Protein AF-0000000084680498 (afdb_homodimer)

Structure (mmCIF, N/CA/C/O backbone):
data_AF-0000000084680498-model_v1
#
loop_
_entity.id
_entity.type
_entity.pdbx_description
1 polymer 'Aldehyde dehydrogenase'
#
loop_
_atom_site.group_PDB
_atom_site.id
_atom_site.type_symbol
_atom_site.label_atom_id
_atom_site.label_alt_id
_atom_site.label_comp_id
_atom_site.label_asym_id
_atom_site.label_entity_id
_atom_site.label_seq_id
_atom_site.pdbx_PDB_ins_code
_atom_site.Cartn_x
_atom_site.Cartn_y
_atom_site.Cartn_z
_atom_site.occupancy
_atom_site.B_iso_or_equiv
_atom_site.auth_seq_id
_atom_site.auth_comp_id
_atom_site.auth_asym_id
_atom_site.auth_atom_id
_atom_site.pdbx_PDB_model_num
ATOM 1 N N . MET A 1 1 ? -29.141 28.375 16.734 1 83.62 1 MET A N 1
ATOM 2 C CA . MET A 1 1 ? -28.125 27.375 17.047 1 83.62 1 MET A CA 1
ATOM 3 C C . MET A 1 1 ? -28.234 26.172 16.109 1 83.62 1 MET A C 1
ATOM 5 O O . MET A 1 1 ? -29.328 25.656 15.891 1 83.62 1 MET A O 1
ATOM 9 N N . LYS A 1 2 ? -27.219 25.844 15.461 1 92.69 2 LYS A N 1
ATOM 10 C CA . LYS A 1 2 ? -27.203 24.641 14.633 1 92.69 2 LYS A CA 1
ATOM 11 C C . LYS A 1 2 ? -27.359 23.375 15.477 1 92.69 2 LYS A C 1
ATOM 13 O O . LYS A 1 2 ? -26.828 23.297 16.594 1 92.69 2 LYS A O 1
ATOM 18 N N . SER A 1 3 ? -28.156 22.453 15.023 1 95.25 3 SER A N 1
ATOM 19 C CA . SER A 1 3 ? -28.375 21.188 15.727 1 95.25 3 SER A CA 1
ATOM 20 C C . SER A 1 3 ? -28.312 20 14.766 1 95.25 3 SER A C 1
ATOM 22 O O . SER A 1 3 ? -29.031 19.984 13.758 1 95.25 3 SER A O 1
ATOM 24 N N . TYR A 1 4 ? -27.5 19.031 15.117 1 97.81 4 TYR A N 1
ATOM 25 C CA . TYR A 1 4 ? -27.344 17.875 14.242 1 97.81 4 TYR A CA 1
ATOM 26 C C . TYR A 1 4 ? -27.562 16.578 15.016 1 97.81 4 TYR A C 1
ATOM 28 O O . TYR A 1 4 ? -26.891 16.312 16.016 1 97.81 4 TYR A O 1
ATOM 36 N N . ASP A 1 5 ? -28.422 15.766 14.586 1 98.25 5 ASP A N 1
ATOM 37 C CA . ASP A 1 5 ? -28.531 14.375 15.016 1 98.25 5 ASP A CA 1
ATOM 38 C C . ASP A 1 5 ? -27.438 13.523 14.383 1 98.25 5 ASP A C 1
ATOM 40 O O . ASP A 1 5 ? -26.594 14.031 13.648 1 98.25 5 ASP A O 1
ATOM 44 N N . LEU A 1 6 ? -27.438 12.258 14.781 1 98.62 6 LEU A N 1
ATOM 45 C CA . LEU A 1 6 ? -26.625 11.336 13.977 1 98.62 6 LEU A CA 1
ATOM 46 C C . LEU A 1 6 ? -27.188 11.227 12.555 1 98.62 6 LEU A C 1
ATOM 48 O O . LEU A 1 6 ? -28.375 11.469 12.336 1 98.62 6 LEU A O 1
ATOM 52 N N . TYR A 1 7 ? -26.359 10.984 11.578 1 98.81 7 TYR A N 1
ATOM 53 C CA . TYR A 1 7 ? -26.812 10.75 10.211 1 98.81 7 TYR A CA 1
ATOM 54 C C . TYR A 1 7 ? -26.484 9.328 9.766 1 98.81 7 TYR A C 1
ATOM 56 O O . TYR A 1 7 ? -25.312 9.008 9.508 1 98.81 7 TYR A O 1
ATOM 64 N N . ILE A 1 8 ? -27.469 8.445 9.703 1 98.69 8 ILE A N 1
ATOM 65 C CA . ILE A 1 8 ? -27.281 7.031 9.406 1 98.69 8 ILE A CA 1
ATOM 66 C C . ILE A 1 8 ? -28.297 6.578 8.375 1 98.69 8 ILE A C 1
ATOM 68 O O . ILE A 1 8 ? -29.5 6.793 8.547 1 98.69 8 ILE A O 1
ATOM 72 N N . ALA A 1 9 ? -27.844 6.059 7.297 1 98.25 9 ALA A N 1
ATOM 73 C CA . ALA A 1 9 ? -28.688 5.477 6.254 1 98.25 9 ALA A CA 1
ATOM 74 C C . ALA A 1 9 ? -29.656 6.504 5.699 1 98.25 9 ALA A C 1
ATOM 76 O O . ALA A 1 9 ? -30.859 6.223 5.551 1 98.25 9 ALA A O 1
ATOM 77 N N . GLY A 1 10 ? -29.141 7.684 5.539 1 97.69 10 GLY A N 1
ATOM 78 C CA . GLY A 1 10 ? -29.906 8.719 4.875 1 97.69 10 GLY A CA 1
ATOM 79 C C . GLY A 1 10 ? -30.922 9.375 5.789 1 97.69 10 GLY A C 1
ATOM 80 O O . GLY A 1 10 ? -31.797 10.117 5.328 1 97.69 10 GLY A O 1
ATOM 81 N N . LYS A 1 11 ? -30.797 9.094 7.105 1 97.44 11 LYS A N 1
ATOM 82 C CA . LYS A 1 11 ? -31.766 9.617 8.055 1 97.44 11 LYS A CA 1
ATOM 83 C C . LYS A 1 11 ? -31.078 10.25 9.258 1 97.44 11 LYS A C 1
ATOM 85 O O . LYS A 1 11 ? -29.969 9.836 9.633 1 97.44 11 LYS A O 1
ATOM 90 N N . ASP A 1 12 ? -31.734 11.234 9.789 1 98.38 12 ASP A N 1
ATOM 91 C CA . ASP A 1 12 ? -31.328 11.75 11.102 1 98.38 12 ASP A CA 1
ATOM 92 C C . ASP A 1 12 ? -31.781 10.812 12.219 1 98.38 12 ASP A C 1
ATOM 94 O O . ASP A 1 12 ? -32.969 10.516 12.344 1 98.38 12 ASP A O 1
ATOM 98 N N . VAL A 1 13 ? -30.859 10.32 12.953 1 98 13 VAL A N 1
ATOM 99 C CA . VAL A 1 13 ? -31.125 9.344 14.008 1 98 13 VAL A CA 1
ATOM 100 C C . VAL A 1 13 ? -30.812 9.961 15.367 1 98 13 VAL A C 1
ATOM 102 O O . VAL A 1 13 ? -29.766 10.586 15.547 1 98 13 VAL A O 1
ATOM 105 N N . ALA A 1 14 ? -31.672 9.766 16.328 1 96.69 14 ALA A N 1
ATOM 106 C CA . ALA A 1 14 ? -31.484 10.312 17.672 1 96.69 14 ALA A CA 1
ATOM 107 C C . ALA A 1 14 ? -30.281 9.68 18.359 1 96.69 14 ALA A C 1
ATOM 109 O O . ALA A 1 14 ? -29.984 8.5 18.141 1 96.69 14 ALA A O 1
ATOM 110 N N . GLY A 1 15 ? -29.594 10.492 19.125 1 95.19 15 GLY A N 1
ATOM 111 C CA . GLY A 1 15 ? -28.484 9.984 19.906 1 95.19 15 GLY A CA 1
ATOM 112 C C . GLY A 1 15 ? -28.828 9.82 21.375 1 95.19 15 GLY A C 1
ATOM 113 O O . GLY A 1 15 ? -30 9.898 21.766 1 95.19 15 GLY A O 1
ATOM 114 N N . ASP A 1 16 ? -27.766 9.43 22.141 1 91.31 16 ASP A N 1
ATOM 115 C CA . ASP A 1 16 ? -27.859 9.227 23.578 1 91.31 16 ASP A CA 1
ATOM 116 C C . ASP A 1 16 ? -27.391 10.461 24.344 1 91.31 16 ASP A C 1
ATOM 118 O O . ASP A 1 16 ? -26.625 10.352 25.297 1 91.31 16 ASP A O 1
ATOM 122 N N . GLY A 1 17 ? -27.875 11.641 23.953 1 92.38 17 GLY A N 1
ATOM 123 C CA . GLY A 1 17 ? -27.438 12.898 24.547 1 92.38 17 GLY A CA 1
ATOM 124 C C . GLY A 1 17 ? -26.828 13.859 23.531 1 92.38 17 GLY A C 1
ATOM 125 O O . GLY A 1 17 ? -26.953 13.656 22.328 1 92.38 17 GLY A O 1
ATOM 126 N N . TRP A 1 18 ? -26.266 15 24.094 1 93.31 18 TRP A N 1
ATOM 127 C CA . TRP A 1 18 ? -25.766 16.047 23.219 1 93.31 18 TRP A CA 1
ATOM 128 C C . TRP A 1 18 ? -24.406 16.547 23.688 1 93.31 18 TRP A C 1
ATOM 130 O O . TRP A 1 18 ? -24.109 16.531 24.891 1 93.31 18 TRP A O 1
ATOM 140 N N . VAL A 1 19 ? -23.594 16.906 22.766 1 92.31 19 VAL A N 1
ATOM 141 C CA . VAL A 1 19 ? -22.453 17.781 23.062 1 92.31 19 VAL A CA 1
ATOM 142 C C . VAL A 1 19 ? -22.703 19.172 22.469 1 92.31 19 VAL A C 1
ATOM 144 O O . VAL A 1 19 ? -23.328 19.297 21.422 1 92.31 19 VAL A O 1
ATOM 147 N N . TYR A 1 20 ? -22.172 20.172 23.156 1 91.88 20 TYR A N 1
ATOM 148 C CA . TYR A 1 20 ? -22.438 21.547 22.75 1 91.88 20 TYR A CA 1
ATOM 149 C C . TYR A 1 20 ? -21.156 22.25 22.328 1 91.88 20 TYR A C 1
ATOM 151 O O . TYR A 1 20 ? -20.094 22.031 22.938 1 91.88 20 TYR A O 1
ATOM 159 N N . THR A 1 21 ? -21.25 23.016 21.312 1 91.81 21 THR A N 1
ATOM 160 C CA . THR A 1 21 ? -20.172 23.891 20.891 1 91.81 21 THR A CA 1
ATOM 161 C C . THR A 1 21 ? -20.406 25.328 21.359 1 91.81 21 THR A C 1
ATOM 163 O O . THR A 1 21 ? -21.438 25.922 21.031 1 91.81 21 THR A O 1
ATOM 166 N N . VAL A 1 22 ? -19.453 25.75 22.141 1 91.19 22 VAL A N 1
ATOM 167 C CA . VAL A 1 22 ? -19.438 27.156 22.531 1 91.19 22 VAL A CA 1
ATOM 168 C C . VAL A 1 22 ? -18.391 27.922 21.734 1 91.19 22 VAL A C 1
ATOM 170 O O . VAL A 1 22 ? -17.328 27.391 21.438 1 91.19 22 VAL A O 1
ATOM 173 N N . SER A 1 23 ? -18.703 29.156 21.484 1 90.31 23 SER A N 1
ATOM 174 C CA . SER A 1 23 ? -17.859 29.922 20.562 1 90.31 23 SER A CA 1
ATOM 175 C C . SER A 1 23 ? -16.438 30.062 21.109 1 90.31 23 SER A C 1
ATOM 177 O O . SER A 1 23 ? -16.25 30.25 22.312 1 90.31 23 SER A O 1
ATOM 179 N N . GLY A 1 24 ? -15.5 30.078 20.219 1 86.88 24 GLY A N 1
ATOM 180 C CA . GLY A 1 24 ? -14.102 30.281 20.562 1 86.88 24 GLY A CA 1
ATOM 181 C C . GLY A 1 24 ? -13.844 31.609 21.25 1 86.88 24 GLY A C 1
ATOM 182 O O . GLY A 1 24 ? -13.07 31.672 22.203 1 86.88 24 GLY A O 1
ATOM 183 N N . ARG A 1 25 ? -14.492 32.594 20.828 1 87.56 25 ARG A N 1
ATOM 184 C CA . ARG A 1 25 ? -14.359 33.906 21.438 1 87.56 25 ARG A CA 1
ATOM 185 C C . ARG A 1 25 ? -14.742 33.875 22.906 1 87.56 25 ARG A C 1
ATOM 187 O O . ARG A 1 25 ? -14.023 34.438 23.75 1 87.56 25 ARG A O 1
ATOM 194 N N . SER A 1 26 ? -15.836 33.219 23.172 1 85.69 26 SER A N 1
ATOM 195 C CA . SER A 1 26 ? -16.359 33.219 24.547 1 85.69 26 SER A CA 1
ATOM 196 C C . SER A 1 26 ? -15.398 32.5 25.5 1 85.69 26 SER A C 1
ATOM 198 O O . SER A 1 26 ? -15.273 32.906 26.656 1 85.69 26 SER A O 1
ATOM 200 N N . LEU A 1 27 ? -14.703 31.562 25.016 1 82.06 27 LEU A N 1
ATOM 201 C CA . LEU A 1 27 ? -13.758 30.812 25.844 1 82.06 27 LEU A CA 1
ATOM 202 C C . LEU A 1 27 ? -12.555 31.688 26.203 1 82.06 27 LEU A C 1
ATOM 204 O O . LEU A 1 27 ? -11.898 31.438 27.219 1 82.06 27 LEU A O 1
ATOM 208 N N . LEU A 1 28 ? -12.359 32.625 25.391 1 85.62 28 LEU A N 1
ATOM 209 C CA . LEU A 1 28 ? -11.227 33.5 25.625 1 85.62 28 LEU A CA 1
ATOM 210 C C . LEU A 1 28 ? -11.641 34.719 26.453 1 85.62 28 LEU A C 1
ATOM 212 O O . LEU A 1 28 ? -10.883 35.188 27.312 1 85.62 28 LEU A O 1
ATOM 216 N N . GLU A 1 29 ? -12.82 35.125 26.25 1 84.06 29 GLU A N 1
ATOM 217 C CA . GLU A 1 29 ? -13.289 36.344 26.906 1 84.06 29 GLU A CA 1
ATOM 218 C C . GLU A 1 29 ? -13.906 36.031 28.266 1 84.06 29 GLU A C 1
ATOM 220 O O . GLU A 1 29 ? -13.828 36.844 29.188 1 84.06 29 GLU A O 1
ATOM 225 N N . ASP A 1 30 ? -14.578 34.906 28.281 1 84.38 30 ASP A N 1
ATOM 226 C CA . ASP A 1 30 ? -15.359 34.594 29.469 1 84.38 30 ASP A CA 1
ATOM 227 C C . ASP A 1 30 ? -15.367 33.094 29.719 1 84.38 30 ASP A C 1
ATOM 229 O O . ASP A 1 30 ? -16.391 32.406 29.562 1 84.38 30 ASP A O 1
ATOM 233 N N . VAL A 1 31 ? -14.258 32.594 30.266 1 79.25 31 VAL A N 1
ATOM 234 C CA . VAL A 1 31 ? -14.055 31.172 30.438 1 79.25 31 VAL A CA 1
ATOM 235 C C . VAL A 1 31 ? -15.062 30.625 31.453 1 79.25 31 VAL A C 1
ATOM 237 O O . VAL A 1 31 ? -15.617 29.531 31.25 1 79.25 31 VAL A O 1
ATOM 240 N N . PHE A 1 32 ? -15.352 31.328 32.344 1 82 32 PHE A N 1
ATOM 241 C CA . PHE A 1 32 ? -16.219 30.875 33.438 1 82 32 PHE A CA 1
ATOM 242 C C . PHE A 1 32 ? -17.641 30.656 32.906 1 82 32 PHE A C 1
ATOM 244 O O . PHE A 1 32 ? -18.25 29.609 33.156 1 82 32 PHE A O 1
ATOM 251 N N . THR A 1 33 ? -18.094 31.656 32.281 1 83.75 33 THR A N 1
ATOM 252 C CA . THR A 1 33 ? -19.438 31.516 31.734 1 83.75 33 THR A CA 1
ATOM 253 C C . THR A 1 33 ? -19.5 30.375 30.719 1 83.75 33 THR A C 1
ATOM 255 O O . THR A 1 33 ? -20.469 29.609 30.703 1 83.75 33 THR A O 1
ATOM 258 N N . SER A 1 34 ? -18.562 30.281 29.953 1 84.62 34 SER A N 1
ATOM 259 C CA . SER A 1 34 ? -18.531 29.266 28.906 1 84.62 34 SER A CA 1
ATOM 260 C C . SER A 1 34 ? -18.547 27.859 29.5 1 84.62 34 SER A C 1
ATOM 262 O O . SER A 1 34 ? -19.297 27 29.062 1 84.62 34 SER A O 1
ATOM 264 N N . VAL A 1 35 ? -17.797 27.594 30.5 1 81.56 35 VAL A N 1
ATOM 265 C CA . VAL A 1 35 ? -17.719 26.297 31.156 1 81.56 35 VAL A CA 1
ATOM 266 C C . VAL A 1 35 ? -19.031 25.984 31.875 1 81.56 35 VAL A C 1
ATOM 268 O O . VAL A 1 35 ? -19.516 24.859 31.828 1 81.56 35 VAL A O 1
ATOM 271 N N . SER A 1 36 ? -19.547 27.016 32.438 1 85.88 36 SER A N 1
ATOM 272 C CA . SER A 1 36 ? -20.812 26.859 33.125 1 85.88 36 SER A CA 1
ATOM 273 C C . SER A 1 36 ? -21.938 26.5 32.156 1 85.88 36 SER A C 1
ATOM 275 O O . SER A 1 36 ? -22.812 25.688 32.5 1 85.88 36 SER A O 1
ATOM 277 N N . LEU A 1 37 ? -21.906 27.109 31.109 1 86.81 37 LEU A N 1
ATOM 278 C CA . LEU A 1 37 ? -22.922 26.844 30.109 1 86.81 37 LEU A CA 1
ATOM 279 C C . LEU A 1 37 ? -22.859 25.375 29.656 1 86.81 37 LEU A C 1
ATOM 281 O O . LEU A 1 37 ? -23.891 24.703 29.578 1 86.81 37 LEU A O 1
ATOM 285 N N . LYS A 1 38 ? -21.719 24.891 29.359 1 83.56 38 LYS A N 1
ATOM 286 C CA . LYS A 1 38 ? -21.547 23.516 28.906 1 83.56 38 LYS A CA 1
ATOM 287 C C . LYS A 1 38 ? -22.031 22.531 29.953 1 83.56 38 LYS A C 1
ATOM 289 O O . LYS A 1 38 ? -22.766 21.594 29.625 1 83.56 38 LYS A O 1
ATOM 294 N N . ARG A 1 39 ? -21.719 22.797 31.125 1 83.31 39 ARG A N 1
ATOM 295 C CA . ARG A 1 39 ? -22.109 21.922 32.219 1 83.31 39 ARG A CA 1
ATOM 296 C C . ARG A 1 39 ? -23.625 21.906 32.406 1 83.31 39 ARG A C 1
ATOM 298 O O . ARG A 1 39 ? -24.234 20.844 32.594 1 83.31 39 ARG A O 1
ATOM 305 N N . THR A 1 40 ? -24.125 23.031 32.344 1 88 40 THR A N 1
ATOM 306 C CA . THR A 1 40 ? -25.578 23.156 32.5 1 88 40 THR A CA 1
ATOM 307 C C . THR A 1 40 ? -26.312 22.438 31.375 1 88 40 THR A C 1
ATOM 309 O O . THR A 1 40 ? -27.281 21.719 31.625 1 88 40 THR A O 1
ATOM 312 N N . LEU A 1 41 ? -25.828 22.562 30.25 1 87.62 41 LEU A N 1
ATOM 313 C CA . LEU A 1 41 ? -26.516 22 29.094 1 87.62 41 LEU A CA 1
ATOM 314 C C . LEU A 1 41 ? -26.312 20.5 29.016 1 87.62 41 LEU A C 1
ATOM 316 O O . LEU A 1 41 ? -27.188 19.781 28.516 1 87.62 41 LEU A O 1
ATOM 320 N N . GLU A 1 42 ? -25.188 20.031 29.484 1 80.25 42 GLU A N 1
ATOM 321 C CA . GLU A 1 42 ? -24.984 18.594 29.531 1 80.25 42 GLU A CA 1
ATOM 322 C C . GLU A 1 42 ? -25.938 17.938 30.516 1 80.25 42 GLU A C 1
ATOM 324 O O . GLU A 1 42 ? -26.359 16.781 30.328 1 80.25 42 GLU A O 1
ATOM 329 N N . GLN A 1 43 ? -26.312 18.703 31.5 1 82.38 43 GLN A N 1
ATOM 330 C CA . GLN A 1 43 ? -27.234 18.219 32.5 1 82.38 43 GLN A CA 1
ATOM 331 C C . GLN A 1 43 ? -28.688 18.391 32.062 1 82.38 43 GLN A C 1
ATOM 333 O O . GLN A 1 43 ? -29.516 17.516 32.312 1 82.38 43 GLN A O 1
ATOM 338 N N . ASP A 1 44 ? -28.938 19.531 31.469 1 87.56 44 ASP A N 1
ATOM 339 C CA . ASP A 1 44 ? -30.297 19.828 31 1 87.56 44 ASP A CA 1
ATOM 340 C C . ASP A 1 44 ? -30.266 20.5 29.641 1 87.56 44 ASP A C 1
ATOM 342 O O . ASP A 1 44 ? -30.281 21.734 29.547 1 87.56 44 ASP A O 1
ATOM 346 N N . PRO A 1 45 ? -30.391 19.641 28.609 1 82.94 45 PRO A N 1
ATOM 347 C CA . PRO A 1 45 ? -30.281 20.156 27.25 1 82.94 45 PRO A CA 1
ATOM 348 C C . PRO A 1 45 ? -31.375 21.188 26.922 1 82.94 45 PRO A C 1
ATOM 350 O O . PRO A 1 45 ? -31.219 21.984 25.984 1 82.94 45 PRO A O 1
ATOM 353 N N . GLU A 1 46 ? -32.438 21.203 27.641 1 81.94 46 GLU A N 1
ATOM 354 C CA . GLU A 1 46 ? -33.594 22.078 27.328 1 81.94 46 GLU A CA 1
ATOM 355 C C . GLU A 1 46 ? -33.562 23.328 28.188 1 81.94 46 GLU A C 1
ATOM 357 O O . GLU A 1 46 ? -34.5 24.141 28.109 1 81.94 46 GLU A O 1
ATOM 362 N N . SER A 1 47 ? -32.531 23.469 28.844 1 86.88 47 SER A N 1
ATOM 363 C CA . SER A 1 47 ? -32.438 24.641 29.703 1 86.88 47 SER A CA 1
ATOM 364 C C . SER A 1 47 ? -32.312 25.922 28.875 1 86.88 47 SER A C 1
ATOM 366 O O . SER A 1 47 ? -31.969 25.875 27.703 1 86.88 47 SER A O 1
ATOM 368 N N . GLU A 1 48 ? -32.562 27.047 29.484 1 87.94 48 GLU A N 1
ATOM 369 C CA . GLU A 1 48 ? -32.469 28.359 28.859 1 87.94 48 GLU A CA 1
ATOM 370 C C . GLU A 1 48 ? -31.031 28.656 28.422 1 87.94 48 GLU A C 1
ATOM 372 O O . GLU A 1 48 ? -30.797 29.531 27.594 1 87.94 48 GLU A O 1
ATOM 377 N N . ALA A 1 49 ? -30.141 27.891 29 1 87.31 49 ALA A N 1
ATOM 378 C CA . ALA A 1 49 ? -28.719 28.062 28.672 1 87.31 49 ALA A CA 1
ATOM 379 C C . ALA A 1 49 ? -28.469 27.812 27.188 1 87.31 49 ALA A C 1
ATOM 381 O O . ALA A 1 49 ? -27.5 28.312 26.609 1 87.31 49 ALA A O 1
ATOM 382 N N . ALA A 1 50 ? -29.281 27.016 26.609 1 87.19 50 ALA A N 1
ATOM 383 C CA . ALA A 1 50 ? -29.141 26.672 25.203 1 87.19 50 ALA A CA 1
ATOM 384 C C . ALA A 1 50 ? -29.328 27.906 24.312 1 87.19 50 ALA A C 1
ATOM 386 O O . ALA A 1 50 ? -28.844 27.938 23.172 1 87.19 50 ALA A O 1
ATOM 387 N N . GLN A 1 51 ? -29.906 28.922 24.891 1 87.62 51 GLN A N 1
ATOM 388 C CA . GLN A 1 51 ? -30.219 30.109 24.109 1 87.62 51 GLN A CA 1
ATOM 389 C C . GLN A 1 51 ? -29.125 31.172 24.281 1 87.62 51 GLN A C 1
ATOM 391 O O . GLN A 1 51 ? -29.172 32.219 23.625 1 87.62 51 GLN A O 1
ATOM 396 N N . HIS A 1 52 ? -28.281 30.844 25.094 1 90.56 52 HIS A N 1
ATOM 397 C CA . HIS A 1 52 ? -27.203 31.812 25.297 1 90.56 52 HIS A CA 1
ATOM 398 C C . HIS A 1 52 ? -26.438 32.062 24 1 90.56 52 HIS A C 1
ATOM 400 O O . HIS A 1 52 ? -26.172 31.125 23.25 1 90.56 52 HIS A O 1
ATOM 406 N N . PRO A 1 53 ? -26 33.25 23.734 1 88.25 53 PRO A N 1
ATOM 407 C CA . PRO A 1 53 ? -25.344 33.594 22.469 1 88.25 53 PRO A CA 1
ATOM 408 C C . PRO A 1 53 ? -24 32.906 22.297 1 88.25 53 PRO A C 1
ATOM 410 O O . PRO A 1 53 ? -23.516 32.781 21.172 1 88.25 53 PRO A O 1
ATOM 413 N N . TYR A 1 54 ? -23.453 32.438 23.328 1 91.44 54 TYR A N 1
ATOM 414 C CA . TYR A 1 54 ? -22.156 31.734 23.266 1 91.44 54 TYR A CA 1
ATOM 415 C C . TYR A 1 54 ? -22.312 30.344 22.672 1 91.44 54 TYR A C 1
ATOM 417 O O . TYR A 1 54 ? -21.328 29.734 22.25 1 91.44 54 TYR A O 1
ATOM 425 N N . VAL A 1 55 ? -23.531 29.828 22.75 1 92.31 55 VAL A N 1
ATOM 426 C CA . VAL A 1 55 ? -23.781 28.484 22.25 1 92.31 55 VAL A CA 1
ATOM 427 C C . VAL A 1 55 ? -24.047 28.547 20.75 1 92.31 55 VAL A C 1
ATOM 429 O O . VAL A 1 55 ? -25.016 29.156 20.297 1 92.31 55 VAL A O 1
ATOM 432 N N . VAL A 1 56 ? -23.203 27.922 20 1 93.56 56 VAL A N 1
ATOM 433 C CA . VAL A 1 56 ? -23.25 28 18.547 1 93.56 56 VAL A CA 1
ATOM 434 C C . VAL A 1 56 ? -24.062 26.828 18 1 93.56 56 VAL A C 1
ATOM 436 O O . VAL A 1 56 ? -24.719 26.969 16.969 1 93.56 56 VAL A O 1
ATOM 439 N N . GLY A 1 57 ? -23.938 25.688 18.688 1 94 57 GLY A N 1
ATOM 440 C CA . GLY A 1 57 ? -24.656 24.516 18.188 1 94 57 GLY A CA 1
ATOM 441 C C . GLY A 1 57 ? -24.484 23.297 19.078 1 94 57 GLY A C 1
ATOM 442 O O . GLY A 1 57 ? -23.891 23.375 20.141 1 94 57 GLY A O 1
ATOM 443 N N . ARG A 1 58 ?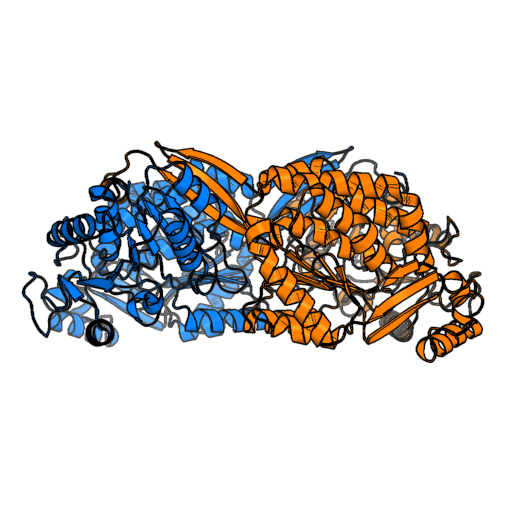 -25.172 22.188 18.656 1 94.31 58 ARG A N 1
ATOM 444 C CA . ARG A 1 58 ? -25.094 20.938 19.375 1 94.31 58 ARG A CA 1
ATOM 445 C C . ARG A 1 58 ? -25.109 19.75 18.422 1 94.31 58 ARG A C 1
ATOM 447 O O . ARG A 1 58 ? -25.609 19.859 17.297 1 94.31 58 ARG A O 1
ATOM 454 N N . CYS A 1 59 ? -24.531 18.656 18.828 1 96.38 59 CYS A N 1
ATOM 455 C CA . CYS A 1 59 ? -24.516 17.391 18.078 1 96.38 59 CYS A CA 1
ATOM 456 C C . CYS A 1 59 ? -24.906 16.219 18.969 1 96.38 59 CYS A C 1
ATOM 458 O O . CYS A 1 59 ? -24.5 16.156 20.125 1 96.38 59 CYS A O 1
ATOM 460 N N . ALA A 1 60 ? -25.688 15.328 18.422 1 96.88 60 ALA A N 1
ATOM 461 C CA . ALA A 1 60 ? -26.109 14.148 19.172 1 96.88 60 ALA A CA 1
ATOM 462 C C . ALA A 1 60 ? -24.938 13.172 19.359 1 96.88 60 ALA A C 1
ATOM 464 O O . ALA A 1 60 ? -24.094 13.031 18.469 1 96.88 60 ALA A O 1
ATOM 465 N N . ILE A 1 61 ? -24.922 12.469 20.469 1 96.75 61 ILE A N 1
ATOM 466 C CA . ILE A 1 61 ? -23.875 11.516 20.797 1 96.75 61 ILE A CA 1
ATOM 467 C C . ILE A 1 61 ? -24.344 10.094 20.469 1 96.75 61 ILE A C 1
ATOM 469 O O . ILE A 1 61 ? -25.484 9.727 20.75 1 96.75 61 ILE A O 1
ATOM 473 N N . ALA A 1 62 ? -23.469 9.352 19.859 1 98 62 ALA A N 1
ATOM 474 C CA . ALA A 1 62 ? -23.781 7.965 19.484 1 98 62 ALA A CA 1
ATOM 475 C C . ALA A 1 62 ? -23.375 7.004 20.609 1 98 62 ALA A C 1
ATOM 477 O O . ALA A 1 62 ? -22.312 7.145 21.203 1 98 62 ALA A O 1
ATOM 478 N N . ASP A 1 63 ? -24.219 6.043 20.906 1 96.88 63 ASP A N 1
ATOM 479 C CA . ASP A 1 63 ? -23.844 4.906 21.75 1 96.88 63 ASP A CA 1
ATOM 480 C C . ASP A 1 63 ? -23.359 3.73 20.906 1 96.88 63 ASP A C 1
ATOM 482 O O . ASP A 1 63 ? -23.188 3.863 19.688 1 96.88 63 ASP A O 1
ATOM 486 N N . ASP A 1 64 ? -23.125 2.625 21.516 1 97.44 64 ASP A N 1
ATOM 487 C CA . ASP A 1 64 ? -22.578 1.453 20.844 1 97.44 64 ASP A CA 1
ATOM 488 C C . ASP A 1 64 ? -23.516 1 19.719 1 97.44 64 ASP A C 1
ATOM 490 O O . ASP A 1 64 ? -23.047 0.708 18.609 1 97.44 64 ASP A O 1
ATOM 494 N N . SER A 1 65 ? -24.75 0.971 19.969 1 97.81 65 SER A N 1
ATOM 495 C CA . SER A 1 65 ? -25.734 0.486 19 1 97.81 65 SER A CA 1
ATOM 496 C C . SER A 1 65 ? -25.766 1.37 17.766 1 97.81 65 SER A C 1
ATOM 498 O O . SER A 1 65 ? -25.875 0.87 16.641 1 97.81 65 SER A O 1
ATOM 500 N N . ALA A 1 66 ? -25.719 2.668 17.984 1 98.12 66 ALA A N 1
ATOM 501 C CA . ALA A 1 66 ? -25.734 3.604 16.859 1 98.12 66 ALA A CA 1
ATOM 502 C C . ALA A 1 66 ? -24.484 3.465 16.016 1 98.12 66 ALA A C 1
ATOM 504 O O . ALA A 1 66 ? -24.547 3.572 14.781 1 98.12 66 ALA A O 1
ATOM 505 N N . ILE A 1 67 ? -23.344 3.275 16.641 1 98.5 67 ILE A N 1
ATOM 506 C CA . ILE A 1 67 ? -22.109 3.07 15.898 1 98.5 67 ILE A CA 1
ATOM 507 C C . ILE A 1 67 ? -22.219 1.817 15.031 1 98.5 67 ILE A C 1
ATOM 509 O O . ILE A 1 67 ? -21.875 1.842 13.852 1 98.5 67 ILE A O 1
ATOM 513 N N . ASP A 1 68 ? -22.75 0.719 15.609 1 98.56 68 ASP A N 1
ATOM 514 C CA . ASP A 1 68 ? -22.922 -0.531 14.875 1 98.56 68 ASP A CA 1
ATOM 515 C C . ASP A 1 68 ? -23.906 -0.362 13.727 1 98.56 68 ASP A C 1
ATOM 517 O O . ASP A 1 68 ? -23.703 -0.897 12.633 1 98.56 68 ASP A O 1
ATOM 521 N N . LEU A 1 69 ? -24.953 0.403 14.008 1 98.62 69 LEU A N 1
ATOM 522 C CA . LEU A 1 69 ? -25.969 0.659 12.984 1 98.62 69 LEU A CA 1
ATOM 523 C C . LEU A 1 69 ? -25.359 1.403 11.797 1 98.62 69 LEU A C 1
ATOM 525 O O . LEU A 1 69 ? -25.688 1.114 10.648 1 98.62 69 LEU A O 1
ATOM 529 N N . ALA A 1 70 ? -24.547 2.375 12.078 1 98.81 70 ALA A N 1
ATOM 530 C CA . ALA A 1 70 ? -23.875 3.125 11.023 1 98.81 70 ALA A CA 1
ATOM 531 C C . ALA A 1 70 ? -23 2.207 10.172 1 98.81 70 ALA A C 1
ATOM 533 O O . ALA A 1 70 ? -23 2.311 8.938 1 98.81 70 ALA A O 1
ATOM 534 N N . THR A 1 71 ? -22.281 1.31 10.812 1 98.81 71 THR A N 1
ATOM 535 C CA . THR A 1 71 ? -21.422 0.359 10.117 1 98.81 71 THR A CA 1
ATOM 536 C C . THR A 1 71 ? -22.25 -0.579 9.242 1 98.81 71 THR A C 1
ATOM 538 O O . THR A 1 71 ? -21.922 -0.817 8.078 1 98.81 71 THR A O 1
ATOM 541 N N . GLN A 1 72 ? -23.312 -1.104 9.773 1 98.75 72 GLN A N 1
ATOM 542 C CA . GLN A 1 72 ? -24.203 -1.998 9.031 1 98.75 72 GLN A CA 1
ATOM 543 C C . GLN A 1 72 ? -24.812 -1.295 7.824 1 98.75 72 GLN A C 1
ATOM 545 O O . GLN A 1 72 ? -24.922 -1.887 6.746 1 98.75 72 GLN A O 1
ATOM 550 N N . ALA A 1 73 ? -25.188 -0.049 8.055 1 98.88 73 ALA A N 1
ATOM 551 C CA . ALA A 1 73 ? -25.75 0.736 6.961 1 98.88 73 ALA A CA 1
ATOM 552 C C . ALA A 1 73 ? -24.734 0.918 5.836 1 98.88 73 ALA A C 1
ATOM 554 O O . ALA A 1 73 ? -25.078 0.78 4.656 1 98.88 73 ALA A O 1
ATOM 555 N N . ALA A 1 74 ? -23.547 1.282 6.199 1 98.88 74 ALA A N 1
ATOM 556 C CA . ALA A 1 74 ? -22.484 1.441 5.211 1 98.88 74 ALA A CA 1
ATOM 557 C C . ALA A 1 74 ? -22.25 0.145 4.441 1 98.88 74 ALA A C 1
ATOM 559 O O . ALA A 1 74 ? -22.172 0.153 3.211 1 98.88 74 ALA A O 1
ATOM 560 N N . ALA A 1 75 ? -22.156 -0.97 5.148 1 98.44 75 ALA A N 1
ATOM 561 C CA . ALA A 1 75 ? -21.906 -2.271 4.535 1 98.44 75 ALA A CA 1
ATOM 562 C C . ALA A 1 75 ? -23.016 -2.645 3.562 1 98.44 75 ALA A C 1
ATOM 564 O O . ALA A 1 75 ? -22.766 -3.219 2.502 1 98.44 75 ALA A O 1
ATOM 565 N N . ALA A 1 76 ? -24.219 -2.344 3.947 1 98 76 ALA A N 1
ATOM 566 C CA . ALA A 1 76 ? -25.375 -2.666 3.111 1 98 76 ALA A CA 1
ATOM 567 C C . ALA A 1 76 ? -25.375 -1.837 1.83 1 98 76 ALA A C 1
ATOM 569 O O . ALA A 1 76 ? -25.812 -2.309 0.777 1 98 76 ALA A O 1
ATOM 570 N N . ALA A 1 77 ? -24.844 -0.634 1.868 1 98.31 77 ALA A N 1
ATOM 571 C CA . ALA A 1 77 ? -24.906 0.308 0.753 1 98.31 77 ALA A CA 1
ATOM 572 C C . ALA A 1 77 ? -23.719 0.137 -0.181 1 98.31 77 ALA A C 1
ATOM 574 O O . ALA A 1 77 ? -23.766 0.518 -1.353 1 98.31 77 ALA A O 1
ATOM 575 N N . ALA A 1 78 ? -22.625 -0.414 0.282 1 97.12 78 ALA A N 1
ATOM 576 C CA . ALA A 1 78 ? -21.344 -0.422 -0.393 1 97.12 78 ALA A CA 1
ATOM 577 C C . ALA A 1 78 ? -21.438 -1.11 -1.752 1 97.12 78 ALA A C 1
ATOM 579 O O . ALA A 1 78 ? -20.953 -0.582 -2.756 1 97.12 78 ALA A O 1
ATOM 580 N N . PRO A 1 79 ? -22.078 -2.307 -1.852 1 94.06 79 PRO A N 1
ATOM 581 C CA . PRO A 1 79 ? -22.109 -3.002 -3.141 1 94.06 79 PRO A CA 1
ATOM 582 C C . PRO A 1 79 ? -22.812 -2.195 -4.227 1 94.06 79 PRO A C 1
ATOM 584 O O . PRO A 1 79 ? -22.328 -2.121 -5.359 1 94.06 79 PRO A O 1
ATOM 587 N N . ASP A 1 80 ? -23.875 -1.542 -3.881 1 94.06 80 ASP A N 1
ATOM 588 C CA . ASP A 1 80 ? -24.609 -0.752 -4.859 1 94.06 80 ASP A CA 1
ATOM 589 C C . ASP A 1 80 ? -23.828 0.497 -5.262 1 94.06 80 ASP A C 1
ATOM 591 O O . ASP A 1 80 ? -23.859 0.901 -6.426 1 94.06 80 ASP A O 1
ATOM 595 N N . TRP A 1 81 ? -23.219 1.091 -4.316 1 96.81 81 TRP A N 1
ATOM 596 C CA . TRP A 1 81 ? -22.453 2.291 -4.605 1 96.81 81 TRP A CA 1
ATOM 597 C C . TRP A 1 81 ? -21.266 1.972 -5.52 1 96.81 81 TRP A C 1
ATOM 599 O O . TRP A 1 81 ? -20.984 2.713 -6.465 1 96.81 81 TRP A O 1
ATOM 609 N N . ARG A 1 82 ? -20.625 0.889 -5.254 1 94.25 82 ARG A N 1
ATOM 610 C CA . ARG A 1 82 ? -19.484 0.463 -6.066 1 94.25 82 ARG A CA 1
ATOM 611 C C . ARG A 1 82 ? -19.906 0.228 -7.512 1 94.25 82 ARG A C 1
ATOM 613 O O . ARG A 1 82 ? -19.109 0.422 -8.438 1 94.25 82 ARG A O 1
ATOM 620 N N . ALA A 1 83 ? -21.094 -0.177 -7.688 1 90.94 83 ALA A N 1
ATOM 621 C CA . ALA A 1 83 ? -21.594 -0.522 -9.016 1 90.94 83 ALA A CA 1
ATOM 622 C C . ALA A 1 83 ? -21.891 0.731 -9.836 1 90.94 83 ALA A C 1
ATOM 624 O O . ALA A 1 83 ? -22.047 0.66 -11.055 1 90.94 83 ALA A O 1
ATOM 625 N N . VAL A 1 84 ? -21.969 1.887 -9.141 1 93.38 84 VAL A N 1
ATOM 626 C CA . VAL A 1 84 ? -22.156 3.145 -9.859 1 93.38 84 VAL A CA 1
ATOM 627 C C . VAL A 1 84 ? -20.922 3.434 -10.719 1 93.38 84 VAL A C 1
ATOM 629 O O . VAL A 1 84 ? -19.781 3.305 -10.258 1 93.38 84 VAL A O 1
ATOM 632 N N . PRO A 1 85 ? -21.078 3.83 -11.977 1 92.69 85 PRO A N 1
ATOM 633 C CA . PRO A 1 85 ? -19.938 4.074 -12.867 1 92.69 85 PRO A CA 1
ATOM 634 C C . PRO A 1 85 ? -18.969 5.121 -12.32 1 92.69 85 PRO A C 1
ATOM 636 O O . PRO A 1 85 ? -19.391 6.105 -11.711 1 92.69 85 PRO A O 1
ATOM 639 N N . LEU A 1 86 ? -17.766 4.945 -12.578 1 95.06 86 LEU A N 1
ATOM 640 C CA . LEU A 1 86 ? -16.688 5.789 -12.07 1 95.06 86 LEU A CA 1
ATOM 641 C C . LEU A 1 86 ? -16.922 7.25 -12.43 1 95.06 86 LEU A C 1
ATOM 643 O O . LEU A 1 86 ? -16.766 8.133 -11.586 1 95.06 86 LEU A O 1
ATOM 647 N N . GLU A 1 87 ? -17.328 7.52 -13.68 1 94.5 87 GLU A N 1
ATOM 648 C CA . GLU A 1 87 ? -17.531 8.891 -14.133 1 94.5 87 GLU A CA 1
ATOM 649 C C . GLU A 1 87 ? -18.578 9.602 -13.281 1 94.5 87 GLU A C 1
ATOM 651 O O . GLU A 1 87 ? -18.422 10.789 -12.969 1 94.5 87 GLU A O 1
ATOM 656 N N . ARG A 1 88 ? -19.578 8.883 -12.914 1 94.81 88 ARG A N 1
ATOM 657 C CA . ARG A 1 88 ? -20.625 9.461 -12.086 1 94.81 88 ARG A CA 1
ATOM 658 C C . ARG A 1 88 ? -20.141 9.695 -10.656 1 94.81 88 ARG A C 1
ATOM 660 O O . ARG A 1 88 ? -20.406 10.742 -10.07 1 94.81 88 ARG A O 1
ATOM 667 N N . ARG A 1 89 ? -19.422 8.789 -10.133 1 96.88 89 ARG A N 1
ATOM 668 C CA . ARG A 1 89 ? -18.875 8.953 -8.789 1 96.88 89 ARG A CA 1
ATOM 669 C C . ARG A 1 89 ? -17.875 10.109 -8.734 1 96.88 89 ARG A C 1
ATOM 671 O O . ARG A 1 89 ? -17.844 10.867 -7.77 1 96.88 89 ARG A O 1
ATOM 678 N N . MET A 1 90 ? -17.125 10.328 -9.836 1 96.94 90 MET A N 1
ATOM 679 C CA . MET A 1 90 ? -16.109 11.375 -9.898 1 96.94 90 MET A CA 1
ATOM 680 C C . MET A 1 90 ? -16.766 12.758 -9.922 1 96.94 90 MET A C 1
ATOM 682 O O . MET A 1 90 ? -16.141 13.75 -9.539 1 96.94 90 MET A O 1
ATOM 686 N N . ARG A 1 91 ? -18 12.828 -10.359 1 96.75 91 ARG A N 1
ATOM 687 C CA . ARG A 1 91 ? -18.734 14.102 -10.344 1 96.75 91 ARG A CA 1
ATOM 688 C C . ARG A 1 91 ? -18.875 14.625 -8.922 1 96.75 91 ARG A C 1
ATOM 690 O O . ARG A 1 91 ? -19 15.836 -8.719 1 96.75 91 ARG A O 1
ATOM 697 N N . LEU A 1 92 ? -18.891 13.742 -7.996 1 98.12 92 LEU A N 1
ATOM 698 C CA . LEU A 1 92 ? -19 14.133 -6.594 1 98.12 92 LEU A CA 1
ATOM 699 C C . LEU A 1 92 ? -17.891 15.109 -6.223 1 98.12 92 LEU A C 1
ATOM 701 O O . LEU A 1 92 ? -18.125 16.094 -5.516 1 98.12 92 LEU A O 1
ATOM 705 N N . GLY A 1 93 ? -16.625 14.875 -6.707 1 98.25 93 GLY A N 1
ATOM 706 C CA . GLY A 1 93 ? -15.5 15.758 -6.414 1 98.25 93 GLY A CA 1
ATOM 707 C C . GLY A 1 93 ? -15.695 17.172 -6.945 1 98.25 93 GLY A C 1
ATOM 708 O O . GLY A 1 93 ? -15.43 18.141 -6.238 1 98.25 93 GLY A O 1
ATOM 709 N N . THR A 1 94 ? -16.156 17.234 -8.172 1 98.12 94 THR A N 1
ATOM 710 C CA . THR A 1 94 ? -16.406 18.531 -8.805 1 98.12 94 THR A CA 1
ATOM 711 C C . THR A 1 94 ? -17.5 19.297 -8.055 1 98.12 94 THR A C 1
ATOM 713 O O . THR A 1 94 ? -17.312 20.469 -7.715 1 98.12 94 THR A O 1
ATOM 716 N N . ARG A 1 95 ? -18.578 18.625 -7.777 1 98.5 95 ARG A N 1
ATOM 717 C CA . ARG A 1 95 ? -19.719 19.25 -7.094 1 98.5 95 ARG A CA 1
ATOM 718 C C . ARG A 1 95 ? -19.344 19.656 -5.672 1 98.5 95 ARG A C 1
ATOM 720 O O . ARG A 1 95 ? -19.766 20.703 -5.188 1 98.5 95 ARG A O 1
ATOM 727 N N . PHE A 1 96 ? -18.609 18.797 -5.027 1 98.81 96 PHE A N 1
ATOM 728 C CA . PHE A 1 96 ? -18.172 19.094 -3.674 1 98.81 96 PHE A CA 1
ATOM 729 C C . PHE A 1 96 ? -17.359 20.391 -3.641 1 98.81 96 PHE A C 1
ATOM 731 O O . PHE A 1 96 ? -17.609 21.266 -2.797 1 98.81 96 PHE A O 1
ATOM 738 N N . ARG A 1 97 ? -16.359 20.516 -4.547 1 98.75 97 ARG A N 1
ATOM 739 C CA . ARG A 1 97 ? -15.57 21.734 -4.637 1 98.75 97 ARG A CA 1
ATOM 740 C C . ARG A 1 97 ? -16.453 22.953 -4.867 1 98.75 97 ARG A C 1
ATOM 742 O O . ARG A 1 97 ? -16.266 23.984 -4.23 1 98.75 97 ARG A O 1
ATOM 749 N N . GLU A 1 98 ? -17.406 22.844 -5.734 1 98.69 98 GLU A N 1
ATOM 750 C CA . GLU A 1 98 ? -18.344 23.938 -6.012 1 98.69 98 GLU A CA 1
ATOM 751 C C . GLU A 1 98 ? -19.141 24.312 -4.762 1 98.69 98 GLU A C 1
ATOM 753 O O . GLU A 1 98 ? -19.312 25.5 -4.48 1 98.69 98 GLU A O 1
ATOM 758 N N . GLU A 1 99 ? -19.578 23.344 -4.02 1 98.75 99 GLU A N 1
ATOM 759 C CA . GLU A 1 99 ? -20.344 23.609 -2.812 1 98.75 99 GLU A CA 1
ATOM 760 C C . GLU A 1 99 ? -19.484 24.25 -1.733 1 98.75 99 GLU A C 1
ATOM 762 O O . GLU A 1 99 ? -19.969 25.094 -0.965 1 98.75 99 GLU A O 1
ATOM 767 N N . LEU A 1 100 ? -18.234 23.812 -1.665 1 98.75 100 LEU A N 1
ATOM 768 C CA . LEU A 1 100 ? -17.328 24.469 -0.725 1 98.75 100 LEU A CA 1
ATOM 769 C C . LEU A 1 100 ? -17.188 25.953 -1.038 1 98.75 100 LEU A C 1
ATOM 771 O O . LEU A 1 100 ? -17.203 26.781 -0.129 1 98.75 100 LEU A O 1
ATOM 775 N N . ILE A 1 101 ? -17.047 26.25 -2.311 1 98.69 101 ILE A N 1
ATOM 776 C CA . ILE A 1 101 ? -16.906 27.641 -2.732 1 98.69 101 ILE A CA 1
ATOM 777 C C . ILE A 1 101 ? -18.203 28.406 -2.436 1 98.69 101 ILE A C 1
ATOM 779 O O . ILE A 1 101 ? -18.172 29.5 -1.878 1 98.69 101 ILE A O 1
ATOM 783 N N . LYS A 1 102 ? -19.312 27.797 -2.725 1 98.69 102 LYS A N 1
ATOM 784 C CA . LYS A 1 102 ? -20.625 28.406 -2.51 1 98.69 102 LYS A CA 1
ATOM 785 C C . LYS A 1 102 ? -20.859 28.688 -1.03 1 98.69 102 LYS A C 1
ATOM 787 O O . LYS A 1 102 ? -21.469 29.703 -0.679 1 98.69 102 LYS A O 1
ATOM 792 N N . HIS A 1 103 ? -20.375 27.812 -0.192 1 98.62 103 HIS A N 1
ATOM 793 C CA . HIS A 1 103 ? -20.641 27.938 1.238 1 98.62 103 HIS A CA 1
ATOM 794 C C . HIS A 1 103 ? -19.391 28.375 1.995 1 98.62 103 HIS A C 1
ATOM 796 O O . HIS A 1 103 ? -19.203 28.016 3.158 1 98.62 103 HIS A O 1
ATOM 802 N N . GLN A 1 104 ? -18.469 29.031 1.374 1 98.44 104 GLN A N 1
ATOM 803 C CA . GLN A 1 104 ? -17.188 29.391 1.957 1 98.44 104 GLN A CA 1
ATOM 804 C C . GLN A 1 104 ? -17.359 30.203 3.238 1 98.44 104 GLN A C 1
ATOM 806 O O . GLN A 1 104 ? -16.625 30 4.211 1 98.44 104 GLN A O 1
ATOM 811 N N . ASP A 1 105 ? -18.344 31.141 3.287 1 98.38 105 ASP A N 1
ATOM 812 C CA . ASP A 1 105 ? -18.547 31.969 4.477 1 98.38 105 ASP A CA 1
ATOM 813 C C . ASP A 1 105 ? -19 31.109 5.66 1 98.38 105 ASP A C 1
ATOM 815 O O . ASP A 1 105 ? -18.516 31.297 6.781 1 98.38 105 ASP A O 1
ATOM 819 N N . GLU A 1 106 ? -19.922 30.219 5.414 1 98.12 106 GLU A N 1
ATOM 820 C CA . GLU A 1 106 ? -20.375 29.312 6.469 1 98.12 106 GLU A CA 1
ATOM 821 C C . GLU A 1 106 ? -19.25 28.391 6.922 1 98.12 106 GLU A C 1
ATOM 823 O O . GLU A 1 106 ? -19.109 28.094 8.109 1 98.12 106 GLU A O 1
ATOM 828 N N . PHE A 1 107 ? -18.469 27.969 5.973 1 98.44 107 PHE A N 1
ATOM 829 C CA . PHE A 1 107 ? -17.281 27.172 6.273 1 98.44 107 PHE A CA 1
ATOM 830 C C . PHE A 1 107 ? -16.391 27.891 7.27 1 98.44 107 PHE A C 1
ATOM 832 O O . PHE A 1 107 ? -16.016 27.328 8.305 1 98.44 107 PHE A O 1
ATOM 839 N N . LEU A 1 108 ? -16.062 29.094 6.977 1 98.06 108 LEU A N 1
ATOM 840 C CA . LEU A 1 108 ? -15.188 29.891 7.836 1 98.06 108 LEU A CA 1
ATOM 841 C C . LEU A 1 108 ? -15.836 30.125 9.195 1 98.06 108 LEU A C 1
ATOM 843 O O . LEU A 1 108 ? -15.164 30.016 10.227 1 98.06 108 LEU A O 1
ATOM 847 N N . ARG A 1 109 ? -17.125 30.391 9.219 1 97 109 ARG A N 1
ATOM 848 C CA . ARG A 1 109 ? -17.828 30.625 10.477 1 97 109 ARG A CA 1
ATOM 849 C C . ARG A 1 109 ? -17.781 29.406 11.375 1 97 109 ARG A C 1
ATOM 851 O O . ARG A 1 109 ? -17.594 29.531 12.594 1 97 109 ARG A O 1
ATOM 858 N N . MET A 1 110 ? -17.953 28.219 10.781 1 96.81 110 MET A N 1
ATOM 859 C CA . MET A 1 110 ? -17.922 26.984 11.547 1 96.81 110 MET A CA 1
ATOM 860 C C . MET A 1 110 ? -16.562 26.781 12.203 1 96.81 110 MET A C 1
ATOM 862 O O . MET A 1 110 ? -16.484 26.469 13.398 1 96.81 110 MET A O 1
ATOM 866 N N . LEU A 1 111 ? -15.5 27 11.461 1 97.31 111 LEU A N 1
ATOM 867 C CA . LEU A 1 111 ? -14.156 26.781 11.984 1 97.31 111 LEU A CA 1
ATOM 868 C C . LEU A 1 111 ? -13.789 27.828 13.016 1 97.31 111 LEU A C 1
ATOM 870 O O . LEU A 1 111 ? -13.18 27.516 14.039 1 97.31 111 LEU A O 1
ATOM 874 N N . VAL A 1 112 ? -14.211 29.062 12.766 1 96.5 112 VAL A N 1
ATOM 875 C CA . VAL A 1 112 ? -13.922 30.141 13.711 1 96.5 112 VAL A CA 1
ATOM 876 C C . VAL A 1 112 ? -14.648 29.875 15.023 1 96.5 112 VAL A C 1
ATOM 878 O O . VAL A 1 112 ? -14.086 30.078 16.109 1 96.5 112 VAL A O 1
ATOM 881 N N . ALA A 1 113 ? -15.875 29.422 14.914 1 94.31 113 ALA A N 1
ATOM 882 C CA . ALA A 1 113 ? -16.641 29.078 16.109 1 94.31 113 ALA A CA 1
ATOM 883 C C . ALA A 1 113 ? -15.914 28.016 16.938 1 94.31 113 ALA A C 1
ATOM 885 O O . ALA A 1 113 ? -16.016 28.016 18.172 1 94.31 113 ALA A O 1
ATOM 886 N N . GLU A 1 114 ? -15.211 27.234 16.281 1 93.94 114 GLU A N 1
ATOM 887 C CA . GLU A 1 114 ? -14.469 26.172 16.953 1 93.94 114 GLU A CA 1
ATOM 888 C C . GLU A 1 114 ? -13.016 26.578 17.188 1 93.94 114 GLU A C 1
ATOM 890 O O . GLU A 1 114 ? -12.125 25.719 17.234 1 93.94 114 GLU A O 1
ATOM 895 N N . SER A 1 115 ? -12.719 27.844 17.109 1 92.31 115 SER A N 1
ATOM 896 C CA . SER A 1 115 ? -11.523 28.484 17.625 1 92.31 115 SER A CA 1
ATOM 897 C C . SER A 1 115 ? -10.383 28.453 16.609 1 92.31 115 SER A C 1
ATOM 899 O O . SER A 1 115 ? -9.219 28.594 16.969 1 92.31 115 SER A O 1
ATOM 901 N N . HIS A 1 116 ? -10.656 28.219 15.359 1 95.44 116 HIS A N 1
ATOM 902 C CA . HIS A 1 116 ? -9.641 28.422 14.328 1 95.44 116 HIS A CA 1
ATOM 903 C C . HIS A 1 116 ? -9.523 29.906 13.953 1 95.44 116 HIS A C 1
ATOM 905 O O . HIS A 1 116 ? -10.516 30.547 13.625 1 95.44 116 HIS A O 1
ATOM 911 N N . PRO A 1 117 ? -8.25 30.422 13.969 1 96.94 117 PRO A N 1
ATOM 912 C CA . PRO A 1 117 ? -8.125 31.766 13.398 1 96.94 117 PRO A CA 1
ATOM 913 C C . PRO A 1 117 ? -8.656 31.844 11.977 1 96.94 117 PRO A C 1
ATOM 915 O O . PRO A 1 117 ? -8.43 30.938 11.164 1 96.94 117 PRO A O 1
ATOM 918 N N . VAL A 1 118 ? -9.375 32.875 11.695 1 97.69 118 VAL A N 1
ATOM 919 C CA . VAL A 1 118 ? -10.086 32.969 10.43 1 97.69 118 VAL A CA 1
ATOM 920 C C . VAL A 1 118 ? -9.102 32.875 9.266 1 97.69 118 VAL A C 1
ATOM 922 O O . VAL A 1 118 ? -9.422 32.312 8.219 1 97.69 118 VAL A O 1
ATOM 925 N N . LYS A 1 119 ? -7.957 33.469 9.406 1 97.19 119 LYS A N 1
ATOM 926 C CA . LYS A 1 119 ? -6.938 33.375 8.367 1 97.19 119 LYS A CA 1
ATOM 927 C C . LYS A 1 119 ? -6.504 31.938 8.117 1 97.19 119 LYS A C 1
ATOM 929 O O . LYS A 1 119 ? -6.324 31.531 6.973 1 97.19 119 LYS A O 1
ATOM 934 N N . LEU A 1 120 ? -6.352 31.172 9.125 1 97.31 120 LEU A N 1
ATOM 935 C CA . LEU A 1 120 ? -5.992 29.766 8.992 1 97.31 120 LEU A CA 1
ATOM 936 C C . LEU A 1 120 ? -7.164 28.953 8.461 1 97.31 120 LEU A C 1
ATOM 938 O O . LEU A 1 120 ? -6.973 28 7.699 1 97.31 120 LEU A O 1
ATOM 942 N N . ALA A 1 121 ? -8.367 29.281 8.891 1 97.75 121 ALA A N 1
ATOM 943 C CA . ALA A 1 121 ? -9.547 28.641 8.328 1 97.75 121 ALA A CA 1
ATOM 944 C C . ALA A 1 121 ? -9.594 28.797 6.812 1 97.75 121 ALA A C 1
ATOM 946 O O . ALA A 1 121 ? -9.93 27.859 6.094 1 97.75 121 ALA A O 1
ATOM 947 N N . ARG A 1 122 ? -9.25 30 6.363 1 97.69 122 ARG A N 1
ATOM 948 C CA . ARG A 1 122 ? -9.203 30.25 4.926 1 97.69 122 ARG A CA 1
ATOM 949 C C . ARG A 1 122 ? -8.148 29.391 4.254 1 97.69 122 ARG A C 1
ATOM 951 O O . ARG A 1 122 ? -8.367 28.875 3.156 1 97.69 122 ARG A O 1
ATOM 958 N N . TRP A 1 123 ? -7.035 29.25 4.879 1 97.06 123 TRP A N 1
ATOM 959 C CA . TRP A 1 123 ? -5.988 28.375 4.359 1 97.06 123 TRP A CA 1
ATOM 960 C C . TRP A 1 123 ? -6.473 26.938 4.293 1 97.06 123 TRP A C 1
ATOM 962 O O . TRP A 1 123 ? -6.234 26.234 3.299 1 97.06 123 TRP A O 1
ATOM 972 N N . GLU A 1 124 ? -7.148 26.438 5.32 1 97.5 124 GLU A N 1
ATOM 973 C CA . GLU A 1 124 ? -7.684 25.078 5.332 1 97.5 124 GLU A CA 1
ATOM 974 C C . GLU A 1 124 ? -8.664 24.859 4.184 1 97.5 124 GLU A C 1
ATOM 976 O O . GLU A 1 124 ? -8.641 23.812 3.539 1 97.5 124 GLU A O 1
ATOM 981 N N . LEU A 1 125 ? -9.492 25.859 3.973 1 98.19 125 LEU A N 1
ATOM 982 C CA . LEU A 1 125 ? -10.398 25.781 2.83 1 98.19 125 LEU A CA 1
ATOM 983 C C . LEU A 1 125 ? -9.617 25.734 1.521 1 98.19 125 LEU A C 1
ATOM 985 O O . LEU A 1 125 ? -9.922 24.922 0.647 1 98.19 125 LEU A O 1
ATOM 989 N N . SER A 1 126 ? -8.641 26.609 1.432 1 97.25 126 SER A N 1
ATOM 990 C CA . SER A 1 126 ? -7.836 26.641 0.214 1 97.25 126 SER A CA 1
ATOM 991 C C . SER A 1 126 ? -7.172 25.281 -0.047 1 97.25 126 SER A C 1
ATOM 993 O O . SER A 1 126 ? -7.027 24.875 -1.2 1 97.25 126 SER A O 1
ATOM 995 N N . CYS A 1 127 ? -6.723 24.609 0.999 1 97.06 127 CYS A N 1
ATOM 996 C CA . CYS A 1 127 ? -6.137 23.281 0.872 1 97.06 127 CYS A CA 1
ATOM 997 C C . CYS A 1 127 ? -7.137 22.312 0.261 1 97.06 127 CYS A C 1
ATOM 999 O O . CYS A 1 127 ? -6.801 21.578 -0.67 1 97.06 127 CYS A O 1
ATOM 1001 N N . LEU A 1 128 ? -8.375 22.312 0.751 1 98.12 128 LEU A N 1
ATOM 1002 C CA . LEU A 1 128 ? -9.406 21.438 0.219 1 98.12 128 LEU A CA 1
ATOM 1003 C C . LEU A 1 128 ? -9.672 21.734 -1.252 1 98.12 128 LEU A C 1
ATOM 1005 O O . LEU A 1 128 ? -9.852 20.828 -2.057 1 98.12 128 LEU A O 1
ATOM 1009 N N . LEU A 1 129 ? -9.688 23.031 -1.536 1 97.88 129 LEU A N 1
ATOM 1010 C CA . LEU A 1 129 ? -9.961 23.422 -2.914 1 97.88 129 LEU A CA 1
ATOM 1011 C C . LEU A 1 129 ? -8.867 22.922 -3.85 1 97.88 129 LEU A C 1
ATOM 1013 O O . LEU A 1 129 ? -9.125 22.625 -5.02 1 97.88 129 LEU A O 1
ATOM 1017 N N . GLN A 1 130 ? -7.625 22.797 -3.4 1 96.75 130 GLN A N 1
ATOM 1018 C CA . GLN A 1 130 ? -6.551 22.219 -4.211 1 96.75 130 GLN A CA 1
ATOM 1019 C C . GLN A 1 130 ? -6.707 20.719 -4.363 1 96.75 130 GLN A C 1
ATOM 1021 O O . GLN A 1 130 ? -6.496 20.172 -5.445 1 96.75 130 GLN A O 1
ATOM 1026 N N . ILE A 1 131 ? -7.09 20.047 -3.297 1 97.62 131 ILE A N 1
ATOM 1027 C CA . ILE A 1 131 ? -7.281 18.594 -3.303 1 97.62 131 ILE A CA 1
ATOM 1028 C C . ILE A 1 131 ? -8.344 18.219 -4.332 1 97.62 131 ILE A C 1
ATOM 1030 O O . ILE A 1 131 ? -8.227 17.203 -5.02 1 97.62 131 ILE A O 1
ATOM 1034 N N . TYR A 1 132 ? -9.344 19.078 -4.434 1 98.31 132 TYR A N 1
ATOM 1035 C CA . TYR A 1 132 ? -10.453 18.781 -5.328 1 98.31 132 TYR A CA 1
ATOM 1036 C C . TYR A 1 132 ? -10.406 19.672 -6.57 1 98.31 132 TYR A C 1
ATOM 1038 O O . TYR A 1 132 ? -11.43 19.875 -7.227 1 98.31 132 TYR A O 1
ATOM 1046 N N . ALA A 1 133 ? -9.258 20.266 -6.855 1 97.38 133 ALA A N 1
ATOM 1047 C CA . ALA A 1 133 ? -9.094 21.094 -8.055 1 97.38 133 ALA A CA 1
ATOM 1048 C C . ALA A 1 133 ? -9.289 20.266 -9.32 1 97.38 133 ALA A C 1
ATOM 1050 O O . ALA A 1 133 ? -9.086 19.047 -9.305 1 97.38 133 ALA A O 1
ATOM 1051 N N . PRO A 1 134 ? -9.633 20.875 -10.453 1 96.88 134 PRO A N 1
ATOM 1052 C CA . PRO A 1 134 ? -9.828 20.141 -11.703 1 96.88 134 PRO A CA 1
ATOM 1053 C C . PRO A 1 134 ? -8.609 19.297 -12.086 1 96.88 134 PRO A C 1
ATOM 1055 O O . PRO A 1 134 ? -8.75 18.172 -12.562 1 96.88 134 PRO A O 1
ATOM 1058 N N . GLY A 1 135 ? -7.441 19.891 -11.898 1 94.94 135 GLY A N 1
ATOM 1059 C CA . GLY A 1 135 ? -6.227 19.141 -12.18 1 94.94 135 GLY A CA 1
ATOM 1060 C C . GLY A 1 135 ? -6.086 17.891 -11.328 1 94.94 135 GLY A C 1
ATOM 1061 O O . GLY A 1 135 ? -5.711 16.828 -11.828 1 94.94 135 GLY A O 1
ATOM 1062 N N . SER A 1 136 ? -6.391 17.984 -10.031 1 96.69 136 SER A N 1
ATOM 1063 C CA . SER A 1 136 ? -6.336 16.844 -9.125 1 96.69 136 SER A CA 1
ATOM 1064 C C . SER A 1 136 ? -7.367 15.789 -9.508 1 96.69 136 SER A C 1
ATOM 1066 O O . SER A 1 136 ? -7.051 14.602 -9.555 1 96.69 136 SER A O 1
ATOM 1068 N N . LEU A 1 137 ? -8.562 16.234 -9.82 1 97.69 137 LEU A N 1
ATOM 1069 C CA . LEU A 1 137 ? -9.641 15.312 -10.164 1 97.69 137 LEU A CA 1
ATOM 1070 C C . LEU A 1 137 ? -9.312 14.555 -11.445 1 97.69 137 LEU A C 1
ATOM 1072 O O . LEU A 1 137 ? -9.609 13.359 -11.555 1 97.69 137 LEU A O 1
ATOM 1076 N N . ARG A 1 138 ? -8.719 15.242 -12.422 1 95.38 138 ARG A N 1
ATOM 1077 C CA . ARG A 1 138 ? -8.281 14.57 -13.641 1 95.38 138 ARG A CA 1
ATOM 1078 C C . ARG A 1 138 ? -7.207 13.531 -13.352 1 95.38 138 ARG A C 1
ATOM 1080 O O . ARG A 1 138 ? -7.199 12.453 -13.938 1 95.38 138 ARG A O 1
ATOM 1087 N N . TRP A 1 139 ? -6.344 13.891 -12.461 1 94.12 139 TRP A N 1
ATOM 1088 C CA . TRP A 1 139 ? -5.289 12.961 -12.07 1 94.12 139 TRP A CA 1
ATOM 1089 C C . TRP A 1 139 ? -5.871 11.727 -11.406 1 94.12 139 TRP A C 1
ATOM 1091 O O . TRP A 1 139 ? -5.5 10.594 -11.742 1 94.12 139 TRP A O 1
ATOM 1101 N N . TYR A 1 140 ? -6.812 11.922 -10.492 1 96.38 140 TYR A N 1
ATOM 1102 C CA . TYR A 1 140 ? -7.48 10.797 -9.836 1 96.38 140 TYR A CA 1
ATOM 1103 C C . TYR A 1 140 ? -8.125 9.875 -10.867 1 96.38 140 TYR A C 1
ATOM 1105 O O . TYR A 1 140 ? -7.969 8.648 -10.789 1 96.38 140 TYR A O 1
ATOM 1113 N N . MET A 1 141 ? -8.781 10.469 -11.805 1 96.38 141 MET A N 1
ATOM 1114 C CA . MET A 1 141 ? -9.461 9.688 -12.828 1 96.38 141 MET A CA 1
ATOM 1115 C C . MET A 1 141 ? -8.469 8.805 -13.578 1 96.38 141 MET A C 1
ATOM 1117 O O . MET A 1 141 ? -8.727 7.617 -13.797 1 96.38 141 MET A O 1
ATOM 1121 N N . LYS A 1 142 ? -7.348 9.359 -13.867 1 94 142 LYS A N 1
ATOM 1122 C CA . LYS A 1 142 ? -6.332 8.633 -14.625 1 94 142 LYS A CA 1
ATOM 1123 C C . LYS A 1 142 ? -5.73 7.504 -13.789 1 94 142 LYS A C 1
ATOM 1125 O O . LYS A 1 142 ? -5.285 6.492 -14.336 1 94 142 LYS A O 1
ATOM 1130 N N . GLN A 1 143 ? -5.699 7.715 -12.539 1 95.25 143 GLN A N 1
ATOM 1131 C CA . GLN A 1 143 ? -5.133 6.695 -11.664 1 95.25 143 GLN A CA 1
ATOM 1132 C C . GLN A 1 143 ? -6.121 5.555 -11.438 1 95.25 143 GLN A C 1
ATOM 1134 O O . GLN A 1 143 ? -5.723 4.438 -11.102 1 95.25 143 GLN A O 1
ATOM 1139 N N . MET A 1 144 ? -7.402 5.781 -11.625 1 97.25 144 MET A N 1
ATOM 1140 C CA . MET A 1 144 ? -8.438 4.82 -11.258 1 97.25 144 MET A CA 1
ATOM 1141 C C . MET A 1 144 ? -8.617 3.773 -12.352 1 97.25 144 MET A C 1
ATOM 1143 O O . MET A 1 144 ? -9.016 2.641 -12.078 1 97.25 144 MET A O 1
ATOM 1147 N N . ARG A 1 145 ? -8.273 4.199 -13.602 1 95.75 145 ARG A N 1
ATOM 1148 C CA . ARG A 1 145 ? -8.523 3.234 -14.672 1 95.75 145 ARG A CA 1
ATOM 1149 C C . ARG A 1 145 ? -7.703 3.57 -15.914 1 95.75 145 ARG A C 1
ATOM 1151 O O . ARG A 1 145 ? -7.656 4.727 -16.344 1 95.75 145 ARG A O 1
ATOM 1158 N N . VAL A 1 146 ? -7.047 2.551 -16.438 1 94.31 146 VAL A N 1
ATOM 1159 C CA . VAL A 1 146 ? -6.309 2.633 -17.703 1 94.31 146 VAL A CA 1
ATOM 1160 C C . VAL A 1 146 ? -6.613 1.409 -18.562 1 94.31 146 VAL A C 1
ATOM 1162 O O . VAL A 1 146 ? -6.742 0.297 -18.047 1 94.31 146 VAL A O 1
ATOM 1165 N N . GLU A 1 147 ? -6.758 1.604 -19.844 1 95.75 147 GLU A N 1
ATOM 1166 C CA . GLU A 1 147 ? -7.02 0.521 -20.781 1 95.75 147 GLU A CA 1
ATOM 1167 C C . GLU A 1 147 ? -5.941 0.455 -21.859 1 95.75 147 GLU A C 1
ATOM 1169 O O . GLU A 1 147 ? -5.418 1.486 -22.297 1 95.75 147 GLU A O 1
ATOM 1174 N N . LYS A 1 148 ? -5.625 -0.731 -22.172 1 94.62 148 LYS A N 1
ATOM 1175 C CA . LYS A 1 148 ? -4.68 -1.018 -23.25 1 94.62 148 LYS A CA 1
ATOM 1176 C C . LYS A 1 148 ? -5.188 -2.146 -24.141 1 94.62 148 LYS A C 1
ATOM 1178 O O . LYS A 1 148 ? -6.105 -2.879 -23.766 1 94.62 148 LYS A O 1
ATOM 1183 N N . GLU A 1 149 ? -4.648 -2.119 -25.359 1 95.38 149 GLU A N 1
ATOM 1184 C CA . GLU A 1 149 ? -4.875 -3.236 -26.266 1 95.38 149 GLU A CA 1
ATOM 1185 C C . GLU A 1 149 ? -3.592 -4.027 -26.5 1 95.38 149 GLU A C 1
ATOM 1187 O O . GLU A 1 149 ? -2.512 -3.443 -26.641 1 95.38 149 GLU A O 1
ATOM 1192 N N . TYR A 1 150 ? -3.779 -5.344 -26.469 1 93.62 150 TYR A N 1
ATOM 1193 C CA . TYR A 1 150 ? -2.615 -6.191 -26.703 1 93.62 150 TYR A CA 1
ATOM 1194 C C . TYR A 1 150 ? -3.023 -7.527 -27.312 1 93.62 150 TYR A C 1
ATOM 1196 O O . TYR A 1 150 ? -3.732 -8.312 -26.672 1 93.62 150 TYR A O 1
ATOM 1204 N N . ASN A 1 151 ? -2.578 -7.816 -28.516 1 92.12 151 ASN A N 1
ATOM 1205 C CA . ASN A 1 151 ? -2.732 -9.109 -29.188 1 92.12 151 ASN A CA 1
ATOM 1206 C C . ASN A 1 151 ? -4.16 -9.633 -29.062 1 92.12 151 ASN A C 1
ATOM 1208 O O . ASN A 1 151 ? -4.379 -10.758 -28.625 1 92.12 151 ASN A O 1
ATOM 1212 N N . GLY A 1 152 ? -5.113 -8.852 -29.406 1 92.25 152 GLY A N 1
ATOM 1213 C CA . GLY A 1 152 ? -6.508 -9.266 -29.453 1 92.25 152 GLY A CA 1
ATOM 1214 C C . GLY A 1 152 ? -7.184 -9.242 -28.094 1 92.25 152 GLY A C 1
ATOM 1215 O O . GLY A 1 152 ? -8.258 -9.82 -27.922 1 92.25 152 GLY A O 1
ATOM 1216 N N . ARG A 1 153 ? -6.547 -8.578 -27.125 1 96.5 153 ARG A N 1
ATOM 1217 C CA . ARG A 1 153 ? -7.09 -8.453 -25.766 1 96.5 153 ARG A CA 1
ATOM 1218 C C . ARG A 1 153 ? -7.297 -6.988 -25.406 1 96.5 153 ARG A C 1
ATOM 1220 O O . ARG A 1 153 ? -6.488 -6.129 -25.766 1 96.5 153 ARG A O 1
ATOM 1227 N N . LYS A 1 154 ? -8.414 -6.754 -24.797 1 97.69 154 LYS A N 1
ATOM 1228 C CA . LYS A 1 154 ? -8.547 -5.523 -24.016 1 97.69 154 LYS A CA 1
ATOM 1229 C C . LYS A 1 154 ? -8.008 -5.703 -22.594 1 97.69 154 LYS A C 1
ATOM 1231 O O . LYS A 1 154 ? -8.508 -6.543 -21.844 1 97.69 154 LYS A O 1
ATOM 1236 N N . LEU A 1 155 ? -6.945 -5 -22.25 1 97.81 155 LEU A N 1
ATOM 1237 C CA . LEU A 1 155 ? -6.359 -5.02 -20.922 1 97.81 155 LEU A CA 1
ATOM 1238 C C . LEU A 1 155 ? -6.812 -3.809 -20.109 1 97.81 155 LEU A C 1
ATOM 1240 O O . LEU A 1 155 ? -6.82 -2.686 -20.609 1 97.81 155 LEU A O 1
ATOM 1244 N N . ILE A 1 156 ? -7.305 -4.066 -18.953 1 97.75 156 ILE A N 1
ATOM 1245 C CA . ILE A 1 156 ? -7.754 -3 -18.062 1 97.75 156 ILE A CA 1
ATOM 1246 C C . ILE A 1 156 ? -6.973 -3.051 -16.75 1 97.75 156 ILE A C 1
ATOM 1248 O O . ILE A 1 156 ? -6.824 -4.117 -16.156 1 97.75 156 ILE A O 1
ATOM 1252 N N . LEU A 1 157 ? -6.371 -2.037 -16.391 1 96.88 157 LEU A N 1
ATOM 1253 C CA . LEU A 1 157 ? -5.863 -1.803 -15.047 1 96.88 157 LEU A CA 1
ATOM 1254 C C . LEU A 1 157 ? -6.738 -0.794 -14.305 1 96.88 157 LEU A C 1
ATOM 1256 O O . LEU A 1 157 ? -6.828 0.368 -14.711 1 96.88 157 LEU A O 1
ATOM 1260 N N . HIS A 1 158 ? -7.375 -1.267 -13.281 1 97.38 158 HIS A N 1
ATOM 1261 C CA . HIS A 1 158 ? -8.242 -0.337 -12.57 1 97.38 158 HIS A CA 1
ATOM 1262 C C . HIS A 1 158 ? -8.188 -0.575 -11.062 1 97.38 158 HIS A C 1
ATOM 1264 O O . HIS A 1 158 ? -7.543 -1.519 -10.602 1 97.38 158 HIS A O 1
ATOM 1270 N N . ARG A 1 159 ? -8.773 0.32 -10.336 1 97.56 159 ARG A N 1
ATOM 1271 C CA . ARG A 1 159 ? -8.867 0.199 -8.891 1 97.56 159 ARG A CA 1
ATOM 1272 C C . ARG A 1 159 ? -10.305 -0.096 -8.453 1 97.56 159 ARG A C 1
ATOM 1274 O O . ARG A 1 159 ? -11.25 0.504 -8.969 1 97.56 159 ARG A O 1
ATOM 1281 N N . GLN A 1 160 ? -10.406 -1.074 -7.594 1 97.56 160 GLN A N 1
ATOM 1282 C CA . GLN A 1 160 ? -11.672 -1.44 -6.977 1 97.56 160 GLN A CA 1
ATOM 1283 C C . GLN A 1 160 ? -11.766 -0.914 -5.547 1 97.56 160 GLN A C 1
ATOM 1285 O O . GLN A 1 160 ? -10.773 -0.93 -4.812 1 97.56 160 GLN A O 1
ATOM 1290 N N . PRO A 1 161 ? -12.977 -0.418 -5.168 1 97.75 161 PRO A N 1
ATOM 1291 C CA . PRO A 1 161 ? -13.102 0.038 -3.779 1 97.75 161 PRO A CA 1
ATOM 1292 C C . PRO A 1 161 ? -12.906 -1.089 -2.768 1 97.75 161 PRO A C 1
ATOM 1294 O O . PRO A 1 161 ? -13.188 -2.252 -3.074 1 97.75 161 PRO A O 1
ATOM 1297 N N . ASP A 1 162 ? -12.461 -0.773 -1.593 1 98 162 ASP A N 1
ATOM 1298 C CA . ASP A 1 162 ? -12.219 -1.771 -0.557 1 98 162 ASP A CA 1
ATOM 1299 C C . ASP A 1 162 ? -13.508 -2.168 0.145 1 98 162 ASP A C 1
ATOM 1301 O O . ASP A 1 162 ? -13.633 -3.291 0.643 1 98 162 ASP A O 1
ATOM 1305 N N . GLY A 1 163 ? -14.5 -1.286 0.25 1 97.75 163 GLY A N 1
ATOM 1306 C CA . GLY A 1 163 ? -15.766 -1.596 0.89 1 97.75 163 GLY A CA 1
ATOM 1307 C C . GLY A 1 163 ? -16.25 -0.496 1.814 1 97.75 163 GLY A C 1
ATOM 1308 O O . GLY A 1 163 ? -16.766 0.526 1.355 1 97.75 163 GLY A O 1
ATOM 1309 N N . VAL A 1 164 ? -16.062 -0.712 3.146 1 98.81 164 VAL A N 1
ATOM 1310 C CA . VAL A 1 164 ? -16.438 0.275 4.152 1 98.81 164 VAL A CA 1
ATOM 1311 C C . VAL A 1 164 ? -15.18 0.895 4.758 1 98.81 164 VAL A C 1
ATOM 1313 O O . VAL A 1 164 ? -14.328 0.184 5.301 1 98.81 164 VAL A O 1
ATOM 1316 N N . VAL A 1 165 ? -15.086 2.217 4.652 1 98.88 165 VAL A N 1
ATOM 1317 C CA . VAL A 1 165 ? -13.945 2.945 5.211 1 98.88 165 VAL A CA 1
ATOM 1318 C C . VAL A 1 165 ? -14.406 3.781 6.402 1 98.88 165 VAL A C 1
ATOM 1320 O O . VAL A 1 165 ? -15.312 4.605 6.277 1 98.88 165 VAL A O 1
ATOM 1323 N N . ALA A 1 166 ? -13.773 3.549 7.531 1 98.88 166 ALA A N 1
ATOM 1324 C CA . ALA A 1 166 ? -14.039 4.352 8.719 1 98.88 166 ALA A CA 1
ATOM 1325 C C . ALA A 1 166 ? -13.031 5.492 8.852 1 98.88 166 ALA A C 1
ATOM 1327 O O . ALA A 1 166 ? -11.828 5.293 8.664 1 98.88 166 ALA A O 1
ATOM 1328 N N . PHE A 1 167 ? -13.539 6.699 9.133 1 98.56 167 PHE A N 1
ATOM 1329 C CA . PHE A 1 167 ? -12.695 7.887 9.266 1 98.56 167 PHE A CA 1
ATOM 1330 C C . PHE A 1 167 ? -12.68 8.383 10.703 1 98.56 167 PHE A C 1
ATOM 1332 O O . PHE A 1 167 ? -13.734 8.609 11.297 1 98.56 167 PHE A O 1
ATOM 1339 N N . ASN A 1 168 ? -11.5 8.555 11.203 1 97.5 168 ASN A N 1
ATOM 1340 C CA . ASN A 1 168 ? -11.289 9.125 12.523 1 97.5 168 ASN A CA 1
ATOM 1341 C C . ASN A 1 168 ? -10.492 10.422 12.453 1 97.5 168 ASN A C 1
ATOM 1343 O O . ASN A 1 168 ? -9.312 10.453 12.812 1 97.5 168 ASN A O 1
ATOM 1347 N N . PRO A 1 169 ? -11.148 11.516 12.133 1 96.5 169 PRO A N 1
ATOM 1348 C CA . PRO A 1 169 ? -10.445 12.805 12.062 1 96.5 169 PRO A CA 1
ATOM 1349 C C . PRO A 1 169 ? -9.93 13.273 13.422 1 96.5 169 PRO A C 1
ATOM 1351 O O . PRO A 1 169 ? -10.508 12.922 14.453 1 96.5 169 PRO A O 1
ATOM 1354 N N . PRO A 1 170 ? -8.93 14.078 13.406 1 94.44 170 PRO A N 1
ATOM 1355 C CA . PRO A 1 170 ? -8.352 14.594 14.641 1 94.44 170 PRO A CA 1
ATOM 1356 C C . PRO A 1 170 ? -9.094 15.812 15.188 1 94.44 170 PRO A C 1
ATOM 1358 O O . PRO A 1 170 ? -9.945 16.375 14.492 1 94.44 170 PRO A O 1
ATOM 1361 N N . GLN A 1 171 ? -8.711 16.234 16.359 1 91.38 171 GLN A N 1
ATOM 1362 C CA . GLN A 1 171 ? -9.359 17.359 17.016 1 91.38 171 GLN A CA 1
ATOM 1363 C C . GLN A 1 171 ? -8.852 18.688 16.484 1 91.38 171 GLN A C 1
ATOM 1365 O O . GLN A 1 171 ? -9.57 19.688 16.484 1 91.38 171 GLN A O 1
ATOM 1370 N N . ASN A 1 172 ? -7.637 18.672 15.961 1 90.56 172 ASN A N 1
ATOM 1371 C CA . ASN A 1 172 ? -7.051 19.938 15.555 1 90.56 172 ASN A CA 1
ATOM 1372 C C . ASN A 1 172 ? -7.527 20.359 14.172 1 90.56 172 ASN A C 1
ATOM 1374 O O . ASN A 1 172 ? -7.395 21.531 13.789 1 90.56 172 ASN A O 1
ATOM 1378 N N . ALA A 1 173 ? -7.969 19.422 13.398 1 93.75 173 ALA A N 1
ATOM 1379 C CA . ALA A 1 173 ? -8.469 19.734 12.062 1 93.75 173 ALA A CA 1
ATOM 1380 C C . ALA A 1 173 ? -9.586 18.766 11.664 1 93.75 173 ALA A C 1
ATOM 1382 O O . ALA A 1 173 ? -9.484 18.078 10.648 1 93.75 173 ALA A O 1
ATOM 1383 N N . PRO A 1 174 ? -10.695 18.844 12.312 1 94.38 174 PRO A N 1
ATOM 1384 C CA . PRO A 1 174 ? -11.711 17.812 12.125 1 94.38 174 PRO A CA 1
ATOM 1385 C C . PRO A 1 174 ? -12.438 17.922 10.789 1 94.38 174 PRO A C 1
ATOM 1387 O O . PRO A 1 174 ? -12.555 16.938 10.062 1 94.38 174 PRO A O 1
ATOM 1390 N N . LEU A 1 175 ? -12.859 19.188 10.453 1 97.88 175 LEU A N 1
ATOM 1391 C CA . LEU A 1 175 ? -13.656 19.391 9.25 1 97.88 175 LEU A CA 1
ATOM 1392 C C . LEU A 1 175 ? -12.852 19.078 7.996 1 97.88 175 LEU A C 1
ATOM 1394 O O . LEU A 1 175 ? -13.266 18.25 7.18 1 97.88 175 LEU A O 1
ATOM 1398 N N . PRO A 1 176 ? -11.656 19.672 7.828 1 97.19 176 PRO A N 1
ATOM 1399 C CA . PRO A 1 176 ? -10.914 19.375 6.602 1 97.19 176 PRO A CA 1
ATOM 1400 C C . PRO A 1 176 ? -10.5 17.906 6.5 1 97.19 176 PRO A C 1
ATOM 1402 O O . PRO A 1 176 ? -10.453 17.344 5.402 1 97.19 176 PRO A O 1
ATOM 1405 N N . SER A 1 177 ? -10.195 17.281 7.613 1 97.44 177 SER A N 1
ATOM 1406 C CA . SER A 1 177 ? -9.828 15.875 7.613 1 97.44 177 SER A CA 1
ATOM 1407 C C . SER A 1 177 ? -11.023 14.992 7.246 1 97.44 177 SER A C 1
ATOM 1409 O O . SER A 1 177 ? -10.875 14.023 6.504 1 97.44 177 SER A O 1
ATOM 1411 N N . ALA A 1 178 ? -12.195 15.32 7.746 1 98.38 178 ALA A N 1
ATOM 1412 C CA . ALA A 1 178 ? -13.406 14.578 7.41 1 98.38 178 ALA A CA 1
ATOM 1413 C C . ALA A 1 178 ? -13.734 14.711 5.926 1 98.38 178 ALA A C 1
ATOM 1415 O O . ALA A 1 178 ? -14.273 13.781 5.32 1 98.38 178 ALA A O 1
ATOM 1416 N N . ALA A 1 179 ? -13.367 15.852 5.363 1 98.56 179 ALA A N 1
ATOM 1417 C CA . ALA A 1 179 ? -13.664 16.125 3.959 1 98.56 179 ALA A CA 1
ATOM 1418 C C . ALA A 1 179 ? -12.945 15.133 3.045 1 98.56 179 ALA A C 1
ATOM 1420 O O . ALA A 1 179 ? -13.352 14.938 1.896 1 98.56 179 ALA A O 1
ATOM 1421 N N . LEU A 1 180 ? -11.953 14.516 3.527 1 98.12 180 LEU A N 1
ATOM 1422 C CA . LEU A 1 180 ? -11.203 13.539 2.742 1 98.12 180 LEU A CA 1
ATOM 1423 C C . LEU A 1 180 ? -12.062 12.305 2.457 1 98.12 180 LEU A C 1
ATOM 1425 O O . LEU A 1 180 ? -11.75 11.523 1.553 1 98.12 180 LEU A O 1
ATOM 1429 N N . CYS A 1 181 ? -13.148 12.117 3.209 1 98.62 181 CYS A N 1
ATOM 1430 C CA . CYS A 1 181 ? -13.992 10.945 3 1 98.62 181 CYS A CA 1
ATOM 1431 C C . CYS A 1 181 ? -14.656 10.992 1.63 1 98.62 181 CYS A C 1
ATOM 1433 O O . CYS A 1 181 ? -15.039 9.953 1.084 1 98.62 181 CYS A O 1
ATOM 1435 N N . VAL A 1 182 ? -14.773 12.211 1.054 1 98.81 182 VAL A N 1
ATOM 1436 C CA . VAL A 1 182 ? -15.375 12.359 -0.269 1 98.81 182 VAL A CA 1
ATOM 1437 C C . VAL A 1 182 ? -14.516 11.633 -1.308 1 98.81 182 VAL A C 1
ATOM 1439 O O . VAL A 1 182 ? -15.047 11.039 -2.25 1 98.81 182 VAL A O 1
ATOM 1442 N N . LEU A 1 183 ? -13.211 11.68 -1.113 1 98.56 183 LEU A N 1
ATOM 1443 C CA . LEU A 1 183 ? -12.312 10.961 -2.008 1 98.56 183 LEU A CA 1
ATOM 1444 C C . LEU A 1 183 ? -12.562 9.453 -1.932 1 98.56 183 LEU A C 1
ATOM 1446 O O . LEU A 1 183 ? -12.531 8.766 -2.951 1 98.56 183 LEU A O 1
ATOM 1450 N N . ALA A 1 184 ? -12.805 8.922 -0.708 1 98.69 184 ALA A N 1
ATOM 1451 C CA . ALA A 1 184 ? -13.133 7.508 -0.556 1 98.69 184 ALA A CA 1
ATOM 1452 C C . ALA A 1 184 ? -14.469 7.184 -1.221 1 98.69 184 ALA A C 1
ATOM 1454 O O . ALA A 1 184 ? -14.633 6.117 -1.822 1 98.69 184 ALA A O 1
ATOM 1455 N N . LEU A 1 185 ? -15.406 8.109 -1.084 1 98.88 185 LEU A N 1
ATOM 1456 C CA . LEU A 1 185 ? -16.703 7.953 -1.748 1 98.88 185 LEU A CA 1
ATOM 1457 C C . LEU A 1 185 ? -16.531 7.914 -3.264 1 98.88 185 LEU A C 1
ATOM 1459 O O . LEU A 1 185 ? -17.141 7.078 -3.938 1 98.88 185 LEU A O 1
ATOM 1463 N N . MET A 1 186 ? -15.711 8.789 -3.785 1 98.62 186 MET A N 1
ATOM 1464 C CA . MET A 1 186 ? -15.43 8.852 -5.219 1 98.62 186 MET A CA 1
ATOM 1465 C C . MET A 1 186 ? -14.852 7.535 -5.719 1 98.62 186 MET A C 1
ATOM 1467 O O . MET A 1 186 ? -15.109 7.129 -6.852 1 98.62 186 MET A O 1
ATOM 1471 N N . ALA A 1 187 ? -14.102 6.852 -4.863 1 98.19 187 ALA A N 1
ATOM 1472 C CA . ALA A 1 187 ? -13.492 5.578 -5.23 1 98.19 187 ALA A CA 1
ATOM 1473 C C . ALA A 1 187 ? -14.531 4.461 -5.273 1 98.19 187 ALA A C 1
ATOM 1475 O O . ALA A 1 187 ? -14.273 3.387 -5.82 1 98.19 187 ALA A O 1
ATOM 1476 N N . GLY A 1 188 ? -15.664 4.668 -4.621 1 97.88 188 GLY A N 1
ATOM 1477 C CA . GLY A 1 188 ? -16.734 3.688 -4.645 1 97.88 188 GLY A CA 1
ATOM 1478 C C . GLY A 1 188 ? -16.984 3.039 -3.295 1 97.88 188 GLY A C 1
ATOM 1479 O O . GLY A 1 188 ? -17.719 2.055 -3.199 1 97.88 188 GLY A O 1
ATOM 1480 N N . ASN A 1 189 ? -16.375 3.527 -2.232 1 98.69 189 ASN A N 1
ATOM 1481 C CA . ASN A 1 189 ? -16.578 3.012 -0.882 1 98.69 189 ASN A CA 1
ATOM 1482 C C . ASN A 1 189 ? -17.781 3.65 -0.205 1 98.69 189 ASN A C 1
ATOM 1484 O O . ASN A 1 189 ? -18.203 4.75 -0.575 1 98.69 189 ASN A O 1
ATOM 1488 N N . ALA A 1 190 ? -18.312 2.967 0.75 1 98.88 190 ALA A N 1
ATOM 1489 C CA . ALA A 1 190 ? -19.141 3.615 1.768 1 98.88 190 ALA A CA 1
ATOM 1490 C C . ALA A 1 190 ? -18.297 4.027 2.973 1 98.88 190 ALA A C 1
ATOM 1492 O O . ALA A 1 190 ? -17.219 3.471 3.207 1 98.88 190 ALA A O 1
ATOM 1493 N N . VAL A 1 191 ? -18.828 5.066 3.715 1 98.94 191 VAL A N 1
ATOM 1494 C CA . VAL A 1 191 ? -17.953 5.582 4.773 1 98.94 191 VAL A CA 1
ATOM 1495 C C . VAL A 1 191 ? -18.75 5.734 6.066 1 98.94 191 VAL A C 1
ATOM 1497 O O . VAL A 1 191 ? -19.969 5.961 6.031 1 98.94 191 VAL A O 1
ATOM 1500 N N . VAL A 1 192 ? -18.109 5.547 7.18 1 98.94 192 VAL A N 1
ATOM 1501 C CA . VAL A 1 192 ? -18.531 5.945 8.516 1 98.94 192 VAL A CA 1
ATOM 1502 C C . VAL A 1 192 ? -17.547 6.949 9.102 1 98.94 192 VAL A C 1
ATOM 1504 O O . VAL A 1 192 ? -16.375 6.629 9.289 1 98.94 192 VAL A O 1
ATOM 1507 N N . VAL A 1 193 ? -18.016 8.141 9.398 1 98.88 193 VAL A N 1
ATOM 1508 C CA . VAL A 1 193 ? -17.141 9.211 9.859 1 98.88 193 VAL A CA 1
ATOM 1509 C C . VAL A 1 193 ? -17.453 9.57 11.305 1 98.88 193 VAL A C 1
ATOM 1511 O O . VAL A 1 193 ? -18.625 9.797 11.648 1 98.88 193 VAL A O 1
ATOM 1514 N N . ARG A 1 194 ? -16.5 9.617 12.102 1 98.69 194 ARG A N 1
ATOM 1515 C CA . ARG A 1 194 ? -16.656 10.047 13.484 1 98.69 194 ARG A CA 1
ATOM 1516 C C . ARG A 1 194 ? -16.375 11.539 13.633 1 98.69 194 ARG A C 1
ATOM 1518 O O . ARG A 1 194 ? -15.281 12 13.281 1 98.69 194 ARG A O 1
ATOM 1525 N N . ALA A 1 195 ? -17.297 12.242 14.141 1 98.12 195 ALA A N 1
ATOM 1526 C CA . ALA A 1 195 ? -17.016 13.609 14.578 1 98.12 195 ALA A CA 1
ATOM 1527 C C . ALA A 1 195 ? -16.453 13.625 15.992 1 98.12 195 ALA A C 1
ATOM 1529 O O . ALA A 1 195 ? -17.062 13.086 16.922 1 98.12 195 ALA A O 1
ATOM 1530 N N . PRO A 1 196 ? -15.312 14.219 16.141 1 96.19 196 PRO A N 1
ATOM 1531 C CA . PRO A 1 196 ? -14.797 14.305 17.516 1 96.19 196 PRO A CA 1
ATOM 1532 C C . PRO A 1 196 ? -15.742 15.031 18.453 1 96.19 196 PRO A C 1
ATOM 1534 O O . PRO A 1 196 ? -16.219 16.125 18.141 1 96.19 196 PRO A O 1
ATOM 1537 N N . ARG A 1 197 ? -15.898 14.578 19.672 1 92.75 197 ARG A N 1
ATOM 1538 C CA . ARG A 1 197 ? -16.875 15.109 20.609 1 92.75 197 ARG A CA 1
ATOM 1539 C C . ARG A 1 197 ? -16.531 16.531 21.016 1 92.75 197 ARG A C 1
ATOM 1541 O O . ARG A 1 197 ? -17.422 17.375 21.203 1 92.75 197 ARG A O 1
ATOM 1548 N N . SER A 1 198 ? -15.297 16.812 21.109 1 88.75 198 SER A N 1
ATOM 1549 C CA . SER A 1 198 ? -14.859 18.109 21.625 1 88.75 198 SER A CA 1
ATOM 1550 C C . SER A 1 198 ? -15.023 19.203 20.578 1 88.75 198 SER A C 1
ATOM 1552 O O . SER A 1 198 ? -15 20.391 20.906 1 88.75 198 SER A O 1
ATOM 1554 N N . ILE A 1 199 ? -15.164 18.844 19.359 1 93.5 199 ILE A N 1
ATOM 1555 C CA . ILE A 1 199 ? -15.227 19.797 18.25 1 93.5 199 ILE A CA 1
ATOM 1556 C C . ILE A 1 199 ? -16.031 19.203 17.109 1 93.5 199 ILE A C 1
ATOM 1558 O O . ILE A 1 199 ? -15.57 19.188 15.961 1 93.5 199 ILE A O 1
ATOM 1562 N N . ALA A 1 200 ? -17.266 18.938 17.312 1 96.38 200 ALA A N 1
ATOM 1563 C CA . ALA A 1 200 ? -18.047 18.062 16.453 1 96.38 200 ALA A CA 1
ATOM 1564 C C . ALA A 1 200 ? -18.828 18.859 15.406 1 96.38 200 ALA A C 1
ATOM 1566 O O . ALA A 1 200 ? -19.188 18.328 14.352 1 96.38 200 ALA A O 1
ATOM 1567 N N . LEU A 1 201 ? -19.062 20.141 15.648 1 97.19 201 LEU A N 1
ATOM 1568 C CA . LEU A 1 201 ? -20.078 20.891 14.93 1 97.19 201 LEU A CA 1
ATOM 1569 C C . LEU A 1 201 ? -19.703 21.047 13.461 1 97.19 201 LEU A C 1
ATOM 1571 O O . LEU A 1 201 ? -20.516 20.781 12.57 1 97.19 201 LEU A O 1
ATOM 1575 N N . SER A 1 202 ? -18.5 21.453 13.211 1 97.88 202 SER A N 1
ATOM 1576 C CA . SER A 1 202 ? -18.062 21.703 11.844 1 97.88 202 SER A CA 1
ATOM 1577 C C . SER A 1 202 ? -18.078 20.422 11.023 1 97.88 202 SER A C 1
ATOM 1579 O O . SER A 1 202 ? -18.453 20.422 9.852 1 97.88 202 SER A O 1
ATOM 1581 N N . THR A 1 203 ? -17.656 19.281 11.586 1 98.5 203 THR A N 1
ATOM 1582 C CA . THR A 1 203 ? -17.641 18 10.906 1 98.5 203 THR A CA 1
ATOM 1583 C C . THR A 1 203 ? -19.062 17.562 10.531 1 98.5 203 THR A C 1
ATOM 1585 O O . THR A 1 203 ? -19.312 17.188 9.383 1 98.5 203 THR A O 1
ATOM 1588 N N . MET A 1 204 ? -19.953 17.703 11.484 1 98.62 204 MET A N 1
ATOM 1589 C CA . MET A 1 204 ? -21.344 17.297 11.227 1 98.62 204 MET A CA 1
ATOM 1590 C C . MET A 1 204 ? -21.984 18.203 10.195 1 98.62 204 MET A C 1
ATOM 1592 O O . MET A 1 204 ? -22.75 17.75 9.352 1 98.62 204 MET A O 1
ATOM 1596 N N . TRP A 1 205 ? -21.703 19.5 10.305 1 98.62 205 TRP A N 1
ATOM 1597 C CA . TRP A 1 205 ? -22.203 20.438 9.305 1 98.62 205 TRP A CA 1
ATOM 1598 C C . TRP A 1 205 ? -21.75 20.031 7.906 1 98.62 205 TRP A C 1
ATOM 1600 O O . TRP A 1 205 ? -22.578 19.938 6.988 1 98.62 205 TRP A O 1
ATOM 1610 N N . LEU A 1 206 ? -20.5 19.719 7.73 1 98.88 206 LEU A N 1
ATOM 1611 C CA . LEU A 1 206 ? -19.938 19.344 6.434 1 98.88 206 LEU A CA 1
ATOM 1612 C C . LEU A 1 206 ? -20.641 18.109 5.887 1 98.88 206 LEU A C 1
ATOM 1614 O O . LEU A 1 206 ? -21.062 18.094 4.727 1 98.88 206 LEU A O 1
ATOM 1618 N N . LEU A 1 207 ? -20.75 17.094 6.684 1 98.81 207 LEU A N 1
ATOM 1619 C CA . LEU A 1 207 ? -21.234 15.797 6.234 1 98.81 207 LEU A CA 1
ATOM 1620 C C . LEU A 1 207 ? -22.75 15.844 5.984 1 98.81 207 LEU A C 1
ATOM 1622 O O . LEU A 1 207 ? -23.219 15.328 4.969 1 98.81 207 LEU A O 1
ATOM 1626 N N . ARG A 1 208 ? -23.453 16.547 6.848 1 98.56 208 ARG A N 1
ATOM 1627 C CA . ARG A 1 208 ? -24.906 16.516 6.773 1 98.56 208 ARG A CA 1
ATOM 1628 C C . ARG A 1 208 ? -25.422 17.562 5.785 1 98.56 208 ARG A C 1
ATOM 1630 O O . ARG A 1 208 ? -26.359 17.297 5.023 1 98.56 208 ARG A O 1
ATOM 1637 N N . ASP A 1 209 ? -24.844 18.75 5.805 1 98.44 209 ASP A N 1
ATOM 1638 C CA . ASP A 1 209 ? -25.406 19.859 5.051 1 98.44 209 ASP A CA 1
ATOM 1639 C C . ASP A 1 209 ? -24.75 20 3.68 1 98.44 209 ASP A C 1
ATOM 1641 O O . ASP A 1 209 ? -25.312 20.625 2.777 1 98.44 209 ASP A O 1
ATOM 1645 N N . ILE A 1 210 ? -23.562 19.469 3.543 1 98.69 210 ILE A N 1
ATOM 1646 C CA . ILE A 1 210 ? -22.859 19.656 2.277 1 98.69 210 ILE A CA 1
ATOM 1647 C C . ILE A 1 210 ? -22.766 18.328 1.536 1 98.69 210 ILE A C 1
ATOM 1649 O O . ILE A 1 210 ? -23.312 18.172 0.437 1 98.69 210 ILE A O 1
ATOM 1653 N N . VAL A 1 211 ? -22.234 17.266 2.117 1 98.81 211 VAL A N 1
ATOM 1654 C CA . VAL A 1 211 ? -21.922 16.016 1.419 1 98.81 211 VAL A CA 1
ATOM 1655 C C . VAL A 1 211 ? -23.188 15.211 1.195 1 98.81 211 VAL A C 1
ATOM 1657 O O . VAL A 1 211 ? -23.406 14.672 0.105 1 98.81 211 VAL A O 1
ATOM 1660 N N . ALA A 1 212 ? -24.047 15.07 2.244 1 98.69 212 ALA A N 1
ATOM 1661 C CA . ALA A 1 212 ? -25.25 14.25 2.154 1 98.69 212 ALA A CA 1
ATOM 1662 C C . ALA A 1 212 ? -26.141 14.695 1.002 1 98.69 212 ALA A C 1
ATOM 1664 O O . ALA A 1 212 ? -26.547 13.883 0.168 1 98.69 212 ALA A O 1
ATOM 1665 N N . PRO A 1 213 ? -26.422 16.047 0.86 1 98.19 213 PRO A N 1
ATOM 1666 C CA . PRO A 1 213 ? -27.25 16.484 -0.264 1 98.19 213 PRO A CA 1
ATOM 1667 C C . PRO A 1 213 ? -26.625 16.188 -1.619 1 98.19 213 PRO A C 1
ATOM 1669 O O . PRO A 1 213 ? -27.328 15.883 -2.584 1 98.19 213 PRO A O 1
ATOM 1672 N N . LEU A 1 214 ? -25.312 16.297 -1.73 1 98.25 214 LEU A N 1
ATOM 1673 C CA . LEU A 1 214 ? -24.625 15.984 -2.977 1 98.25 214 LEU A CA 1
ATOM 1674 C C . LEU A 1 214 ? -24.828 14.523 -3.363 1 98.25 214 LEU A C 1
ATOM 1676 O O . LEU A 1 214 ? -25.016 14.211 -4.543 1 98.25 214 LEU A O 1
ATOM 1680 N N . LEU A 1 215 ? -24.734 13.625 -2.377 1 98.19 215 LEU A N 1
ATOM 1681 C CA . LEU A 1 215 ? -24.938 12.203 -2.625 1 98.19 215 LEU A CA 1
ATOM 1682 C C . LEU A 1 215 ? -26.375 11.93 -3.074 1 98.19 215 LEU A C 1
ATOM 1684 O O . LEU A 1 215 ? -26.609 11.094 -3.951 1 98.19 215 LEU A O 1
ATOM 1688 N N . GLU A 1 216 ? -27.266 12.641 -2.465 1 95.69 216 GLU A N 1
ATOM 1689 C CA . GLU A 1 216 ? -28.656 12.539 -2.898 1 95.69 216 GLU A CA 1
ATOM 1690 C C . GLU A 1 216 ? -28.812 13.008 -4.34 1 95.69 216 GLU A C 1
ATOM 1692 O O . GLU A 1 216 ? -29.531 12.375 -5.121 1 95.69 216 GLU A O 1
ATOM 1697 N N . GLU A 1 217 ? -28.141 14.07 -4.668 1 94.62 217 GLU A N 1
ATOM 1698 C CA . GLU A 1 217 ? -28.203 14.641 -6.012 1 94.62 217 GLU A CA 1
ATOM 1699 C C . GLU A 1 217 ? -27.781 13.625 -7.062 1 94.62 217 GLU A C 1
ATOM 1701 O O . GLU A 1 217 ? -28.297 13.617 -8.18 1 94.62 217 GLU A O 1
ATOM 1706 N N . ILE A 1 218 ? -26.891 12.758 -6.738 1 92.69 218 ILE A N 1
ATOM 1707 C CA . ILE A 1 218 ? -26.391 11.82 -7.734 1 92.69 218 ILE A CA 1
ATOM 1708 C C . ILE A 1 218 ? -26.984 10.438 -7.488 1 92.69 218 ILE A C 1
ATOM 1710 O O . ILE A 1 218 ? -26.438 9.43 -7.949 1 92.69 218 ILE A O 1
ATOM 1714 N N . ASP A 1 219 ? -27.984 10.344 -6.633 1 92.88 219 ASP A N 1
ATOM 1715 C CA . ASP A 1 219 ? -28.797 9.156 -6.363 1 92.88 219 ASP A CA 1
ATOM 1716 C C . ASP A 1 219 ? -27.953 8.055 -5.711 1 92.88 219 ASP A C 1
ATOM 1718 O O . ASP A 1 219 ? -28.062 6.887 -6.078 1 92.88 219 ASP A O 1
ATOM 1722 N N . ALA A 1 220 ? -27.078 8.461 -4.848 1 96.81 220 ALA A N 1
ATOM 1723 C CA . ALA A 1 220 ? -26.328 7.473 -4.078 1 96.81 220 ALA A CA 1
ATOM 1724 C C . ALA A 1 220 ? -27.25 6.723 -3.109 1 96.81 220 ALA A C 1
ATOM 1726 O O . ALA A 1 220 ? -28.188 7.301 -2.561 1 96.81 220 ALA A O 1
ATOM 1727 N N . PRO A 1 221 ? -27 5.43 -2.91 1 96.88 221 PRO A N 1
ATOM 1728 C CA . PRO A 1 221 ? -27.797 4.684 -1.931 1 96.88 221 PRO A CA 1
ATOM 1729 C C . PRO A 1 221 ? -27.719 5.285 -0.53 1 96.88 221 PRO A C 1
ATOM 1731 O O . PRO A 1 221 ? -26.688 5.832 -0.142 1 96.88 221 PRO A O 1
ATOM 1734 N N . ALA A 1 222 ? -28.844 5.051 0.17 1 96.81 222 ALA A N 1
ATOM 1735 C CA . ALA A 1 222 ? -28.812 5.43 1.58 1 96.81 222 ALA A CA 1
ATOM 1736 C C . ALA A 1 222 ? -27.766 4.641 2.34 1 96.81 222 ALA A C 1
ATOM 1738 O O . ALA A 1 222 ? -27.578 3.445 2.094 1 96.81 222 ALA A O 1
ATOM 1739 N N . GLY A 1 223 ? -27.016 5.211 3.076 1 98.38 223 GLY A N 1
ATOM 1740 C CA . GLY A 1 223 ? -26.031 4.531 3.906 1 98.38 223 GLY A CA 1
ATOM 1741 C C . GLY A 1 223 ? -24.609 4.672 3.391 1 98.38 223 GLY A C 1
ATOM 1742 O O . GLY A 1 223 ? -23.656 4.293 4.07 1 98.38 223 GLY A O 1
ATOM 1743 N N . VAL A 1 224 ? -24.453 5.203 2.158 1 98.75 224 VAL A N 1
ATOM 1744 C CA . VAL A 1 224 ? -23.109 5.398 1.6 1 98.75 224 VAL A CA 1
ATOM 1745 C C . VAL A 1 224 ? -22.297 6.324 2.506 1 98.75 224 VAL A C 1
ATOM 1747 O O . VAL A 1 224 ? -21.094 6.16 2.643 1 98.75 224 VAL A O 1
ATOM 1750 N N . LEU A 1 225 ? -22.953 7.266 3.098 1 98.94 225 LEU A N 1
ATOM 1751 C CA . LEU A 1 225 ? -22.391 8.148 4.109 1 98.94 225 LEU A CA 1
ATOM 1752 C C . LEU A 1 225 ? -23.094 7.965 5.449 1 98.94 225 LEU A C 1
ATOM 1754 O O . LEU A 1 225 ? -24.328 8 5.52 1 98.94 225 LEU A O 1
ATOM 1758 N N . ASN A 1 226 ? -22.359 7.75 6.477 1 98.94 226 ASN A N 1
ATOM 1759 C CA . ASN A 1 226 ? -22.828 7.719 7.855 1 98.94 226 ASN A CA 1
ATOM 1760 C C . ASN A 1 226 ? -21.922 8.547 8.773 1 98.94 226 ASN A C 1
ATOM 1762 O O . ASN A 1 226 ? -20.703 8.406 8.734 1 98.94 226 ASN A O 1
ATOM 1766 N N . ALA A 1 227 ? -22.516 9.43 9.555 1 98.88 227 ALA A N 1
ATOM 1767 C CA . ALA A 1 227 ? -21.781 10.336 10.43 1 98.88 227 ALA A CA 1
ATOM 1768 C C . ALA A 1 227 ? -22.25 10.195 11.883 1 98.88 227 ALA A C 1
ATOM 1770 O O . ALA A 1 227 ? -23.438 10.305 12.172 1 98.88 227 ALA A O 1
ATOM 1771 N N . VAL A 1 228 ? -21.281 9.93 12.758 1 98.69 228 VAL A N 1
ATOM 1772 C CA . VAL A 1 228 ? -21.609 9.766 14.172 1 98.69 228 VAL A CA 1
ATOM 1773 C C . VAL A 1 228 ? -20.688 10.648 15.016 1 98.69 228 VAL A C 1
ATOM 1775 O O . VAL A 1 228 ? -19.578 10.977 14.594 1 98.69 228 VAL A O 1
ATOM 1778 N N . CYS A 1 229 ? -21.141 11.102 16.125 1 98 229 CYS A N 1
ATOM 1779 C CA . CYS A 1 229 ? -20.359 11.742 17.188 1 98 229 CYS A CA 1
ATOM 1780 C C . CYS A 1 229 ? -20.219 10.828 18.391 1 98 229 CYS A C 1
ATOM 1782 O O . CYS A 1 229 ? -21.219 10.516 19.047 1 98 229 CYS A O 1
ATOM 1784 N N . SER A 1 230 ? -19.031 10.359 18.656 1 96.38 230 SER A N 1
ATOM 1785 C CA . SER A 1 230 ? -18.859 9.336 19.672 1 96.38 230 SER A CA 1
ATOM 1786 C C . SER A 1 230 ? -17.484 9.414 20.312 1 96.38 230 SER A C 1
ATOM 1788 O O . SER A 1 230 ? -16.609 10.156 19.844 1 96.38 230 SER A O 1
ATOM 1790 N N . ASN A 1 231 ? -17.312 8.703 21.422 1 94.12 231 ASN A N 1
ATOM 1791 C CA . ASN A 1 231 ? -16.031 8.57 22.094 1 94.12 231 ASN A CA 1
ATOM 1792 C C . ASN A 1 231 ? -15.016 7.828 21.234 1 94.12 231 ASN A C 1
ATOM 1794 O O . ASN A 1 231 ? -15.344 6.797 20.641 1 94.12 231 ASN A O 1
ATOM 1798 N N . PRO A 1 232 ? -13.859 8.359 21.188 1 93.25 232 PRO A N 1
ATOM 1799 C CA . PRO A 1 232 ? -12.852 7.777 20.297 1 93.25 232 PRO A CA 1
ATOM 1800 C C . PRO A 1 232 ? -12.539 6.324 20.641 1 93.25 232 PRO A C 1
ATOM 1802 O O . PRO A 1 232 ? -12.5 5.473 19.75 1 93.25 232 PRO A O 1
ATOM 1805 N N . LYS A 1 233 ? -12.25 6.02 21.906 1 93.88 233 LYS A N 1
ATOM 1806 C CA . LYS A 1 233 ? -11.898 4.656 22.281 1 93.88 233 LYS A CA 1
ATOM 1807 C C . LYS A 1 233 ? -13.039 3.688 21.984 1 93.88 233 LYS A C 1
ATOM 1809 O O . LYS A 1 233 ? -12.82 2.604 21.438 1 93.88 233 LYS A O 1
ATOM 1814 N N . GLN A 1 234 ? -14.211 4.086 22.359 1 94.81 234 GLN A N 1
ATOM 1815 C CA . GLN A 1 234 ? -15.406 3.295 22.094 1 94.81 234 GLN A CA 1
ATOM 1816 C C . GLN A 1 234 ? -15.57 3.008 20.609 1 94.81 234 GLN A C 1
ATOM 1818 O O . GLN A 1 234 ? -15.797 1.864 20.203 1 94.81 234 GLN A O 1
ATOM 1823 N N . THR A 1 235 ? -15.469 3.967 19.844 1 97.25 235 THR A N 1
ATOM 1824 C CA . THR A 1 235 ? -15.656 3.879 18.406 1 97.25 235 THR A CA 1
ATOM 1825 C C . THR A 1 235 ? -14.57 3.016 17.766 1 97.25 235 THR A C 1
ATOM 1827 O O . THR A 1 235 ? -14.867 2.098 17 1 97.25 235 THR A O 1
ATOM 1830 N N . MET A 1 236 ? -13.297 3.242 18.125 1 96.75 236 MET A N 1
ATOM 1831 C CA . MET A 1 236 ? -12.164 2.541 17.531 1 96.75 236 MET A CA 1
ATOM 1832 C C . MET A 1 236 ? -12.211 1.053 17.859 1 96.75 236 MET A C 1
ATOM 1834 O O . MET A 1 236 ? -11.969 0.212 16.984 1 96.75 236 MET A O 1
ATOM 1838 N N . ASP A 1 237 ? -12.531 0.762 19.094 1 97.56 237 ASP A N 1
ATOM 1839 C CA . ASP A 1 237 ? -12.625 -0.638 19.5 1 97.56 237 ASP A CA 1
ATOM 1840 C C . ASP A 1 237 ? -13.68 -1.376 18.672 1 97.56 237 ASP A C 1
ATOM 1842 O O . ASP A 1 237 ? -13.445 -2.504 18.234 1 97.56 237 ASP A O 1
ATOM 1846 N N . ARG A 1 238 ? -14.781 -0.75 18.438 1 98.12 238 ARG A N 1
ATOM 1847 C CA . ARG A 1 238 ? -15.875 -1.367 17.688 1 98.12 238 ARG A CA 1
ATOM 1848 C C . ARG A 1 238 ? -15.508 -1.507 16.203 1 98.12 238 ARG A C 1
ATOM 1850 O O . ARG A 1 238 ? -15.773 -2.543 15.594 1 98.12 238 ARG A O 1
ATOM 1857 N N . TRP A 1 239 ? -14.906 -0.44 15.664 1 98.56 239 TRP A N 1
ATOM 1858 C CA . TRP A 1 239 ? -14.492 -0.478 14.266 1 98.56 239 TRP A CA 1
ATOM 1859 C C . TRP A 1 239 ? -13.477 -1.585 14.023 1 98.56 239 TRP A C 1
ATOM 1861 O O . TRP A 1 239 ? -13.555 -2.309 13.031 1 98.56 239 TRP A O 1
ATOM 1871 N N . ILE A 1 240 ? -12.484 -1.794 14.906 1 98.25 240 ILE A N 1
ATOM 1872 C CA . ILE A 1 240 ? -11.43 -2.791 14.773 1 98.25 240 ILE A CA 1
ATOM 1873 C C . ILE A 1 240 ? -12.031 -4.191 14.844 1 98.25 240 ILE A C 1
ATOM 1875 O O . ILE A 1 240 ? -11.656 -5.074 14.062 1 98.25 240 ILE A O 1
ATOM 1879 N N . ALA A 1 241 ? -12.984 -4.363 15.672 1 97.94 241 ALA A N 1
ATOM 1880 C CA . ALA A 1 241 ? -13.555 -5.688 15.922 1 97.94 241 ALA A CA 1
ATOM 1881 C C . ALA A 1 241 ? -14.555 -6.066 14.828 1 97.94 241 ALA A C 1
ATOM 1883 O O . ALA A 1 241 ? -14.789 -7.25 14.586 1 97.94 241 ALA A O 1
ATOM 1884 N N . ASP A 1 242 ? -15.188 -5.09 14.219 1 98.44 242 ASP A N 1
ATOM 1885 C CA . ASP A 1 242 ? -16.297 -5.336 13.305 1 98.44 242 ASP A CA 1
ATOM 1886 C C . ASP A 1 242 ? -15.805 -5.809 11.945 1 98.44 242 ASP A C 1
ATOM 1888 O O . ASP A 1 242 ? -15.094 -5.082 11.25 1 98.44 242 ASP A O 1
ATOM 1892 N N . PRO A 1 243 ? -16.172 -6.98 11.484 1 96.81 243 PRO A N 1
ATOM 1893 C CA . PRO A 1 243 ? -15.68 -7.5 10.203 1 96.81 243 PRO A CA 1
ATOM 1894 C C . PRO A 1 243 ? -16.234 -6.734 9 1 96.81 243 PRO A C 1
ATOM 1896 O O . PRO A 1 243 ? -15.75 -6.91 7.879 1 96.81 243 PRO A O 1
ATOM 1899 N N . LEU A 1 244 ? -17.203 -5.871 9.234 1 98 244 LEU A N 1
ATOM 1900 C CA . LEU A 1 244 ? -17.828 -5.137 8.133 1 98 244 LEU A CA 1
ATOM 1901 C C . LEU A 1 244 ? -16.969 -3.932 7.746 1 98 244 LEU A C 1
ATOM 1903 O O . LEU A 1 244 ? -17.172 -3.352 6.676 1 98 244 LEU A O 1
ATOM 1907 N N . ILE A 1 245 ? -16.047 -3.525 8.609 1 98.69 245 ILE A N 1
ATOM 1908 C CA . ILE A 1 245 ? -15.141 -2.424 8.305 1 98.69 245 ILE A CA 1
ATOM 1909 C C . ILE A 1 245 ? -13.914 -2.955 7.57 1 98.69 245 ILE A C 1
ATOM 1911 O O . ILE A 1 245 ? -13.258 -3.895 8.031 1 98.69 245 ILE A O 1
ATOM 1915 N N . ASN A 1 246 ? -13.625 -2.334 6.453 1 98.31 246 ASN A N 1
ATOM 1916 C CA . ASN A 1 246 ? -12.5 -2.793 5.648 1 98.31 246 ASN A CA 1
ATOM 1917 C C . ASN A 1 246 ? -11.25 -1.959 5.906 1 98.31 246 ASN A C 1
ATOM 1919 O O . ASN A 1 246 ? -10.148 -2.502 6.016 1 98.31 246 ASN A O 1
ATOM 1923 N N . ASP A 1 247 ? -11.375 -0.665 5.879 1 98.62 247 ASP A N 1
ATOM 1924 C CA . ASP A 1 247 ? -10.281 0.273 6.102 1 98.62 247 ASP A CA 1
ATOM 1925 C C . ASP A 1 247 ? -10.586 1.216 7.262 1 98.62 247 ASP A C 1
ATOM 1927 O O . ASP A 1 247 ? -11.75 1.574 7.484 1 98.62 247 ASP A O 1
ATOM 1931 N N . ILE A 1 248 ? -9.602 1.601 7.965 1 98.69 248 ILE A N 1
ATOM 1932 C CA . ILE A 1 248 ? -9.75 2.67 8.945 1 98.69 248 ILE A CA 1
ATOM 1933 C C . ILE A 1 248 ? -8.711 3.758 8.68 1 98.69 248 ILE A C 1
ATOM 1935 O O . ILE A 1 248 ? -7.504 3.496 8.719 1 98.69 248 ILE A O 1
ATOM 1939 N N . PHE A 1 249 ? -9.164 4.902 8.312 1 97.88 249 PHE A N 1
ATOM 1940 C CA . PHE A 1 249 ? -8.344 6.094 8.156 1 97.88 249 PHE A CA 1
ATOM 1941 C C . PHE A 1 249 ? -8.109 6.777 9.5 1 97.88 249 PHE A C 1
ATOM 1943 O O . PHE A 1 249 ? -9.031 7.375 10.062 1 97.88 249 PHE A O 1
ATOM 1950 N N . TYR A 1 250 ? -6.91 6.734 10.008 1 96.94 250 TYR A N 1
ATOM 1951 C CA . TYR A 1 250 ? -6.586 7.156 11.367 1 96.94 250 TYR A CA 1
ATOM 1952 C C . TYR A 1 250 ? -5.598 8.312 11.359 1 96.94 250 TYR A C 1
ATOM 1954 O O . TYR A 1 250 ? -4.48 8.18 10.852 1 96.94 250 TYR A O 1
ATOM 1962 N N . ILE A 1 251 ? -5.961 9.422 11.844 1 96.06 251 ILE A N 1
ATOM 1963 C CA . ILE A 1 251 ? -5.09 10.578 12.039 1 96.06 251 ILE A CA 1
ATOM 1964 C C . ILE A 1 251 ? -4.824 10.781 13.531 1 96.06 251 ILE A C 1
ATOM 1966 O O . ILE A 1 251 ? -5.758 10.93 14.312 1 96.06 251 ILE A O 1
ATOM 1970 N N . GLY A 1 252 ? -3.588 10.773 13.977 1 94.19 252 GLY A N 1
ATOM 1971 C CA . GLY A 1 252 ? -3.281 10.914 15.391 1 94.19 252 GLY A CA 1
ATOM 1972 C C . GLY A 1 252 ? -1.798 10.812 15.695 1 94.19 252 GLY A C 1
ATOM 1973 O O . GLY A 1 252 ? -0.964 11.023 14.812 1 94.19 252 GLY A O 1
ATOM 1974 N N . GLY A 1 253 ? -1.48 10.57 16.938 1 94.56 253 GLY A N 1
ATOM 1975 C CA . GLY A 1 253 ? -0.094 10.438 17.359 1 94.56 253 GLY A CA 1
ATOM 1976 C C . GLY A 1 253 ? 0.534 9.125 16.938 1 94.56 253 GLY A C 1
ATOM 1977 O O . GLY A 1 253 ? -0.159 8.109 16.797 1 94.56 253 GLY A O 1
ATOM 1978 N N . SER A 1 254 ? 1.843 9.117 16.828 1 94.94 254 SER A N 1
ATOM 1979 C CA . SER A 1 254 ? 2.562 7.98 16.266 1 94.94 254 SER A CA 1
ATOM 1980 C C . SER A 1 254 ? 2.562 6.797 17.234 1 94.94 254 SER A C 1
ATOM 1982 O O . SER A 1 254 ? 2.406 5.648 16.812 1 94.94 254 SER A O 1
ATOM 1984 N N . GLN A 1 255 ? 2.736 7.039 18.484 1 94.38 255 GLN A N 1
ATOM 1985 C CA . GLN A 1 255 ? 2.789 5.941 19.438 1 94.38 255 GLN A CA 1
ATOM 1986 C C . GLN A 1 255 ? 1.502 5.125 19.422 1 94.38 255 GLN A C 1
ATOM 1988 O O . GLN A 1 255 ? 1.539 3.904 19.25 1 94.38 255 GLN A O 1
ATOM 1993 N N . GLU A 1 256 ? 0.421 5.809 19.531 1 94.81 256 GLU A N 1
ATOM 1994 C CA . GLU A 1 256 ? -0.874 5.133 19.484 1 94.81 256 GLU A CA 1
ATOM 1995 C C . GLU A 1 256 ? -1.185 4.617 18.078 1 94.81 256 GLU A C 1
ATOM 1997 O O . GLU A 1 256 ? -1.764 3.539 17.938 1 94.81 256 GLU A O 1
ATOM 2002 N N . GLY A 1 257 ? -0.806 5.383 17.141 1 96.75 257 GLY A N 1
ATOM 2003 C CA . GLY A 1 257 ? -1.077 5.008 15.773 1 96.75 257 GLY A CA 1
ATOM 2004 C C . GLY A 1 257 ? -0.401 3.713 15.359 1 96.75 257 GLY A C 1
ATOM 2005 O O . GLY A 1 257 ? -0.987 2.9 14.641 1 96.75 257 GLY A O 1
ATOM 2006 N N . LEU A 1 258 ? 0.825 3.445 15.805 1 97.12 258 LEU A N 1
ATOM 2007 C CA . LEU A 1 258 ? 1.564 2.242 15.438 1 97.12 258 LEU A CA 1
ATOM 2008 C C . LEU A 1 258 ? 0.995 1.018 16.141 1 97.12 258 LEU A C 1
ATOM 2010 O O . LEU A 1 258 ? 0.965 -0.076 15.578 1 97.12 258 LEU A O 1
ATOM 2014 N N . ARG A 1 259 ? 0.552 1.193 17.344 1 96.12 259 ARG A N 1
ATOM 2015 C CA . ARG A 1 259 ? -0.161 0.123 18.031 1 96.12 259 ARG A CA 1
ATOM 2016 C C . ARG A 1 259 ? -1.469 -0.21 17.328 1 96.12 259 ARG A C 1
ATOM 2018 O O . ARG A 1 259 ? -1.812 -1.383 17.156 1 96.12 259 ARG A O 1
ATOM 2025 N N . PHE A 1 260 ? -2.133 0.861 16.969 1 96.75 260 PHE A N 1
ATOM 2026 C CA . PHE A 1 260 ? -3.373 0.73 16.219 1 96.75 260 PHE A CA 1
ATOM 2027 C C . PHE A 1 260 ? -3.141 -0.041 14.914 1 96.75 260 PHE A C 1
ATOM 2029 O O . PHE A 1 260 ? -3.943 -0.897 14.547 1 96.75 260 PHE A O 1
ATOM 2036 N N . GLU A 1 261 ? -2.055 0.217 14.242 1 97.81 261 GLU A N 1
ATOM 2037 C CA . GLU A 1 261 ? -1.693 -0.486 13.016 1 97.81 261 GLU A CA 1
ATOM 2038 C C . GLU A 1 261 ? -1.634 -1.994 13.242 1 97.81 261 GLU A C 1
ATOM 2040 O O . GLU A 1 261 ? -2.213 -2.766 12.477 1 97.81 261 GLU A O 1
ATOM 2045 N N . GLN A 1 262 ? -0.966 -2.416 14.289 1 97.38 262 GLN A N 1
ATOM 2046 C CA . GLN A 1 262 ? -0.824 -3.832 14.617 1 97.38 262 GLN A CA 1
ATOM 2047 C C . GLN A 1 262 ? -2.182 -4.477 14.875 1 97.38 262 GLN A C 1
ATOM 2049 O O . GLN A 1 262 ? -2.445 -5.59 14.422 1 97.38 262 GLN A O 1
ATOM 2054 N N . GLN A 1 263 ? -3.051 -3.74 15.539 1 97.62 263 GLN A N 1
ATOM 2055 C CA . GLN A 1 263 ? -4.383 -4.262 15.844 1 97.62 263 GLN A CA 1
ATOM 2056 C C . GLN A 1 263 ? -5.203 -4.438 14.57 1 97.62 263 GLN A C 1
ATOM 2058 O O . GLN A 1 263 ? -5.895 -5.445 14.406 1 97.62 263 GLN A O 1
ATOM 2063 N N . CYS A 1 264 ? -5.145 -3.434 13.727 1 98 264 CYS A N 1
ATOM 2064 C CA . CYS A 1 264 ? -5.887 -3.508 12.477 1 98 264 CYS A CA 1
ATOM 2065 C C . CYS A 1 264 ? -5.457 -4.723 11.664 1 98 264 CYS A C 1
ATOM 2067 O O . CYS A 1 264 ? -6.301 -5.5 11.211 1 98 264 CYS A O 1
ATOM 2069 N N . VAL A 1 265 ? -4.141 -4.926 11.508 1 97.31 265 VAL A N 1
ATOM 2070 C CA . VAL A 1 265 ? -3.6 -6.02 10.703 1 97.31 265 VAL A CA 1
ATOM 2071 C C . VAL A 1 265 ? -4.008 -7.355 11.32 1 97.31 265 VAL A C 1
ATOM 2073 O O . VAL A 1 265 ? -4.371 -8.289 10.602 1 97.31 265 VAL A O 1
ATOM 2076 N N . ALA A 1 266 ? -4.012 -7.445 12.602 1 96.12 266 ALA A N 1
ATOM 2077 C CA . ALA A 1 266 ? -4.402 -8.672 13.297 1 96.12 266 ALA A CA 1
ATOM 2078 C C . ALA A 1 266 ? -5.859 -9.023 13.016 1 96.12 266 ALA A C 1
ATOM 2080 O O . ALA A 1 266 ? -6.238 -10.195 13.047 1 96.12 266 ALA A O 1
ATOM 2081 N N . HIS A 1 267 ? -6.652 -7.977 12.711 1 96.69 267 HIS A N 1
ATOM 2082 C CA . HIS A 1 267 ? -8.07 -8.195 12.445 1 96.69 267 HIS A CA 1
ATOM 2083 C C . HIS A 1 267 ? -8.352 -8.188 10.945 1 96.69 267 HIS A C 1
ATOM 2085 O O . HIS A 1 267 ? -9.516 -8.156 10.531 1 96.69 267 HIS A O 1
ATOM 2091 N N . GLY A 1 268 ? -7.328 -8.117 10.133 1 95.06 268 GLY A N 1
ATOM 2092 C CA . GLY A 1 268 ? -7.473 -8.188 8.688 1 95.06 268 GLY A CA 1
ATOM 2093 C C . GLY A 1 268 ? -7.977 -6.891 8.078 1 95.06 268 GLY A C 1
ATOM 2094 O O . GLY A 1 268 ? -8.586 -6.898 7.008 1 95.06 268 GLY A O 1
ATOM 2095 N N . LYS A 1 269 ? -7.816 -5.773 8.789 1 96.75 269 LYS A N 1
ATOM 2096 C CA . LYS A 1 269 ? -8.234 -4.457 8.312 1 96.75 269 LYS A CA 1
ATOM 2097 C C . LYS A 1 269 ? -7.035 -3.646 7.824 1 96.75 269 LYS A C 1
ATOM 2099 O O . LYS A 1 269 ? -5.945 -3.738 8.391 1 96.75 269 LYS A O 1
ATOM 2104 N N . LYS A 1 270 ? -7.258 -2.91 6.836 1 98.06 270 LYS A N 1
ATOM 2105 C CA . LYS A 1 270 ? -6.223 -2.016 6.32 1 98.06 270 LYS A CA 1
ATOM 2106 C C . LYS A 1 270 ? -6.191 -0.703 7.098 1 98.06 270 LYS A C 1
ATOM 2108 O O . LYS A 1 270 ? -7.129 0.097 7.012 1 98.06 270 LYS A O 1
ATOM 2113 N N . PRO A 1 271 ? -5.133 -0.413 7.863 1 98 271 PRO A N 1
ATOM 2114 C CA . PRO A 1 271 ? -4.965 0.9 8.492 1 98 271 PRO A CA 1
ATOM 2115 C C . PRO A 1 271 ? -4.371 1.937 7.539 1 98 271 PRO A C 1
ATOM 2117 O O . PRO A 1 271 ? -3.34 1.685 6.91 1 98 271 PRO A O 1
ATOM 2120 N N . ILE A 1 272 ? -4.984 3.002 7.32 1 97.69 272 ILE A N 1
ATOM 2121 C CA . ILE A 1 272 ? -4.434 4.156 6.613 1 97.69 272 ILE A CA 1
ATOM 2122 C C . ILE A 1 272 ? -4.035 5.234 7.621 1 97.69 272 ILE A C 1
ATOM 2124 O O . ILE A 1 272 ? -4.898 5.91 8.188 1 97.69 272 ILE A O 1
ATOM 2128 N N . LEU A 1 273 ? -2.734 5.426 7.785 1 97.56 273 LEU A N 1
ATOM 2129 C CA . LEU A 1 273 ? -2.219 6.199 8.906 1 97.56 273 LEU A CA 1
ATOM 2130 C C . LEU A 1 273 ? -1.748 7.578 8.453 1 97.56 273 LEU A C 1
ATOM 2132 O O . LEU A 1 273 ? -1.056 7.695 7.438 1 97.56 273 LEU A O 1
ATOM 2136 N N . GLU A 1 274 ? -2.193 8.555 9.07 1 96.94 274 GLU A N 1
ATOM 2137 C CA . GLU A 1 274 ? -1.676 9.914 9.047 1 96.94 274 GLU A CA 1
ATOM 2138 C C . GLU A 1 274 ? -1.26 10.367 10.445 1 96.94 274 GLU A C 1
ATOM 2140 O O . GLU A 1 274 ? -2.055 10.977 11.172 1 96.94 274 GLU A O 1
ATOM 2145 N N . LEU A 1 275 ? -0.001 10.102 10.781 1 96.69 275 LEU A N 1
ATOM 2146 C CA . LEU A 1 275 ? 0.46 10.32 12.148 1 96.69 275 LEU A CA 1
ATOM 2147 C C . LEU A 1 275 ? 1.399 11.516 12.219 1 96.69 275 LEU A C 1
ATOM 2149 O O . LEU A 1 275 ? 1.373 12.391 11.352 1 96.69 275 LEU A O 1
ATOM 2153 N N . ALA A 1 276 ? 2.09 11.594 13.289 1 94.75 276 ALA A N 1
ATOM 2154 C CA . ALA A 1 276 ? 2.918 12.766 13.555 1 94.75 276 ALA A CA 1
ATOM 2155 C C . ALA A 1 276 ? 3.996 12.93 12.492 1 94.75 276 ALA A C 1
ATOM 2157 O O . ALA A 1 276 ? 4.457 11.945 11.906 1 94.75 276 ALA A O 1
ATOM 2158 N N . GLY A 1 277 ? 4.156 14.18 12.352 1 93.62 277 GLY A N 1
ATOM 2159 C CA . GLY A 1 277 ? 5.328 14.531 11.562 1 93.62 277 GLY A CA 1
ATOM 2160 C C . GLY A 1 277 ? 6.469 15.078 12.406 1 93.62 277 GLY A C 1
ATOM 2161 O O . GLY A 1 277 ? 6.336 15.234 13.617 1 93.62 277 GLY A O 1
ATOM 2162 N N . ASN A 1 278 ? 7.711 15.195 12 1 96.88 278 ASN A N 1
ATOM 2163 C CA . ASN A 1 278 ? 8.898 15.922 12.453 1 96.88 278 ASN A CA 1
ATOM 2164 C C . ASN A 1 278 ? 9.672 16.516 11.273 1 96.88 278 ASN A C 1
ATOM 2166 O O . ASN A 1 278 ? 10.812 16.125 11.023 1 96.88 278 ASN A O 1
ATOM 2170 N N . ASP A 1 279 ? 8.906 17.469 10.734 1 97.62 279 ASP A N 1
ATOM 2171 C CA . ASP A 1 279 ? 9.273 17.969 9.406 1 97.62 279 ASP A CA 1
ATOM 2172 C C . ASP A 1 279 ? 10.508 18.875 9.484 1 97.62 279 ASP A C 1
ATOM 2174 O O . ASP A 1 279 ? 10.625 19.703 10.391 1 97.62 279 ASP A O 1
ATOM 2178 N N . GLY A 1 280 ? 11.414 18.766 8.5 1 98.19 280 GLY A N 1
ATOM 2179 C CA . GLY A 1 280 ? 12.633 19.562 8.484 1 98.19 280 GLY A CA 1
ATOM 2180 C C . GLY A 1 280 ? 12.672 20.578 7.352 1 98.19 280 GLY A C 1
ATOM 2181 O O . GLY A 1 280 ? 12.18 20.312 6.258 1 98.19 280 GLY A O 1
ATOM 2182 N N . ILE A 1 281 ? 13.258 21.719 7.621 1 98.88 281 ILE A N 1
ATOM 2183 C CA . ILE A 1 281 ? 13.625 22.688 6.598 1 98.88 281 ILE A CA 1
ATOM 2184 C C . ILE A 1 281 ? 15.148 22.797 6.508 1 98.88 281 ILE A C 1
ATOM 2186 O O . ILE A 1 281 ? 15.82 23 7.52 1 98.88 281 ILE A O 1
ATOM 2190 N N . VAL A 1 282 ? 15.641 22.594 5.363 1 98.94 282 VAL A N 1
ATOM 2191 C CA . VAL A 1 282 ? 17.062 22.797 5.113 1 98.94 282 VAL A CA 1
ATOM 2192 C C . VAL A 1 282 ? 17.266 24.109 4.371 1 98.94 282 VAL A C 1
ATOM 2194 O O . VAL A 1 282 ? 16.625 24.359 3.346 1 98.94 282 VAL A O 1
ATOM 2197 N N . VAL A 1 283 ? 18.141 24.953 4.902 1 98.94 283 VAL A N 1
ATOM 2198 C CA . VAL A 1 283 ? 18.469 26.219 4.285 1 98.94 283 VAL A CA 1
ATOM 2199 C C . VAL A 1 283 ? 19.938 26.234 3.877 1 98.94 283 VAL A C 1
ATOM 2201 O O . VAL A 1 283 ? 20.828 26.281 4.734 1 98.94 283 VAL A O 1
ATOM 2204 N N . TRP A 1 284 ? 20.188 26.25 2.596 1 98.88 284 TRP A N 1
ATOM 2205 C CA . TRP A 1 284 ? 21.547 26.219 2.055 1 98.88 284 TRP A CA 1
ATOM 2206 C C . TRP A 1 284 ? 22.109 27.641 1.954 1 98.88 284 TRP A C 1
ATOM 2208 O O . TRP A 1 284 ? 21.391 28.609 2.189 1 98.88 284 TRP A O 1
ATOM 2218 N N . LYS A 1 285 ? 23.375 27.828 1.584 1 98.62 285 LYS A N 1
ATOM 2219 C CA . LYS A 1 285 ? 24.125 29.094 1.69 1 98.62 285 LYS A CA 1
ATOM 2220 C C . LYS A 1 285 ? 23.594 30.109 0.69 1 98.62 285 LYS A C 1
ATOM 2222 O O . LYS A 1 285 ? 23.719 31.328 0.915 1 98.62 285 LYS A O 1
ATOM 2227 N N . ASP A 1 286 ? 22.984 29.625 -0.403 1 98.44 286 ASP A N 1
ATOM 2228 C CA . ASP A 1 286 ? 22.547 30.531 -1.451 1 98.44 286 ASP A CA 1
ATOM 2229 C C . ASP A 1 286 ? 21.031 30.75 -1.391 1 98.44 286 ASP A C 1
ATOM 2231 O O . ASP A 1 286 ? 20.438 31.25 -2.344 1 98.44 286 ASP A O 1
ATOM 2235 N N . ALA A 1 287 ? 20.359 30.375 -0.3 1 98.31 287 ALA A N 1
ATOM 2236 C CA . ALA A 1 287 ? 18.922 30.484 -0.127 1 98.31 287 ALA A CA 1
ATOM 2237 C C . ALA A 1 287 ? 18.484 31.938 -0.107 1 98.31 287 ALA A C 1
ATOM 2239 O O . ALA A 1 287 ? 19.266 32.844 0.246 1 98.31 287 ALA A O 1
ATOM 2240 N N . ASP A 1 288 ? 17.297 32.219 -0.567 1 98.38 288 ASP A N 1
ATOM 2241 C CA . ASP A 1 288 ? 16.625 33.469 -0.222 1 98.38 288 ASP A CA 1
ATOM 2242 C C . ASP A 1 288 ? 16.266 33.5 1.26 1 98.38 288 ASP A C 1
ATOM 2244 O O . ASP A 1 288 ? 15.289 32.875 1.681 1 98.38 288 ASP A O 1
ATOM 2248 N N . VAL A 1 289 ? 16.969 34.25 1.996 1 98.5 289 VAL A N 1
ATOM 2249 C CA . VAL A 1 289 ? 16.875 34.219 3.453 1 98.5 289 VAL A CA 1
ATOM 2250 C C . VAL A 1 289 ? 15.492 34.719 3.891 1 98.5 289 VAL A C 1
ATOM 2252 O O . VAL A 1 289 ? 14.906 34.188 4.828 1 98.5 289 VAL A O 1
ATOM 2255 N N . LYS A 1 290 ? 14.992 35.719 3.229 1 98.44 290 LYS A N 1
ATOM 2256 C CA . LYS A 1 290 ? 13.688 36.25 3.578 1 98.44 290 LYS A CA 1
ATOM 2257 C C . LYS A 1 290 ? 12.594 35.219 3.412 1 98.44 290 LYS A C 1
ATOM 2259 O O . LYS A 1 290 ? 11.781 35 4.32 1 98.44 290 LYS A O 1
ATOM 2264 N N . TRP A 1 291 ? 12.562 34.562 2.291 1 98.56 291 TRP A N 1
ATOM 2265 C CA . TRP A 1 291 ? 11.523 33.562 2.004 1 98.56 291 TRP A CA 1
ATOM 2266 C C . TRP A 1 291 ? 11.711 32.312 2.844 1 98.56 291 TRP A C 1
ATOM 2268 O O . TRP A 1 291 ? 10.734 31.703 3.281 1 98.56 291 TRP A O 1
ATOM 2278 N N . ALA A 1 292 ? 12.977 31.922 3.047 1 98.75 292 ALA A N 1
ATOM 2279 C CA . ALA A 1 292 ? 13.227 30.797 3.949 1 98.75 292 ALA A CA 1
ATOM 2280 C C . ALA A 1 292 ? 12.68 31.078 5.348 1 98.75 292 ALA A C 1
ATOM 2282 O O . ALA A 1 292 ? 12.086 30.219 5.98 1 98.75 292 ALA A O 1
ATOM 2283 N N . ALA A 1 293 ? 12.891 32.312 5.785 1 98.88 293 ALA A N 1
ATOM 2284 C CA . ALA A 1 293 ? 12.375 32.688 7.094 1 98.88 293 ALA A CA 1
ATOM 2285 C C . ALA A 1 293 ? 10.852 32.656 7.121 1 98.88 293 ALA A C 1
ATOM 2287 O O . ALA A 1 293 ? 10.258 32.219 8.117 1 98.88 293 ALA A O 1
ATOM 2288 N N . GLU A 1 294 ? 10.227 33.125 6.051 1 98.5 294 GLU A N 1
ATOM 2289 C CA . GLU A 1 294 ? 8.773 33.031 5.957 1 98.5 294 GLU A CA 1
ATOM 2290 C C . GLU A 1 294 ? 8.312 31.578 6.117 1 98.5 294 GLU A C 1
ATOM 2292 O O . GLU A 1 294 ? 7.359 31.312 6.852 1 98.5 294 GLU A O 1
ATOM 2297 N N . ALA A 1 295 ? 8.992 30.672 5.434 1 98.62 295 ALA A N 1
ATOM 2298 C CA . ALA A 1 295 ? 8.641 29.25 5.523 1 98.62 295 ALA A CA 1
ATOM 2299 C C . ALA A 1 295 ? 8.82 28.734 6.949 1 98.62 295 ALA A C 1
ATOM 2301 O O . ALA A 1 295 ? 8 27.953 7.434 1 98.62 295 ALA A O 1
ATOM 2302 N N . ILE A 1 296 ? 9.844 29.125 7.602 1 98.88 296 ILE A N 1
ATOM 2303 C CA . ILE A 1 296 ? 10.125 28.703 8.969 1 98.88 296 ILE A CA 1
ATOM 2304 C C . ILE A 1 296 ? 9.023 29.188 9.898 1 98.88 296 ILE A C 1
ATOM 2306 O O . ILE A 1 296 ? 8.586 28.453 10.797 1 98.88 296 ILE A O 1
ATOM 2310 N N . THR A 1 297 ? 8.492 30.422 9.648 1 98.62 297 THR A N 1
ATOM 2311 C CA . THR A 1 297 ? 7.48 31 10.531 1 98.62 297 THR A CA 1
ATOM 2312 C C . THR A 1 297 ? 6.172 30.219 10.445 1 98.62 297 THR A C 1
ATOM 2314 O O . THR A 1 297 ? 5.312 30.328 11.312 1 98.62 297 THR A O 1
ATOM 2317 N N . GLU A 1 298 ? 5.984 29.422 9.398 1 98.44 298 GLU A N 1
ATOM 2318 C CA . GLU A 1 298 ? 4.801 28.578 9.305 1 98.44 298 GLU A CA 1
ATOM 2319 C C . GLU A 1 298 ? 4.711 27.609 10.492 1 98.44 298 GLU A C 1
ATOM 2321 O O . GLU A 1 298 ? 3.635 27.109 10.805 1 98.44 298 GLU A O 1
ATOM 2326 N N . SER A 1 299 ? 5.82 27.359 11.172 1 98.56 299 SER A N 1
ATOM 2327 C CA . SER A 1 299 ? 5.863 26.469 12.328 1 98.56 299 SER A CA 1
ATOM 2328 C C . SER A 1 299 ? 5.012 27.016 13.477 1 98.56 299 SER A C 1
ATOM 2330 O O . SER A 1 299 ? 4.617 26.266 14.375 1 98.56 299 SER A O 1
ATOM 2332 N N . PHE A 1 300 ? 4.676 28.328 13.43 1 98.69 300 PHE A N 1
ATOM 2333 C CA . PHE A 1 300 ? 3.994 28.969 14.555 1 98.69 300 PHE A CA 1
ATOM 2334 C C . PHE A 1 300 ? 2.496 29.062 14.289 1 98.69 300 PHE A C 1
ATOM 2336 O O . PHE A 1 300 ? 1.718 29.344 15.195 1 98.69 300 PHE A O 1
ATOM 2343 N N . TYR A 1 301 ? 2.102 28.906 12.984 1 98.12 301 TYR A N 1
ATOM 2344 C CA . TYR A 1 301 ? 0.685 28.984 12.641 1 98.12 301 TYR A CA 1
ATOM 2345 C C . TYR A 1 301 ? -0.127 27.984 13.445 1 98.12 301 TYR A C 1
ATOM 2347 O O . TYR A 1 301 ? 0.29 26.828 13.609 1 98.12 301 TYR A O 1
ATOM 2355 N N . GLY A 1 302 ? -1.24 28.469 14.023 1 97.56 302 GLY A N 1
ATOM 2356 C CA . GLY A 1 302 ? -2.045 27.594 14.875 1 97.56 302 GLY A CA 1
ATOM 2357 C C . GLY A 1 302 ? -1.318 27.156 16.125 1 97.56 302 GLY A C 1
ATOM 2358 O O . GLY A 1 302 ? -1.617 26.094 16.688 1 97.56 302 GLY A O 1
ATOM 2359 N N . SER A 1 303 ? -0.246 27.922 16.5 1 98.06 303 SER A N 1
ATOM 2360 C CA . SER A 1 303 ? 0.602 27.625 17.641 1 98.06 303 SER A CA 1
ATOM 2361 C C . SER A 1 303 ? 1.293 26.281 17.484 1 98.06 303 SER A C 1
ATOM 2363 O O . SER A 1 303 ? 1.475 25.547 18.453 1 98.06 303 SER A O 1
ATOM 2365 N N . GLY A 1 304 ? 1.53 25.922 16.219 1 97.19 304 GLY A N 1
ATOM 2366 C CA . GLY A 1 304 ? 2.242 24.688 15.922 1 97.19 304 GLY A CA 1
ATOM 2367 C C . GLY A 1 304 ? 1.351 23.469 15.953 1 97.19 304 GLY A C 1
ATOM 2368 O O . GLY A 1 304 ? 1.81 22.359 15.695 1 97.19 304 GLY A O 1
ATOM 2369 N N . GLN A 1 305 ? 0.04 23.641 16.219 1 96.25 305 GLN A N 1
ATOM 2370 C CA . GLN A 1 305 ? -0.884 22.516 16.328 1 96.25 305 GLN A CA 1
ATOM 2371 C C . GLN A 1 305 ? -1.408 22.094 14.953 1 96.25 305 GLN A C 1
ATOM 2373 O O . GLN A 1 305 ? -2.615 21.922 14.773 1 96.25 305 GLN A O 1
ATOM 2378 N N . ILE A 1 306 ? -0.555 22.031 14 1 95.19 306 ILE A N 1
ATOM 2379 C CA . ILE A 1 306 ? -0.755 21.547 12.641 1 95.19 306 ILE A CA 1
ATOM 2380 C C . ILE A 1 306 ? 0.298 20.484 12.312 1 95.19 306 ILE A C 1
ATOM 2382 O O . ILE A 1 306 ? 1.498 20.734 12.453 1 95.19 306 ILE A O 1
ATOM 2386 N N . CYS A 1 307 ? -0.098 19.406 11.875 1 93.12 307 CYS A N 1
ATOM 2387 C CA . CYS A 1 307 ? 0.789 18.25 11.758 1 93.12 307 CYS A CA 1
ATOM 2388 C C . CYS A 1 307 ? 1.88 18.5 10.719 1 93.12 307 CYS A C 1
ATOM 2390 O O . CYS A 1 307 ? 2.977 17.953 10.82 1 93.12 307 CYS A O 1
ATOM 2392 N N . MET A 1 308 ? 1.615 19.344 9.742 1 94.81 308 MET A N 1
ATOM 2393 C CA . MET A 1 308 ? 2.557 19.438 8.633 1 94.81 308 MET A CA 1
ATOM 2394 C C . MET A 1 308 ? 3.408 20.688 8.742 1 94.81 308 MET A C 1
ATOM 2396 O O . MET A 1 308 ? 4.035 21.109 7.77 1 94.81 308 MET A O 1
ATOM 2400 N N . VAL A 1 309 ? 3.428 21.359 9.828 1 97.25 309 VAL A N 1
ATOM 2401 C CA . VAL A 1 309 ? 4.309 22.516 9.992 1 97.25 309 VAL A CA 1
ATOM 2402 C C . VAL A 1 309 ? 5.742 22.047 10.219 1 97.25 309 VAL A C 1
ATOM 2404 O O . VAL A 1 309 ? 5.965 20.922 10.688 1 97.25 309 VAL A O 1
ATOM 2407 N N . PRO A 1 310 ? 6.715 22.906 9.938 1 98 310 PRO A N 1
ATOM 2408 C CA . PRO A 1 310 ? 8.102 22.531 10.227 1 98 310 PRO A CA 1
ATOM 2409 C C . PRO A 1 310 ? 8.367 22.359 11.719 1 98 310 PRO A C 1
ATOM 2411 O O . PRO A 1 310 ? 7.816 23.109 12.531 1 98 310 PRO A O 1
ATOM 2414 N N . ASN A 1 311 ? 9.273 21.438 12.008 1 98.31 311 ASN A N 1
ATOM 2415 C CA . ASN A 1 311 ? 9.57 21.156 13.406 1 98.31 311 ASN A CA 1
ATOM 2416 C C . ASN A 1 311 ? 11.039 21.406 13.734 1 98.31 311 ASN A C 1
ATOM 2418 O O . ASN A 1 311 ? 11.406 21.547 14.898 1 98.31 311 ASN A O 1
ATOM 2422 N N . TYR A 1 312 ? 11.938 21.453 12.734 1 98.81 312 TYR A N 1
ATOM 2423 C CA . TYR A 1 312 ? 13.32 21.859 12.93 1 98.81 312 TYR A CA 1
ATOM 2424 C C . TYR A 1 312 ? 13.906 22.438 11.648 1 98.81 312 TYR A C 1
ATOM 2426 O O . TYR A 1 312 ? 13.352 22.25 10.562 1 98.81 312 TYR A O 1
ATOM 2434 N N . VAL A 1 313 ? 15.008 23.156 11.82 1 98.94 313 VAL A N 1
ATOM 2435 C CA . VAL A 1 313 ? 15.695 23.766 10.688 1 98.94 313 VAL A CA 1
ATOM 2436 C C . VAL A 1 313 ? 17.172 23.391 10.719 1 98.94 313 VAL A C 1
ATOM 2438 O O . VAL A 1 313 ? 17.812 23.391 11.773 1 98.94 313 VAL A O 1
ATOM 2441 N N . LEU A 1 314 ? 17.672 22.953 9.594 1 98.94 314 LEU A N 1
ATOM 2442 C CA . LEU A 1 314 ? 19.109 22.891 9.352 1 98.94 314 LEU A CA 1
ATOM 2443 C C . LEU A 1 314 ? 19.562 24.047 8.469 1 98.94 314 LEU A C 1
ATOM 2445 O O . LEU A 1 314 ? 19.047 24.234 7.363 1 98.94 314 LEU A O 1
ATOM 2449 N N . VAL A 1 315 ? 20.531 24.812 8.914 1 98.94 315 VAL A N 1
ATOM 2450 C CA . VAL A 1 315 ? 20.938 25.984 8.125 1 98.94 315 VAL A CA 1
ATOM 2451 C C . VAL A 1 315 ? 22.453 25.938 7.898 1 98.94 315 VAL A C 1
ATOM 2453 O O . VAL A 1 315 ? 23.219 25.609 8.805 1 98.94 315 VAL A O 1
ATOM 2456 N N . HIS A 1 316 ? 22.859 26.203 6.672 1 98.88 316 HIS A N 1
ATOM 2457 C CA . HIS A 1 316 ? 24.266 26.359 6.355 1 98.88 316 HIS A CA 1
ATOM 2458 C C . HIS A 1 31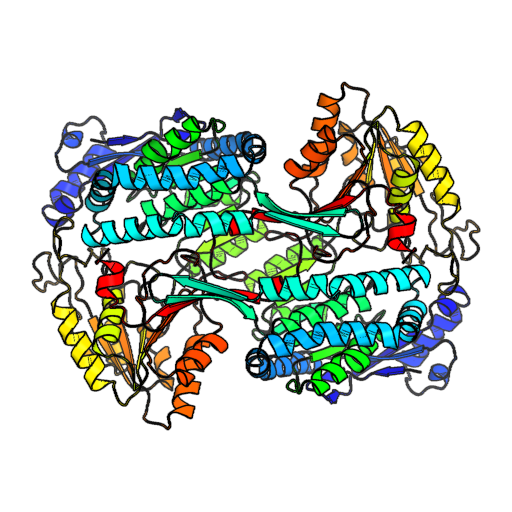6 ? 24.906 27.438 7.219 1 98.88 316 HIS A C 1
ATOM 2460 O O . HIS A 1 316 ? 24.359 28.531 7.371 1 98.88 316 HIS A O 1
ATOM 2466 N N . PRO A 1 317 ? 26.094 27.188 7.723 1 98.56 317 PRO A N 1
ATOM 2467 C CA . PRO A 1 317 ? 26.703 28.125 8.664 1 98.56 317 PRO A CA 1
ATOM 2468 C C . PRO A 1 317 ? 26.906 29.516 8.062 1 98.56 317 PRO A C 1
ATOM 2470 O O . PRO A 1 317 ? 26.844 30.516 8.773 1 98.56 317 PRO A O 1
ATOM 2473 N N . GLU A 1 318 ? 27.094 29.641 6.832 1 98.56 318 GLU A N 1
ATOM 2474 C CA . GLU A 1 318 ? 27.406 30.906 6.168 1 98.56 318 GLU A CA 1
ATOM 2475 C C . GLU A 1 318 ? 26.219 31.859 6.188 1 98.56 318 GLU A C 1
ATOM 2477 O O . GLU A 1 318 ? 26.375 33.062 6.023 1 98.56 318 GLU A O 1
ATOM 2482 N N . VAL A 1 319 ? 24.984 31.359 6.383 1 98.75 319 VAL A N 1
ATOM 2483 C CA . VAL A 1 319 ? 23.828 32.219 6.336 1 98.75 319 VAL A CA 1
ATOM 2484 C C . VAL A 1 319 ? 23.031 32.125 7.637 1 98.75 319 VAL A C 1
ATOM 2486 O O . VAL A 1 319 ? 21.938 32.656 7.758 1 98.75 319 VAL A O 1
ATOM 2489 N N . ALA A 1 320 ? 23.562 31.484 8.625 1 98.81 320 ALA A N 1
ATOM 2490 C CA . ALA A 1 320 ? 22.844 31.172 9.859 1 98.81 320 ALA A CA 1
ATOM 2491 C C . ALA A 1 320 ? 22.453 32.438 10.602 1 98.81 320 ALA A C 1
ATOM 2493 O O . ALA A 1 320 ? 21.281 32.594 11 1 98.81 320 ALA A O 1
ATOM 2494 N N . GLU A 1 321 ? 23.422 33.375 10.734 1 98.75 321 GLU A N 1
ATOM 2495 C CA . GLU A 1 321 ? 23.156 34.594 11.492 1 98.75 321 GLU A CA 1
ATOM 2496 C C . GLU A 1 321 ? 22.094 35.438 10.805 1 98.75 321 GLU A C 1
ATOM 2498 O O . GLU A 1 321 ? 21.172 35.938 11.461 1 98.75 321 GLU A O 1
ATOM 2503 N N . ALA A 1 322 ? 22.234 35.594 9.531 1 98.81 322 ALA A N 1
ATOM 2504 C CA . ALA A 1 322 ? 21.25 36.344 8.773 1 98.81 322 ALA A CA 1
ATOM 2505 C C . ALA A 1 322 ? 19.859 35.719 8.859 1 98.81 322 ALA A C 1
ATOM 2507 O O . ALA A 1 322 ? 18.859 36.438 9.016 1 98.81 322 ALA A O 1
ATOM 2508 N N . LEU A 1 323 ? 19.781 34.406 8.758 1 98.94 323 LEU A N 1
ATOM 2509 C CA . LEU A 1 323 ? 18.5 33.688 8.82 1 98.94 323 LEU A CA 1
ATOM 2510 C C . LEU A 1 323 ? 17.859 33.875 10.195 1 98.94 323 LEU A C 1
ATOM 2512 O O . LEU A 1 323 ? 16.672 34.156 10.289 1 98.94 323 LEU A O 1
ATOM 2516 N N . ILE A 1 324 ? 18.625 33.656 11.242 1 98.88 324 ILE A N 1
ATOM 2517 C CA . ILE A 1 324 ? 18.109 33.719 12.609 1 98.88 324 ILE A CA 1
ATOM 2518 C C . ILE A 1 324 ? 17.578 35.125 12.883 1 98.88 324 ILE A C 1
ATOM 2520 O O . ILE A 1 324 ? 16.5 35.281 13.461 1 98.88 324 ILE A O 1
ATOM 2524 N N . ALA A 1 325 ? 18.344 36.125 12.445 1 98.81 325 ALA A N 1
ATOM 2525 C CA . ALA A 1 325 ? 17.906 37.5 12.617 1 98.81 325 ALA A CA 1
ATOM 2526 C C . ALA A 1 325 ? 16.594 37.75 11.875 1 98.81 325 ALA A C 1
ATOM 2528 O O . ALA A 1 325 ? 15.695 38.406 12.398 1 98.81 325 ALA A O 1
ATOM 2529 N N . GLU A 1 326 ? 16.531 37.25 10.664 1 98.81 326 GLU A N 1
ATOM 2530 C CA . GLU A 1 326 ? 15.336 37.438 9.852 1 98.81 326 GLU A CA 1
ATOM 2531 C C . GLU A 1 326 ? 14.133 36.719 10.461 1 98.81 326 GLU A C 1
ATOM 2533 O O . GLU A 1 326 ? 13.023 37.281 10.477 1 98.81 326 GLU A O 1
ATOM 2538 N N . VAL A 1 327 ? 14.297 35.531 10.953 1 98.88 327 VAL A N 1
ATOM 2539 C CA . VAL A 1 327 ? 13.219 34.781 11.602 1 98.88 327 VAL A CA 1
ATOM 2540 C C . VAL A 1 327 ? 12.727 35.562 12.828 1 98.88 327 VAL A C 1
ATOM 2542 O O . VAL A 1 327 ? 11.523 35.719 13.031 1 98.88 327 VAL A O 1
ATOM 2545 N N . LYS A 1 328 ? 13.68 36.031 13.641 1 98.69 328 LYS A N 1
ATOM 2546 C CA . LYS A 1 328 ? 13.344 36.812 14.82 1 98.69 328 LYS A CA 1
ATOM 2547 C C . LYS A 1 328 ? 12.492 38.031 14.453 1 98.69 328 LYS A C 1
ATOM 2549 O O . LYS A 1 328 ? 11.539 38.375 15.164 1 98.69 328 LYS A O 1
ATOM 2554 N N . GLU A 1 329 ? 12.852 38.625 13.375 1 98.56 329 GLU A N 1
ATOM 2555 C CA . GLU A 1 329 ? 12.117 39.812 12.914 1 98.56 329 GLU A CA 1
ATOM 2556 C C . GLU A 1 329 ? 10.695 39.438 12.492 1 98.56 329 GLU A C 1
ATOM 2558 O O . GLU A 1 329 ? 9.727 40.094 12.898 1 98.56 329 GLU A O 1
ATOM 2563 N N . GLN A 1 330 ? 10.523 38.406 11.734 1 98.12 330 GLN A N 1
ATOM 2564 C CA . GLN A 1 330 ? 9.227 38.031 11.172 1 98.12 330 GLN A CA 1
ATOM 2565 C C . GLN A 1 330 ? 8.297 37.469 12.25 1 98.12 330 GLN A C 1
ATOM 2567 O O . GLN A 1 330 ? 7.078 37.625 12.148 1 98.12 330 GLN A O 1
ATOM 2572 N N . VAL A 1 331 ? 8.828 36.938 13.266 1 97.56 331 VAL A N 1
ATOM 2573 C CA . VAL A 1 331 ? 8.062 36.375 14.359 1 97.56 331 VAL A CA 1
ATOM 2574 C C . VAL A 1 331 ? 7.262 37.438 15.07 1 97.56 331 VAL A C 1
ATOM 2576 O O . VAL A 1 331 ? 6.188 37.188 15.609 1 97.56 331 VAL A O 1
ATOM 2579 N N . LYS A 1 332 ? 7.738 38.688 15 1 95.94 332 LYS A N 1
ATOM 2580 C CA . LYS A 1 332 ? 7.098 39.812 15.664 1 95.94 332 LYS A CA 1
ATOM 2581 C C . LYS A 1 332 ? 5.684 40.062 15.133 1 95.94 332 LYS A C 1
ATOM 2583 O O . LYS A 1 332 ? 4.832 40.594 15.836 1 95.94 332 LYS A O 1
ATOM 2588 N N . GLY A 1 333 ? 5.453 39.594 13.945 1 94.81 333 GLY A N 1
ATOM 2589 C CA . GLY A 1 333 ? 4.16 39.781 13.32 1 94.81 333 GLY A CA 1
ATOM 2590 C C . GLY A 1 333 ? 3.156 38.719 13.656 1 94.81 333 GLY A C 1
ATOM 2591 O O . GLY A 1 333 ? 1.977 38.812 13.312 1 94.81 333 GLY A O 1
ATOM 2592 N N . ILE A 1 334 ? 3.566 37.688 14.359 1 97.44 334 ILE A N 1
ATOM 2593 C CA . ILE A 1 334 ? 2.699 36.562 14.711 1 97.44 334 ILE A CA 1
ATOM 2594 C C . ILE A 1 334 ? 2.18 36.75 16.141 1 97.44 334 ILE A C 1
ATOM 2596 O O . ILE A 1 334 ? 2.938 36.625 17.109 1 97.44 334 ILE A O 1
ATOM 2600 N N . ARG A 1 335 ? 0.891 37 16.281 1 95.06 335 ARG A N 1
ATOM 2601 C CA . ARG A 1 335 ? 0.38 37.406 17.578 1 95.06 335 ARG A CA 1
ATOM 2602 C C . ARG A 1 335 ? -0.866 36.625 17.969 1 95.06 335 ARG A C 1
ATOM 2604 O O . ARG A 1 335 ? -1.545 36.062 17.094 1 95.06 335 ARG A O 1
ATOM 2611 N N . PRO A 1 336 ? -1.153 36.531 19.25 1 96.44 336 PRO A N 1
ATOM 2612 C CA . PRO A 1 336 ? -2.434 36 19.719 1 96.44 336 PRO A CA 1
ATOM 2613 C C . PRO A 1 336 ? -3.594 36.969 19.5 1 96.44 336 PRO A C 1
ATOM 2615 O O . PRO A 1 336 ? -3.375 38.125 19.156 1 96.44 336 PRO A O 1
ATOM 2618 N N . GLY A 1 337 ? -4.742 36.5 19.625 1 96.31 337 GLY A N 1
ATOM 2619 C CA . GLY A 1 337 ? -5.945 37.312 19.484 1 96.31 337 GLY A CA 1
ATOM 2620 C C . GLY A 1 337 ? -7.207 36.469 19.375 1 96.31 337 GLY A C 1
ATOM 2621 O O . GLY A 1 337 ? -7.199 35.281 19.656 1 96.31 337 GLY A O 1
ATOM 2622 N N . LEU A 1 338 ? -8.25 37.188 19.078 1 96 338 LEU A N 1
ATOM 2623 C CA . LEU A 1 338 ? -9.523 36.5 18.859 1 96 338 LEU A CA 1
ATOM 2624 C C . LEU A 1 338 ? -9.547 35.844 17.5 1 96 338 LEU A C 1
ATOM 2626 O O . LEU A 1 338 ? -8.969 36.344 16.531 1 96 338 LEU A O 1
ATOM 2630 N N . PRO A 1 339 ? -10.219 34.719 17.391 1 95.81 339 PRO A N 1
ATOM 2631 C CA . PRO A 1 339 ? -10.148 33.906 16.172 1 95.81 339 PRO A CA 1
ATOM 2632 C C . PRO A 1 339 ? -10.711 34.625 14.953 1 95.81 339 PRO A C 1
ATOM 2634 O O . PRO A 1 339 ? -10.328 34.344 13.812 1 95.81 339 PRO A O 1
ATOM 2637 N N . GLU A 1 340 ? -11.555 35.594 15.125 1 95.75 340 GLU A N 1
ATOM 2638 C CA . GLU A 1 340 ? -12.188 36.281 14.008 1 95.75 340 GLU A CA 1
ATOM 2639 C C . GLU A 1 340 ? -11.312 37.406 13.484 1 95.75 340 GLU A C 1
ATOM 2641 O O . GLU A 1 340 ? -11.594 38 12.43 1 95.75 340 GLU A O 1
ATOM 2646 N N . GLU A 1 341 ? -10.25 37.688 14.211 1 96 341 GLU A N 1
ATOM 2647 C CA . GLU A 1 341 ? -9.367 38.781 13.805 1 96 341 GLU A CA 1
ATOM 2648 C C . GLU A 1 341 ? -8.453 38.375 12.656 1 96 341 GLU A C 1
ATOM 2650 O O . GLU A 1 341 ? -7.84 37.312 12.711 1 96 341 GLU A O 1
ATOM 2655 N N . GLU A 1 342 ? -8.273 39.156 11.641 1 94 342 GLU A N 1
ATOM 2656 C CA . GLU A 1 342 ? -7.613 38.812 10.383 1 94 342 GLU A CA 1
ATOM 2657 C C . GLU A 1 342 ? -6.113 38.625 10.586 1 94 342 GLU A C 1
ATOM 2659 O O . GLU A 1 342 ? -5.473 37.875 9.828 1 94 342 GLU A O 1
ATOM 2664 N N . ASP A 1 343 ? -5.48 39.125 11.492 1 91.94 343 ASP A N 1
ATOM 2665 C CA . ASP A 1 343 ? -4.027 39.062 11.586 1 91.94 343 ASP A CA 1
ATOM 2666 C C . ASP A 1 343 ? -3.594 38.125 12.695 1 91.94 343 ASP A C 1
ATOM 2668 O O . ASP A 1 343 ? -2.408 38.031 13.023 1 91.94 343 ASP A O 1
ATOM 2672 N N . VAL A 1 344 ? -4.531 37.375 13.234 1 96.69 344 VAL A N 1
ATOM 2673 C CA . VAL A 1 344 ? -4.227 36.438 14.297 1 96.69 344 VAL A CA 1
ATOM 2674 C C . VAL A 1 344 ? -3.861 35.094 13.688 1 96.69 344 VAL A C 1
ATOM 2676 O O . VAL A 1 344 ? -4.574 34.562 12.82 1 96.69 344 VAL A O 1
ATOM 2679 N N . LEU A 1 345 ? -2.738 34.531 14.172 1 97.56 345 LEU A N 1
ATOM 2680 C CA . LEU A 1 345 ? -2.262 33.281 13.617 1 97.56 345 LEU A CA 1
ATOM 2681 C C . LEU A 1 345 ? -1.997 32.25 14.727 1 97.56 345 LEU A C 1
ATOM 2683 O O . LEU A 1 345 ? -1.698 31.094 14.453 1 97.56 345 LEU A O 1
ATOM 2687 N N . LEU A 1 346 ? -2.062 32.656 15.969 1 97.88 346 LEU A N 1
ATOM 2688 C CA . LEU A 1 346 ? -1.866 31.734 17.094 1 97.88 346 LEU A CA 1
ATOM 2689 C C . LEU A 1 346 ? -3.203 31.219 17.609 1 97.88 346 LEU A C 1
ATOM 2691 O O . LEU A 1 346 ? -4.188 31.953 17.641 1 97.88 346 LEU A O 1
ATOM 2695 N N . SER A 1 347 ? -3.229 30.031 17.938 1 96.19 347 SER A N 1
ATOM 2696 C CA . SER A 1 347 ? -4.363 29.406 18.625 1 96.19 347 SER A CA 1
ATOM 2697 C C . SER A 1 347 ? -4.043 29.125 20.094 1 96.19 347 SER A C 1
ATOM 2699 O O . SER A 1 347 ? -2.879 28.984 20.469 1 96.19 347 SER A O 1
ATOM 2701 N N . PRO A 1 348 ? -5.094 29.094 20.906 1 94.31 348 PRO A N 1
ATOM 2702 C CA . PRO A 1 348 ? -4.844 28.766 22.312 1 94.31 348 PRO A CA 1
ATOM 2703 C C . PRO A 1 348 ? -4.254 27.359 22.5 1 94.31 348 PRO A C 1
ATOM 2705 O O . PRO A 1 348 ? -4.531 26.469 21.703 1 94.31 348 PRO A O 1
ATOM 2708 N N . VAL A 1 349 ? -3.43 27.281 23.469 1 94.06 349 VAL A N 1
ATOM 2709 C CA . VAL A 1 349 ? -2.838 26 23.844 1 94.06 349 VAL A CA 1
ATOM 2710 C C . VAL A 1 349 ? -3.33 25.609 25.234 1 94.06 349 VAL A C 1
ATOM 2712 O O . VAL A 1 349 ? -3.033 26.281 26.234 1 94.06 349 VAL A O 1
ATOM 2715 N N . ARG A 1 350 ? -4.086 24.484 25.312 1 82 350 ARG A N 1
ATOM 2716 C CA . ARG A 1 350 ? -4.754 24.078 26.547 1 82 350 ARG A CA 1
ATOM 2717 C C . ARG A 1 350 ? -3.748 23.562 27.562 1 82 350 ARG A C 1
ATOM 2719 O O . ARG A 1 350 ? -3.863 23.859 28.766 1 82 350 ARG A O 1
ATOM 2726 N N . ARG A 1 351 ? -2.852 22.734 27.297 1 85.25 351 ARG A N 1
ATOM 2727 C CA . ARG A 1 351 ? -1.825 22.156 28.156 1 85.25 351 ARG A CA 1
ATOM 2728 C C . ARG A 1 351 ? -0.429 22.531 27.672 1 85.25 351 ARG A C 1
ATOM 2730 O O . ARG A 1 351 ? 0.08 21.953 26.719 1 85.25 351 ARG A O 1
ATOM 2737 N N . SER A 1 352 ? 0.144 23.328 28.406 1 95.06 352 SER A N 1
ATOM 2738 C CA . SER A 1 352 ? 1.395 23.891 27.906 1 95.06 352 SER A CA 1
ATOM 2739 C C . SER A 1 352 ? 2.588 23.375 28.719 1 95.06 352 SER A C 1
ATOM 2741 O O . SER A 1 352 ? 3.723 23.797 28.484 1 95.06 352 SER A O 1
ATOM 2743 N N . GLU A 1 353 ? 2.434 22.453 29.688 1 96 353 GLU A N 1
ATOM 2744 C CA . GLU A 1 353 ? 3.506 21.969 30.547 1 96 353 GLU A CA 1
ATOM 2745 C C . GLU A 1 353 ? 4.617 21.312 29.734 1 96 353 GLU A C 1
ATOM 2747 O O . GLU A 1 353 ? 5.801 21.516 30.016 1 96 353 GLU A O 1
ATOM 2752 N N . ARG A 1 354 ? 4.234 20.562 28.812 1 97 354 ARG A N 1
ATOM 2753 C CA . ARG A 1 354 ? 5.227 19.891 27.984 1 97 354 ARG A CA 1
ATOM 2754 C C . ARG A 1 354 ? 6.07 20.891 27.203 1 97 354 ARG A C 1
ATOM 2756 O O . ARG A 1 354 ? 7.262 20.672 26.984 1 97 354 ARG A O 1
ATOM 2763 N N . PHE A 1 355 ? 5.453 22.031 26.828 1 98.06 355 PHE A N 1
ATOM 2764 C CA . PHE A 1 355 ? 6.188 23.094 26.156 1 98.06 355 PHE A CA 1
ATOM 2765 C C . PHE A 1 355 ? 7.352 23.578 27 1 98.06 355 PHE A C 1
ATOM 2767 O O . PHE A 1 355 ? 8.492 23.641 26.531 1 98.06 355 PHE A O 1
ATOM 2774 N N . PHE A 1 356 ? 7.082 23.844 28.156 1 98.06 356 PHE A N 1
ATOM 2775 C CA . PHE A 1 356 ? 8.102 24.406 29.031 1 98.06 356 PHE A CA 1
ATOM 2776 C C . PHE A 1 356 ? 9.141 23.344 29.391 1 98.06 356 PHE A C 1
ATOM 2778 O O . PHE A 1 356 ? 10.32 23.672 29.578 1 98.06 356 PHE A O 1
ATOM 2785 N N . ARG A 1 357 ? 8.75 22.109 29.516 1 98.38 357 ARG A N 1
ATOM 2786 C CA . ARG A 1 357 ? 9.711 21.031 29.734 1 98.38 357 ARG A CA 1
ATOM 2787 C C . ARG A 1 357 ? 10.672 20.906 28.562 1 98.38 357 ARG A C 1
ATOM 2789 O O . ARG A 1 357 ? 11.883 20.75 28.766 1 98.38 357 ARG A O 1
ATOM 2796 N N . LEU A 1 358 ? 10.18 20.953 27.391 1 98.56 358 LEU A N 1
ATOM 2797 C CA . LEU A 1 358 ? 11.008 20.859 26.188 1 98.56 358 LEU A CA 1
ATOM 2798 C C . LEU A 1 358 ? 11.961 22.047 26.094 1 98.56 358 LEU A C 1
ATOM 2800 O O . LEU A 1 358 ? 13.141 21.859 25.781 1 98.56 358 LEU A O 1
ATOM 2804 N N . LEU A 1 359 ? 11.438 23.234 26.359 1 98.62 359 LEU A N 1
ATOM 2805 C CA . LEU A 1 359 ? 12.266 24.422 26.312 1 98.62 359 LEU A CA 1
ATOM 2806 C C . LEU A 1 359 ? 13.383 24.359 27.344 1 98.62 359 LEU A C 1
ATOM 2808 O O . LEU A 1 359 ? 14.539 24.641 27.031 1 98.62 359 LEU A O 1
ATOM 2812 N N . ARG A 1 360 ? 13.023 23.953 28.547 1 98.5 360 ARG A N 1
ATOM 2813 C CA . ARG A 1 360 ? 14.023 23.828 29.609 1 98.5 360 ARG A CA 1
ATOM 2814 C C . ARG A 1 360 ? 15.094 22.812 29.234 1 98.5 360 ARG A C 1
ATOM 2816 O O . ARG A 1 360 ? 16.281 23.078 29.406 1 98.5 360 ARG A O 1
ATOM 2823 N N . GLN A 1 361 ? 14.664 21.688 28.75 1 98.69 361 GLN A N 1
ATOM 2824 C CA . GLN A 1 361 ? 15.617 20.672 28.328 1 98.69 361 GLN A CA 1
ATOM 2825 C C . GLN A 1 361 ? 16.562 21.203 27.266 1 98.69 361 GLN A C 1
ATOM 2827 O O . GLN A 1 361 ? 17.766 20.938 27.297 1 98.69 361 GLN A O 1
ATOM 2832 N N . ALA A 1 362 ? 16.062 21.922 26.297 1 98.69 362 ALA A N 1
ATOM 2833 C CA . ALA A 1 362 ? 16.875 22.5 25.234 1 98.69 362 ALA A CA 1
ATOM 2834 C C . ALA A 1 362 ? 17.906 23.469 25.797 1 98.69 362 ALA A C 1
ATOM 2836 O O . ALA A 1 362 ? 19.094 23.406 25.453 1 98.69 362 ALA A O 1
ATOM 2837 N N . LEU A 1 363 ? 17.5 24.344 26.688 1 98.62 363 LEU A N 1
ATOM 2838 C CA . LEU A 1 363 ? 18.375 25.359 27.266 1 98.62 363 LEU A CA 1
ATOM 2839 C C . LEU A 1 363 ? 19.422 24.703 28.172 1 98.62 363 LEU A C 1
ATOM 2841 O O . LEU A 1 363 ? 20.609 25.078 28.125 1 98.62 363 LEU A O 1
ATOM 2845 N N . ASP A 1 364 ? 18.984 23.734 28.922 1 98.44 364 ASP A N 1
ATOM 2846 C CA . ASP A 1 364 ? 19.906 23 29.797 1 98.44 364 ASP A CA 1
ATOM 2847 C C . ASP A 1 364 ? 20.984 22.281 28.984 1 98.44 364 ASP A C 1
ATOM 2849 O O . ASP A 1 364 ? 22.109 22.109 29.438 1 98.44 364 ASP A O 1
ATOM 2853 N N . ASN A 1 365 ? 20.594 21.875 27.828 1 98 365 ASN A N 1
ATOM 2854 C CA . ASN A 1 365 ? 21.516 21.141 26.969 1 98 365 ASN A CA 1
ATOM 2855 C C . ASN A 1 365 ? 22.391 22.094 26.172 1 98 365 ASN A C 1
ATOM 2857 O O . ASN A 1 365 ? 23.219 21.641 25.359 1 98 365 ASN A O 1
ATOM 2861 N N . GLY A 1 366 ? 22.188 23.375 26.281 1 98 366 GLY A N 1
ATOM 2862 C CA . GLY A 1 366 ? 23.125 24.312 25.703 1 98 366 GLY A CA 1
ATOM 2863 C C . GLY A 1 366 ? 22.531 25.141 24.578 1 98 366 GLY A C 1
ATOM 2864 O O . GLY A 1 366 ? 23.219 25.953 23.953 1 98 366 GLY A O 1
ATOM 2865 N N . ALA A 1 367 ? 21.266 25 24.297 1 98.69 367 ALA A N 1
ATOM 2866 C CA . ALA A 1 367 ? 20.641 25.828 23.266 1 98.69 367 ALA A CA 1
ATOM 2867 C C . ALA A 1 367 ? 20.516 27.281 23.719 1 98.69 367 ALA A C 1
ATOM 2869 O O . ALA A 1 367 ? 20.5 27.562 24.922 1 98.69 367 ALA A O 1
ATOM 2870 N N . GLU A 1 368 ? 20.453 28.156 22.766 1 98.56 368 GLU A N 1
ATOM 2871 C CA . GLU A 1 368 ? 20.266 29.578 23.031 1 98.56 368 GLU A CA 1
ATOM 2872 C C . GLU A 1 368 ? 18.828 30 22.703 1 98.56 368 GLU A C 1
ATOM 2874 O O . GLU A 1 368 ? 18.328 29.719 21.625 1 98.56 368 GLU A O 1
ATOM 2879 N N . LEU A 1 369 ? 18.203 30.656 23.609 1 98.81 369 LEU A N 1
ATOM 2880 C CA . LEU A 1 369 ? 16.875 31.234 23.328 1 98.81 369 LEU A CA 1
ATOM 2881 C C . LEU A 1 369 ? 17 32.469 22.438 1 98.81 369 LEU A C 1
ATOM 2883 O O . LEU A 1 369 ? 17.594 33.469 22.828 1 98.81 369 LEU A O 1
ATOM 2887 N N . VAL A 1 370 ? 16.484 32.438 21.297 1 98.81 370 VAL A N 1
ATOM 2888 C CA . VAL A 1 370 ? 16.531 33.531 20.328 1 98.81 370 VAL A CA 1
ATOM 2889 C C . VAL A 1 370 ? 15.383 34.5 20.609 1 98.81 370 VAL A C 1
ATOM 2891 O O . VAL A 1 370 ? 15.586 35.719 20.641 1 98.81 370 VAL A O 1
ATOM 2894 N N . THR A 1 371 ? 14.203 34 20.75 1 98.44 371 THR A N 1
ATOM 2895 C CA . THR A 1 371 ? 13.031 34.812 21.078 1 98.44 371 THR A CA 1
ATOM 2896 C C . THR A 1 371 ? 11.922 33.938 21.672 1 98.44 371 THR A C 1
ATOM 2898 O O . THR A 1 371 ? 11.945 32.719 21.547 1 98.44 371 THR A O 1
ATOM 2901 N N . GLY A 1 372 ? 10.969 34.531 22.406 1 98.25 372 GLY A N 1
ATOM 2902 C CA . GLY A 1 372 ? 9.789 33.875 22.922 1 98.25 372 GLY A CA 1
ATOM 2903 C C . GLY A 1 372 ? 10.031 33.156 24.234 1 98.25 372 GLY A C 1
ATOM 2904 O O . GLY A 1 372 ? 10.781 33.656 25.078 1 98.25 372 GLY A O 1
ATOM 2905 N N . GLY A 1 373 ? 9.227 32.094 24.5 1 97.94 373 GLY A N 1
ATOM 2906 C CA . GLY A 1 373 ? 9.445 31.219 25.656 1 97.94 373 GLY A CA 1
ATOM 2907 C C . GLY A 1 373 ? 8.461 31.453 26.781 1 97.94 373 GLY A C 1
ATOM 2908 O O . GLY A 1 373 ? 8.578 30.859 27.859 1 97.94 373 GLY A O 1
ATOM 2909 N N . ASN A 1 374 ? 7.43 32.281 26.484 1 97.44 374 ASN A N 1
ATOM 2910 C CA . ASN A 1 374 ? 6.508 32.594 27.562 1 97.44 374 ASN A CA 1
ATOM 2911 C C . ASN A 1 374 ? 5.059 32.344 27.172 1 97.44 374 ASN A C 1
ATOM 2913 O O . ASN A 1 374 ? 4.754 32.188 25.984 1 97.44 374 ASN A O 1
ATOM 2917 N N . ARG A 1 375 ? 4.227 32.312 28.219 1 96.56 375 ARG A N 1
ATOM 2918 C CA . ARG A 1 375 ? 2.781 32.344 28.031 1 96.56 375 ARG A CA 1
ATOM 2919 C C . ARG A 1 375 ? 2.297 33.781 27.859 1 96.56 375 ARG A C 1
ATOM 2921 O O . ARG A 1 375 ? 2.867 34.719 28.438 1 96.56 375 ARG A O 1
ATOM 2928 N N . THR A 1 376 ? 1.252 33.906 27.109 1 96.19 376 THR A N 1
ATOM 2929 C CA . THR A 1 376 ? 0.693 35.25 26.922 1 96.19 376 THR A CA 1
ATOM 2930 C C . THR A 1 376 ? -0.832 35.219 26.984 1 96.19 376 THR A C 1
ATOM 2932 O O . THR A 1 376 ? -1.439 34.188 26.719 1 96.19 376 THR A O 1
ATOM 2935 N N . GLU A 1 377 ? -1.404 36.281 27.359 1 94.69 377 GLU A N 1
ATOM 2936 C CA . GLU A 1 377 ? -2.848 36.469 27.266 1 94.69 377 GLU A CA 1
ATOM 2937 C C . GLU A 1 377 ? -3.275 36.781 25.844 1 94.69 377 GLU A C 1
ATOM 2939 O O . GLU A 1 377 ? -2.438 36.875 24.938 1 94.69 377 GLU A O 1
ATOM 2944 N N . VAL A 1 378 ? -4.535 36.969 25.672 1 94.5 378 VAL A N 1
ATOM 2945 C CA . VAL A 1 378 ? -5.121 37.188 24.344 1 94.5 378 VAL A CA 1
ATOM 2946 C C . VAL A 1 378 ? -4.578 38.469 23.75 1 94.5 378 VAL A C 1
ATOM 2948 O O . VAL A 1 378 ? -4.426 38.594 22.531 1 94.5 378 VAL A O 1
ATOM 2951 N N . ASP A 1 379 ? -4.172 39.469 24.609 1 93.88 379 ASP A N 1
ATOM 2952 C CA . ASP A 1 379 ? -3.693 40.75 24.109 1 93.88 379 ASP A CA 1
ATOM 2953 C C . ASP A 1 379 ? -2.178 40.75 23.938 1 93.88 379 ASP A C 1
ATOM 2955 O O . ASP A 1 379 ? -1.578 41.75 23.609 1 93.88 379 ASP A O 1
ATOM 2959 N N . GLY A 1 380 ? -1.581 39.594 24.203 1 94.75 380 GLY A N 1
ATOM 2960 C CA . GLY A 1 380 ? -0.151 39.469 23.969 1 94.75 380 GLY A CA 1
ATOM 2961 C C . GLY A 1 380 ? 0.679 39.719 25.219 1 94.75 380 GLY A C 1
ATOM 2962 O O . GLY A 1 380 ? 1.896 39.5 25.203 1 94.75 380 GLY A O 1
ATOM 2963 N N . THR A 1 381 ? 0.014 40.062 26.312 1 96.69 381 THR A N 1
ATOM 2964 C CA . THR A 1 381 ? 0.742 40.344 27.562 1 96.69 381 THR A CA 1
ATOM 2965 C C . THR A 1 381 ? 1.245 39.031 28.172 1 96.69 381 THR A C 1
ATOM 2967 O O . THR A 1 381 ? 0.486 38.062 28.297 1 96.69 381 THR A O 1
ATOM 2970 N N . VAL A 1 382 ? 2.484 39 28.516 1 96.69 382 VAL A N 1
ATOM 2971 C CA . VAL A 1 382 ? 3.064 37.812 29.156 1 96.69 382 VAL A CA 1
ATOM 2972 C C . VAL A 1 382 ? 2.389 37.594 30.5 1 96.69 382 VAL A C 1
ATOM 2974 O O . VAL A 1 382 ? 2.217 38.5 31.297 1 96.69 382 VAL A O 1
ATOM 2977 N N . SER A 1 383 ? 1.967 36.406 30.672 1 94.31 383 SER A N 1
ATOM 2978 C CA . SER A 1 383 ? 1.26 36.031 31.891 1 94.31 383 SER A CA 1
ATOM 2979 C C . SER A 1 383 ? 1.446 34.562 32.219 1 94.31 383 SER A C 1
ATOM 2981 O O . SER A 1 383 ? 1.493 33.719 31.312 1 94.31 383 SER A O 1
ATOM 2983 N N . GLU A 1 384 ? 1.458 34.219 33.406 1 92.62 384 GLU A N 1
ATOM 2984 C CA . GLU A 1 384 ? 1.605 32.844 33.844 1 92.62 384 GLU A CA 1
ATOM 2985 C C . GLU A 1 384 ? 0.328 32.062 33.594 1 92.62 384 GLU A C 1
ATOM 2987 O O . GLU A 1 384 ? 0.345 30.812 33.594 1 92.62 384 GLU A O 1
ATOM 2992 N N . THR A 1 385 ? -0.713 32.719 33.375 1 90.06 385 THR A N 1
ATOM 2993 C CA . THR A 1 385 ? -1.997 32.062 33.219 1 90.06 385 THR A CA 1
ATOM 2994 C C . THR A 1 385 ? -2.49 32.188 31.781 1 90.06 385 THR A C 1
ATOM 2996 O O . THR A 1 385 ? -3.588 31.734 31.453 1 90.06 385 THR A O 1
ATOM 2999 N N . GLY A 1 386 ? -1.682 32.875 30.984 1 93 386 GLY A N 1
ATOM 3000 C CA . GLY A 1 386 ? -2.074 33.031 29.594 1 93 386 GLY A CA 1
ATOM 3001 C C . GLY A 1 386 ? -2.324 31.734 28.875 1 93 386 GLY A C 1
ATOM 3002 O O . GLY A 1 386 ? -1.684 30.719 29.172 1 93 386 GLY A O 1
ATOM 3003 N N . VAL A 1 387 ? -3.201 31.734 27.875 1 93.81 387 VAL A N 1
ATOM 3004 C CA . VAL A 1 387 ? -3.596 30.5 27.219 1 93.81 387 VAL A CA 1
ATOM 3005 C C . VAL A 1 387 ? -2.9 30.391 25.859 1 93.81 387 VAL A C 1
ATOM 3007 O O . VAL A 1 387 ? -3.148 29.453 25.094 1 93.81 387 VAL A O 1
ATOM 3010 N N . PHE A 1 388 ? -2.086 31.406 25.547 1 97.06 388 PHE A N 1
ATOM 3011 C CA . PHE A 1 388 ? -1.28 31.359 24.328 1 97.06 388 PHE A CA 1
ATOM 3012 C C . PHE A 1 388 ? 0.195 31.188 24.672 1 97.06 388 PHE A C 1
ATOM 3014 O O . PHE A 1 388 ? 0.618 31.453 25.797 1 97.06 388 PHE A O 1
ATOM 3021 N N . LEU A 1 389 ? 0.892 30.641 23.75 1 98.25 389 LEU A N 1
ATOM 3022 C CA . LEU A 1 389 ? 2.346 30.547 23.828 1 98.25 389 LEU A CA 1
ATOM 3023 C C . LEU A 1 389 ? 3.008 31.438 22.781 1 98.25 389 LEU A C 1
ATOM 3025 O O . LEU A 1 389 ? 2.547 31.516 21.641 1 98.25 389 LEU A O 1
ATOM 3029 N N . GLN A 1 390 ? 4.023 32.125 23.203 1 98.12 390 GLN A N 1
ATOM 3030 C CA . GLN A 1 390 ? 4.785 32.906 22.25 1 98.12 390 GLN A CA 1
ATOM 3031 C C . GLN A 1 390 ? 5.488 32.031 21.219 1 98.12 390 GLN A C 1
ATOM 3033 O O . GLN A 1 390 ? 5.988 30.953 21.562 1 98.12 390 GLN A O 1
ATOM 3038 N N . PRO A 1 391 ? 5.484 32.5 19.922 1 98.62 391 PRO A N 1
ATOM 3039 C CA . PRO A 1 391 ? 6.43 31.859 19.016 1 98.62 391 PRO A CA 1
ATOM 3040 C C . PRO A 1 391 ? 7.852 31.828 19.562 1 98.62 391 PRO A C 1
ATOM 3042 O O . PRO A 1 391 ? 8.414 32.875 19.906 1 98.62 391 PRO A O 1
ATOM 3045 N N . THR A 1 392 ? 8.391 30.641 19.672 1 98.88 392 THR A N 1
ATOM 3046 C CA . THR A 1 392 ? 9.664 30.469 20.359 1 98.88 392 THR A CA 1
ATOM 3047 C C . THR A 1 392 ? 10.703 29.844 19.422 1 98.88 392 THR A C 1
ATOM 3049 O O . THR A 1 392 ? 10.43 28.828 18.781 1 98.88 392 THR A O 1
ATOM 3052 N N . VAL A 1 393 ? 11.859 30.516 19.328 1 98.88 393 VAL A N 1
ATOM 3053 C CA . VAL A 1 393 ? 12.969 30.062 18.5 1 98.88 393 VAL A CA 1
ATOM 3054 C C . VAL A 1 393 ? 14.195 29.781 19.375 1 98.88 393 VAL A C 1
ATOM 3056 O O . VAL A 1 393 ? 14.57 30.625 20.188 1 98.88 393 VAL A O 1
ATOM 3059 N N . VAL A 1 394 ? 14.766 28.609 19.234 1 98.88 394 VAL A N 1
ATOM 3060 C CA . VAL A 1 394 ? 16.031 28.312 19.906 1 98.88 394 VAL A CA 1
ATOM 3061 C C . VAL A 1 394 ? 17.094 27.953 18.875 1 98.88 394 VAL A C 1
ATOM 3063 O O . VAL A 1 394 ? 16.797 27.359 17.844 1 98.88 394 VAL A O 1
ATOM 3066 N N . ARG A 1 395 ? 18.266 28.359 19.156 1 98.81 395 ARG A N 1
ATOM 3067 C CA . ARG A 1 395 ? 19.422 27.984 18.344 1 98.81 395 ARG A CA 1
ATOM 3068 C C . ARG A 1 395 ? 20.141 26.781 18.953 1 98.81 395 ARG A C 1
ATOM 3070 O O . ARG A 1 395 ? 20.406 26.75 20.156 1 98.81 395 ARG A O 1
ATOM 3077 N N . VAL A 1 396 ? 20.422 25.781 18.188 1 98.81 396 VAL A N 1
ATOM 3078 C CA . VAL A 1 396 ? 21.172 24.594 18.578 1 98.81 396 VAL A CA 1
ATOM 3079 C C . VAL A 1 396 ? 22.438 24.5 17.734 1 98.81 396 VAL A C 1
ATOM 3081 O O . VAL A 1 396 ? 22.375 24.328 16.516 1 98.81 396 VAL A O 1
ATOM 3084 N N . ASP A 1 397 ? 23.609 24.547 18.359 1 98.19 397 ASP A N 1
ATOM 3085 C CA . ASP A 1 397 ? 24.875 24.469 17.625 1 98.19 397 ASP A CA 1
ATOM 3086 C C . ASP A 1 397 ? 25.391 23.016 17.578 1 98.19 397 ASP A C 1
ATOM 3088 O O . ASP A 1 397 ? 25.344 22.312 18.594 1 98.19 397 ASP A O 1
ATOM 3092 N N . GLY A 1 398 ? 25.766 22.609 16.375 1 97.62 398 GLY A N 1
ATOM 3093 C CA . GLY A 1 398 ? 26.312 21.281 16.188 1 97.62 398 GLY A CA 1
ATOM 3094 C C . GLY A 1 398 ? 25.281 20.281 15.656 1 97.62 398 GLY A C 1
ATOM 3095 O O . GLY A 1 398 ? 24.312 19.953 16.344 1 97.62 398 GLY A O 1
ATOM 3096 N N . LEU A 1 399 ? 25.531 19.75 14.547 1 97.19 399 LEU A N 1
ATOM 3097 C CA . LEU A 1 399 ? 24.625 18.797 13.914 1 97.19 399 LEU A CA 1
ATOM 3098 C C . LEU A 1 399 ? 24.703 17.438 14.578 1 97.19 399 LEU A C 1
ATOM 3100 O O . LEU A 1 399 ? 23.688 16.766 14.742 1 97.19 399 LEU A O 1
ATOM 3104 N N . ASP A 1 400 ? 25.844 16.984 15.047 1 93.69 400 ASP A N 1
ATOM 3105 C CA . ASP A 1 400 ? 26.109 15.664 15.586 1 93.69 400 ASP A CA 1
ATOM 3106 C C . ASP A 1 400 ? 25.328 15.438 16.891 1 93.69 400 ASP A C 1
ATOM 3108 O O . ASP A 1 400 ? 24.953 14.305 17.203 1 93.69 400 ASP A O 1
ATOM 3112 N N . ARG A 1 401 ? 25.094 16.5 17.609 1 95.25 401 ARG A N 1
ATOM 3113 C CA . ARG A 1 401 ? 24.406 16.359 18.891 1 95.25 401 ARG A CA 1
ATOM 3114 C C . ARG A 1 401 ? 22.969 16.844 18.797 1 95.25 401 ARG A C 1
ATOM 3116 O O . ARG A 1 401 ? 22.25 16.875 19.797 1 95.25 401 ARG A O 1
ATOM 3123 N N . ALA A 1 402 ? 22.594 17.281 17.656 1 97.88 402 ALA A N 1
ATOM 3124 C CA . ALA A 1 402 ? 21.297 17.953 17.484 1 97.88 402 ALA A CA 1
ATOM 3125 C C . ALA A 1 402 ? 20.156 17.062 17.969 1 97.88 402 ALA A C 1
ATOM 3127 O O . ALA A 1 402 ? 19.219 17.531 18.609 1 97.88 402 ALA A O 1
ATOM 3128 N N . ARG A 1 403 ? 20.25 15.75 17.766 1 97.25 403 ARG A N 1
ATOM 3129 C CA . ARG A 1 403 ? 19.141 14.859 18.094 1 97.25 403 ARG A CA 1
ATOM 3130 C C . ARG A 1 403 ? 19.156 14.492 19.562 1 97.25 403 ARG A C 1
ATOM 3132 O O . ARG A 1 403 ? 18.297 13.742 20.031 1 97.25 403 ARG A O 1
ATOM 3139 N N . THR A 1 404 ? 20.094 14.938 20.344 1 97.75 404 THR A N 1
ATOM 3140 C CA . THR A 1 404 ? 20.016 14.82 21.797 1 97.75 404 THR A CA 1
ATOM 3141 C C . THR A 1 404 ? 18.984 15.789 22.375 1 97.75 404 THR A C 1
ATOM 3143 O O . THR A 1 404 ? 18.578 15.656 23.516 1 97.75 404 THR A O 1
ATOM 3146 N N . TYR A 1 405 ? 18.609 16.828 21.609 1 98.5 405 TYR A N 1
ATOM 3147 C CA . TYR A 1 405 ? 17.531 17.734 21.969 1 98.5 405 TYR A CA 1
ATOM 3148 C C . TYR A 1 405 ? 16.172 17.141 21.562 1 98.5 405 TYR A C 1
ATOM 3150 O O . TYR A 1 405 ? 15.938 16.891 20.375 1 98.5 405 TYR A O 1
ATOM 3158 N N . ASP A 1 406 ? 15.234 17 22.469 1 98.12 406 ASP A N 1
ATOM 3159 C CA . ASP A 1 406 ? 13.914 16.438 22.188 1 98.12 406 ASP A CA 1
ATOM 3160 C C . ASP A 1 406 ? 13.164 17.312 21.188 1 98.12 406 ASP A C 1
ATOM 3162 O O . ASP A 1 406 ? 12.414 16.797 20.344 1 98.12 406 ASP A O 1
ATOM 3166 N N . VAL A 1 407 ? 13.422 18.625 21.188 1 98.38 407 VAL A N 1
ATOM 3167 C CA . VAL A 1 407 ? 12.734 19.562 20.297 1 98.38 407 VAL A CA 1
ATOM 3168 C C . VAL A 1 407 ? 13.148 19.312 18.859 1 98.38 407 VAL A C 1
ATOM 3170 O O . VAL A 1 407 ? 12.461 19.734 17.922 1 98.38 407 VAL A O 1
ATOM 3173 N N . VAL A 1 408 ? 14.328 18.672 18.656 1 98.69 408 VAL A N 1
ATOM 3174 C CA . VAL A 1 408 ? 14.797 18.359 17.328 1 98.69 408 VAL A CA 1
ATOM 3175 C C . VAL A 1 408 ? 14.367 16.938 16.953 1 98.69 408 VAL A C 1
ATOM 3177 O O . VAL A 1 408 ? 13.969 16.688 15.812 1 98.69 408 VAL A O 1
ATOM 3180 N N . ARG A 1 409 ? 14.344 16.047 17.891 1 97.44 409 ARG A N 1
ATOM 3181 C CA . ARG A 1 409 ? 14.195 14.617 17.672 1 97.44 409 ARG A CA 1
ATOM 3182 C C . ARG A 1 409 ? 12.734 14.242 17.484 1 97.44 409 ARG A C 1
ATOM 3184 O O . ARG A 1 409 ? 12.414 13.297 16.75 1 97.44 409 ARG A O 1
ATOM 3191 N N . GLU A 1 410 ? 11.812 14.977 18.047 1 96.19 410 GLU A N 1
ATOM 3192 C CA . GLU A 1 410 ? 10.406 14.594 18.078 1 96.19 410 GLU A CA 1
ATOM 3193 C C . GLU A 1 410 ? 9.508 15.758 17.641 1 96.19 410 GLU A C 1
ATOM 3195 O O . GLU A 1 410 ? 9.891 16.922 17.781 1 96.19 410 GLU A O 1
ATOM 3200 N N . GLU A 1 411 ? 8.359 15.375 17.156 1 96 411 GLU A N 1
ATOM 3201 C CA . GLU A 1 411 ? 7.336 16.406 16.969 1 96 411 GLU A CA 1
ATOM 3202 C C . GLU A 1 411 ? 6.922 17.016 18.297 1 96 411 GLU A C 1
ATOM 3204 O O . GLU A 1 411 ? 6.676 16.281 19.266 1 96 411 GLU A O 1
ATOM 3209 N N . THR A 1 412 ? 6.832 18.312 18.344 1 96 412 THR A N 1
ATOM 3210 C CA . THR A 1 412 ? 6.488 18.969 19.609 1 96 412 THR A CA 1
ATOM 3211 C C . THR A 1 412 ? 5.008 19.344 19.625 1 96 412 THR A C 1
ATOM 3213 O O . THR A 1 412 ? 4.355 19.234 20.672 1 96 412 THR A O 1
ATOM 3216 N N . PHE A 1 413 ? 4.531 19.797 18.5 1 96.38 413 PHE A N 1
ATOM 3217 C CA . PHE A 1 413 ? 3.152 20.25 18.359 1 96.38 413 PHE A CA 1
ATOM 3218 C C . PHE A 1 413 ? 2.92 21.531 19.156 1 96.38 413 PHE A C 1
ATOM 3220 O O . PHE A 1 413 ? 1.829 21.734 19.688 1 96.38 413 PHE A O 1
ATOM 3227 N N . PHE A 1 414 ? 3.967 22.344 19.406 1 98.06 414 PHE A N 1
ATOM 3228 C CA . PHE A 1 414 ? 3.984 23.672 20.016 1 98.06 414 PHE A CA 1
ATOM 3229 C C . PHE A 1 414 ? 4.621 24.688 19.078 1 98.06 414 PHE A C 1
ATOM 3231 O O . PHE A 1 414 ? 5.281 24.328 18.109 1 98.06 414 PHE A O 1
ATOM 3238 N N . PRO A 1 415 ? 4.344 25.969 19.297 1 98.44 415 PRO A N 1
ATOM 3239 C CA . PRO A 1 415 ? 5.027 26.984 18.484 1 98.44 415 PRO A CA 1
ATOM 3240 C C . PRO A 1 415 ? 6.488 27.172 18.891 1 98.44 415 PRO A C 1
ATOM 3242 O O . PRO A 1 415 ? 6.875 28.266 19.328 1 98.44 415 PRO A O 1
ATOM 3245 N N . LEU A 1 416 ? 7.25 26.141 18.766 1 98.75 416 LEU A N 1
ATOM 3246 C CA . LEU A 1 416 ? 8.648 26.031 19.156 1 98.75 416 LEU A CA 1
ATOM 3247 C C . LEU A 1 416 ? 9.484 25.422 18.031 1 98.75 416 LEU A C 1
ATOM 3249 O O . LEU A 1 416 ? 9.219 24.312 17.578 1 98.75 416 LEU A O 1
ATOM 3253 N N . ILE A 1 417 ? 10.508 26.188 17.562 1 98.81 417 ILE A N 1
ATOM 3254 C CA . ILE A 1 417 ? 11.281 25.672 16.422 1 98.81 417 ILE A CA 1
ATOM 3255 C C . ILE A 1 417 ? 12.773 25.797 16.734 1 98.81 417 ILE A C 1
ATOM 3257 O O . ILE A 1 417 ? 13.258 26.875 17.078 1 98.81 417 ILE A O 1
ATOM 3261 N N . PRO A 1 418 ? 13.516 24.734 16.781 1 98.94 418 PRO A N 1
ATOM 3262 C CA . PRO A 1 418 ? 14.977 24.781 16.859 1 98.94 418 PRO A CA 1
ATOM 3263 C C . PRO A 1 418 ? 15.625 25.031 15.5 1 98.94 418 PRO A C 1
ATOM 3265 O O . PRO A 1 418 ? 15.211 24.438 14.492 1 98.94 418 PRO A O 1
ATOM 3268 N N . ILE A 1 419 ? 16.562 25.891 15.453 1 98.94 419 ILE A N 1
ATOM 3269 C CA . ILE A 1 419 ? 17.438 26.094 14.297 1 98.94 419 ILE A CA 1
ATOM 3270 C C . ILE A 1 419 ? 18.828 25.531 14.578 1 98.94 419 ILE A C 1
ATOM 3272 O O . ILE A 1 419 ? 19.547 26.062 15.422 1 98.94 419 ILE A O 1
ATOM 3276 N N . VAL A 1 420 ? 19.125 24.469 13.906 1 98.94 420 VAL A N 1
ATOM 3277 C CA . VAL A 1 420 ? 20.391 23.766 14.094 1 98.94 420 VAL A CA 1
ATOM 3278 C C . VAL A 1 420 ? 21.453 24.344 13.164 1 98.94 420 VAL A C 1
ATOM 3280 O O . VAL A 1 420 ? 21.25 24.406 11.953 1 98.94 420 VAL A O 1
ATOM 3283 N N . VAL A 1 421 ? 22.547 24.766 13.719 1 98.81 421 VAL A N 1
ATOM 3284 C CA . VAL A 1 421 ? 23.688 25.297 12.977 1 98.81 421 VAL A CA 1
ATOM 3285 C C . VAL A 1 421 ? 24.875 24.344 13.094 1 98.81 421 VAL A C 1
ATOM 3287 O O . VAL A 1 421 ? 25.5 24.25 14.156 1 98.81 421 VAL A O 1
ATOM 3290 N N . PRO A 1 422 ? 25.172 23.656 12.039 1 98.5 422 PRO A N 1
ATOM 3291 C CA . PRO A 1 422 ? 26.328 22.766 12.094 1 98.5 422 PRO A CA 1
ATOM 3292 C C . PRO A 1 422 ? 27.656 23.516 12.227 1 98.5 422 PRO A C 1
ATOM 3294 O O . PRO A 1 422 ? 27.703 24.719 11.969 1 98.5 422 PRO A O 1
ATOM 3297 N N . ASP A 1 423 ? 28.703 22.719 12.523 1 97.5 423 ASP A N 1
ATOM 3298 C CA . ASP A 1 423 ? 30.047 23.281 12.469 1 97.5 423 ASP A CA 1
ATOM 3299 C C . ASP A 1 423 ? 30.469 23.578 11.023 1 97.5 423 ASP A C 1
ATOM 3301 O O . ASP A 1 423 ? 30.016 22.891 10.094 1 97.5 423 ASP A O 1
ATOM 3305 N N . ARG A 1 424 ? 31.328 24.641 10.898 1 97 424 ARG A N 1
ATOM 3306 C CA . ARG A 1 424 ? 31.797 24.969 9.562 1 97 424 ARG A CA 1
ATOM 3307 C C . ARG A 1 424 ? 32.594 23.812 8.953 1 97 424 ARG A C 1
ATOM 3309 O O . ARG A 1 424 ? 33.312 23.125 9.648 1 97 424 ARG A O 1
ATOM 3316 N N . ASP A 1 425 ? 32.312 23.5 7.77 1 97.19 425 ASP A N 1
ATOM 3317 C CA . ASP A 1 425 ? 32.969 22.5 6.949 1 97.19 425 ASP A CA 1
ATOM 3318 C C . ASP A 1 425 ? 32.844 22.828 5.465 1 97.19 425 ASP A C 1
ATOM 3320 O O . ASP A 1 425 ? 32.25 23.844 5.094 1 97.19 425 ASP A O 1
ATOM 3324 N N . ASN A 1 426 ? 33.562 22.047 4.609 1 97.5 426 ASN A N 1
ATOM 3325 C CA . ASN A 1 426 ? 33.375 22.297 3.18 1 97.5 426 ASN A CA 1
ATOM 3326 C C . ASN A 1 426 ? 31.969 21.922 2.73 1 97.5 426 ASN A C 1
ATOM 3328 O O . ASN A 1 426 ? 31.281 21.156 3.396 1 97.5 426 ASN A O 1
ATOM 3332 N N . ASP A 1 427 ? 31.531 22.484 1.59 1 97.88 427 ASP A N 1
ATOM 3333 C CA . ASP A 1 427 ? 30.141 22.391 1.119 1 97.88 427 ASP A CA 1
ATOM 3334 C C . ASP A 1 427 ? 29.75 20.953 0.839 1 97.88 427 ASP A C 1
ATOM 3336 O O . ASP A 1 427 ? 28.625 20.547 1.127 1 97.88 427 ASP A O 1
ATOM 3340 N N . ASP A 1 428 ? 30.625 20.172 0.301 1 97.5 428 ASP A N 1
ATOM 3341 C CA . ASP A 1 428 ? 30.312 18.781 -0.028 1 97.5 428 ASP A CA 1
ATOM 3342 C C . ASP A 1 428 ? 30.047 17.953 1.232 1 97.5 428 ASP A C 1
ATOM 3344 O O . ASP A 1 428 ? 29.094 17.172 1.272 1 97.5 428 ASP A O 1
ATOM 3348 N N . ALA A 1 429 ? 30.875 18.141 2.182 1 97.75 429 ALA A N 1
ATOM 3349 C CA . ALA A 1 429 ? 30.703 17.438 3.451 1 97.75 429 ALA A CA 1
ATOM 3350 C C . ALA A 1 429 ? 29.422 17.859 4.145 1 97.75 429 ALA A C 1
ATOM 3352 O O . ALA A 1 429 ? 28.703 17.016 4.711 1 97.75 429 ALA A O 1
ATOM 3353 N N . LEU A 1 430 ? 29.109 19.156 4.121 1 98.25 430 LEU A N 1
ATOM 3354 C CA . LEU A 1 430 ? 27.875 19.656 4.73 1 98.25 430 LEU A CA 1
ATOM 3355 C C . LEU A 1 430 ? 26.656 19.109 4.008 1 98.25 430 LEU A C 1
ATOM 3357 O O . LEU A 1 430 ? 25.656 18.75 4.648 1 98.25 430 LEU A O 1
ATOM 3361 N N . LEU A 1 431 ? 26.75 19.094 2.711 1 98.19 431 LEU A N 1
ATOM 3362 C CA . LEU A 1 431 ? 25.641 18.562 1.926 1 98.19 431 LEU A CA 1
ATOM 3363 C C . LEU A 1 431 ? 25.344 17.109 2.293 1 98.19 431 LEU A C 1
ATOM 3365 O O . LEU A 1 431 ? 24.203 16.734 2.518 1 98.19 431 LEU A O 1
ATOM 3369 N N . GLU A 1 432 ? 26.359 16.344 2.408 1 96.81 432 GLU A N 1
ATOM 3370 C CA . GLU A 1 432 ? 26.203 14.945 2.805 1 96.81 432 GLU A CA 1
ATOM 3371 C C . GLU A 1 432 ? 25.625 14.828 4.211 1 96.81 432 GLU A C 1
ATOM 3373 O O . GLU A 1 432 ? 24.766 13.992 4.461 1 96.81 432 GLU A O 1
ATOM 3378 N N . ALA A 1 433 ? 26.125 15.641 5.07 1 98 433 ALA A N 1
ATOM 3379 C CA . ALA A 1 433 ? 25.641 15.609 6.449 1 98 433 ALA A CA 1
ATOM 3380 C C . ALA A 1 433 ? 24.156 15.961 6.527 1 98 433 ALA A C 1
ATOM 3382 O O . ALA A 1 433 ? 23.406 15.336 7.266 1 98 433 ALA A O 1
ATOM 3383 N N . PHE A 1 434 ? 23.703 17 5.793 1 98.5 434 PHE A N 1
ATOM 3384 C CA . PHE A 1 434 ? 22.297 17.391 5.77 1 98.5 434 PHE A CA 1
ATOM 3385 C C . PHE A 1 434 ? 21.438 16.266 5.219 1 98.5 434 PHE A C 1
ATOM 3387 O O . PHE A 1 434 ? 20.375 15.953 5.781 1 98.5 434 PHE A O 1
ATOM 3394 N N . LEU A 1 435 ? 21.922 15.617 4.141 1 96.94 435 LEU A N 1
ATOM 3395 C CA . LEU A 1 435 ? 21.172 14.516 3.533 1 96.94 435 LEU A CA 1
ATOM 3396 C C . LEU A 1 435 ? 21.016 13.367 4.523 1 96.94 435 LEU A C 1
ATOM 3398 O O . LEU A 1 435 ? 19.906 12.844 4.684 1 96.94 435 LEU A O 1
ATOM 3402 N N . GLN A 1 436 ? 22.094 13.039 5.133 1 96.06 436 GLN A N 1
ATOM 3403 C CA . GLN A 1 436 ? 22.047 11.953 6.109 1 96.06 436 GLN A CA 1
ATOM 3404 C C . GLN A 1 436 ? 21.094 12.289 7.258 1 96.06 436 GLN A C 1
ATOM 3406 O O . GLN A 1 436 ? 20.344 11.43 7.707 1 96.06 436 GLN A O 1
ATOM 3411 N N . PHE A 1 437 ? 21.156 13.492 7.73 1 98 437 PHE A N 1
ATOM 3412 C CA . PHE A 1 437 ? 20.328 13.922 8.844 1 98 437 PHE A CA 1
ATOM 3413 C C . PHE A 1 437 ? 18.844 13.836 8.469 1 98 437 PHE A C 1
ATOM 3415 O O . PHE A 1 437 ? 18.031 13.305 9.234 1 98 437 PHE A O 1
ATOM 3422 N N . VAL A 1 438 ? 18.438 14.305 7.312 1 97.94 438 VAL A N 1
ATOM 3423 C CA . VAL A 1 438 ? 17.062 14.312 6.852 1 97.94 438 VAL A CA 1
ATOM 3424 C C . VAL A 1 438 ? 16.578 12.875 6.66 1 97.94 438 VAL A C 1
ATOM 3426 O O . VAL A 1 438 ? 15.5 12.508 7.129 1 97.94 438 VAL A O 1
ATOM 3429 N N . ASN A 1 439 ? 17.375 12.023 6.117 1 96 439 ASN A N 1
ATOM 3430 C CA . ASN A 1 439 ? 16.969 10.664 5.781 1 96 439 ASN A CA 1
ATOM 3431 C C . ASN A 1 439 ? 16.906 9.773 7.02 1 96 439 ASN A C 1
ATOM 3433 O O . ASN A 1 439 ? 16.234 8.742 7.016 1 96 439 ASN A O 1
ATOM 3437 N N . SER A 1 440 ? 17.609 10.188 8.078 1 94.81 440 SER A N 1
ATOM 3438 C CA . SER A 1 440 ? 17.641 9.359 9.273 1 94.81 440 SER A CA 1
ATOM 3439 C C . SER A 1 440 ? 16.516 9.742 10.234 1 94.81 440 SER A C 1
ATOM 3441 O O . SER A 1 440 ? 16.406 9.203 11.336 1 94.81 440 SER A O 1
ATOM 3443 N N . ASN A 1 441 ? 15.68 10.711 9.82 1 96.69 441 ASN A N 1
ATOM 3444 C CA . ASN A 1 441 ? 14.523 11.078 10.617 1 96.69 441 ASN A CA 1
ATOM 3445 C C . ASN A 1 441 ? 13.562 9.906 10.797 1 96.69 441 ASN A C 1
ATOM 3447 O O . ASN A 1 441 ? 13.156 9.273 9.812 1 96.69 441 ASN A O 1
ATOM 3451 N N . ASP A 1 442 ? 13.148 9.609 12.039 1 95.81 442 ASP A N 1
ATOM 3452 C CA . ASP A 1 442 ? 12.25 8.492 12.305 1 95.81 442 ASP A CA 1
ATOM 3453 C C . ASP A 1 442 ? 10.859 8.766 11.742 1 95.81 442 ASP A C 1
ATOM 3455 O O . ASP A 1 442 ? 10.094 7.832 11.5 1 95.81 442 ASP A O 1
ATOM 3459 N N . TYR A 1 443 ? 10.516 10.039 11.641 1 96.94 443 TYR A N 1
ATOM 3460 C CA . TYR A 1 443 ? 9.273 10.477 11.008 1 96.94 443 TYR A CA 1
ATOM 3461 C C . TYR A 1 443 ? 9.477 10.727 9.523 1 96.94 443 TYR A C 1
ATOM 3463 O O . TYR A 1 443 ? 10.57 10.531 8.992 1 96.94 443 TYR A O 1
ATOM 3471 N N . GLY A 1 444 ? 8.398 11.078 8.781 1 96.88 444 GLY A N 1
ATOM 3472 C CA . GLY A 1 444 ? 8.594 11.344 7.367 1 96.88 444 GLY A CA 1
ATOM 3473 C C . GLY A 1 444 ? 7.371 11.938 6.695 1 96.88 444 GLY A C 1
ATOM 3474 O O . GLY A 1 444 ? 6.918 11.438 5.664 1 96.88 444 GLY A O 1
ATOM 3475 N N . LEU A 1 445 ? 6.844 13.055 7.199 1 97.44 445 LEU A N 1
ATOM 3476 C CA . LEU A 1 445 ? 5.695 13.688 6.562 1 97.44 445 LEU A CA 1
ATOM 3477 C C . LEU A 1 445 ? 6.141 14.609 5.434 1 97.44 445 LEU A C 1
ATOM 3479 O O . LEU A 1 445 ? 5.918 14.305 4.258 1 97.44 445 LEU A O 1
ATOM 3483 N N . ARG A 1 446 ? 6.852 15.734 5.824 1 97.44 446 ARG A N 1
ATOM 3484 C CA . ARG A 1 446 ? 7.336 16.688 4.828 1 97.44 446 ARG A CA 1
ATOM 3485 C C . ARG A 1 446 ? 8.75 17.156 5.156 1 97.44 446 ARG A C 1
ATOM 3487 O O . ARG A 1 446 ? 9.148 17.172 6.324 1 97.44 446 ARG A O 1
ATOM 3494 N N . ASN A 1 447 ? 9.461 17.469 4.105 1 98.12 447 ASN A N 1
ATOM 3495 C CA . ASN A 1 447 ? 10.727 18.172 4.191 1 98.12 447 ASN A CA 1
ATOM 3496 C C . ASN A 1 447 ? 10.781 19.344 3.209 1 98.12 447 ASN A C 1
ATOM 3498 O O . ASN A 1 447 ? 10.047 19.359 2.225 1 98.12 447 ASN A O 1
ATOM 3502 N N . SER A 1 448 ? 11.609 20.297 3.502 1 98.62 448 SER A N 1
ATOM 3503 C CA . SER A 1 448 ? 11.789 21.438 2.611 1 98.62 448 SER A CA 1
ATOM 3504 C C . SER A 1 448 ? 13.273 21.75 2.406 1 98.62 448 SER A C 1
ATOM 3506 O O . SER A 1 448 ? 14.094 21.469 3.279 1 98.62 448 SER A O 1
ATOM 3508 N N . LEU A 1 449 ? 13.555 22.281 1.243 1 98.88 449 LEU A N 1
ATOM 3509 C CA . LEU A 1 449 ? 14.875 22.797 0.903 1 98.88 449 LEU A CA 1
ATOM 3510 C C . LEU A 1 449 ? 14.781 24.203 0.332 1 98.88 449 LEU A C 1
ATOM 3512 O O . LEU A 1 449 ? 13.938 24.484 -0.524 1 98.88 449 LEU A O 1
ATOM 3516 N N . TRP A 1 450 ? 15.633 25.047 0.792 1 98.88 450 TRP A N 1
ATOM 3517 C CA . TRP A 1 450 ? 15.805 26.375 0.215 1 98.88 450 TRP A CA 1
ATOM 3518 C C . TRP A 1 450 ? 17.203 26.547 -0.345 1 98.88 450 TRP A C 1
ATOM 3520 O O . TRP A 1 450 ? 18.188 26.5 0.401 1 98.88 450 TRP A O 1
ATOM 3530 N N . SER A 1 451 ? 17.328 26.656 -1.58 1 98.81 451 SER A N 1
ATOM 3531 C CA . SER A 1 451 ? 18.594 26.812 -2.305 1 98.81 451 SER A CA 1
ATOM 3532 C C . SER A 1 451 ? 18.344 27.297 -3.732 1 98.81 451 SER A C 1
ATOM 3534 O O . SER A 1 451 ? 17.312 26.984 -4.332 1 98.81 451 SER A O 1
ATOM 3536 N N . ARG A 1 452 ? 19.25 28.031 -4.348 1 97.38 452 ARG A N 1
ATOM 3537 C CA . ARG A 1 452 ? 19.203 28.438 -5.746 1 97.38 452 ARG A CA 1
ATOM 3538 C C . ARG A 1 452 ? 20.141 27.594 -6.594 1 97.38 452 ARG A C 1
ATOM 3540 O O . ARG A 1 452 ? 20.188 27.75 -7.816 1 97.38 452 ARG A O 1
ATOM 3547 N N . SER A 1 453 ? 20.859 26.75 -5.938 1 98 453 SER A N 1
ATOM 3548 C CA . SER A 1 453 ? 21.812 25.891 -6.6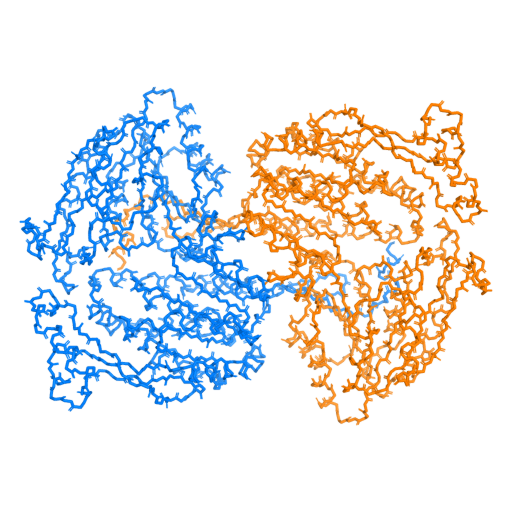41 1 98 453 SER A CA 1
ATOM 3549 C C . SER A 1 453 ? 21.125 24.703 -7.281 1 98 453 SER A C 1
ATOM 3551 O O . SER A 1 453 ? 20.578 23.844 -6.578 1 98 453 SER A O 1
ATOM 3553 N N . ASP A 1 454 ? 21.281 24.609 -8.586 1 97.44 454 ASP A N 1
ATOM 3554 C CA . ASP A 1 454 ? 20.703 23.469 -9.289 1 97.44 454 ASP A CA 1
ATOM 3555 C C . ASP A 1 454 ? 21.297 22.156 -8.789 1 97.44 454 ASP A C 1
ATOM 3557 O O . ASP A 1 454 ? 20.594 21.156 -8.664 1 97.44 454 ASP A O 1
ATOM 3561 N N . HIS A 1 455 ? 22.578 22.219 -8.5 1 97.38 455 HIS A N 1
ATOM 3562 C CA . HIS A 1 455 ? 23.266 21.031 -8.023 1 97.38 455 HIS A CA 1
ATOM 3563 C C . HIS A 1 455 ? 22.688 20.547 -6.691 1 97.38 455 HIS A C 1
ATOM 3565 O O . HIS A 1 455 ? 22.391 19.359 -6.527 1 97.38 455 HIS A O 1
ATOM 3571 N N . VAL A 1 456 ? 22.484 21.438 -5.75 1 98.38 456 VAL A N 1
ATOM 3572 C CA . VAL A 1 456 ? 21.969 21.094 -4.43 1 98.38 456 VAL A CA 1
ATOM 3573 C C . VAL A 1 456 ? 20.516 20.609 -4.551 1 98.38 456 VAL A C 1
ATOM 3575 O O . VAL A 1 456 ? 20.156 19.578 -3.969 1 98.38 456 VAL A O 1
ATOM 3578 N N . ILE A 1 457 ? 19.719 21.312 -5.359 1 98.44 457 ILE A N 1
ATOM 3579 C CA . ILE A 1 457 ? 18.312 20.984 -5.551 1 98.44 457 ILE A CA 1
ATOM 3580 C C . ILE A 1 457 ? 18.188 19.578 -6.152 1 98.44 457 ILE A C 1
ATOM 3582 O O . ILE A 1 457 ? 17.469 18.734 -5.629 1 98.44 457 ILE A O 1
ATOM 3586 N N . GLU A 1 458 ? 18.938 19.344 -7.18 1 96.5 458 GLU A N 1
ATOM 3587 C CA . GLU A 1 458 ? 18.875 18.047 -7.848 1 96.5 458 GLU A CA 1
ATOM 3588 C C . GLU A 1 458 ? 19.328 16.922 -6.918 1 96.5 458 GLU A C 1
ATOM 3590 O O . GLU A 1 458 ? 18.75 15.836 -6.918 1 96.5 458 GLU A O 1
ATOM 3595 N N . THR A 1 459 ? 20.391 17.203 -6.176 1 96.12 459 THR A N 1
ATOM 3596 C CA . THR A 1 459 ? 20.906 16.219 -5.238 1 96.12 459 THR A CA 1
ATOM 3597 C C . THR A 1 459 ? 19.844 15.859 -4.199 1 96.12 459 THR A C 1
ATOM 3599 O O . THR A 1 459 ? 19.625 14.68 -3.918 1 96.12 459 THR A O 1
ATOM 3602 N N . PHE A 1 460 ? 19.141 16.828 -3.652 1 96.75 460 PHE A N 1
ATOM 3603 C CA . PHE A 1 460 ? 18.109 16.578 -2.656 1 96.75 460 PHE A CA 1
ATOM 3604 C C . PHE A 1 460 ? 16.938 15.805 -3.266 1 96.75 460 PHE A C 1
ATOM 3606 O O . PHE A 1 460 ? 16.453 14.844 -2.668 1 96.75 460 PHE A O 1
ATOM 3613 N N . VAL A 1 461 ? 16.484 16.188 -4.402 1 96.38 461 VAL A N 1
ATOM 3614 C CA . VAL A 1 461 ? 15.352 15.539 -5.055 1 96.38 461 VAL A CA 1
ATOM 3615 C C . VAL A 1 461 ? 15.688 14.078 -5.332 1 96.38 461 VAL A C 1
ATOM 3617 O O . VAL A 1 461 ? 14.836 13.203 -5.16 1 96.38 461 VAL A O 1
ATOM 3620 N N . ARG A 1 462 ? 16.922 13.812 -5.617 1 92.81 462 ARG A N 1
ATOM 3621 C CA . ARG A 1 462 ? 17.344 12.469 -6.004 1 92.81 462 ARG A CA 1
ATOM 3622 C C . ARG A 1 462 ? 17.594 11.602 -4.773 1 92.81 462 ARG A C 1
ATOM 3624 O O . ARG A 1 462 ? 17.359 10.398 -4.801 1 92.81 462 ARG A O 1
ATOM 3631 N N . ARG A 1 463 ? 18.047 12.258 -3.697 1 94.19 463 ARG A N 1
ATOM 3632 C CA . ARG A 1 463 ? 18.641 11.422 -2.664 1 94.19 463 ARG A CA 1
ATOM 3633 C C . ARG A 1 463 ? 17.828 11.469 -1.377 1 94.19 463 ARG A C 1
ATOM 3635 O O . ARG A 1 463 ? 18.031 10.656 -0.476 1 94.19 463 ARG A O 1
ATOM 3642 N N . VAL A 1 464 ? 16.906 12.406 -1.244 1 96.25 464 VAL A N 1
ATOM 3643 C CA . VAL A 1 464 ? 16.031 12.398 -0.071 1 96.25 464 VAL A CA 1
ATOM 3644 C C . VAL A 1 464 ? 14.906 11.391 -0.271 1 96.25 464 VAL A C 1
ATOM 3646 O O . VAL A 1 464 ? 14.023 11.602 -1.103 1 96.25 464 VAL A O 1
ATOM 3649 N N . VAL A 1 465 ? 14.961 10.352 0.554 1 95.75 465 VAL A N 1
ATOM 3650 C CA . VAL A 1 465 ? 13.977 9.281 0.438 1 95.75 465 VAL A CA 1
ATOM 3651 C C . VAL A 1 465 ? 12.953 9.391 1.566 1 95.75 465 VAL A C 1
ATOM 3653 O O . VAL A 1 465 ? 11.898 8.758 1.521 1 95.75 465 VAL A O 1
ATOM 3656 N N . ASN A 1 466 ? 13.32 10.18 2.553 1 96.25 466 ASN A N 1
ATOM 3657 C CA . ASN A 1 466 ? 12.43 10.398 3.682 1 96.25 466 ASN A CA 1
ATOM 3658 C C . ASN A 1 466 ? 11.312 11.383 3.328 1 96.25 466 ASN A C 1
ATOM 3660 O O . ASN A 1 466 ? 11.562 12.398 2.672 1 96.25 466 ASN A O 1
ATOM 3664 N N . GLY A 1 467 ? 10.086 10.992 3.748 1 96.75 467 GLY A N 1
ATOM 3665 C CA . GLY A 1 467 ? 8.992 11.953 3.676 1 96.75 467 GLY A CA 1
ATOM 3666 C C . GLY A 1 467 ? 8.055 11.703 2.516 1 96.75 467 GLY A C 1
ATOM 3667 O O . GLY A 1 467 ? 8.453 11.156 1.488 1 96.75 467 GLY A O 1
ATOM 3668 N N . GLY A 1 468 ? 6.848 12.156 2.676 1 97.75 468 GLY A N 1
ATOM 3669 C CA . GLY A 1 468 ? 5.848 12.078 1.622 1 97.75 468 GLY A CA 1
ATOM 3670 C C . GLY A 1 468 ? 5.918 13.242 0.647 1 97.75 468 GLY A C 1
ATOM 3671 O O . GLY A 1 468 ? 5.559 13.102 -0.523 1 97.75 468 GLY A O 1
ATOM 3672 N N . LEU A 1 469 ? 6.395 14.422 1.137 1 98.12 469 LEU A N 1
ATOM 3673 C CA . LEU A 1 469 ? 6.512 15.602 0.285 1 98.12 469 LEU A CA 1
ATOM 3674 C C . LEU A 1 469 ? 7.852 16.297 0.499 1 98.12 469 LEU A C 1
ATOM 3676 O O . LEU A 1 469 ? 8.328 16.406 1.633 1 98.12 469 LEU A O 1
ATOM 3680 N N . LEU A 1 470 ? 8.43 16.719 -0.54 1 98.31 470 LEU A N 1
ATOM 3681 C CA . LEU A 1 470 ? 9.602 17.594 -0.527 1 98.31 470 LEU A CA 1
ATOM 3682 C C . LEU A 1 470 ? 9.305 18.922 -1.205 1 98.31 470 LEU A C 1
ATOM 3684 O O . LEU A 1 470 ? 9.023 18.969 -2.406 1 98.31 470 LEU A O 1
ATOM 3688 N N . LYS A 1 471 ? 9.336 19.984 -0.451 1 98.44 471 LYS A N 1
ATOM 3689 C CA . LYS A 1 471 ? 9.094 21.328 -0.945 1 98.44 471 LYS A CA 1
ATOM 3690 C C . LYS A 1 471 ? 10.406 22.094 -1.144 1 98.44 471 LYS A C 1
ATOM 3692 O O . LYS A 1 471 ? 11.148 22.328 -0.185 1 98.44 471 LYS A O 1
ATOM 3697 N N . VAL A 1 472 ? 10.672 22.484 -2.365 1 98.81 472 VAL A N 1
ATOM 3698 C CA . VAL A 1 472 ? 11.891 23.219 -2.672 1 98.81 472 VAL A CA 1
ATOM 3699 C C . VAL A 1 472 ? 11.539 24.672 -3.027 1 98.81 472 VAL A C 1
ATOM 3701 O O . VAL A 1 472 ? 10.828 24.922 -4 1 98.81 472 VAL A O 1
ATOM 3704 N N . ASN A 1 473 ? 12.031 25.609 -2.232 1 98.69 473 ASN A N 1
ATOM 3705 C CA . ASN A 1 473 ? 11.789 27.031 -2.438 1 98.69 473 ASN A CA 1
ATOM 3706 C C . ASN A 1 473 ? 10.297 27.344 -2.494 1 98.69 473 ASN A C 1
ATOM 3708 O O . ASN A 1 473 ? 9.867 28.172 -3.303 1 98.69 473 ASN A O 1
ATOM 3712 N N . ASP A 1 474 ? 9.578 26.672 -1.694 1 97.88 474 ASP A N 1
ATOM 3713 C CA . ASP A 1 474 ? 8.125 26.766 -1.658 1 97.88 474 ASP A CA 1
ATOM 3714 C C . ASP A 1 474 ? 7.605 26.75 -0.22 1 97.88 474 ASP A C 1
ATOM 3716 O O . ASP A 1 474 ? 8.352 26.438 0.71 1 97.88 474 ASP A O 1
ATOM 3720 N N . SER A 1 475 ? 6.336 27.172 -0.088 1 97.75 475 SER A N 1
ATOM 3721 C CA . SER A 1 475 ? 5.711 27.016 1.221 1 97.75 475 SER A CA 1
ATOM 3722 C C . SER A 1 475 ? 5.77 25.578 1.693 1 97.75 475 SER A C 1
ATOM 3724 O O . SER A 1 475 ? 5.527 24.641 0.914 1 97.75 475 SER A O 1
ATOM 3726 N N . HIS A 1 476 ? 6.098 25.438 2.936 1 97.81 476 HIS A N 1
ATOM 3727 C CA . HIS A 1 476 ? 6.168 24.094 3.518 1 97.81 476 HIS A CA 1
ATOM 3728 C C . HIS A 1 476 ? 4.777 23.484 3.658 1 97.81 476 HIS A C 1
ATOM 3730 O O . HIS A 1 476 ? 4.582 22.297 3.377 1 97.81 476 HIS A O 1
ATOM 3736 N N . ILE A 1 477 ? 3.764 24.25 3.99 1 97.44 477 ILE A N 1
ATOM 3737 C CA . ILE A 1 477 ? 2.465 23.703 4.363 1 97.44 477 ILE A CA 1
ATOM 3738 C C . ILE A 1 477 ? 1.479 23.875 3.209 1 97.44 477 ILE A C 1
ATOM 3740 O O . ILE A 1 477 ? 0.359 23.359 3.26 1 97.44 477 ILE A O 1
ATOM 3744 N N . GLY A 1 478 ? 1.87 24.562 2.164 1 95.56 478 GLY A N 1
ATOM 3745 C CA . GLY A 1 478 ? 0.975 24.812 1.044 1 95.56 478 GLY A CA 1
ATOM 3746 C C . GLY A 1 478 ? 0.595 23.547 0.298 1 95.56 478 GLY A C 1
ATOM 3747 O O . GLY A 1 478 ? 1.419 22.641 0.133 1 95.56 478 GLY A O 1
ATOM 3748 N N . PHE A 1 479 ? -0.676 23.5 -0.114 1 96 479 PHE A N 1
ATOM 3749 C CA . PHE A 1 479 ? -1.159 22.406 -0.937 1 96 479 PHE A CA 1
ATOM 3750 C C . PHE A 1 479 ? -1.085 22.766 -2.416 1 96 479 PHE A C 1
ATOM 3752 O O . PHE A 1 479 ? -1.191 23.938 -2.785 1 96 479 PHE A O 1
ATOM 3759 N N . LEU A 1 480 ? -0.861 21.828 -3.219 1 95.75 480 LEU A N 1
ATOM 3760 C CA . LEU A 1 480 ? -0.821 21.984 -4.668 1 95.75 480 LEU A CA 1
ATOM 3761 C C . LEU A 1 480 ? -1.66 20.922 -5.355 1 95.75 480 LEU A C 1
ATOM 3763 O O . LEU A 1 480 ? -1.743 19.781 -4.875 1 95.75 480 LEU A O 1
ATOM 3767 N N . PRO A 1 481 ? -2.246 21.25 -6.465 1 94.75 481 PRO A N 1
ATOM 3768 C CA . PRO A 1 481 ? -2.965 20.203 -7.199 1 94.75 481 PRO A CA 1
ATOM 3769 C C . PRO A 1 481 ? -2.053 19.062 -7.641 1 94.75 481 PRO A C 1
ATOM 3771 O O . PRO A 1 481 ? -0.838 19.25 -7.75 1 94.75 481 PRO A O 1
ATOM 3774 N N . TYR A 1 482 ? -2.582 17.953 -7.82 1 93.31 482 TYR A N 1
ATOM 3775 C CA . TYR A 1 482 ? -1.918 16.75 -8.328 1 93.31 482 TYR A CA 1
ATOM 3776 C C . TYR A 1 482 ? -1.109 16.078 -7.234 1 93.31 482 TYR A C 1
ATOM 3778 O O . TYR A 1 482 ? -1.03 14.844 -7.191 1 93.31 482 TYR A O 1
ATOM 3786 N N . LEU A 1 483 ? -0.491 16.844 -6.359 1 95.19 483 LEU A N 1
ATOM 3787 C CA . LEU A 1 483 ? 0.377 16.25 -5.348 1 95.19 483 LEU A CA 1
ATOM 3788 C C . LEU A 1 483 ? -0.44 15.719 -4.172 1 95.19 483 LEU A C 1
ATOM 3790 O O . LEU A 1 483 ? -1.502 16.25 -3.855 1 95.19 483 LEU A O 1
ATOM 3794 N N . PRO A 1 484 ? 0.061 14.672 -3.584 1 93.69 484 PRO A N 1
ATOM 3795 C CA . PRO A 1 484 ? -0.591 14.227 -2.352 1 93.69 484 PRO A CA 1
ATOM 3796 C C . PRO A 1 484 ? -0.542 15.281 -1.243 1 93.69 484 PRO A C 1
ATOM 3798 O O . PRO A 1 484 ? 0.333 16.156 -1.251 1 93.69 484 PRO A O 1
ATOM 3801 N N . SER A 1 485 ? -1.484 15.18 -0.407 1 86.62 485 SER A N 1
ATOM 3802 C CA . SER A 1 485 ? -1.591 16.203 0.623 1 86.62 485 SER A CA 1
ATOM 3803 C C . SER A 1 485 ? -0.968 15.742 1.936 1 86.62 485 SER A C 1
ATOM 3805 O O . SER A 1 485 ? -0.573 16.562 2.766 1 86.62 485 SER A O 1
ATOM 3807 N N . HIS A 1 486 ? -0.912 14.453 2.178 1 90.38 486 HIS A N 1
ATOM 3808 C CA . HIS A 1 486 ? -0.514 13.883 3.461 1 90.38 486 HIS A CA 1
ATOM 3809 C C . HIS A 1 486 ? 0.322 12.625 3.271 1 90.38 486 HIS A C 1
ATOM 3811 O O . HIS A 1 486 ? 0.817 12.359 2.172 1 90.38 486 HIS A O 1
ATOM 3817 N N . GLY A 1 487 ? 0.613 12.078 4.367 1 95.62 487 GLY A N 1
ATOM 3818 C CA . GLY A 1 487 ? 1.268 10.781 4.348 1 95.62 487 GLY A CA 1
ATOM 3819 C C . GLY A 1 487 ? 2.777 10.875 4.254 1 95.62 487 GLY A C 1
ATOM 3820 O O . GLY A 1 487 ? 3.312 11.875 3.764 1 95.62 487 GLY A O 1
ATOM 3821 N N . GLY A 1 488 ? 3.393 9.859 4.613 1 97.12 488 GLY A N 1
ATOM 3822 C CA . GLY A 1 488 ? 4.844 9.82 4.551 1 97.12 488 GLY A CA 1
ATOM 3823 C C . GLY A 1 488 ? 5.426 8.547 5.137 1 97.12 488 GLY A C 1
ATOM 3824 O O . GLY A 1 488 ? 4.691 7.617 5.477 1 97.12 488 GLY A O 1
ATOM 3825 N N . THR A 1 489 ? 6.715 8.492 5.242 1 97.25 489 THR A N 1
ATOM 3826 C CA . THR A 1 489 ? 7.449 7.297 5.641 1 97.25 489 THR A CA 1
ATOM 3827 C C . THR A 1 489 ? 7.637 7.254 7.152 1 97.25 489 THR A C 1
ATOM 3829 O O . THR A 1 489 ? 7.246 8.188 7.859 1 97.25 489 THR A O 1
ATOM 3832 N N . GLY A 1 490 ? 8.172 6.172 7.641 1 96.12 490 GLY A N 1
ATOM 3833 C CA . GLY A 1 490 ? 8.562 6.043 9.031 1 96.12 490 GLY A CA 1
ATOM 3834 C C . GLY A 1 490 ? 7.383 6.008 9.984 1 96.12 490 GLY A C 1
ATOM 3835 O O . GLY A 1 490 ? 6.355 5.398 9.68 1 96.12 490 GLY A O 1
ATOM 3836 N N . ARG A 1 491 ? 7.555 6.684 11.109 1 96.81 491 ARG A N 1
ATOM 3837 C CA . ARG A 1 491 ? 6.523 6.707 12.141 1 96.81 491 ARG A CA 1
ATOM 3838 C C . ARG A 1 491 ? 5.27 7.414 11.641 1 96.81 491 ARG A C 1
ATOM 3840 O O . ARG A 1 491 ? 4.188 7.238 12.211 1 96.81 491 ARG A O 1
ATOM 3847 N N . THR A 1 492 ? 5.434 8.219 10.586 1 97.56 492 THR A N 1
ATOM 3848 C CA . THR A 1 492 ? 4.324 9.008 10.055 1 97.56 492 THR A CA 1
ATOM 3849 C C . THR A 1 492 ? 3.289 8.102 9.391 1 97.56 492 THR A C 1
ATOM 3851 O O . THR A 1 492 ? 2.084 8.305 9.547 1 97.56 492 THR A O 1
ATOM 3854 N N . GLY A 1 493 ? 3.721 7.141 8.672 1 97.56 493 GLY A N 1
ATOM 3855 C CA . GLY A 1 493 ? 2.789 6.324 7.91 1 97.56 493 GLY A CA 1
ATOM 3856 C C . GLY A 1 493 ? 2.846 4.855 8.273 1 97.56 493 GLY A C 1
ATOM 3857 O O . GLY A 1 493 ? 2.072 4.051 7.75 1 97.56 493 GLY A O 1
ATOM 3858 N N . GLY A 1 494 ? 3.762 4.473 9.188 1 97.19 494 GLY A N 1
ATOM 3859 C CA . GLY A 1 494 ? 3.906 3.078 9.57 1 97.19 494 GLY A CA 1
ATOM 3860 C C . GLY A 1 494 ? 4.648 2.252 8.539 1 97.19 494 GLY A C 1
ATOM 3861 O O . GLY A 1 494 ? 5.395 2.795 7.719 1 97.19 494 GLY A O 1
ATOM 3862 N N . ALA A 1 495 ? 4.469 0.981 8.562 1 96.44 495 ALA A N 1
ATOM 3863 C CA . ALA A 1 495 ? 5.238 0.021 7.777 1 96.44 495 ALA A CA 1
ATOM 3864 C C . ALA A 1 495 ? 5 0.219 6.281 1 96.44 495 ALA A C 1
ATOM 3866 O O . ALA A 1 495 ? 5.887 -0.033 5.465 1 96.44 495 ALA A O 1
ATOM 3867 N N . PHE A 1 496 ? 3.867 0.734 5.906 1 96.44 496 PHE A N 1
ATOM 3868 C CA . PHE A 1 496 ? 3.488 0.91 4.508 1 96.44 496 PHE A CA 1
ATOM 3869 C C . PHE A 1 496 ? 3.436 2.389 4.145 1 96.44 496 PHE A C 1
ATOM 3871 O O . PHE A 1 496 ? 2.789 2.77 3.164 1 96.44 496 PHE A O 1
ATOM 3878 N N . GLY A 1 497 ? 4.074 3.215 4.922 1 97.38 497 GLY A N 1
ATOM 3879 C CA . GLY A 1 497 ? 3.963 4.66 4.801 1 97.38 497 GLY A CA 1
ATOM 3880 C C . GLY A 1 497 ? 4.504 5.191 3.488 1 97.38 497 GLY A C 1
ATOM 3881 O O . GLY A 1 497 ? 5.578 4.781 3.041 1 97.38 497 GLY A O 1
ATOM 3882 N N . GLU A 1 498 ? 3.84 6.098 2.869 1 97.5 498 GLU A N 1
ATOM 3883 C CA . GLU A 1 498 ? 4.148 6.859 1.663 1 97.5 498 GLU A CA 1
ATOM 3884 C C . GLU A 1 498 ? 3.227 8.07 1.522 1 97.5 498 GLU A C 1
ATOM 3886 O O . GLU A 1 498 ? 2.355 8.297 2.365 1 97.5 498 GLU A O 1
ATOM 3891 N N . ALA A 1 499 ? 3.459 8.898 0.538 1 97.31 499 ALA A N 1
ATOM 3892 C CA . ALA A 1 499 ? 2.525 9.992 0.276 1 97.31 499 ALA A CA 1
ATOM 3893 C C . ALA A 1 499 ? 1.109 9.461 0.063 1 97.31 499 ALA A C 1
ATOM 3895 O O . ALA A 1 499 ? 0.916 8.43 -0.58 1 97.31 499 ALA A O 1
ATOM 3896 N N . ASN A 1 500 ? 0.158 10.211 0.546 1 95.38 500 ASN A N 1
ATOM 3897 C CA . ASN A 1 500 ? -1.183 9.641 0.653 1 95.38 500 ASN A CA 1
ATOM 3898 C C . ASN A 1 500 ? -2.148 10.305 -0.327 1 95.38 500 ASN A C 1
ATOM 3900 O O . ASN A 1 500 ? -2.312 11.523 -0.319 1 95.38 500 ASN A O 1
ATOM 3904 N N . TYR A 1 501 ? -2.756 9.539 -1.141 1 96.38 501 TYR A N 1
ATOM 3905 C CA . TYR A 1 501 ? -3.988 9.812 -1.872 1 96.38 501 TYR A CA 1
ATOM 3906 C C . TYR A 1 501 ? -5.141 8.977 -1.331 1 96.38 501 TYR A C 1
ATOM 3908 O O . TYR A 1 501 ? -5.301 7.812 -1.705 1 96.38 501 TYR A O 1
ATOM 3916 N N . PRO A 1 502 ? -5.973 9.578 -0.537 1 97.12 502 PRO A N 1
ATOM 3917 C CA . PRO A 1 502 ? -7.008 8.773 0.118 1 97.12 502 PRO A CA 1
ATOM 3918 C C . PRO A 1 502 ? -7.828 7.953 -0.872 1 97.12 502 PRO A C 1
ATOM 3920 O O . PRO A 1 502 ? -8.211 6.816 -0.571 1 97.12 502 PRO A O 1
ATOM 3923 N N . MET A 1 503 ? -8.102 8.5 -2.064 1 97.75 503 MET A N 1
ATOM 3924 C CA . MET A 1 503 ? -8.867 7.77 -3.074 1 97.75 503 MET A CA 1
ATOM 3925 C C . MET A 1 503 ? -8.133 6.496 -3.486 1 97.75 503 MET A C 1
ATOM 3927 O O . MET A 1 503 ? -8.758 5.441 -3.633 1 97.75 503 MET A O 1
ATOM 3931 N N . LEU A 1 504 ? -6.844 6.578 -3.611 1 97.19 504 LEU A N 1
ATOM 3932 C CA . LEU A 1 504 ? -6.051 5.426 -4.027 1 97.19 504 LEU A CA 1
ATOM 3933 C C . LEU A 1 504 ? -5.816 4.473 -2.861 1 97.19 504 LEU A C 1
ATOM 3935 O O . LEU A 1 504 ? -5.855 3.254 -3.033 1 97.19 504 LEU A O 1
ATOM 3939 N N . LYS A 1 505 ? -5.641 5.004 -1.662 1 97.31 505 LYS A N 1
ATOM 3940 C CA . LYS A 1 505 ? -5.34 4.191 -0.488 1 97.31 505 LYS A CA 1
ATOM 3941 C C . LYS A 1 505 ? -6.559 3.389 -0.046 1 97.31 505 LYS A C 1
ATOM 3943 O O . LYS A 1 505 ? -6.426 2.377 0.648 1 97.31 505 LYS A O 1
ATOM 3948 N N . THR A 1 506 ? -7.738 3.82 -0.426 1 98.19 506 THR A N 1
ATOM 3949 C CA . THR A 1 506 ? -8.953 3.125 -0.021 1 98.19 506 THR A CA 1
ATOM 3950 C C . THR A 1 506 ? -9.492 2.27 -1.164 1 98.19 506 THR A C 1
ATOM 3952 O O . THR A 1 506 ? -10.695 1.997 -1.23 1 98.19 506 THR A O 1
ATOM 3955 N N . SER A 1 507 ? -8.695 1.955 -2.057 1 98.06 507 SER A N 1
ATOM 3956 C CA . SER A 1 507 ? -8.969 1.068 -3.184 1 98.06 507 SER A CA 1
ATOM 3957 C C . SER A 1 507 ? -7.793 0.132 -3.449 1 98.06 507 SER A C 1
ATOM 3959 O O . SER A 1 507 ? -6.719 0.293 -2.863 1 98.06 507 SER A O 1
ATOM 3961 N N . HIS A 1 508 ? -7.996 -0.896 -4.223 1 98.19 508 HIS A N 1
ATOM 3962 C CA . HIS A 1 508 ? -6.926 -1.827 -4.555 1 98.19 508 HIS A CA 1
ATOM 3963 C C . HIS A 1 508 ? -6.863 -2.078 -6.059 1 98.19 508 HIS A C 1
ATOM 3965 O O . HIS A 1 508 ? -7.891 -2.062 -6.738 1 98.19 508 HIS A O 1
ATOM 3971 N N . VAL A 1 509 ? -5.715 -2.342 -6.562 1 97.81 509 VAL A N 1
ATOM 3972 C CA . VAL A 1 509 ? -5.457 -2.531 -7.984 1 97.81 509 VAL A CA 1
ATOM 3973 C C . VAL A 1 509 ? -5.926 -3.918 -8.422 1 97.81 509 VAL A C 1
ATOM 3975 O O . VAL A 1 509 ? -5.695 -4.906 -7.715 1 97.81 509 VAL A O 1
ATOM 3978 N N . GLN A 1 510 ? -6.582 -3.961 -9.531 1 98.19 510 GLN A N 1
ATOM 3979 C CA . GLN A 1 510 ? -6.965 -5.199 -10.203 1 98.19 510 GLN A CA 1
ATOM 3980 C C . GLN A 1 510 ? -6.68 -5.125 -11.703 1 98.19 510 GLN A C 1
ATOM 3982 O O . GLN A 1 510 ? -6.977 -4.113 -12.344 1 98.19 510 GLN A O 1
ATOM 3987 N N . GLY A 1 511 ? -6.043 -6.129 -12.234 1 97.94 511 GLY A N 1
ATOM 3988 C CA . GLY A 1 511 ? -5.875 -6.262 -13.672 1 97.94 511 GLY A CA 1
ATOM 3989 C C . GLY A 1 511 ? -6.938 -7.129 -14.32 1 97.94 511 GLY A C 1
ATOM 3990 O O . GLY A 1 511 ? -7.387 -8.109 -13.727 1 97.94 511 GLY A O 1
ATOM 3991 N N . VAL A 1 512 ? -7.332 -6.773 -15.531 1 98.38 512 VAL A N 1
ATOM 3992 C CA . VAL A 1 512 ? -8.336 -7.523 -16.266 1 98.38 512 VAL A CA 1
ATOM 3993 C C . VAL A 1 512 ? -7.855 -7.77 -17.703 1 98.38 512 VAL A C 1
ATOM 3995 O O . VAL A 1 512 ? -7.301 -6.867 -18.344 1 98.38 512 VAL A O 1
ATOM 3998 N N . SER A 1 513 ? -7.961 -8.898 -18.156 1 98.25 513 SER A N 1
ATOM 3999 C CA . SER A 1 513 ? -7.789 -9.242 -19.562 1 98.25 513 SER A CA 1
ATOM 4000 C C . SER A 1 513 ? -9.094 -9.75 -20.172 1 98.25 513 SER A C 1
ATOM 4002 O O . SER A 1 513 ? -9.711 -10.68 -19.641 1 98.25 513 SER A O 1
ATOM 4004 N N . ILE A 1 514 ? -9.555 -9.164 -21.156 1 98.5 514 ILE A N 1
ATOM 4005 C CA . ILE A 1 514 ? -10.703 -9.617 -21.938 1 98.5 514 ILE A CA 1
ATOM 4006 C C . ILE A 1 514 ? -10.242 -10.031 -23.328 1 98.5 514 ILE A C 1
ATOM 4008 O O . ILE A 1 514 ? -9.867 -9.188 -24.141 1 98.5 514 ILE A O 1
ATOM 4012 N N . ALA A 1 515 ? -10.297 -11.305 -23.562 1 97.56 515 ALA A N 1
ATOM 4013 C CA . ALA A 1 515 ? -9.789 -11.828 -24.828 1 97.56 515 ALA A CA 1
ATOM 4014 C C . ALA A 1 515 ? -10.93 -12.219 -25.766 1 97.56 515 ALA A C 1
ATOM 4016 O O . ALA A 1 515 ? -12.062 -12.422 -25.328 1 97.56 515 ALA A O 1
ATOM 4017 N N . ARG A 1 516 ? -10.531 -12.242 -27.094 1 91.69 516 ARG A N 1
ATOM 4018 C CA . ARG A 1 516 ? -11.398 -12.766 -28.141 1 91.69 516 ARG A CA 1
ATOM 4019 C C . ARG A 1 516 ? -10.688 -13.836 -28.969 1 91.69 516 ARG A C 1
ATOM 4021 O O . ARG A 1 516 ? -9.602 -13.594 -29.484 1 91.69 516 ARG A O 1
ATOM 4028 N N . ASP A 1 517 ? -11.242 -14.984 -28.984 1 91.25 517 ASP A N 1
ATOM 4029 C CA . ASP A 1 517 ? -10.758 -16.078 -29.828 1 91.25 517 ASP A CA 1
ATOM 4030 C C . ASP A 1 517 ? -9.359 -16.516 -29.406 1 91.25 517 ASP A C 1
ATOM 4032 O O . ASP A 1 517 ? -8.461 -16.625 -30.234 1 91.25 517 ASP A O 1
ATOM 4036 N N . VAL A 1 518 ? -9.172 -16.688 -28.156 1 92.69 518 VAL A N 1
ATOM 4037 C CA . VAL A 1 518 ? -7.891 -17.141 -27.625 1 92.69 518 VAL A CA 1
ATOM 4038 C C . VAL A 1 518 ? -8.062 -18.516 -26.984 1 92.69 518 VAL A C 1
ATOM 4040 O O . VAL A 1 518 ? -8.883 -18.688 -26.078 1 92.69 518 VAL A O 1
ATOM 4043 N N . SER A 1 519 ? -7.359 -19.453 -27.531 1 94.62 519 SER A N 1
ATOM 4044 C CA . SER A 1 519 ? -7.254 -20.75 -26.859 1 94.62 519 SER A CA 1
ATOM 4045 C C . SER A 1 519 ? -6.34 -20.688 -25.641 1 94.62 519 SER A C 1
ATOM 4047 O O . SER A 1 519 ? -5.184 -20.266 -25.75 1 94.62 519 SER A O 1
ATOM 4049 N N . PRO A 1 520 ? -6.863 -21.125 -24.453 1 95.94 520 PRO A N 1
ATOM 4050 C CA . PRO A 1 520 ? -5.984 -21.109 -23.281 1 95.94 520 PRO A CA 1
ATOM 4051 C C . PRO A 1 520 ? -4.723 -21.953 -23.484 1 95.94 520 PRO A C 1
ATOM 4053 O O . PRO A 1 520 ? -3.635 -21.531 -23.078 1 95.94 520 PRO A O 1
ATOM 4056 N N . TYR A 1 521 ? -4.852 -23.047 -24.141 1 95.12 521 TYR A N 1
ATOM 4057 C CA . TYR A 1 521 ? -3.713 -23.922 -24.391 1 95.12 521 TYR A CA 1
ATOM 4058 C C . TYR A 1 521 ? -2.672 -23.219 -25.266 1 95.12 521 TYR A C 1
ATOM 4060 O O . TYR A 1 521 ? -1.477 -23.266 -24.969 1 95.12 521 TYR A O 1
ATOM 4068 N N . ASP A 1 522 ? -3.092 -22.547 -26.297 1 92.94 522 ASP A N 1
ATOM 4069 C CA . ASP A 1 522 ? -2.178 -21.844 -27.188 1 92.94 522 ASP A CA 1
ATOM 4070 C C . ASP A 1 522 ? -1.554 -20.641 -26.484 1 92.94 522 ASP A C 1
ATOM 4072 O O . ASP A 1 522 ? -0.395 -20.297 -26.734 1 92.94 522 ASP A O 1
ATOM 4076 N N . ALA A 1 523 ? -2.326 -20.031 -25.641 1 92.12 523 ALA A N 1
ATOM 4077 C CA . ALA A 1 523 ? -1.832 -18.875 -24.922 1 92.12 523 ALA A CA 1
ATOM 4078 C C . ALA A 1 523 ? -0.69 -19.25 -23.984 1 92.12 523 ALA A C 1
ATOM 4080 O O . ALA A 1 523 ? 0.244 -18.469 -23.781 1 92.12 523 ALA A O 1
ATOM 4081 N N . VAL A 1 524 ? -0.745 -20.406 -23.406 1 92 524 VAL A N 1
ATOM 4082 C CA . VAL A 1 524 ? 0.229 -20.844 -22.406 1 92 524 VAL A CA 1
ATOM 4083 C C . VAL A 1 524 ? 1.421 -21.5 -23.094 1 92 524 VAL A C 1
ATOM 4085 O O . VAL A 1 524 ? 2.574 -21.25 -22.75 1 92 524 VAL A O 1
ATOM 4088 N N . PHE A 1 525 ? 1.175 -22.297 -24.203 1 91.56 525 PHE A N 1
ATOM 4089 C CA . PHE A 1 525 ? 2.238 -23.141 -24.75 1 91.56 525 PHE A CA 1
ATOM 4090 C C . PHE A 1 525 ? 2.535 -22.781 -26.203 1 91.56 525 PHE A C 1
ATOM 4092 O O . PHE A 1 525 ? 3.496 -23.281 -26.781 1 91.56 525 PHE A O 1
ATOM 4099 N N . GLY A 1 526 ? 1.638 -22.016 -26.875 1 76.56 526 GLY A N 1
ATOM 4100 C CA . GLY A 1 526 ? 1.769 -21.781 -28.312 1 76.56 526 GLY A CA 1
ATOM 4101 C C . GLY A 1 526 ? 2.758 -20.672 -28.641 1 76.56 526 GLY A C 1
ATOM 4102 O O . GLY A 1 526 ? 2.93 -20.328 -29.797 1 76.56 526 GLY A O 1
ATOM 4103 N N . ALA A 1 527 ? 3.312 -19.922 -27.703 1 54.56 527 ALA A N 1
ATOM 4104 C CA . ALA A 1 527 ? 4.234 -18.875 -28.125 1 54.56 527 ALA A CA 1
ATOM 4105 C C . ALA A 1 527 ? 5.617 -19.438 -28.422 1 54.56 527 ALA A C 1
ATOM 4107 O O . ALA A 1 527 ? 6.004 -20.469 -27.875 1 54.56 527 ALA A O 1
ATOM 4108 N N . MET B 1 1 ? 29.5 -30.562 -13.023 1 83.94 1 MET B N 1
ATOM 4109 C CA . MET B 1 1 ? 28.531 -30.203 -11.992 1 83.94 1 MET B CA 1
ATOM 4110 C C . MET B 1 1 ? 28.625 -28.719 -11.648 1 83.94 1 MET B C 1
ATOM 4112 O O . MET B 1 1 ? 29.719 -28.203 -11.438 1 83.94 1 MET B O 1
ATOM 4116 N N . LYS B 1 2 ? 27.594 -28.031 -11.734 1 92.75 2 LYS B N 1
ATOM 4117 C CA . LYS B 1 2 ? 27.562 -26.625 -11.32 1 92.75 2 LYS B CA 1
ATOM 4118 C C . LYS B 1 2 ? 27.797 -26.5 -9.82 1 92.75 2 LYS B C 1
ATOM 4120 O O . LYS B 1 2 ? 27.312 -27.312 -9.039 1 92.75 2 LYS B O 1
ATOM 4125 N N . SER B 1 3 ? 28.594 -25.547 -9.406 1 95.38 3 SER B N 1
ATOM 4126 C CA . SER B 1 3 ? 28.875 -25.297 -7.996 1 95.38 3 SER B CA 1
ATOM 4127 C C . SER B 1 3 ? 28.797 -23.812 -7.672 1 95.38 3 SER B C 1
ATOM 4129 O O . SER B 1 3 ? 29.453 -23 -8.32 1 95.38 3 SER B O 1
ATOM 4131 N N . TYR B 1 4 ? 28 -23.484 -6.672 1 97.94 4 TYR B N 1
ATOM 4132 C CA . TYR B 1 4 ? 27.844 -22.078 -6.312 1 97.94 4 TYR B CA 1
ATOM 4133 C C . TYR B 1 4 ? 28.125 -21.859 -4.832 1 97.94 4 TYR B C 1
ATOM 4135 O O . TYR B 1 4 ? 27.5 -22.484 -3.973 1 97.94 4 TYR B O 1
ATOM 4143 N N . ASP B 1 5 ? 29 -21 -4.512 1 98.31 5 ASP B N 1
ATOM 4144 C CA . ASP B 1 5 ? 29.156 -20.453 -3.166 1 98.31 5 ASP B CA 1
ATOM 4145 C C . ASP B 1 5 ? 28.047 -19.438 -2.848 1 98.31 5 ASP B C 1
ATOM 4147 O O . ASP B 1 5 ? 27.156 -19.203 -3.668 1 98.31 5 ASP B O 1
ATOM 4151 N N . LEU B 1 6 ? 28.078 -18.969 -1.622 1 98.62 6 LEU B N 1
ATOM 4152 C CA . LEU B 1 6 ? 27.266 -17.781 -1.377 1 98.62 6 LEU B CA 1
ATOM 4153 C C . LEU B 1 6 ? 27.766 -16.594 -2.203 1 98.62 6 LEU B C 1
ATOM 4155 O O . LEU B 1 6 ? 28.938 -16.547 -2.584 1 98.62 6 LEU B O 1
ATOM 4159 N N . TYR B 1 7 ? 26.906 -15.688 -2.584 1 98.81 7 TYR B N 1
ATOM 4160 C CA . TYR B 1 7 ? 27.297 -14.477 -3.279 1 98.81 7 TYR B CA 1
ATOM 4161 C C . TYR B 1 7 ? 26.984 -13.242 -2.443 1 98.81 7 TYR B C 1
ATOM 4163 O O . TYR B 1 7 ? 25.812 -12.867 -2.297 1 98.81 7 TYR B O 1
ATOM 4171 N N . ILE B 1 8 ? 27.984 -12.609 -1.853 1 98.69 8 ILE B N 1
ATOM 4172 C CA . ILE B 1 8 ? 27.812 -11.492 -0.931 1 98.69 8 ILE B CA 1
ATOM 4173 C C . ILE B 1 8 ? 28.797 -10.383 -1.274 1 98.69 8 ILE B C 1
ATOM 4175 O O . ILE B 1 8 ? 30 -10.633 -1.388 1 98.69 8 ILE B O 1
ATOM 4179 N N . ALA B 1 9 ? 28.297 -9.234 -1.523 1 98.25 9 ALA B N 1
ATOM 4180 C CA . ALA B 1 9 ? 29.109 -8.039 -1.764 1 98.25 9 ALA B CA 1
ATOM 4181 C C . ALA B 1 9 ? 30.031 -8.234 -2.957 1 98.25 9 ALA B C 1
ATOM 4183 O O . ALA B 1 9 ? 31.219 -7.914 -2.883 1 98.25 9 ALA B O 1
ATOM 4184 N N . GLY B 1 10 ? 29.469 -8.859 -3.943 1 97.69 10 GLY B N 1
ATOM 4185 C CA . GLY B 1 10 ? 30.188 -8.977 -5.199 1 97.69 10 GLY B CA 1
ATOM 4186 C C . GLY B 1 10 ? 31.234 -10.078 -5.18 1 97.69 10 GLY B C 1
ATOM 4187 O O . GLY B 1 10 ? 32.062 -10.164 -6.086 1 97.69 10 GLY B O 1
ATOM 4188 N N . LYS B 1 11 ? 31.172 -10.938 -4.129 1 97.44 11 LYS B N 1
ATOM 4189 C CA . LYS B 1 11 ? 32.188 -11.984 -3.984 1 97.44 11 LYS B CA 1
ATOM 4190 C C . LYS B 1 11 ? 31.531 -13.328 -3.686 1 97.44 11 LYS B C 1
ATOM 4192 O O . LYS B 1 11 ? 30.453 -13.383 -3.084 1 97.44 11 LYS B O 1
ATOM 4197 N N . ASP B 1 12 ? 32.188 -14.359 -4.141 1 98.31 12 ASP B N 1
ATOM 4198 C CA . ASP B 1 12 ? 31.828 -15.703 -3.703 1 98.31 12 ASP B CA 1
ATOM 4199 C C . ASP B 1 12 ? 32.344 -15.977 -2.293 1 98.31 12 ASP B C 1
ATOM 4201 O O . ASP B 1 12 ? 33.531 -15.859 -2.031 1 98.31 12 ASP B O 1
ATOM 4205 N N . VAL B 1 13 ? 31.469 -16.25 -1.416 1 98 13 VAL B N 1
ATOM 4206 C CA . VAL B 1 13 ? 31.797 -16.453 -0.008 1 98 13 VAL B CA 1
ATOM 4207 C C . VAL B 1 13 ? 31.531 -17.906 0.38 1 98 13 VAL B C 1
ATOM 4209 O O . VAL B 1 13 ? 30.484 -18.469 0.052 1 98 13 VAL B O 1
ATOM 4212 N N . ALA B 1 14 ? 32.438 -18.516 1.097 1 96.69 14 ALA B N 1
ATOM 4213 C CA . ALA B 1 14 ? 32.312 -19.906 1.521 1 96.69 14 ALA B CA 1
ATOM 4214 C C . ALA B 1 14 ? 31.141 -20.078 2.504 1 96.69 14 ALA B C 1
ATOM 4216 O O . ALA B 1 14 ? 30.859 -19.172 3.295 1 96.69 14 ALA B O 1
ATOM 4217 N N . GLY B 1 15 ? 30.469 -21.203 2.375 1 95.25 15 GLY B N 1
ATOM 4218 C CA . GLY B 1 15 ? 29.406 -21.516 3.309 1 95.25 15 GLY B CA 1
ATOM 4219 C C . GLY B 1 15 ? 29.797 -22.547 4.344 1 95.25 15 GLY B C 1
ATOM 4220 O O . GLY B 1 15 ? 30.984 -22.875 4.477 1 95.25 15 GLY B O 1
ATOM 4221 N N . ASP B 1 16 ? 28.797 -22.906 5.18 1 91.38 16 ASP B N 1
ATOM 4222 C CA . ASP B 1 16 ? 28.953 -23.891 6.238 1 91.38 16 ASP B CA 1
ATOM 4223 C C . ASP B 1 16 ? 28.484 -25.281 5.77 1 91.38 16 ASP B C 1
ATOM 4225 O O . ASP B 1 16 ? 27.75 -25.969 6.488 1 91.38 16 ASP B O 1
ATOM 4229 N N . GLY B 1 17 ? 28.938 -25.703 4.59 1 92.69 17 GLY B N 1
ATOM 4230 C CA . GLY B 1 17 ? 28.5 -26.969 4.004 1 92.69 17 GLY B CA 1
ATOM 4231 C C . GLY B 1 17 ? 27.828 -26.797 2.648 1 92.69 17 GLY B C 1
ATOM 4232 O O . GLY B 1 17 ? 27.922 -25.719 2.039 1 92.69 17 GLY B O 1
ATOM 4233 N N . TRP B 1 18 ? 27.25 -27.953 2.143 1 93.56 18 TRP B N 1
ATOM 4234 C CA . TRP B 1 18 ? 26.688 -27.938 0.8 1 93.56 18 TRP B CA 1
ATOM 4235 C C . TRP B 1 18 ? 25.344 -28.656 0.771 1 93.56 18 TRP B C 1
ATOM 4237 O O . TRP B 1 18 ? 25.109 -29.578 1.546 1 93.56 18 TRP B O 1
ATOM 4247 N N . VAL B 1 19 ? 24.484 -28.188 -0.061 1 92.62 19 VAL B N 1
ATOM 4248 C CA . VAL B 1 19 ? 23.344 -28.984 -0.502 1 92.62 19 VAL B CA 1
ATOM 4249 C C . VAL B 1 19 ? 23.531 -29.391 -1.961 1 92.62 19 VAL B C 1
ATOM 4251 O O . VAL B 1 19 ? 24.109 -28.641 -2.754 1 92.62 19 VAL B O 1
ATOM 4254 N N . TYR B 1 20 ? 23.016 -30.562 -2.281 1 92.31 20 TYR B N 1
ATOM 4255 C CA . TYR B 1 20 ? 23.234 -31.109 -3.615 1 92.31 20 TYR B CA 1
ATOM 4256 C C . TYR B 1 20 ? 21.922 -31.25 -4.371 1 92.31 20 TYR B C 1
ATOM 4258 O O . TYR B 1 20 ? 20.891 -31.594 -3.787 1 92.31 20 TYR B O 1
ATOM 4266 N N . THR B 1 21 ? 21.953 -30.938 -5.617 1 92.19 21 THR B N 1
ATOM 4267 C CA . THR B 1 21 ? 20.844 -31.188 -6.523 1 92.19 21 THR B CA 1
ATOM 4268 C C . THR B 1 21 ? 21.078 -32.438 -7.355 1 92.19 21 THR B C 1
ATOM 4270 O O . THR B 1 21 ? 22.078 -32.531 -8.062 1 92.19 21 THR B O 1
ATOM 4273 N N . VAL B 1 22 ? 20.156 -33.312 -7.148 1 91.5 22 VAL B N 1
ATOM 4274 C CA . VAL B 1 22 ? 20.141 -34.531 -7.98 1 91.5 22 VAL B CA 1
ATOM 4275 C C . VAL B 1 22 ? 19.031 -34.406 -9.023 1 91.5 22 VAL B C 1
ATOM 4277 O O . VAL B 1 22 ? 17.953 -33.875 -8.742 1 91.5 22 VAL B O 1
ATOM 4280 N N . SER B 1 23 ? 19.312 -34.969 -10.164 1 90.44 23 SER B N 1
ATOM 4281 C CA . SER B 1 23 ? 18.406 -34.75 -11.297 1 90.44 23 SER B CA 1
ATOM 4282 C C . SER B 1 23 ? 17.016 -35.312 -11 1 90.44 23 SER B C 1
ATOM 4284 O O . SER B 1 23 ? 16.875 -36.375 -10.391 1 90.44 23 SER B O 1
ATOM 4286 N N . GLY B 1 24 ? 16.031 -34.656 -11.531 1 86.94 24 GLY B N 1
ATOM 4287 C CA . GLY B 1 24 ? 14.648 -35.062 -11.391 1 86.94 24 GLY B CA 1
ATOM 4288 C C . GLY B 1 24 ? 14.391 -36.438 -11.977 1 86.94 24 GLY B C 1
ATOM 4289 O O . GLY B 1 24 ? 13.672 -37.25 -11.391 1 86.94 24 GLY B O 1
ATOM 4290 N N . ARG B 1 25 ? 15 -36.719 -13.023 1 87.88 25 ARG B N 1
ATOM 4291 C CA . ARG B 1 25 ? 14.859 -38.031 -13.664 1 87.88 25 ARG B CA 1
ATOM 4292 C C . ARG B 1 25 ? 15.312 -39.156 -12.734 1 87.88 25 ARG B C 1
ATOM 4294 O O . ARG B 1 25 ? 14.617 -40.156 -12.602 1 87.88 25 ARG B O 1
ATOM 4301 N N . SER B 1 26 ? 16.422 -38.906 -12.102 1 86.06 26 SER B N 1
ATOM 4302 C CA . SER B 1 26 ? 17 -39.969 -11.273 1 86.06 26 SER B CA 1
ATOM 4303 C C . SER B 1 26 ? 16.109 -40.281 -10.078 1 86.06 26 SER B C 1
ATOM 4305 O O . SER B 1 26 ? 16.016 -41.438 -9.648 1 86.06 26 SER B O 1
ATOM 4307 N N . LEU B 1 27 ? 15.414 -39.312 -9.609 1 82.06 27 LEU B N 1
ATOM 4308 C CA . LEU B 1 27 ? 14.531 -39.5 -8.461 1 82.06 27 LEU B CA 1
ATOM 4309 C C . LEU B 1 27 ? 13.32 -40.344 -8.836 1 82.06 27 LEU B C 1
ATOM 4311 O O . LEU B 1 27 ? 12.703 -40.969 -7.973 1 82.06 27 LEU B O 1
ATOM 4315 N N . LEU B 1 28 ? 13.062 -40.312 -10.078 1 85.5 28 LEU B N 1
ATOM 4316 C CA . LEU B 1 28 ? 11.914 -41.094 -10.555 1 85.5 28 LEU B CA 1
ATOM 4317 C C . LEU B 1 28 ? 12.328 -42.469 -10.992 1 85.5 28 LEU B C 1
ATOM 4319 O O . LEU B 1 28 ? 11.594 -43.438 -10.781 1 85.5 28 LEU B O 1
ATOM 4323 N N . GLU B 1 29 ? 13.5 -42.562 -11.5 1 84 29 GLU B N 1
ATOM 4324 C CA . GLU B 1 29 ? 13.961 -43.812 -12.055 1 84 29 GLU B CA 1
ATOM 4325 C C . GLU B 1 29 ? 14.648 -44.656 -10.992 1 84 29 GLU B C 1
ATOM 4327 O O . GLU B 1 29 ? 14.586 -45.906 -11.031 1 84 29 GLU B O 1
ATOM 4332 N N . ASP B 1 30 ? 15.344 -43.969 -10.141 1 84.62 30 ASP B N 1
ATOM 4333 C CA . ASP B 1 30 ? 16.188 -44.656 -9.18 1 84.62 30 ASP B CA 1
ATOM 4334 C C . ASP B 1 30 ? 16.25 -43.906 -7.852 1 84.62 30 ASP B C 1
ATOM 4336 O O . ASP B 1 30 ? 17.281 -43.344 -7.496 1 84.62 30 ASP B O 1
ATOM 4340 N N . VAL B 1 31 ? 15.18 -44.031 -7.078 1 79.56 31 VAL B N 1
ATOM 4341 C CA . VAL B 1 31 ? 15.023 -43.281 -5.848 1 79.56 31 VAL B CA 1
ATOM 4342 C C . VAL B 1 31 ? 16.094 -43.688 -4.84 1 79.56 31 VAL B C 1
ATOM 4344 O O . VAL B 1 31 ? 16.672 -42.844 -4.16 1 79.56 31 VAL B O 1
ATOM 4347 N N . PHE B 1 32 ? 16.406 -44.812 -4.828 1 82.19 32 PHE B N 1
ATOM 4348 C CA . PHE B 1 32 ? 17.328 -45.344 -3.834 1 82.19 32 PHE B CA 1
ATOM 4349 C C . PHE B 1 32 ? 18.734 -44.781 -4.062 1 82.19 32 PHE B C 1
ATOM 4351 O O . PHE B 1 32 ? 19.375 -44.312 -3.125 1 82.19 32 PHE B O 1
ATOM 4358 N N . THR B 1 33 ? 19.141 -44.938 -5.262 1 84.38 33 THR B N 1
ATOM 4359 C CA . THR B 1 33 ? 20.453 -44.406 -5.578 1 84.38 33 THR B CA 1
ATOM 4360 C C . THR B 1 33 ? 20.516 -42.875 -5.34 1 84.38 33 THR B C 1
ATOM 4362 O O . THR B 1 33 ? 21.484 -42.375 -4.801 1 84.38 33 THR B O 1
ATOM 4365 N N . SER B 1 34 ? 19.531 -42.25 -5.703 1 85.19 34 SER B N 1
ATOM 4366 C CA . SER B 1 34 ? 19.484 -40.812 -5.57 1 85.19 34 SER B CA 1
ATOM 4367 C C . SER B 1 34 ? 19.562 -40.375 -4.109 1 85.19 34 SER B C 1
ATOM 4369 O O . SER B 1 34 ? 20.312 -39.469 -3.762 1 85.19 34 SER B O 1
ATOM 4371 N N . VAL B 1 35 ? 18.859 -41 -3.234 1 81.88 35 VAL B N 1
ATOM 4372 C CA . VAL B 1 35 ? 18.844 -40.688 -1.812 1 81.88 35 VAL B CA 1
ATOM 4373 C C . VAL B 1 35 ? 20.203 -41 -1.192 1 81.88 35 VAL B C 1
ATOM 4375 O O . VAL B 1 35 ? 20.719 -40.25 -0.369 1 81.88 35 VAL B O 1
ATOM 4378 N N . SER B 1 36 ? 20.719 -42.062 -1.648 1 86.31 36 SER B N 1
ATOM 4379 C CA . SER B 1 36 ? 22.031 -42.5 -1.149 1 86.31 36 SER B CA 1
ATOM 4380 C C . SER B 1 36 ? 23.109 -41.5 -1.541 1 86.31 36 SER B C 1
ATOM 4382 O O . SER B 1 36 ? 24.016 -41.219 -0.75 1 86.31 36 SER B O 1
ATOM 4384 N N . LEU B 1 37 ? 23.016 -41.062 -2.682 1 87.19 37 LEU B N 1
ATOM 4385 C CA . LEU B 1 37 ? 23.984 -40.094 -3.166 1 87.19 37 LEU B CA 1
ATOM 4386 C C . LEU B 1 37 ? 23.953 -38.844 -2.322 1 87.19 37 LEU B C 1
ATOM 4388 O O . LEU B 1 37 ? 25 -38.344 -1.902 1 87.19 37 LEU B O 1
ATOM 4392 N N . LYS B 1 38 ? 22.797 -38.312 -2.074 1 84.19 38 LYS B N 1
ATOM 4393 C CA . LYS B 1 38 ? 22.656 -37.094 -1.297 1 84.19 38 LYS B CA 1
ATOM 4394 C C . LYS B 1 38 ? 23.219 -37.25 0.109 1 84.19 38 LYS B C 1
ATOM 4396 O O . LYS B 1 38 ? 23.969 -36.406 0.589 1 84.19 38 LYS B O 1
ATOM 4401 N N . ARG B 1 39 ? 22.953 -38.344 0.671 1 84.12 39 ARG B N 1
ATOM 4402 C CA . ARG B 1 39 ? 23.422 -38.625 2.025 1 84.12 39 ARG B CA 1
ATOM 4403 C C . ARG B 1 39 ? 24.938 -38.719 2.07 1 84.12 39 ARG B C 1
ATOM 4405 O O . ARG B 1 39 ? 25.578 -38.188 2.979 1 84.12 39 ARG B O 1
ATOM 4412 N N . THR B 1 40 ? 25.406 -39.375 1.125 1 88.25 40 THR B N 1
ATOM 4413 C CA . THR B 1 40 ? 26.844 -39.562 1.06 1 88.25 40 THR B CA 1
ATOM 4414 C C . THR B 1 40 ? 27.562 -38.219 0.873 1 88.25 40 THR B C 1
ATOM 4416 O O . THR B 1 40 ? 28.562 -37.938 1.538 1 88.25 40 THR B O 1
ATOM 4419 N N . LEU B 1 41 ? 27.031 -37.469 0.087 1 88.12 41 LEU B N 1
ATOM 4420 C CA . LEU B 1 41 ? 27.688 -36.188 -0.259 1 88.12 41 LEU B CA 1
ATOM 4421 C C . LEU B 1 41 ? 27.531 -35.188 0.868 1 88.12 41 LEU B C 1
ATOM 4423 O O . LEU B 1 41 ? 28.406 -34.344 1.064 1 88.12 41 LEU B O 1
ATOM 4427 N N . GLU B 1 42 ? 26.422 -35.25 1.561 1 81.31 42 GLU B N 1
ATOM 4428 C CA . GLU B 1 42 ? 26.25 -34.375 2.719 1 81.31 42 GLU B CA 1
ATOM 4429 C C . GLU B 1 42 ? 27.266 -34.719 3.809 1 81.31 42 GLU B C 1
ATOM 4431 O O . GLU B 1 42 ? 27.703 -33.844 4.543 1 81.31 42 GLU B O 1
ATOM 4436 N N . GLN B 1 43 ? 27.656 -35.969 3.807 1 82.94 43 GLN B N 1
ATOM 4437 C CA . GLN B 1 43 ? 28.641 -36.406 4.785 1 82.94 43 GLN B CA 1
ATOM 4438 C C . GLN B 1 43 ? 30.062 -36.156 4.301 1 82.94 43 GLN B C 1
ATOM 4440 O O . GLN B 1 43 ? 30.922 -35.781 5.09 1 82.94 43 GLN B O 1
ATOM 4445 N N . ASP B 1 44 ? 30.266 -36.406 3.025 1 88.12 44 ASP B N 1
ATOM 4446 C CA . ASP B 1 44 ? 31.578 -36.219 2.436 1 88.12 44 ASP B CA 1
ATOM 4447 C C . ASP B 1 44 ? 31.484 -35.594 1.043 1 88.12 44 ASP B C 1
ATOM 4449 O O . ASP B 1 44 ? 31.453 -36.312 0.04 1 88.12 44 ASP B O 1
ATOM 4453 N N . PRO B 1 45 ? 31.578 -34.281 1.044 1 83.75 45 PRO B N 1
ATOM 4454 C CA . PRO B 1 45 ? 31.406 -33.562 -0.219 1 83.75 45 PRO B CA 1
ATOM 4455 C C . PRO B 1 45 ? 32.438 -33.938 -1.267 1 83.75 45 PRO B C 1
ATOM 4457 O O . PRO B 1 45 ? 32.219 -33.719 -2.463 1 83.75 45 PRO B O 1
ATOM 4460 N N . GLU B 1 46 ? 33.562 -34.5 -0.867 1 82.62 46 GLU B N 1
ATOM 4461 C CA . GLU B 1 46 ? 34.656 -34.781 -1.788 1 82.62 46 GLU B CA 1
ATOM 4462 C C . GLU B 1 46 ? 34.625 -36.25 -2.217 1 82.62 46 GLU B C 1
ATOM 4464 O O . GLU B 1 46 ? 35.531 -36.688 -2.932 1 82.62 46 GLU B O 1
ATOM 4469 N N . SER B 1 47 ? 33.594 -36.844 -1.852 1 87.25 47 SER B N 1
ATOM 4470 C CA . SER B 1 47 ? 33.531 -38.25 -2.211 1 87.25 47 SER B CA 1
ATOM 4471 C C . SER B 1 47 ? 33.312 -38.438 -3.711 1 87.25 47 SER B C 1
ATOM 4473 O O . SER B 1 47 ? 32.938 -37.5 -4.402 1 87.25 47 SER B O 1
ATOM 4475 N N . GLU B 1 48 ? 33.562 -39.625 -4.211 1 88.31 48 GLU B N 1
ATOM 4476 C CA . GLU B 1 48 ? 33.375 -39.969 -5.617 1 88.31 48 GLU B CA 1
ATOM 4477 C C . GLU B 1 48 ? 31.938 -39.844 -6.043 1 88.31 48 GLU B C 1
ATOM 4479 O O . GLU B 1 48 ? 31.625 -39.75 -7.238 1 88.31 48 GLU B O 1
ATOM 4484 N N . ALA B 1 49 ? 31.094 -39.812 -5.055 1 87.62 49 ALA B N 1
ATOM 4485 C CA . ALA B 1 49 ? 29.656 -39.688 -5.32 1 87.62 49 ALA B CA 1
ATOM 4486 C C . ALA B 1 49 ? 29.359 -38.375 -6.043 1 87.62 49 ALA B C 1
ATOM 4488 O O . ALA B 1 49 ? 28.359 -38.25 -6.75 1 87.62 49 ALA B O 1
ATOM 4489 N N . ALA B 1 50 ? 30.172 -37.406 -5.836 1 87.5 50 ALA B N 1
ATOM 4490 C CA . ALA B 1 50 ? 29.984 -36.094 -6.449 1 87.5 50 ALA B CA 1
ATOM 4491 C C . ALA B 1 50 ? 30.078 -36.188 -7.969 1 87.5 50 ALA B C 1
ATOM 4493 O O . ALA B 1 50 ? 29.562 -35.344 -8.68 1 87.5 50 ALA B O 1
ATOM 4494 N N . GLN B 1 51 ? 30.656 -37.25 -8.43 1 88.19 51 GLN B N 1
ATOM 4495 C CA . GLN B 1 51 ? 30.891 -37.406 -9.867 1 88.19 51 GLN B CA 1
ATOM 4496 C C . GLN B 1 51 ? 29.781 -38.219 -10.523 1 88.19 51 GLN B C 1
ATOM 4498 O O . GLN B 1 51 ? 29.766 -38.375 -11.75 1 88.19 51 GLN B O 1
ATOM 4503 N N . HIS B 1 52 ? 28.984 -38.656 -9.711 1 90.69 52 HIS B N 1
ATOM 4504 C CA . HIS B 1 52 ? 27.891 -39.438 -10.281 1 90.69 52 HIS B CA 1
ATOM 4505 C C . HIS B 1 52 ? 27.062 -38.594 -11.242 1 90.69 52 HIS B C 1
ATOM 4507 O O . HIS B 1 52 ? 26.781 -37.438 -10.969 1 90.69 52 HIS B O 1
ATOM 4513 N N . PRO B 1 53 ? 26.578 -39.156 -12.32 1 88.31 53 PRO B N 1
ATOM 4514 C CA . PRO B 1 53 ? 25.844 -38.406 -13.352 1 88.31 53 PRO B CA 1
ATOM 4515 C C . PRO B 1 53 ? 24.516 -37.844 -12.852 1 88.31 53 PRO B C 1
ATOM 4517 O O . PRO B 1 53 ? 23.984 -36.906 -13.438 1 88.31 53 PRO B O 1
ATOM 4520 N N . TYR B 1 54 ? 24.031 -38.344 -11.789 1 91.5 54 TYR B N 1
ATOM 4521 C CA . TYR B 1 54 ? 22.766 -37.906 -11.234 1 91.5 54 TYR B CA 1
ATOM 4522 C C . TYR B 1 54 ? 22.922 -36.562 -10.523 1 91.5 54 TYR B C 1
ATOM 4524 O O . TYR B 1 54 ? 21.953 -35.875 -10.242 1 91.5 54 TYR B O 1
ATOM 4532 N N . VAL B 1 55 ? 24.156 -36.281 -10.141 1 92.56 55 VAL B N 1
ATOM 4533 C CA . VAL B 1 55 ? 24.422 -35.031 -9.414 1 92.56 55 VAL B CA 1
ATOM 4534 C C . VAL B 1 55 ? 24.609 -33.906 -10.406 1 92.56 55 VAL B C 1
ATOM 4536 O O . VAL B 1 55 ? 25.547 -33.906 -11.203 1 92.56 55 VAL B O 1
ATOM 4539 N N . VAL B 1 56 ? 23.75 -32.938 -10.344 1 93.75 56 VAL B N 1
ATOM 4540 C CA . VAL B 1 56 ? 23.719 -31.859 -11.312 1 93.75 56 VAL B CA 1
ATOM 4541 C C . VAL B 1 56 ? 24.531 -30.672 -10.789 1 93.75 56 VAL B C 1
ATOM 4543 O O . VAL B 1 56 ? 25.141 -29.938 -11.562 1 93.75 56 VAL B O 1
ATOM 4546 N N . GLY B 1 57 ? 24.469 -30.5 -9.461 1 94.25 57 GLY B N 1
ATOM 4547 C CA . GLY B 1 57 ? 25.188 -29.359 -8.898 1 94.25 57 GLY B CA 1
ATOM 4548 C C . GLY B 1 57 ? 25.094 -29.297 -7.387 1 94.25 57 GLY B C 1
ATOM 4549 O O . GLY B 1 57 ? 24.531 -30.188 -6.75 1 94.25 57 GLY B O 1
ATOM 4550 N N . ARG B 1 58 ? 25.781 -28.266 -6.816 1 94.69 58 ARG B N 1
ATOM 4551 C CA . ARG B 1 58 ? 25.75 -28.031 -5.375 1 94.69 58 ARG B CA 1
ATOM 4552 C C . ARG B 1 58 ? 25.734 -26.547 -5.055 1 94.69 58 ARG B C 1
ATOM 4554 O O . ARG B 1 58 ? 26.188 -25.734 -5.859 1 94.69 58 ARG B O 1
ATOM 4561 N N . CYS B 1 59 ? 25.219 -26.188 -3.926 1 96.5 59 CYS B N 1
ATOM 4562 C CA . CYS B 1 59 ? 25.188 -24.812 -3.418 1 96.5 59 CYS B CA 1
ATOM 4563 C C . CYS B 1 59 ? 25.641 -24.766 -1.966 1 96.5 59 CYS B C 1
ATOM 4565 O O . CYS B 1 59 ? 25.297 -25.625 -1.165 1 96.5 59 CYS B O 1
ATOM 4567 N N . ALA B 1 60 ? 26.422 -23.75 -1.646 1 97.06 60 ALA B N 1
ATOM 4568 C CA . ALA B 1 60 ? 26.906 -23.578 -0.279 1 97.06 60 ALA B CA 1
ATOM 4569 C C . ALA B 1 60 ? 25.766 -23.141 0.647 1 97.06 60 ALA B C 1
ATOM 4571 O O . ALA B 1 60 ? 24.891 -22.375 0.245 1 97.06 60 ALA B O 1
ATOM 4572 N N . ILE B 1 61 ? 25.828 -23.562 1.9 1 96.88 61 ILE B N 1
ATOM 4573 C CA . ILE B 1 61 ? 24.812 -23.234 2.895 1 96.88 61 ILE B CA 1
ATOM 4574 C C . ILE B 1 61 ? 25.281 -22.078 3.764 1 96.88 61 ILE B C 1
ATOM 4576 O O . ILE B 1 61 ? 26.453 -22.047 4.18 1 96.88 61 ILE B O 1
ATOM 4580 N N . ALA B 1 62 ? 24.406 -21.156 4.008 1 98 62 ALA B N 1
ATOM 4581 C CA . ALA B 1 62 ? 24.719 -19.984 4.836 1 98 62 ALA B CA 1
ATOM 4582 C C . ALA B 1 62 ? 24.391 -20.266 6.305 1 98 62 ALA B C 1
ATOM 4584 O O . ALA B 1 62 ? 23.344 -20.828 6.617 1 98 62 ALA B O 1
ATOM 4585 N N . ASP B 1 63 ? 25.266 -19.859 7.188 1 96.88 63 ASP B N 1
ATOM 4586 C CA . ASP B 1 63 ? 24.969 -19.812 8.617 1 96.88 63 ASP B CA 1
ATOM 4587 C C . ASP B 1 63 ? 24.469 -18.422 9.016 1 96.88 63 ASP B C 1
ATOM 4589 O O . ASP B 1 63 ? 24.234 -17.578 8.164 1 96.88 63 ASP B O 1
ATOM 4593 N N . ASP B 1 64 ? 24.297 -18.219 10.289 1 97.44 64 ASP B N 1
ATOM 4594 C CA . ASP B 1 64 ? 23.75 -16.969 10.789 1 97.44 64 ASP B CA 1
ATOM 4595 C C . ASP B 1 64 ? 24.625 -15.781 10.391 1 97.44 64 ASP B C 1
ATOM 4597 O O . ASP B 1 64 ? 24.125 -14.75 9.938 1 97.44 64 ASP B O 1
ATOM 4601 N N . SER B 1 65 ? 25.891 -15.938 10.516 1 97.81 65 SER B N 1
ATOM 4602 C CA . SER B 1 65 ? 26.828 -14.859 10.234 1 97.81 65 SER B CA 1
ATOM 4603 C C . SER B 1 65 ? 26.797 -14.453 8.766 1 97.81 65 SER B C 1
ATOM 4605 O O . SER B 1 65 ? 26.859 -13.266 8.445 1 97.81 65 SER B O 1
ATOM 4607 N N . ALA B 1 66 ? 26.703 -15.453 7.906 1 98.12 66 ALA B N 1
ATOM 4608 C CA . ALA B 1 66 ? 26.656 -15.172 6.473 1 98.12 66 ALA B CA 1
ATOM 4609 C C . ALA B 1 66 ? 25.375 -14.445 6.102 1 98.12 66 ALA B C 1
ATOM 4611 O O . ALA B 1 66 ? 25.375 -13.562 5.246 1 98.12 66 ALA B O 1
ATOM 4612 N N . ILE B 1 67 ? 24.281 -14.828 6.695 1 98.5 67 ILE B N 1
ATOM 4613 C CA . ILE B 1 67 ? 23.016 -14.148 6.449 1 98.5 67 ILE B CA 1
ATOM 4614 C C . ILE B 1 67 ? 23.109 -12.688 6.871 1 98.5 67 ILE B C 1
ATOM 4616 O O . ILE B 1 67 ? 22.719 -11.789 6.125 1 98.5 67 ILE B O 1
ATOM 4620 N N . ASP B 1 68 ? 23.688 -12.43 8.062 1 98.56 68 ASP B N 1
ATOM 4621 C CA . ASP B 1 68 ? 23.859 -11.07 8.57 1 98.56 68 ASP B CA 1
ATOM 4622 C C . ASP B 1 68 ? 24.797 -10.266 7.672 1 98.56 68 ASP B C 1
ATOM 4624 O O . ASP B 1 68 ? 24.547 -9.086 7.41 1 98.56 68 ASP B O 1
ATOM 4628 N N . LEU B 1 69 ? 25.828 -10.953 7.207 1 98.62 69 LEU B N 1
ATOM 4629 C CA . LEU B 1 69 ? 26.781 -10.297 6.32 1 98.62 69 LEU B CA 1
ATOM 4630 C C . LEU B 1 69 ? 26.125 -9.859 5.027 1 98.62 69 LEU B C 1
ATOM 4632 O O . LEU B 1 69 ? 26.406 -8.773 4.512 1 98.62 69 LEU B O 1
ATOM 4636 N N . ALA B 1 70 ? 25.312 -10.695 4.477 1 98.81 70 ALA B N 1
ATOM 4637 C CA . ALA B 1 70 ? 24.562 -10.359 3.26 1 98.81 70 ALA B CA 1
ATOM 4638 C C . ALA B 1 70 ? 23.688 -9.133 3.473 1 98.81 70 ALA B C 1
ATOM 4640 O O . ALA B 1 70 ? 23.625 -8.242 2.619 1 98.81 70 ALA B O 1
ATOM 4641 N N . THR B 1 71 ? 23.016 -9.086 4.613 1 98.88 71 THR B N 1
ATOM 4642 C CA . THR B 1 71 ? 22.141 -7.961 4.949 1 98.88 71 THR B CA 1
ATOM 4643 C C . THR B 1 71 ? 22.953 -6.68 5.094 1 98.88 71 THR B C 1
ATOM 4645 O O . THR B 1 71 ? 22.578 -5.633 4.566 1 98.88 71 THR B O 1
ATOM 4648 N N . GLN B 1 72 ? 24.047 -6.734 5.793 1 98.75 72 GLN B N 1
ATOM 4649 C CA . GLN B 1 72 ? 24.922 -5.582 5.984 1 98.75 72 GLN B CA 1
ATOM 4650 C C . GLN B 1 72 ? 25.453 -5.066 4.648 1 98.75 72 GLN B C 1
ATOM 4652 O O . GLN B 1 72 ? 25.531 -3.857 4.426 1 98.75 72 GLN B O 1
ATOM 4657 N N . ALA B 1 73 ? 25.812 -6.023 3.807 1 98.88 73 ALA B N 1
ATOM 4658 C CA . ALA B 1 73 ? 26.312 -5.656 2.484 1 98.88 73 ALA B CA 1
ATOM 4659 C C . ALA B 1 73 ? 25.25 -4.918 1.681 1 98.88 73 ALA B C 1
ATOM 4661 O O . ALA B 1 73 ? 25.547 -3.91 1.032 1 98.88 73 ALA B O 1
ATOM 4662 N N . ALA B 1 74 ? 24.062 -5.453 1.685 1 98.88 74 ALA B N 1
ATOM 4663 C CA . ALA B 1 74 ? 22.953 -4.809 0.987 1 98.88 74 ALA B CA 1
ATOM 4664 C C . ALA B 1 74 ? 22.719 -3.398 1.52 1 98.88 74 ALA B C 1
ATOM 4666 O O . ALA B 1 74 ? 22.578 -2.449 0.744 1 98.88 74 ALA B O 1
ATOM 4667 N N . ALA B 1 75 ? 22.688 -3.254 2.834 1 98.44 75 ALA B N 1
ATOM 4668 C CA . ALA B 1 75 ? 22.438 -1.963 3.473 1 98.44 75 ALA B CA 1
ATOM 4669 C C . ALA B 1 75 ? 23.516 -0.949 3.102 1 98.44 75 ALA B C 1
ATOM 4671 O O . ALA B 1 75 ? 23.219 0.23 2.891 1 98.44 75 ALA B O 1
ATOM 4672 N N . ALA B 1 76 ? 24.719 -1.411 3.049 1 98 76 ALA B N 1
ATOM 4673 C CA . ALA B 1 76 ? 25.844 -0.536 2.725 1 98 76 ALA B CA 1
ATOM 4674 C C . ALA B 1 76 ? 25.766 -0.062 1.275 1 98 76 ALA B C 1
ATOM 4676 O O . ALA B 1 76 ? 26.172 1.062 0.961 1 98 76 ALA B O 1
ATOM 4677 N N . ALA B 1 77 ? 25.203 -0.853 0.391 1 98.31 77 ALA B N 1
ATOM 4678 C CA . ALA B 1 77 ? 25.203 -0.579 -1.044 1 98.31 77 ALA B CA 1
ATOM 4679 C C . ALA B 1 77 ? 23.969 0.226 -1.447 1 98.31 77 ALA B C 1
ATOM 4681 O O . ALA B 1 77 ? 23.969 0.895 -2.484 1 98.31 77 ALA B O 1
ATOM 4682 N N . ALA B 1 78 ? 22.922 0.188 -0.679 1 97.19 78 ALA B N 1
ATOM 4683 C CA . ALA B 1 78 ? 21.594 0.688 -1.04 1 97.19 78 ALA B CA 1
ATOM 4684 C C . ALA B 1 78 ? 21.641 2.178 -1.366 1 97.19 78 ALA B C 1
ATOM 4686 O O . ALA B 1 78 ? 21.109 2.613 -2.387 1 97.19 78 ALA B O 1
ATOM 4687 N N . PRO B 1 79 ? 22.312 3.025 -0.525 1 94.12 79 PRO B N 1
ATOM 4688 C CA . PRO B 1 79 ? 22.297 4.465 -0.797 1 94.12 79 PRO B CA 1
ATOM 4689 C C . PRO B 1 79 ? 22.938 4.816 -2.139 1 94.12 79 PRO B C 1
ATOM 4691 O O . PRO B 1 79 ? 22.391 5.633 -2.889 1 94.12 79 PRO B O 1
ATOM 4694 N N . ASP B 1 80 ? 24 4.16 -2.475 1 94.12 80 ASP B N 1
ATOM 4695 C CA . ASP B 1 80 ? 24.672 4.441 -3.734 1 94.12 80 ASP B CA 1
ATOM 4696 C C . ASP B 1 80 ? 23.859 3.947 -4.922 1 94.12 80 ASP B C 1
ATOM 4698 O O . ASP B 1 80 ? 23.812 4.598 -5.969 1 94.12 80 ASP B O 1
ATOM 4702 N N . TRP B 1 81 ? 23.281 2.834 -4.766 1 96.88 81 TRP B N 1
ATOM 4703 C CA . TRP B 1 81 ? 22.469 2.283 -5.844 1 96.88 81 TRP B CA 1
ATOM 4704 C C . TRP B 1 81 ? 21.25 3.166 -6.117 1 96.88 81 TRP B C 1
ATOM 4706 O O . TRP B 1 81 ? 20.922 3.428 -7.273 1 96.88 81 TRP B O 1
ATOM 4716 N N . ARG B 1 82 ? 20.641 3.631 -5.082 1 94.31 82 ARG B N 1
ATOM 4717 C CA . ARG B 1 82 ? 19.484 4.508 -5.207 1 94.31 82 ARG B CA 1
ATOM 4718 C C . ARG B 1 82 ? 19.844 5.785 -5.961 1 94.31 82 ARG B C 1
ATOM 4720 O O . ARG B 1 82 ? 19 6.355 -6.656 1 94.31 82 ARG B O 1
ATOM 4727 N N . ALA B 1 83 ? 21.031 6.199 -5.809 1 91.06 83 ALA B N 1
ATOM 4728 C CA . ALA B 1 83 ? 21.469 7.461 -6.398 1 91.06 83 ALA B CA 1
ATOM 4729 C C . ALA B 1 83 ? 21.703 7.312 -7.902 1 91.06 83 ALA B C 1
ATOM 4731 O O . ALA B 1 83 ? 21.812 8.305 -8.617 1 91.06 83 ALA B O 1
ATOM 4732 N N . VAL B 1 84 ? 21.781 6.055 -8.375 1 93.5 84 VAL B N 1
ATOM 4733 C CA . VAL B 1 84 ? 21.906 5.824 -9.812 1 93.5 84 VAL B CA 1
ATOM 4734 C C . VAL B 1 84 ? 20.641 6.281 -10.523 1 93.5 84 VAL B C 1
ATOM 4736 O O . VAL B 1 84 ? 19.531 5.984 -10.078 1 93.5 84 VAL B O 1
ATOM 4739 N N . PRO B 1 85 ? 20.719 7.008 -11.625 1 92.75 85 PRO B N 1
ATOM 4740 C CA . PRO B 1 85 ? 19.547 7.523 -12.328 1 92.75 85 PRO B CA 1
ATOM 4741 C C . PRO B 1 85 ? 18.578 6.422 -12.75 1 92.75 85 PRO B C 1
ATOM 4743 O O . PRO B 1 85 ? 19.016 5.336 -13.148 1 92.75 85 PRO B O 1
ATOM 4746 N N . LEU B 1 86 ? 17.375 6.699 -12.719 1 95.12 86 LEU B N 1
ATOM 4747 C CA . LEU B 1 86 ? 16.297 5.754 -13 1 95.12 86 LEU B CA 1
ATOM 4748 C C . LEU B 1 86 ? 16.5 5.109 -14.367 1 95.12 86 LEU B C 1
ATOM 4750 O O . LEU B 1 86 ? 16.359 3.893 -14.508 1 95.12 86 LEU B O 1
ATOM 4754 N N . GLU B 1 87 ? 16.844 5.918 -15.383 1 94.56 87 GLU B N 1
ATOM 4755 C CA . GLU B 1 87 ? 16.984 5.406 -16.734 1 94.56 87 GLU B CA 1
ATOM 4756 C C . GLU B 1 87 ? 18.047 4.316 -16.812 1 94.56 87 GLU B C 1
ATOM 4758 O O . GLU B 1 87 ? 17.891 3.322 -17.516 1 94.56 87 GLU B O 1
ATOM 4763 N N . ARG B 1 88 ? 19.078 4.508 -16.062 1 94.88 88 ARG B N 1
ATOM 4764 C CA . ARG B 1 88 ? 20.156 3.521 -16.031 1 94.88 88 ARG B CA 1
ATOM 4765 C C . ARG B 1 88 ? 19.719 2.26 -15.289 1 94.88 88 ARG B C 1
ATOM 4767 O O . ARG B 1 88 ? 20 1.146 -15.742 1 94.88 88 ARG B O 1
ATOM 4774 N N . ARG B 1 89 ? 19.062 2.412 -14.227 1 96.88 89 ARG B N 1
ATOM 4775 C CA . ARG B 1 89 ? 18.578 1.253 -13.484 1 96.88 89 ARG B CA 1
ATOM 4776 C C . ARG B 1 89 ? 17.562 0.465 -14.305 1 96.88 89 ARG B C 1
ATOM 4778 O O . ARG B 1 89 ? 17.562 -0.768 -14.281 1 96.88 89 ARG B O 1
ATOM 4785 N N . MET B 1 90 ? 16.75 1.165 -15.133 1 96.94 90 MET B N 1
ATOM 4786 C CA . MET B 1 90 ? 15.711 0.53 -15.938 1 96.94 90 MET B CA 1
ATOM 4787 C C . MET B 1 90 ? 16.328 -0.307 -17.047 1 96.94 90 MET B C 1
ATOM 4789 O O . MET B 1 90 ? 15.695 -1.247 -17.547 1 96.94 90 MET B O 1
ATOM 4793 N N . ARG B 1 91 ? 17.547 0.021 -17.438 1 96.81 91 ARG B N 1
ATOM 4794 C CA . ARG B 1 91 ? 18.234 -0.773 -18.438 1 96.81 91 ARG B CA 1
ATOM 4795 C C . ARG B 1 91 ? 18.438 -2.207 -17.969 1 96.81 91 ARG B C 1
ATOM 4797 O O . ARG B 1 91 ? 18.547 -3.129 -18.781 1 96.81 91 ARG B O 1
ATOM 4804 N N . LEU B 1 92 ? 18.531 -2.379 -16.703 1 98.12 92 LEU B N 1
ATOM 4805 C CA . LEU B 1 92 ? 18.672 -3.711 -16.125 1 98.12 92 LEU B CA 1
ATOM 4806 C C . LEU B 1 92 ? 17.562 -4.637 -16.594 1 98.12 92 LEU B C 1
ATOM 4808 O O . LEU B 1 92 ? 17.812 -5.797 -16.922 1 98.12 92 LEU B O 1
ATOM 4812 N N . GLY B 1 93 ? 16.281 -4.137 -16.672 1 98.25 93 GLY B N 1
ATOM 4813 C CA . GLY B 1 93 ? 15.164 -4.945 -17.109 1 98.25 93 GLY B CA 1
ATOM 4814 C C . GLY B 1 93 ? 15.305 -5.414 -18.547 1 98.25 93 GLY B C 1
ATOM 4815 O O . GLY B 1 93 ? 15.047 -6.582 -18.859 1 98.25 93 GLY B O 1
ATOM 4816 N N . THR B 1 94 ? 15.695 -4.496 -19.391 1 98.12 94 THR B N 1
ATOM 4817 C CA . THR B 1 94 ? 15.891 -4.816 -20.797 1 98.12 94 THR B CA 1
ATOM 4818 C C . THR B 1 94 ? 17 -5.855 -20.969 1 98.12 94 THR B C 1
ATOM 4820 O O . THR B 1 94 ? 16.812 -6.859 -21.656 1 98.12 94 THR B O 1
ATOM 4823 N N . ARG B 1 95 ? 18.109 -5.633 -20.344 1 98.56 95 ARG B N 1
ATOM 4824 C CA . ARG B 1 95 ? 19.25 -6.531 -20.438 1 98.56 95 ARG B CA 1
ATOM 4825 C C . ARG B 1 95 ? 18.922 -7.898 -19.844 1 98.56 95 ARG B C 1
ATOM 4827 O O . ARG B 1 95 ? 19.344 -8.93 -20.375 1 98.56 95 ARG B O 1
ATOM 4834 N N . PHE B 1 96 ? 18.25 -7.875 -18.75 1 98.81 96 PHE B N 1
ATOM 4835 C CA . PHE B 1 96 ? 17.859 -9.125 -18.109 1 98.81 96 PHE B CA 1
ATOM 4836 C C . PHE B 1 96 ? 17.031 -9.984 -19.047 1 98.81 96 PHE B C 1
ATOM 4838 O O . PHE B 1 96 ? 17.281 -11.18 -19.203 1 98.81 96 PHE B O 1
ATOM 4845 N N . ARG B 1 97 ? 15.984 -9.375 -19.672 1 98.75 97 ARG B N 1
ATOM 4846 C CA . ARG B 1 97 ? 15.164 -10.094 -20.625 1 98.75 97 ARG B CA 1
ATOM 4847 C C . ARG B 1 97 ? 16.016 -10.664 -21.766 1 98.75 97 ARG B C 1
ATOM 4849 O O . ARG B 1 97 ? 15.836 -11.812 -22.156 1 98.75 97 ARG B O 1
ATOM 4856 N N . GLU B 1 98 ? 16.938 -9.898 -22.281 1 98.75 98 GLU B N 1
ATOM 4857 C CA . GLU B 1 98 ? 17.828 -10.344 -23.344 1 98.75 98 GLU B CA 1
ATOM 4858 C C . GLU B 1 98 ? 18.656 -11.539 -22.891 1 98.75 98 GLU B C 1
ATOM 4860 O O . GLU B 1 98 ? 18.828 -12.5 -23.641 1 98.75 98 GLU B O 1
ATOM 4865 N N . GLU B 1 99 ? 19.156 -11.5 -21.688 1 98.75 99 GLU B N 1
ATOM 4866 C CA . GLU B 1 99 ? 19.984 -12.586 -21.172 1 98.75 99 GLU B CA 1
ATOM 4867 C C . GLU B 1 99 ? 19.156 -13.852 -20.953 1 98.75 99 GLU B C 1
ATOM 4869 O O . GLU B 1 99 ? 19.641 -14.961 -21.141 1 98.75 99 GLU B O 1
ATOM 4874 N N . LEU B 1 100 ? 17.922 -13.664 -20.516 1 98.75 100 LEU B N 1
ATOM 4875 C CA . LEU B 1 100 ? 17.031 -14.82 -20.391 1 98.75 100 LEU B CA 1
ATOM 4876 C C . LEU B 1 100 ? 16.859 -15.516 -21.734 1 98.75 100 LEU B C 1
ATOM 4878 O O . LEU B 1 100 ? 16.875 -16.75 -21.812 1 98.75 100 LEU B O 1
ATOM 4882 N N . ILE B 1 101 ? 16.641 -14.711 -22.766 1 98.69 101 ILE B N 1
ATOM 4883 C CA . ILE B 1 101 ? 16.469 -15.258 -24.094 1 98.69 101 ILE B CA 1
ATOM 4884 C C . ILE B 1 101 ? 17.75 -15.938 -24.562 1 98.69 101 ILE B C 1
ATOM 4886 O O . ILE B 1 101 ? 17.719 -17.062 -25.062 1 98.69 101 ILE B O 1
ATOM 4890 N N . LYS B 1 102 ? 18.859 -15.312 -24.312 1 98.69 102 LYS B N 1
ATOM 4891 C CA . LYS B 1 102 ? 20.156 -15.836 -24.719 1 98.69 102 LYS B CA 1
ATOM 4892 C C . LYS B 1 102 ? 20.453 -17.156 -24.016 1 98.69 102 LYS B C 1
ATOM 4894 O O . LYS B 1 102 ? 21.047 -18.062 -24.609 1 98.69 102 LYS B O 1
ATOM 4899 N N . HIS B 1 103 ? 20.031 -17.281 -22.781 1 98.62 103 HIS B N 1
ATOM 4900 C CA . HIS B 1 103 ? 20.359 -18.453 -21.984 1 98.62 103 HIS B CA 1
ATOM 4901 C C . HIS B 1 103 ? 19.125 -19.344 -21.797 1 98.62 103 HIS B C 1
ATOM 4903 O O . HIS B 1 103 ? 19 -20.016 -20.766 1 98.62 103 HIS B O 1
ATOM 4909 N N . GLN B 1 104 ? 18.156 -19.297 -22.672 1 98.44 104 GLN B N 1
ATOM 4910 C CA . GLN B 1 104 ? 16.891 -20 -22.516 1 98.44 104 GLN B CA 1
ATOM 4911 C C . GLN B 1 104 ? 17.109 -21.5 -22.344 1 98.44 104 GLN B C 1
ATOM 4913 O O . GLN B 1 104 ? 16.422 -22.141 -21.547 1 98.44 104 GLN B O 1
ATOM 4918 N N . ASP B 1 105 ? 18.078 -22.109 -23.094 1 98.38 105 ASP B N 1
ATOM 4919 C CA . ASP B 1 105 ? 18.328 -23.547 -22.984 1 98.38 105 ASP B CA 1
ATOM 4920 C C . ASP B 1 105 ? 18.844 -23.922 -21.594 1 98.38 105 ASP B C 1
ATOM 4922 O O . ASP B 1 105 ? 18.406 -24.906 -21.016 1 98.38 105 ASP B O 1
ATOM 4926 N N . GLU B 1 106 ? 19.766 -23.156 -21.109 1 98.12 106 GLU B N 1
ATOM 4927 C CA . GLU B 1 106 ? 20.281 -23.391 -19.766 1 98.12 106 GLU B CA 1
ATOM 4928 C C . GLU B 1 106 ? 19.203 -23.188 -18.719 1 98.12 106 GLU B C 1
ATOM 4930 O O . GLU B 1 106 ? 19.125 -23.938 -17.734 1 98.12 106 GLU B O 1
ATOM 4935 N N . PHE B 1 107 ? 18.391 -22.203 -18.938 1 98.44 107 PHE B N 1
ATOM 4936 C CA . PHE B 1 107 ? 17.234 -21.953 -18.078 1 98.44 107 PHE B CA 1
ATOM 4937 C C . PHE B 1 107 ? 16.375 -23.203 -17.969 1 98.44 107 PHE B C 1
ATOM 4939 O O . PHE B 1 107 ? 16.062 -23.656 -16.859 1 98.44 107 PHE B O 1
ATOM 4946 N N . LEU B 1 108 ? 16.016 -23.75 -19.078 1 98.06 108 LEU B N 1
ATOM 4947 C CA . LEU B 1 108 ? 15.164 -24.922 -19.109 1 98.06 108 LEU B CA 1
ATOM 4948 C C . LEU B 1 108 ? 15.859 -26.125 -18.469 1 98.06 108 LEU B C 1
ATOM 4950 O O . LEU B 1 108 ? 15.242 -26.875 -17.703 1 98.06 108 LEU B O 1
ATOM 4954 N N . ARG B 1 109 ? 17.141 -26.266 -18.719 1 97 109 ARG B N 1
ATOM 4955 C CA . ARG B 1 109 ? 17.906 -27.375 -18.156 1 97 109 ARG B CA 1
ATOM 4956 C C . ARG B 1 109 ? 17.922 -27.312 -16.625 1 97 109 ARG B C 1
ATOM 4958 O O . ARG B 1 109 ? 17.781 -28.328 -15.953 1 97 109 ARG B O 1
ATOM 4965 N N . MET B 1 110 ? 18.094 -26.109 -16.094 1 96.81 110 MET B N 1
ATOM 4966 C CA . MET B 1 110 ? 18.125 -25.922 -14.641 1 96.81 110 MET B CA 1
ATOM 4967 C C . MET B 1 110 ? 16.797 -26.328 -14.008 1 96.81 110 MET B C 1
ATOM 4969 O O . MET B 1 110 ? 16.781 -27.062 -13.023 1 96.81 110 MET B O 1
ATOM 4973 N N . LEU B 1 111 ? 15.695 -25.906 -14.602 1 97.31 111 LEU B N 1
ATOM 4974 C CA . LEU B 1 111 ? 14.383 -26.203 -14.039 1 97.31 111 LEU B CA 1
ATOM 4975 C C . LEU B 1 111 ? 14.039 -27.688 -14.195 1 97.31 111 LEU B C 1
ATOM 4977 O O . LEU B 1 111 ? 13.484 -28.297 -13.281 1 97.31 111 LEU B O 1
ATOM 4981 N N . VAL B 1 112 ? 14.414 -28.25 -15.32 1 96.5 112 VAL B N 1
ATOM 4982 C CA . VAL B 1 112 ? 14.148 -29.672 -15.555 1 96.5 112 VAL B CA 1
ATOM 4983 C C . VAL B 1 112 ? 14.945 -30.5 -14.555 1 96.5 112 VAL B C 1
ATOM 4985 O O . VAL B 1 112 ? 14.43 -31.484 -14.008 1 96.5 112 VAL B O 1
ATOM 4988 N N . ALA B 1 113 ? 16.188 -30.109 -14.336 1 94.25 113 ALA B N 1
ATOM 4989 C CA . ALA B 1 113 ? 17 -30.797 -13.352 1 94.25 113 ALA B CA 1
ATOM 4990 C C . ALA B 1 113 ? 16.344 -30.797 -11.977 1 94.25 113 ALA B C 1
ATOM 4992 O O . ALA B 1 113 ? 16.5 -31.75 -11.203 1 94.25 113 ALA B O 1
ATOM 4993 N N . GLU B 1 114 ? 15.625 -29.812 -11.734 1 94 114 GLU B N 1
ATOM 4994 C CA . GLU B 1 114 ? 14.93 -29.672 -10.461 1 94 114 GLU B CA 1
ATOM 4995 C C . GLU B 1 114 ? 13.484 -30.156 -10.562 1 94 114 GLU B C 1
ATOM 4997 O O . GLU B 1 114 ? 12.617 -29.688 -9.82 1 94 114 GLU B O 1
ATOM 5002 N N . SER B 1 115 ? 13.164 -30.891 -11.578 1 92.31 115 SER B N 1
ATOM 5003 C CA . SER B 1 115 ? 11.977 -31.734 -11.711 1 92.31 115 SER B CA 1
ATOM 5004 C C . SER B 1 115 ? 10.797 -30.938 -12.266 1 92.31 115 SER B C 1
ATOM 5006 O O . SER B 1 115 ? 9.641 -31.344 -12.109 1 92.31 115 SER B O 1
ATOM 5008 N N . HIS B 1 116 ? 11.008 -29.812 -12.883 1 95.44 116 HIS B N 1
ATOM 5009 C CA . HIS B 1 116 ? 9.945 -29.172 -13.641 1 95.44 116 HIS B CA 1
ATOM 5010 C C . HIS B 1 116 ? 9.773 -29.812 -15.008 1 95.44 116 HIS B C 1
ATOM 5012 O O . HIS B 1 116 ? 10.742 -29.938 -15.766 1 95.44 116 HIS B O 1
ATOM 5018 N N . PRO B 1 117 ? 8.5 -30.156 -15.352 1 96.94 117 PRO B N 1
ATOM 5019 C CA . PRO B 1 117 ? 8.312 -30.562 -16.75 1 96.94 117 PRO B CA 1
ATOM 5020 C C . PRO B 1 117 ? 8.781 -29.5 -17.734 1 96.94 117 PRO B C 1
ATOM 5022 O O . PRO B 1 117 ? 8.539 -28.312 -17.531 1 96.94 117 PRO B O 1
ATOM 5025 N N . VAL B 1 118 ? 9.453 -29.922 -18.734 1 97.69 118 VAL B N 1
ATOM 5026 C CA . VAL B 1 118 ? 10.117 -28.984 -19.656 1 97.69 118 VAL B CA 1
ATOM 5027 C C . VAL B 1 118 ? 9.086 -28.047 -20.266 1 97.69 118 VAL B C 1
ATOM 5029 O O . VAL B 1 118 ? 9.367 -26.875 -20.484 1 97.69 118 VAL B O 1
ATOM 5032 N N . LYS B 1 119 ? 7.934 -28.531 -20.562 1 97.19 119 LYS B N 1
ATOM 5033 C CA . LYS B 1 119 ? 6.871 -27.703 -21.109 1 97.19 119 LYS B CA 1
ATOM 5034 C C . LYS B 1 119 ? 6.457 -26.609 -20.125 1 97.19 119 LYS B C 1
ATOM 5036 O O . LYS B 1 119 ? 6.246 -25.469 -20.516 1 97.19 119 LYS B O 1
ATOM 5041 N N . LEU B 1 120 ? 6.367 -26.906 -18.891 1 97.31 120 LEU B N 1
ATOM 5042 C CA . LEU B 1 120 ? 6.031 -25.922 -17.859 1 97.31 120 LEU B CA 1
ATOM 5043 C C . LEU B 1 120 ? 7.199 -24.969 -17.625 1 97.31 120 LEU B C 1
ATOM 5045 O O . LEU B 1 120 ? 6.992 -23.797 -17.359 1 97.31 120 LEU B O 1
ATOM 5049 N N . ALA B 1 121 ? 8.414 -25.5 -17.672 1 97.75 121 ALA B N 1
ATOM 5050 C CA . ALA B 1 121 ? 9.586 -24.641 -17.578 1 97.75 121 ALA B CA 1
ATOM 5051 C C . ALA B 1 121 ? 9.562 -23.547 -18.656 1 97.75 121 ALA B C 1
ATOM 5053 O O . ALA B 1 121 ? 9.883 -22.391 -18.391 1 97.75 121 ALA B O 1
ATOM 5054 N N . ARG B 1 122 ? 9.172 -23.969 -19.859 1 97.69 122 ARG B N 1
ATOM 5055 C CA . ARG B 1 122 ? 9.055 -23.016 -20.953 1 97.69 122 ARG B CA 1
ATOM 5056 C C . ARG B 1 122 ? 7.98 -21.969 -20.656 1 97.69 122 ARG B C 1
ATOM 5058 O O . ARG B 1 122 ? 8.164 -20.781 -20.953 1 97.69 122 ARG B O 1
ATOM 5065 N N . TRP B 1 123 ? 6.898 -22.391 -20.109 1 97.06 123 TRP B N 1
ATOM 5066 C CA . TRP B 1 123 ? 5.848 -21.469 -19.719 1 97.06 123 TRP B CA 1
ATOM 5067 C C . TRP B 1 123 ? 6.359 -20.484 -18.656 1 97.06 123 TRP B C 1
ATOM 5069 O O . TRP B 1 123 ? 6.094 -19.281 -18.734 1 97.06 123 TRP B O 1
ATOM 5079 N N . GLU B 1 124 ? 7.098 -20.969 -17.656 1 97.5 124 GLU B N 1
ATOM 5080 C CA . GLU B 1 124 ? 7.66 -20.109 -16.625 1 97.5 124 GLU B CA 1
ATOM 5081 C C . GLU B 1 124 ? 8.586 -19.047 -17.219 1 97.5 124 GLU B C 1
ATOM 5083 O O . GLU B 1 124 ? 8.562 -17.891 -16.812 1 97.5 124 GLU B O 1
ATOM 5088 N N . LEU B 1 125 ? 9.383 -19.5 -18.172 1 98.19 125 LEU B N 1
ATOM 5089 C CA . LEU B 1 125 ? 10.234 -18.547 -18.875 1 98.19 125 LEU B CA 1
ATOM 5090 C C . LEU B 1 125 ? 9.398 -17.516 -19.609 1 98.19 125 LEU B C 1
ATOM 5092 O O . LEU B 1 125 ? 9.68 -16.312 -19.547 1 98.19 125 LEU B O 1
ATOM 5096 N N . SER B 1 126 ? 8.398 -18.016 -20.297 1 97.25 126 SER B N 1
ATOM 5097 C CA . SER B 1 126 ? 7.539 -17.109 -21.047 1 97.25 126 SER B CA 1
ATOM 5098 C C . SER B 1 126 ? 6.895 -16.062 -20.141 1 97.25 126 SER B C 1
ATOM 5100 O O . SER B 1 126 ? 6.707 -14.914 -20.547 1 97.25 126 SER B O 1
ATOM 5102 N N . CYS B 1 127 ? 6.508 -16.453 -18.938 1 97.12 127 CYS B N 1
ATOM 5103 C CA . CYS B 1 127 ? 5.949 -15.531 -17.953 1 97.12 127 CYS B CA 1
ATOM 5104 C C . CYS B 1 127 ? 6.941 -14.422 -17.625 1 97.12 127 CYS B C 1
ATOM 5106 O O . CYS B 1 127 ? 6.586 -13.242 -17.625 1 97.12 127 CYS B O 1
ATOM 5108 N N . LEU B 1 128 ? 8.203 -14.789 -17.391 1 98.12 128 LEU B N 1
ATOM 5109 C CA . LEU B 1 128 ? 9.234 -13.805 -17.094 1 98.12 128 LEU B CA 1
ATOM 5110 C C . LEU B 1 128 ? 9.43 -12.852 -18.266 1 98.12 128 LEU B C 1
ATOM 5112 O O . LEU B 1 128 ? 9.602 -11.641 -18.062 1 98.12 128 LEU B O 1
ATOM 5116 N N . LEU B 1 129 ? 9.398 -13.438 -19.438 1 97.94 129 LEU B N 1
ATOM 5117 C CA . LEU B 1 129 ? 9.602 -12.609 -20.625 1 97.94 129 LEU B CA 1
ATOM 5118 C C . LEU B 1 129 ? 8.477 -11.586 -20.766 1 97.94 129 LEU B C 1
ATOM 5120 O O . LEU B 1 129 ? 8.695 -10.492 -21.297 1 97.94 129 LEU B O 1
ATOM 5124 N N . GLN B 1 130 ? 7.262 -11.883 -20.328 1 96.81 130 GLN B N 1
ATOM 5125 C CA . GLN B 1 130 ? 6.164 -10.922 -20.344 1 96.81 130 GLN B CA 1
ATOM 5126 C C . GLN B 1 130 ? 6.352 -9.852 -19.281 1 96.81 130 GLN B C 1
ATOM 5128 O O . GLN B 1 130 ? 6.105 -8.672 -19.516 1 96.81 130 GLN B O 1
ATOM 5133 N N . ILE B 1 131 ? 6.801 -10.242 -18.109 1 97.62 131 ILE B N 1
ATOM 5134 C CA . ILE B 1 131 ? 7.023 -9.328 -16.984 1 97.62 131 ILE B CA 1
ATOM 5135 C C . ILE B 1 131 ? 8.047 -8.266 -17.391 1 97.62 131 ILE B C 1
ATOM 5137 O O . ILE B 1 131 ? 7.918 -7.098 -17.031 1 97.62 131 ILE B O 1
ATOM 5141 N N . TYR B 1 132 ? 9.016 -8.703 -18.172 1 98.38 132 TYR B N 1
ATOM 5142 C CA . TYR B 1 132 ? 10.094 -7.801 -18.547 1 98.38 132 TYR B CA 1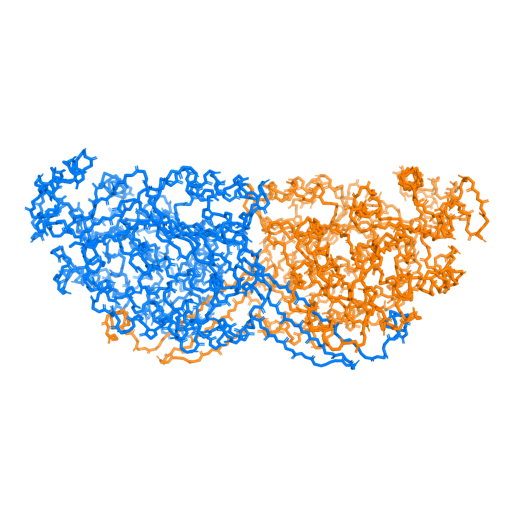
ATOM 5143 C C . TYR B 1 132 ? 9.977 -7.395 -20.016 1 98.38 132 TYR B C 1
ATOM 5145 O O . TYR B 1 132 ? 10.961 -7 -20.641 1 98.38 132 TYR B O 1
ATOM 5153 N N . ALA B 1 133 ? 8.797 -7.578 -20.609 1 97.44 133 ALA B N 1
ATOM 5154 C CA . ALA B 1 133 ? 8.57 -7.168 -22 1 97.44 133 ALA B CA 1
ATOM 5155 C C . ALA B 1 133 ? 8.734 -5.656 -22.156 1 97.44 133 ALA B C 1
ATOM 5157 O O . ALA B 1 133 ? 8.555 -4.902 -21.203 1 97.44 133 ALA B O 1
ATOM 5158 N N . PRO B 1 134 ? 9.016 -5.16 -23.375 1 96.94 134 PRO B N 1
ATOM 5159 C CA . PRO B 1 134 ? 9.18 -3.721 -23.594 1 96.94 134 PRO B CA 1
ATOM 5160 C C . PRO B 1 134 ? 7.961 -2.92 -23.141 1 96.94 134 PRO B C 1
ATOM 5162 O O . PRO B 1 134 ? 8.109 -1.838 -22.562 1 96.94 134 PRO B O 1
ATOM 5165 N N . GLY B 1 135 ? 6.797 -3.465 -23.422 1 94.88 135 GLY B N 1
ATOM 5166 C CA . GLY B 1 135 ? 5.586 -2.799 -22.969 1 94.88 135 GLY B CA 1
ATOM 5167 C C . GLY B 1 135 ? 5.508 -2.676 -21.453 1 94.88 135 GLY B C 1
ATOM 5168 O O . GLY B 1 135 ? 5.133 -1.624 -20.938 1 94.88 135 GLY B O 1
ATOM 5169 N N . SER B 1 136 ? 5.859 -3.73 -20.719 1 96.69 136 SER B N 1
ATOM 5170 C CA . SER B 1 136 ? 5.871 -3.715 -19.266 1 96.69 136 SER B CA 1
ATOM 5171 C C . SER B 1 136 ? 6.902 -2.729 -18.734 1 96.69 136 SER B C 1
ATOM 5173 O O . SER B 1 136 ? 6.609 -1.944 -17.828 1 96.69 136 SER B O 1
ATOM 5175 N N . LEU B 1 137 ? 8.07 -2.738 -19.328 1 97.69 137 LEU B N 1
ATOM 5176 C CA . LEU B 1 137 ? 9.148 -1.869 -18.875 1 97.69 137 LEU B CA 1
ATOM 5177 C C . LEU B 1 137 ? 8.789 -0.402 -19.078 1 97.69 137 LEU B C 1
ATOM 5179 O O . LEU B 1 137 ? 9.102 0.443 -18.234 1 97.69 137 LEU B O 1
ATOM 5183 N N . ARG B 1 138 ? 8.141 -0.091 -20.203 1 95.31 138 ARG B N 1
ATOM 5184 C CA . ARG B 1 138 ? 7.68 1.272 -20.438 1 95.31 138 ARG B CA 1
ATOM 5185 C C . ARG B 1 138 ? 6.633 1.679 -19.406 1 95.31 138 ARG B C 1
ATOM 5187 O O . ARG B 1 138 ? 6.633 2.816 -18.922 1 95.31 138 ARG B O 1
ATOM 5194 N N . TRP B 1 139 ? 5.801 0.756 -19.078 1 94.12 139 TRP B N 1
ATOM 5195 C CA . TRP B 1 139 ? 4.781 1.022 -18.078 1 94.12 139 TRP B CA 1
ATOM 5196 C C . TRP B 1 139 ? 5.418 1.29 -16.719 1 94.12 139 TRP B C 1
ATOM 5198 O O . TRP B 1 139 ? 5.059 2.252 -16.031 1 94.12 139 TRP B O 1
ATOM 5208 N N . TYR B 1 140 ? 6.395 0.472 -16.328 1 96.44 140 TYR B N 1
ATOM 5209 C CA . TYR B 1 140 ? 7.109 0.679 -15.078 1 96.44 140 TYR B CA 1
ATOM 5210 C C . TYR B 1 140 ? 7.73 2.07 -15.023 1 96.44 140 TYR B C 1
ATOM 5212 O O . TYR B 1 140 ? 7.605 2.775 -14.023 1 96.44 140 TYR B O 1
ATOM 5220 N N . MET B 1 141 ? 8.328 2.434 -16.109 1 96.44 141 MET B N 1
ATOM 5221 C CA . MET B 1 141 ? 8.984 3.738 -16.172 1 96.44 141 MET B CA 1
ATOM 5222 C C . MET B 1 141 ? 7.984 4.859 -15.914 1 96.44 141 MET B C 1
ATOM 5224 O O . MET B 1 141 ? 8.266 5.777 -15.133 1 96.44 141 MET B O 1
ATOM 5228 N N . LYS B 1 142 ? 6.84 4.715 -16.484 1 93.94 142 LYS B N 1
ATOM 5229 C CA . LYS B 1 142 ? 5.812 5.742 -16.344 1 93.94 142 LYS B CA 1
ATOM 5230 C C . LYS B 1 142 ? 5.266 5.789 -14.914 1 93.94 142 LYS B C 1
ATOM 5232 O O . LYS B 1 142 ? 4.824 6.844 -14.453 1 93.94 142 LYS B O 1
ATOM 5237 N N . GLN B 1 143 ? 5.277 4.684 -14.281 1 95.25 143 GLN B N 1
ATOM 5238 C CA . GLN B 1 143 ? 4.773 4.629 -12.914 1 95.25 143 GLN B CA 1
ATOM 5239 C C . GLN B 1 143 ? 5.793 5.199 -11.93 1 95.25 143 GLN B C 1
ATOM 5241 O O . GLN B 1 143 ? 5.426 5.641 -10.844 1 95.25 143 GLN B O 1
ATOM 5246 N N . MET B 1 144 ? 7.055 5.227 -12.289 1 97.31 144 MET B N 1
ATOM 5247 C CA . MET B 1 144 ? 8.125 5.57 -11.359 1 97.31 144 MET B CA 1
ATOM 5248 C C . MET B 1 144 ? 8.273 7.082 -11.234 1 97.31 144 MET B C 1
ATOM 5250 O O . MET B 1 144 ? 8.711 7.59 -10.203 1 97.31 144 MET B O 1
ATOM 5254 N N . ARG B 1 145 ? 7.871 7.777 -12.344 1 95.81 145 ARG B N 1
ATOM 5255 C CA . ARG B 1 145 ? 8.086 9.219 -12.281 1 95.81 145 ARG B CA 1
ATOM 5256 C C . ARG B 1 145 ? 7.203 9.953 -13.281 1 95.81 145 ARG B C 1
ATOM 5258 O O . ARG B 1 145 ? 7.117 9.555 -14.445 1 95.81 145 ARG B O 1
ATOM 5265 N N . VAL B 1 146 ? 6.547 11 -12.789 1 94.5 146 VAL B N 1
ATOM 5266 C CA . VAL B 1 146 ? 5.746 11.906 -13.602 1 94.5 146 VAL B CA 1
ATOM 5267 C C . VAL B 1 146 ? 6.035 13.352 -13.203 1 94.5 146 VAL B C 1
ATOM 5269 O O . VAL B 1 146 ? 6.211 13.648 -12.023 1 94.5 146 VAL B O 1
ATOM 5272 N N . GLU B 1 147 ? 6.121 14.227 -14.18 1 95.81 147 GLU B N 1
ATOM 5273 C CA . GLU B 1 147 ? 6.359 15.648 -13.938 1 95.81 147 GLU B CA 1
ATOM 5274 C C . GLU B 1 147 ? 5.234 16.5 -14.516 1 95.81 147 GLU B C 1
ATOM 5276 O O . GLU B 1 147 ? 4.668 16.172 -15.555 1 95.81 147 GLU B O 1
ATOM 5281 N N . LYS B 1 148 ? 4.934 17.484 -13.773 1 94.69 148 LYS B N 1
ATOM 5282 C CA . LYS B 1 148 ? 3.943 18.469 -14.18 1 94.69 148 LYS B CA 1
ATOM 5283 C C . LYS B 1 148 ? 4.434 19.891 -13.891 1 94.69 148 LYS B C 1
ATOM 5285 O O . LYS B 1 148 ? 5.387 20.078 -13.125 1 94.69 148 LYS B O 1
ATOM 5290 N N . GLU B 1 149 ? 3.832 20.812 -14.656 1 95.5 149 GLU B N 1
ATOM 5291 C CA . GLU B 1 149 ? 4.043 22.219 -14.375 1 95.5 149 GLU B CA 1
ATOM 5292 C C . GLU B 1 149 ? 2.77 22.875 -13.852 1 95.5 149 GLU B C 1
ATOM 5294 O O . GLU B 1 149 ? 1.672 22.594 -14.328 1 95.5 149 GLU B O 1
ATOM 5299 N N . TYR B 1 150 ? 2.998 23.688 -12.812 1 93.88 150 TYR B N 1
ATOM 5300 C CA . TYR B 1 150 ? 1.843 24.375 -12.242 1 93.88 150 TYR B CA 1
ATOM 5301 C C . TYR B 1 150 ? 2.254 25.703 -11.602 1 93.88 150 TYR B C 1
ATOM 5303 O O . TYR B 1 150 ? 3.008 25.719 -10.633 1 93.88 150 TYR B O 1
ATOM 5311 N N . ASN B 1 151 ? 1.763 26.812 -12.125 1 92.38 151 ASN B N 1
ATOM 5312 C CA . ASN B 1 151 ? 1.913 28.141 -11.547 1 92.38 151 ASN B CA 1
ATOM 5313 C C . ASN B 1 151 ? 3.355 28.422 -11.125 1 92.38 151 ASN B C 1
ATOM 5315 O O . ASN B 1 151 ? 3.613 28.781 -9.977 1 92.38 151 ASN B O 1
ATOM 5319 N N . GLY B 1 152 ? 4.285 28.203 -11.977 1 92.56 152 GLY B N 1
ATOM 5320 C CA . GLY B 1 152 ? 5.684 28.531 -11.742 1 92.56 152 GLY B CA 1
ATOM 5321 C C . GLY B 1 152 ? 6.414 27.469 -10.938 1 92.56 152 GLY B C 1
ATOM 5322 O O . GLY B 1 152 ? 7.512 27.719 -10.438 1 92.56 152 GLY B O 1
ATOM 5323 N N . ARG B 1 153 ? 5.805 26.297 -10.82 1 96.56 153 ARG B N 1
ATOM 5324 C CA . ARG B 1 153 ? 6.398 25.172 -10.102 1 96.56 153 ARG B CA 1
ATOM 5325 C C . ARG B 1 153 ? 6.594 23.969 -11.016 1 96.56 153 ARG B C 1
ATOM 5327 O O . ARG B 1 153 ? 5.75 23.688 -11.875 1 96.56 153 ARG B O 1
ATOM 5334 N N . LYS B 1 154 ? 7.723 23.359 -10.867 1 97.94 154 LYS B N 1
ATOM 5335 C CA . LYS B 1 154 ? 7.859 22 -11.344 1 97.94 154 LYS B CA 1
ATOM 5336 C C . LYS B 1 154 ? 7.395 21 -10.289 1 97.94 154 LYS B C 1
ATOM 5338 O O . LYS B 1 154 ? 7.945 20.953 -9.18 1 97.94 154 LYS B O 1
ATOM 5343 N N . LEU B 1 155 ? 6.34 20.25 -10.578 1 97.81 155 LEU B N 1
ATOM 5344 C CA . LEU B 1 155 ? 5.816 19.219 -9.695 1 97.81 155 LEU B CA 1
ATOM 5345 C C . LEU B 1 155 ? 6.277 17.828 -10.148 1 97.81 155 LEU B C 1
ATOM 5347 O O . LEU B 1 155 ? 6.242 17.516 -11.336 1 97.81 155 LEU B O 1
ATOM 5351 N N . ILE B 1 156 ? 6.832 17.109 -9.234 1 97.81 156 ILE B N 1
ATOM 5352 C CA . ILE B 1 156 ? 7.297 15.766 -9.523 1 97.81 156 ILE B CA 1
ATOM 5353 C C . ILE B 1 156 ? 6.57 14.766 -8.625 1 97.81 156 ILE B C 1
ATOM 5355 O O . ILE B 1 156 ? 6.473 14.969 -7.418 1 97.81 156 ILE B O 1
ATOM 5359 N N . LEU B 1 157 ? 5.969 13.828 -9.164 1 96.94 157 LEU B N 1
ATOM 5360 C CA . LEU B 1 157 ? 5.516 12.625 -8.477 1 96.94 157 LEU B CA 1
ATOM 5361 C C . LEU B 1 157 ? 6.398 11.43 -8.836 1 96.94 157 LEU B C 1
ATOM 5363 O O . LEU B 1 157 ? 6.441 11.016 -9.992 1 96.94 157 LEU B O 1
ATOM 5367 N N . HIS B 1 158 ? 7.105 10.945 -7.848 1 97.44 158 HIS B N 1
ATOM 5368 C CA . HIS B 1 158 ? 7.984 9.828 -8.164 1 97.44 158 HIS B CA 1
ATOM 5369 C C . HIS B 1 158 ? 8 8.805 -7.027 1 97.44 158 HIS B C 1
ATOM 5371 O O . HIS B 1 158 ? 7.406 9.031 -5.973 1 97.44 158 HIS B O 1
ATOM 5377 N N . ARG B 1 159 ? 8.594 7.688 -7.297 1 97.56 159 ARG B N 1
ATOM 5378 C CA . ARG B 1 159 ? 8.758 6.641 -6.297 1 97.56 159 ARG B CA 1
ATOM 5379 C C . ARG B 1 159 ? 10.211 6.52 -5.859 1 97.56 159 ARG B C 1
ATOM 5381 O O . ARG B 1 159 ? 11.125 6.57 -6.688 1 97.56 159 ARG B O 1
ATOM 5388 N N . GLN B 1 160 ? 10.375 6.465 -4.562 1 97.56 160 GLN B N 1
ATOM 5389 C CA . GLN B 1 160 ? 11.68 6.242 -3.945 1 97.56 160 GLN B CA 1
ATOM 5390 C C . GLN B 1 160 ? 11.82 4.805 -3.461 1 97.56 160 GLN B C 1
ATOM 5392 O O . GLN B 1 160 ? 10.859 4.223 -2.941 1 97.56 160 GLN B O 1
ATOM 5397 N N . PRO B 1 161 ? 13.039 4.223 -3.66 1 97.81 161 PRO B N 1
ATOM 5398 C CA . PRO B 1 161 ? 13.219 2.859 -3.15 1 97.81 161 PRO B CA 1
ATOM 5399 C C . PRO B 1 161 ? 13.102 2.777 -1.631 1 97.81 161 PRO B C 1
ATOM 5401 O O . PRO B 1 161 ? 13.398 3.75 -0.931 1 97.81 161 PRO B O 1
ATOM 5404 N N . ASP B 1 162 ? 12.695 1.657 -1.118 1 98 162 ASP B N 1
ATOM 5405 C CA . ASP B 1 162 ? 12.516 1.476 0.319 1 98 162 ASP B CA 1
ATOM 5406 C C . ASP B 1 162 ? 13.844 1.206 1.011 1 98 162 ASP B C 1
ATOM 5408 O O . ASP B 1 162 ? 14.016 1.525 2.189 1 98 162 ASP B O 1
ATOM 5412 N N . GLY B 1 163 ? 14.82 0.601 0.346 1 97.75 163 GLY B N 1
ATOM 5413 C CA . GLY B 1 163 ? 16.125 0.326 0.934 1 97.75 163 GLY B CA 1
ATOM 5414 C C . GLY B 1 163 ? 16.625 -1.075 0.643 1 97.75 163 GLY B C 1
ATOM 5415 O O . GLY B 1 163 ? 17.094 -1.356 -0.464 1 97.75 163 GLY B O 1
ATOM 5416 N N . VAL B 1 164 ? 16.5 -1.981 1.648 1 98.81 164 VAL B N 1
ATOM 5417 C CA . VAL B 1 164 ? 16.906 -3.379 1.498 1 98.81 164 VAL B CA 1
ATOM 5418 C C . VAL B 1 164 ? 15.656 -4.266 1.455 1 98.81 164 VAL B C 1
ATOM 5420 O O . VAL B 1 164 ? 14.852 -4.258 2.387 1 98.81 164 VAL B O 1
ATOM 5423 N N . VAL B 1 165 ? 15.523 -5.02 0.367 1 98.88 165 VAL B N 1
ATOM 5424 C CA . VAL B 1 165 ? 14.398 -5.934 0.202 1 98.88 165 VAL B CA 1
ATOM 5425 C C . VAL B 1 165 ? 14.891 -7.379 0.284 1 98.88 165 VAL B C 1
ATOM 5427 O O . VAL B 1 165 ? 15.781 -7.781 -0.471 1 98.88 165 VAL B O 1
ATOM 5430 N N . ALA B 1 166 ? 14.32 -8.117 1.201 1 98.88 166 ALA B N 1
ATOM 5431 C CA . ALA B 1 166 ? 14.617 -9.539 1.32 1 98.88 166 ALA B CA 1
ATOM 5432 C C . ALA B 1 166 ? 13.594 -10.383 0.562 1 98.88 166 ALA B C 1
ATOM 5434 O O . ALA B 1 166 ? 12.391 -10.141 0.665 1 98.88 166 ALA B O 1
ATOM 5435 N N . PHE B 1 167 ? 14.078 -11.344 -0.223 1 98.56 167 PHE B N 1
ATOM 5436 C CA . PHE B 1 167 ? 13.219 -12.211 -1.023 1 98.56 167 PHE B CA 1
ATOM 5437 C C . PHE B 1 167 ? 13.258 -13.641 -0.504 1 98.56 167 PHE B C 1
ATOM 5439 O O . PHE B 1 167 ? 14.328 -14.227 -0.358 1 98.56 167 PHE B O 1
ATOM 5446 N N . ASN B 1 168 ? 12.094 -14.148 -0.278 1 97.5 168 ASN B N 1
ATOM 5447 C CA . ASN B 1 168 ? 11.93 -15.539 0.12 1 97.5 168 ASN B CA 1
ATOM 5448 C C . ASN B 1 168 ? 11.094 -16.312 -0.898 1 97.5 168 ASN B C 1
ATOM 5450 O O . ASN B 1 168 ? 9.93 -16.625 -0.647 1 97.5 168 ASN B O 1
ATOM 5454 N N . PRO B 1 169 ? 11.711 -16.75 -1.976 1 96.5 169 PRO B N 1
ATOM 5455 C CA . PRO B 1 169 ? 10.977 -17.516 -2.984 1 96.5 169 PRO B CA 1
ATOM 5456 C C . PRO B 1 169 ? 10.516 -18.875 -2.467 1 96.5 169 PRO B C 1
ATOM 5458 O O . PRO B 1 169 ? 11.141 -19.453 -1.573 1 96.5 169 PRO B O 1
ATOM 5461 N N . PRO B 1 170 ? 9.492 -19.406 -3.064 1 94.44 170 PRO B N 1
ATOM 5462 C CA . PRO B 1 170 ? 8.953 -20.703 -2.658 1 94.44 170 PRO B CA 1
ATOM 5463 C C . PRO B 1 170 ? 9.695 -21.875 -3.299 1 94.44 170 PRO B C 1
ATOM 5465 O O . PRO B 1 170 ? 10.5 -21.672 -4.211 1 94.44 170 PRO B O 1
ATOM 5468 N N . GLN B 1 171 ? 9.359 -23.062 -2.865 1 91.44 171 GLN B N 1
ATOM 5469 C CA . GLN B 1 171 ? 10.023 -24.266 -3.35 1 91.44 171 GLN B CA 1
ATOM 5470 C C . GLN B 1 171 ? 9.453 -24.688 -4.699 1 91.44 171 GLN B C 1
ATOM 5472 O O . GLN B 1 171 ? 10.156 -25.312 -5.504 1 91.44 171 GLN B O 1
ATOM 5477 N N . ASN B 1 172 ? 8.219 -24.312 -4.957 1 90.75 172 ASN B N 1
ATOM 5478 C CA . ASN B 1 172 ? 7.586 -24.812 -6.172 1 90.75 172 ASN B CA 1
ATOM 5479 C C . ASN B 1 172 ? 7.988 -23.984 -7.395 1 90.75 172 ASN B C 1
ATOM 5481 O O . ASN B 1 172 ? 7.816 -24.438 -8.531 1 90.75 172 ASN B O 1
ATOM 5485 N N . ALA B 1 173 ? 8.422 -22.797 -7.172 1 93.81 173 ALA B N 1
ATOM 5486 C CA . ALA B 1 173 ? 8.852 -21.938 -8.273 1 93.81 173 ALA B CA 1
ATOM 5487 C C . ALA B 1 173 ? 9.969 -21 -7.836 1 93.81 173 ALA B C 1
ATOM 5489 O O . ALA B 1 173 ? 9.836 -19.781 -7.922 1 93.81 173 ALA B O 1
ATOM 5490 N N . PRO B 1 174 ? 11.102 -21.531 -7.531 1 94.44 174 PRO B N 1
ATOM 5491 C CA . PRO B 1 174 ? 12.133 -20.719 -6.887 1 94.44 174 PRO B CA 1
ATOM 5492 C C . PRO B 1 174 ? 12.797 -19.734 -7.848 1 94.44 174 PRO B C 1
ATOM 5494 O O . PRO B 1 174 ? 12.914 -18.547 -7.543 1 94.44 174 PRO B O 1
ATOM 5497 N N . LEU B 1 175 ? 13.18 -20.266 -9.062 1 97.88 175 LEU B N 1
ATOM 5498 C CA . LEU B 1 175 ? 13.922 -19.438 -10.016 1 97.88 175 LEU B CA 1
ATOM 5499 C C . LEU B 1 175 ? 13.07 -18.281 -10.523 1 97.88 175 LEU B C 1
ATOM 5501 O O . LEU B 1 175 ? 13.461 -17.125 -10.414 1 97.88 175 LEU B O 1
ATOM 5505 N N . PRO B 1 176 ? 11.852 -18.547 -11.031 1 97.19 176 PRO B N 1
ATOM 5506 C CA . PRO B 1 176 ? 11.062 -17.422 -11.539 1 97.19 176 PRO B CA 1
ATOM 5507 C C . PRO B 1 176 ? 10.672 -16.438 -10.445 1 97.19 176 PRO B C 1
ATOM 5509 O O . PRO B 1 176 ? 10.594 -15.227 -10.703 1 97.19 176 PRO B O 1
ATOM 5512 N N . SER B 1 177 ? 10.438 -16.906 -9.25 1 97.44 177 SER B N 1
ATOM 5513 C CA . SER B 1 177 ? 10.102 -16.031 -8.141 1 97.44 177 SER B CA 1
ATOM 5514 C C . SER B 1 177 ? 11.289 -15.164 -7.738 1 97.44 177 SER B C 1
ATOM 5516 O O . SER B 1 177 ? 11.133 -13.984 -7.441 1 97.44 177 SER B O 1
ATOM 5518 N N . ALA B 1 178 ? 12.477 -15.734 -7.734 1 98.38 178 ALA B N 1
ATOM 5519 C CA . ALA B 1 178 ? 13.688 -14.984 -7.422 1 98.38 178 ALA B CA 1
ATOM 5520 C C . ALA B 1 178 ? 13.953 -13.906 -8.469 1 98.38 178 ALA B C 1
ATOM 5522 O O . ALA B 1 178 ? 14.484 -12.836 -8.156 1 98.38 178 ALA B O 1
ATOM 5523 N N . ALA B 1 179 ? 13.531 -14.195 -9.703 1 98.62 179 ALA B N 1
ATOM 5524 C CA . ALA B 1 179 ? 13.758 -13.273 -10.812 1 98.62 179 ALA B CA 1
ATOM 5525 C C . ALA B 1 179 ? 13.031 -11.953 -10.586 1 98.62 179 ALA B C 1
ATOM 5527 O O . ALA B 1 179 ? 13.383 -10.93 -11.18 1 98.62 179 ALA B O 1
ATOM 5528 N N . LEU B 1 180 ? 12.07 -11.961 -9.75 1 98.12 180 LEU B N 1
ATOM 5529 C CA . LEU B 1 180 ? 11.32 -10.75 -9.453 1 98.12 180 LEU B CA 1
ATOM 5530 C C . LEU B 1 180 ? 12.188 -9.734 -8.711 1 98.12 180 LEU B C 1
ATOM 5532 O O . LEU B 1 180 ? 11.859 -8.547 -8.664 1 98.12 180 LEU B O 1
ATOM 5536 N N . CYS B 1 181 ? 13.312 -10.18 -8.148 1 98.62 181 CYS B N 1
ATOM 5537 C CA . CYS B 1 181 ? 14.172 -9.258 -7.402 1 98.62 181 CYS B CA 1
ATOM 5538 C C . CYS B 1 181 ? 14.781 -8.211 -8.328 1 98.62 181 CYS B C 1
ATOM 5540 O O . CYS B 1 181 ? 15.156 -7.129 -7.879 1 98.62 181 CYS B O 1
ATOM 5542 N N . VAL B 1 182 ? 14.836 -8.523 -9.641 1 98.81 182 VAL B N 1
ATOM 5543 C CA . VAL B 1 182 ? 15.383 -7.578 -10.617 1 98.81 182 VAL B CA 1
ATOM 5544 C C . VAL B 1 182 ? 14.5 -6.332 -10.664 1 98.81 182 VAL B C 1
ATOM 5546 O O . VAL B 1 182 ? 15 -5.219 -10.82 1 98.81 182 VAL B O 1
ATOM 5549 N N . LEU B 1 183 ? 13.195 -6.539 -10.516 1 98.56 183 LEU B N 1
ATOM 5550 C CA . LEU B 1 183 ? 12.281 -5.41 -10.484 1 98.56 183 LEU B CA 1
ATOM 5551 C C . LEU B 1 183 ? 12.562 -4.52 -9.273 1 98.56 183 LEU B C 1
ATOM 5553 O O . LEU B 1 183 ? 12.492 -3.291 -9.375 1 98.56 183 LEU B O 1
ATOM 5557 N N . ALA B 1 184 ? 12.867 -5.129 -8.109 1 98.69 184 ALA B N 1
ATOM 5558 C CA . ALA B 1 184 ? 13.234 -4.352 -6.93 1 98.69 184 ALA B CA 1
ATOM 5559 C C . ALA B 1 184 ? 14.547 -3.604 -7.152 1 98.69 184 ALA B C 1
ATOM 5561 O O . ALA B 1 184 ? 14.703 -2.463 -6.711 1 98.69 184 ALA B O 1
ATOM 5562 N N . LEU B 1 185 ? 15.477 -4.27 -7.828 1 98.88 185 LEU B N 1
ATOM 5563 C CA . LEU B 1 185 ? 16.734 -3.631 -8.18 1 98.88 185 LEU B CA 1
ATOM 5564 C C . LEU B 1 185 ? 16.5 -2.432 -9.094 1 98.88 185 LEU B C 1
ATOM 5566 O O . LEU B 1 185 ? 17.094 -1.368 -8.898 1 98.88 185 LEU B O 1
ATOM 5570 N N . MET B 1 186 ? 15.641 -2.59 -10.062 1 98.62 186 MET B N 1
ATOM 5571 C CA . MET B 1 186 ? 15.297 -1.522 -11 1 98.62 186 MET B CA 1
ATOM 5572 C C . MET B 1 186 ? 14.727 -0.315 -10.266 1 98.62 186 MET B C 1
ATOM 5574 O O . MET B 1 186 ? 14.945 0.827 -10.68 1 98.62 186 MET B O 1
ATOM 5578 N N . ALA B 1 187 ? 14.031 -0.563 -9.172 1 98.19 187 ALA B N 1
ATOM 5579 C CA . ALA B 1 187 ? 13.43 0.511 -8.383 1 98.19 187 ALA B CA 1
ATOM 5580 C C . ALA B 1 187 ? 14.492 1.271 -7.594 1 98.19 187 ALA B C 1
ATOM 5582 O O . ALA B 1 187 ? 14.234 2.369 -7.094 1 98.19 187 ALA B O 1
ATOM 5583 N N . GLY B 1 188 ? 15.641 0.655 -7.391 1 97.88 188 GLY B N 1
ATOM 5584 C CA . GLY B 1 188 ? 16.734 1.312 -6.691 1 97.88 188 GLY B CA 1
ATOM 5585 C C . GLY B 1 188 ? 17.047 0.679 -5.352 1 97.88 188 GLY B C 1
ATOM 5586 O O . GLY B 1 188 ? 17.812 1.237 -4.562 1 97.88 188 GLY B O 1
ATOM 5587 N N . ASN B 1 189 ? 16.484 -0.463 -5.039 1 98.69 189 ASN B N 1
ATOM 5588 C CA . ASN B 1 189 ? 16.75 -1.184 -3.797 1 98.69 189 ASN B CA 1
ATOM 5589 C C . ASN B 1 189 ? 17.969 -2.084 -3.922 1 98.69 189 ASN B C 1
ATOM 5591 O O . ASN B 1 189 ? 18.359 -2.479 -5.027 1 98.69 189 ASN B O 1
ATOM 5595 N N . ALA B 1 190 ? 18.562 -2.385 -2.811 1 98.88 190 ALA B N 1
ATOM 5596 C CA . ALA B 1 190 ? 19.406 -3.564 -2.713 1 98.88 190 ALA B CA 1
ATOM 5597 C C . ALA B 1 190 ? 18.625 -4.777 -2.238 1 98.88 190 ALA B C 1
ATOM 5599 O O . ALA B 1 190 ? 17.562 -4.633 -1.61 1 98.88 190 ALA B O 1
ATOM 5600 N N . VAL B 1 191 ? 19.156 -6.008 -2.602 1 98.94 191 VAL B N 1
ATOM 5601 C CA . VAL B 1 191 ? 18.328 -7.172 -2.299 1 98.94 191 VAL B CA 1
ATOM 5602 C C . VAL B 1 191 ? 19.172 -8.258 -1.644 1 98.94 191 VAL B C 1
ATOM 5604 O O . VAL B 1 191 ? 20.375 -8.352 -1.899 1 98.94 191 VAL B O 1
ATOM 5607 N N . VAL B 1 192 ? 18.594 -9.008 -0.767 1 98.94 192 VAL B N 1
ATOM 5608 C CA . VAL B 1 192 ? 19.062 -10.289 -0.253 1 98.94 192 VAL B CA 1
ATOM 5609 C C . VAL B 1 192 ? 18.078 -11.391 -0.625 1 98.94 192 VAL B C 1
ATOM 5611 O O . VAL B 1 192 ? 16.922 -11.359 -0.209 1 98.94 192 VAL B O 1
ATOM 5614 N N . VAL B 1 193 ? 18.547 -12.375 -1.383 1 98.88 193 VAL B N 1
ATOM 5615 C CA . VAL B 1 193 ? 17.656 -13.414 -1.884 1 98.88 193 VAL B CA 1
ATOM 5616 C C . VAL B 1 193 ? 18.031 -14.758 -1.264 1 98.88 193 VAL B C 1
ATOM 5618 O O . VAL B 1 193 ? 19.203 -15.148 -1.277 1 98.88 193 VAL B O 1
ATOM 5621 N N . ARG B 1 194 ? 17.094 -15.43 -0.754 1 98.69 194 ARG B N 1
ATOM 5622 C CA . ARG B 1 194 ? 17.312 -16.766 -0.228 1 98.69 194 ARG B CA 1
ATOM 5623 C C . ARG B 1 194 ? 17 -17.828 -1.279 1 98.69 194 ARG B C 1
ATOM 5625 O O . ARG B 1 194 ? 15.883 -17.875 -1.813 1 98.69 194 ARG B O 1
ATOM 5632 N N . ALA B 1 195 ? 17.922 -18.641 -1.545 1 98.19 195 ALA B N 1
ATOM 5633 C CA . ALA B 1 195 ? 17.641 -19.859 -2.318 1 98.19 195 ALA B CA 1
ATOM 5634 C C . ALA B 1 195 ? 17.141 -20.984 -1.418 1 98.19 195 ALA B C 1
ATOM 5636 O O . ALA B 1 195 ? 17.812 -21.344 -0.444 1 98.19 195 ALA B O 1
ATOM 5637 N N . PRO B 1 196 ? 15.992 -21.484 -1.741 1 96.25 196 PRO B N 1
ATOM 5638 C CA . PRO B 1 196 ? 15.531 -22.609 -0.923 1 96.25 196 PRO B CA 1
ATOM 5639 C C . PRO B 1 196 ? 16.5 -23.781 -0.94 1 96.25 196 PRO B C 1
ATOM 5641 O O . PRO B 1 196 ? 16.938 -24.219 -2.012 1 96.25 196 PRO B O 1
ATOM 5644 N N . ARG B 1 197 ? 16.719 -24.438 0.174 1 92.94 197 ARG B N 1
ATOM 5645 C CA . ARG B 1 197 ? 17.734 -25.484 0.308 1 92.94 197 ARG B CA 1
ATOM 5646 C C . ARG B 1 197 ? 17.375 -26.703 -0.528 1 92.94 197 ARG B C 1
ATOM 5648 O O . ARG B 1 197 ? 18.25 -27.344 -1.105 1 92.94 197 ARG B O 1
ATOM 5655 N N . SER B 1 198 ? 16.156 -26.984 -0.62 1 89 198 SER B N 1
ATOM 5656 C CA . SER B 1 198 ? 15.703 -28.219 -1.278 1 89 198 SER B CA 1
ATOM 5657 C C . SER B 1 198 ? 15.797 -28.094 -2.795 1 89 198 SER B C 1
ATOM 5659 O O . SER B 1 198 ? 15.75 -29.094 -3.51 1 89 198 SER B O 1
ATOM 5661 N N . ILE B 1 199 ? 15.883 -26.906 -3.299 1 93.69 199 ILE B N 1
ATOM 5662 C CA . ILE B 1 199 ? 15.875 -26.656 -4.734 1 93.69 199 ILE B CA 1
ATOM 5663 C C . ILE B 1 199 ? 16.641 -25.359 -5.031 1 93.69 199 ILE B C 1
ATOM 5665 O O . ILE B 1 199 ? 16.125 -24.469 -5.711 1 93.69 199 ILE B O 1
ATOM 5669 N N . ALA B 1 200 ? 17.906 -25.328 -4.75 1 96.44 200 ALA B N 1
ATOM 5670 C CA . ALA B 1 200 ? 18.656 -24.094 -4.648 1 96.44 200 ALA B CA 1
ATOM 5671 C C . ALA B 1 200 ? 19.375 -23.781 -5.965 1 96.44 200 ALA B C 1
ATOM 5673 O O . ALA B 1 200 ? 19.719 -22.625 -6.23 1 96.44 200 ALA B O 1
ATOM 5674 N N . LEU B 1 201 ? 19.578 -24.766 -6.805 1 97.25 201 LEU B N 1
ATOM 5675 C CA . LEU B 1 201 ? 20.547 -24.656 -7.891 1 97.25 201 LEU B CA 1
ATOM 5676 C C . LEU B 1 201 ? 20.109 -23.625 -8.922 1 97.25 201 LEU B C 1
ATOM 5678 O O . LEU B 1 201 ? 20.875 -22.75 -9.312 1 97.25 201 LEU B O 1
ATOM 5682 N N . SER B 1 202 ? 18.875 -23.719 -9.344 1 97.94 202 SER B N 1
ATOM 5683 C CA . SER B 1 202 ? 18.375 -22.812 -10.375 1 97.94 202 SER B CA 1
ATOM 5684 C C . SER B 1 202 ? 18.391 -21.359 -9.891 1 97.94 202 SER B C 1
ATOM 5686 O O . SER B 1 202 ? 18.719 -20.453 -10.648 1 97.94 202 SER B O 1
ATOM 5688 N N . THR B 1 203 ? 18.016 -21.094 -8.641 1 98.56 203 THR B N 1
ATOM 5689 C CA . THR B 1 203 ? 18 -19.75 -8.07 1 98.56 203 THR B CA 1
ATOM 5690 C C . THR B 1 203 ? 19.406 -19.172 -8.031 1 98.56 203 THR B C 1
ATOM 5692 O O . THR B 1 203 ? 19.625 -18.031 -8.477 1 98.56 203 THR B O 1
ATOM 5695 N N . MET B 1 204 ? 20.344 -19.969 -7.574 1 98.69 204 MET B N 1
ATOM 5696 C CA . MET B 1 204 ? 21.719 -19.484 -7.484 1 98.69 204 MET B CA 1
ATOM 5697 C C . MET B 1 204 ? 22.312 -19.25 -8.875 1 98.69 204 MET B C 1
ATOM 5699 O O . MET B 1 204 ? 23.047 -18.281 -9.078 1 98.69 204 MET B O 1
ATOM 5703 N N . TRP B 1 205 ? 22 -20.156 -9.789 1 98.69 205 TRP B N 1
ATOM 5704 C CA . TRP B 1 205 ? 22.422 -19.953 -11.172 1 98.69 205 TRP B CA 1
ATOM 5705 C C . TRP B 1 205 ? 21.938 -18.625 -11.711 1 98.69 205 TRP B C 1
ATOM 5707 O O . TRP B 1 205 ? 22.719 -17.844 -12.25 1 98.69 205 TRP B O 1
ATOM 5717 N N . LEU B 1 206 ? 20.672 -18.312 -11.523 1 98.88 206 LEU B N 1
ATOM 5718 C CA . LEU B 1 206 ? 20.078 -17.094 -12.023 1 98.88 206 LEU B CA 1
ATOM 5719 C C . LEU B 1 206 ? 20.781 -15.867 -11.438 1 98.88 206 LEU B C 1
ATOM 5721 O O . LEU B 1 206 ? 21.141 -14.945 -12.172 1 98.88 206 LEU B O 1
ATOM 5725 N N . LEU B 1 207 ? 20.953 -15.852 -10.164 1 98.81 207 LEU B N 1
ATOM 5726 C CA . LEU B 1 207 ? 21.453 -14.68 -9.461 1 98.81 207 LEU B CA 1
ATOM 5727 C C . LEU B 1 207 ? 22.938 -14.477 -9.719 1 98.81 207 LEU B C 1
ATOM 5729 O O . LEU B 1 207 ? 23.391 -13.359 -9.977 1 98.81 207 LEU B O 1
ATOM 5733 N N . ARG B 1 208 ? 23.672 -15.578 -9.75 1 98.56 208 ARG B N 1
ATOM 5734 C CA . ARG B 1 208 ? 25.125 -15.477 -9.844 1 98.56 208 ARG B CA 1
ATOM 5735 C C . ARG B 1 208 ? 25.562 -15.352 -11.297 1 98.56 208 ARG B C 1
ATOM 5737 O O . ARG B 1 208 ? 26.469 -14.57 -11.617 1 98.56 208 ARG B O 1
ATOM 5744 N N . ASP B 1 209 ? 24.953 -16.125 -12.195 1 98.44 209 ASP B N 1
ATOM 5745 C CA . ASP B 1 209 ? 25.469 -16.234 -13.555 1 98.44 209 ASP B CA 1
ATOM 5746 C C . ASP B 1 209 ? 24.75 -15.258 -14.484 1 98.44 209 ASP B C 1
ATOM 5748 O O . ASP B 1 209 ? 25.234 -14.945 -15.57 1 98.44 209 ASP B O 1
ATOM 5752 N N . ILE B 1 210 ? 23.562 -14.836 -14.102 1 98.69 210 ILE B N 1
ATOM 5753 C CA . ILE B 1 210 ? 22.812 -13.984 -15.016 1 98.69 210 ILE B CA 1
ATOM 5754 C C . ILE B 1 210 ? 22.703 -12.57 -14.438 1 98.69 210 ILE B C 1
ATOM 5756 O O . ILE B 1 210 ? 23.203 -11.617 -15.039 1 98.69 210 ILE B O 1
ATOM 5760 N N . VAL B 1 211 ? 22.234 -12.375 -13.227 1 98.81 211 VAL B N 1
ATOM 5761 C CA . VAL B 1 211 ? 21.906 -11.055 -12.688 1 98.81 211 VAL B CA 1
ATOM 5762 C C . VAL B 1 211 ? 23.188 -10.344 -12.25 1 98.81 211 VAL B C 1
ATOM 5764 O O . VAL B 1 211 ? 23.375 -9.164 -12.531 1 98.81 211 VAL B O 1
ATOM 5767 N N . ALA B 1 212 ? 24.094 -11.062 -11.531 1 98.69 212 ALA B N 1
ATOM 5768 C CA . ALA B 1 212 ? 25.312 -10.445 -11 1 98.69 212 ALA B CA 1
ATOM 5769 C C . ALA B 1 212 ? 26.141 -9.82 -12.117 1 98.69 212 ALA B C 1
ATOM 5771 O O . ALA B 1 212 ? 26.531 -8.656 -12.023 1 98.69 212 ALA B O 1
ATOM 5772 N N . PRO B 1 213 ? 26.391 -10.555 -13.266 1 98.19 213 PRO B N 1
ATOM 5773 C CA . PRO B 1 213 ? 27.156 -9.945 -14.352 1 98.19 213 PRO B CA 1
ATOM 5774 C C . PRO B 1 213 ? 26.469 -8.719 -14.945 1 98.19 213 PRO B C 1
ATOM 5776 O O . PRO B 1 213 ? 27.141 -7.762 -15.352 1 98.19 213 PRO B O 1
ATOM 5779 N N . LEU B 1 214 ? 25.156 -8.727 -15.031 1 98.25 214 LEU B N 1
ATOM 5780 C CA . LEU B 1 214 ? 24.422 -7.574 -15.547 1 98.25 214 LEU B CA 1
ATOM 5781 C C . LEU B 1 214 ? 24.641 -6.352 -14.664 1 98.25 214 LEU B C 1
ATOM 5783 O O . LEU B 1 214 ? 24.781 -5.234 -15.172 1 98.25 214 LEU B O 1
ATOM 5787 N N . LEU B 1 215 ? 24.609 -6.555 -13.344 1 98.19 215 LEU B N 1
ATOM 5788 C CA . LEU B 1 215 ? 24.828 -5.465 -12.398 1 98.19 215 LEU B CA 1
ATOM 5789 C C . LEU B 1 215 ? 26.25 -4.918 -12.539 1 98.19 215 LEU B C 1
ATOM 5791 O O . LEU B 1 215 ? 26.453 -3.705 -12.453 1 98.19 215 LEU B O 1
ATOM 5795 N N . GLU B 1 216 ? 27.141 -5.812 -12.742 1 95.75 216 GLU B N 1
ATOM 5796 C CA . GLU B 1 216 ? 28.516 -5.383 -12.992 1 95.75 216 GLU B CA 1
ATOM 5797 C C . GLU B 1 216 ? 28.609 -4.551 -14.273 1 95.75 216 GLU B C 1
ATOM 5799 O O . GLU B 1 216 ? 29.312 -3.535 -14.312 1 95.75 216 GLU B O 1
ATOM 5804 N N . GLU B 1 217 ? 27.906 -4.98 -15.281 1 94.62 217 GLU B N 1
ATOM 5805 C CA . GLU B 1 217 ? 27.891 -4.297 -16.562 1 94.62 217 GLU B CA 1
ATOM 5806 C C . GLU B 1 217 ? 27.438 -2.848 -16.422 1 94.62 217 GLU B C 1
ATOM 5808 O O . GLU B 1 217 ? 27.906 -1.968 -17.141 1 94.62 217 GLU B O 1
ATOM 5813 N N . ILE B 1 218 ? 26.594 -2.578 -15.5 1 92.75 218 ILE B N 1
ATOM 5814 C CA . ILE B 1 218 ? 26.062 -1.224 -15.383 1 92.75 218 ILE B CA 1
ATOM 5815 C C . ILE B 1 218 ? 26.703 -0.529 -14.18 1 92.75 218 ILE B C 1
ATOM 5817 O O . ILE B 1 218 ? 26.172 0.457 -13.664 1 92.75 218 ILE B O 1
ATOM 5821 N N . ASP B 1 219 ? 27.734 -1.111 -13.609 1 93 219 ASP B N 1
ATOM 5822 C CA . ASP B 1 219 ? 28.594 -0.558 -12.555 1 93 219 ASP B CA 1
ATOM 5823 C C . ASP B 1 219 ? 27.797 -0.389 -11.258 1 93 219 ASP B C 1
ATOM 5825 O O . ASP B 1 219 ? 27.922 0.637 -10.586 1 93 219 ASP B O 1
ATOM 5829 N N . ALA B 1 220 ? 26.969 -1.341 -10.992 1 96.81 220 ALA B N 1
ATOM 5830 C CA . ALA B 1 220 ? 26.266 -1.33 -9.703 1 96.81 220 ALA B CA 1
ATOM 5831 C C . ALA B 1 220 ? 27.25 -1.593 -8.555 1 96.81 220 ALA B C 1
ATOM 5833 O O . ALA B 1 220 ? 28.188 -2.363 -8.703 1 96.81 220 ALA B O 1
ATOM 5834 N N . PRO B 1 221 ? 27.031 -0.933 -7.418 1 96.94 221 PRO B N 1
ATOM 5835 C CA . PRO B 1 221 ? 27.891 -1.206 -6.258 1 96.94 221 PRO B CA 1
ATOM 5836 C C . PRO B 1 221 ? 27.875 -2.676 -5.844 1 96.94 221 PRO B C 1
ATOM 5838 O O . PRO B 1 221 ? 26.844 -3.34 -5.973 1 96.94 221 PRO B O 1
ATOM 5841 N N . ALA B 1 222 ? 29.031 -3.049 -5.27 1 96.81 222 ALA B N 1
ATOM 5842 C CA . ALA B 1 222 ? 29.047 -4.383 -4.676 1 96.81 222 ALA B CA 1
ATOM 5843 C C . ALA B 1 222 ? 28.047 -4.492 -3.533 1 96.81 222 ALA B C 1
ATOM 5845 O O . ALA B 1 222 ? 27.875 -3.553 -2.754 1 96.81 222 ALA B O 1
ATOM 5846 N N . GLY B 1 223 ? 27.297 -5.441 -3.482 1 98.38 223 GLY B N 1
ATOM 5847 C CA . GLY B 1 223 ? 26.375 -5.676 -2.387 1 98.38 223 GLY B CA 1
ATOM 5848 C C . GLY B 1 223 ? 24.938 -5.395 -2.76 1 98.38 223 GLY B C 1
ATOM 5849 O O . GLY B 1 223 ? 24.016 -5.707 -1.995 1 98.38 223 GLY B O 1
ATOM 5850 N N . VAL B 1 224 ? 24.703 -4.77 -3.941 1 98.75 224 VAL B N 1
ATOM 5851 C CA . VAL B 1 224 ? 23.344 -4.488 -4.387 1 98.75 224 VAL B CA 1
ATOM 5852 C C . VAL B 1 224 ? 22.562 -5.789 -4.496 1 98.75 224 VAL B C 1
ATOM 5854 O O . VAL B 1 224 ? 21.359 -5.82 -4.23 1 98.75 224 VAL B O 1
ATOM 5857 N N . LEU B 1 225 ? 23.203 -6.828 -4.879 1 98.94 225 LEU B N 1
ATOM 5858 C CA . LEU B 1 225 ? 22.656 -8.18 -4.902 1 98.94 225 LEU B CA 1
ATOM 5859 C C . LEU B 1 225 ? 23.438 -9.094 -3.953 1 98.94 225 LEU B C 1
ATOM 5861 O O . LEU B 1 225 ? 24.672 -9.148 -3.996 1 98.94 225 LEU B O 1
ATOM 5865 N N . ASN B 1 226 ? 22.75 -9.773 -3.109 1 98.94 226 ASN B N 1
ATOM 5866 C CA . ASN B 1 226 ? 23.281 -10.812 -2.238 1 98.94 226 ASN B CA 1
ATOM 5867 C C . ASN B 1 226 ? 22.406 -12.062 -2.262 1 98.94 226 ASN B C 1
ATOM 5869 O O . ASN B 1 226 ? 21.188 -11.977 -2.121 1 98.94 226 ASN B O 1
ATOM 5873 N N . ALA B 1 227 ? 23.016 -13.219 -2.482 1 98.88 227 ALA B N 1
ATOM 5874 C CA . ALA B 1 227 ? 22.297 -14.484 -2.605 1 98.88 227 ALA B CA 1
ATOM 5875 C C . ALA B 1 227 ? 22.828 -15.508 -1.604 1 98.88 227 ALA B C 1
ATOM 5877 O O . ALA B 1 227 ? 24.031 -15.781 -1.563 1 98.88 227 ALA B O 1
ATOM 5878 N N . VAL B 1 228 ? 21.906 -16.031 -0.813 1 98.69 228 VAL B N 1
ATOM 5879 C CA . VAL B 1 228 ? 22.297 -17.031 0.189 1 98.69 228 VAL B CA 1
ATOM 5880 C C . VAL B 1 228 ? 21.391 -18.25 0.08 1 98.69 228 VAL B C 1
ATOM 5882 O O . VAL B 1 228 ? 20.25 -18.156 -0.388 1 98.69 228 VAL B O 1
ATOM 5885 N N . CYS B 1 229 ? 21.891 -19.406 0.411 1 98 229 CYS B N 1
ATOM 5886 C CA . CYS B 1 229 ? 21.125 -20.641 0.606 1 98 229 CYS B CA 1
ATOM 5887 C C . CYS B 1 229 ? 21.062 -21.016 2.082 1 98 229 CYS B C 1
ATOM 5889 O O . CYS B 1 229 ? 22.094 -21.312 2.691 1 98 229 CYS B O 1
ATOM 5891 N N . SER B 1 230 ? 19.891 -20.938 2.658 1 96.44 230 SER B N 1
ATOM 5892 C CA . SER B 1 230 ? 19.797 -21.094 4.105 1 96.44 230 SER B CA 1
ATOM 5893 C C . SER B 1 230 ? 18.438 -21.656 4.512 1 96.44 230 SER B C 1
ATOM 5895 O O . SER B 1 230 ? 17.531 -21.781 3.678 1 96.44 230 SER B O 1
ATOM 5897 N N . ASN B 1 231 ? 18.344 -22.062 5.77 1 94.19 231 ASN B N 1
ATOM 5898 C CA . ASN B 1 231 ? 17.094 -22.531 6.352 1 94.19 231 ASN B CA 1
ATOM 5899 C C . ASN B 1 231 ? 16.062 -21.406 6.434 1 94.19 231 ASN B C 1
ATOM 5901 O O . ASN B 1 231 ? 16.375 -20.297 6.848 1 94.19 231 ASN B O 1
ATOM 5905 N N . PRO B 1 232 ? 14.883 -21.75 6.043 1 93.12 232 PRO B N 1
ATOM 5906 C CA . PRO B 1 232 ? 13.852 -20.703 5.98 1 93.12 232 PRO B CA 1
ATOM 5907 C C . PRO B 1 232 ? 13.586 -20.062 7.34 1 93.12 232 PRO B C 1
ATOM 5909 O O . PRO B 1 232 ? 13.531 -18.828 7.438 1 93.12 232 PRO B O 1
ATOM 5912 N N . LYS B 1 233 ? 13.367 -20.859 8.391 1 93.75 233 LYS B N 1
ATOM 5913 C CA . LYS B 1 233 ? 13.062 -20.297 9.703 1 93.75 233 LYS B CA 1
ATOM 5914 C C . LYS B 1 233 ? 14.211 -19.438 10.219 1 93.75 233 LYS B C 1
ATOM 5916 O O . LYS B 1 233 ? 13.992 -18.344 10.727 1 93.75 233 LYS B O 1
ATOM 5921 N N . GLN B 1 234 ? 15.391 -19.953 10.078 1 94.81 234 GLN B N 1
ATOM 5922 C CA . GLN B 1 234 ? 16.594 -19.234 10.477 1 94.81 234 GLN B CA 1
ATOM 5923 C C . GLN B 1 234 ? 16.703 -17.891 9.758 1 94.81 234 GLN B C 1
ATOM 5925 O O . GLN B 1 234 ? 16.938 -16.859 10.383 1 94.81 234 GLN B O 1
ATOM 5930 N N . THR B 1 235 ? 16.547 -17.906 8.539 1 97.25 235 THR B N 1
ATOM 5931 C CA . THR B 1 235 ? 16.672 -16.719 7.695 1 97.25 235 THR B CA 1
ATOM 5932 C C . THR B 1 235 ? 15.578 -15.711 8.016 1 97.25 235 THR B C 1
ATOM 5934 O O . THR B 1 235 ? 15.867 -14.531 8.227 1 97.25 235 THR B O 1
ATOM 5937 N N . MET B 1 236 ? 14.32 -16.156 8.125 1 96.75 236 MET B N 1
ATOM 5938 C CA . MET B 1 236 ? 13.18 -15.266 8.344 1 96.75 236 MET B CA 1
ATOM 5939 C C . MET B 1 236 ? 13.273 -14.586 9.703 1 96.75 236 MET B C 1
ATOM 5941 O O . MET B 1 236 ? 13.008 -13.391 9.82 1 96.75 236 MET B O 1
ATOM 5945 N N . ASP B 1 237 ? 13.648 -15.352 10.688 1 97.56 237 ASP B N 1
ATOM 5946 C CA . ASP B 1 237 ? 13.805 -14.781 12.023 1 97.56 237 ASP B CA 1
ATOM 5947 C C . ASP B 1 237 ? 14.828 -13.648 12.031 1 97.56 237 ASP B C 1
ATOM 5949 O O . ASP B 1 237 ? 14.602 -12.602 12.633 1 97.56 237 ASP B O 1
ATOM 5953 N N . ARG B 1 238 ? 15.914 -13.844 11.352 1 98.12 238 ARG B N 1
ATOM 5954 C CA . ARG B 1 238 ? 16.984 -12.852 11.305 1 98.12 238 ARG B CA 1
ATOM 5955 C C . ARG B 1 238 ? 16.547 -11.625 10.508 1 98.12 238 ARG B C 1
ATOM 5957 O O . ARG B 1 238 ? 16.812 -10.492 10.914 1 98.12 238 ARG B O 1
ATOM 5964 N N . TRP B 1 239 ? 15.898 -11.883 9.367 1 98.56 239 TRP B N 1
ATOM 5965 C CA . TRP B 1 239 ? 15.43 -10.781 8.531 1 98.56 239 TRP B CA 1
ATOM 5966 C C . TRP B 1 239 ? 14.422 -9.922 9.289 1 98.56 239 TRP B C 1
ATOM 5968 O O . TRP B 1 239 ? 14.469 -8.695 9.227 1 98.56 239 TRP B O 1
ATOM 5978 N N . ILE B 1 240 ? 13.477 -10.5 10.055 1 98.25 240 ILE B N 1
ATOM 5979 C CA . ILE B 1 240 ? 12.438 -9.789 10.797 1 98.25 240 ILE B CA 1
ATOM 5980 C C . ILE B 1 240 ? 13.07 -8.938 11.898 1 98.25 240 ILE B C 1
ATOM 5982 O O . ILE B 1 240 ? 12.688 -7.789 12.102 1 98.25 240 ILE B O 1
ATOM 5986 N N . ALA B 1 241 ? 14.07 -9.469 12.5 1 97.94 241 ALA B N 1
ATOM 5987 C CA . ALA B 1 241 ? 14.672 -8.805 13.656 1 97.94 241 ALA B CA 1
ATOM 5988 C C . ALA B 1 241 ? 15.633 -7.703 13.219 1 97.94 241 ALA B C 1
ATOM 5990 O O . ALA B 1 241 ? 15.891 -6.758 13.969 1 97.94 241 ALA B O 1
ATOM 5991 N N . ASP B 1 242 ? 16.219 -7.828 12.047 1 98.44 242 ASP B N 1
ATOM 5992 C CA . ASP B 1 242 ? 17.297 -6.945 11.609 1 98.44 242 ASP B CA 1
ATOM 5993 C C . ASP B 1 242 ? 16.75 -5.602 11.141 1 98.44 242 ASP B C 1
ATOM 5995 O O . ASP B 1 242 ? 15.992 -5.535 10.172 1 98.44 242 ASP B O 1
ATOM 5999 N N . PRO B 1 243 ? 17.125 -4.5 11.742 1 96.88 243 PRO B N 1
ATOM 6000 C CA . PRO B 1 243 ? 16.594 -3.188 11.359 1 96.88 243 PRO B CA 1
ATOM 6001 C C . PRO B 1 243 ? 17.062 -2.732 9.984 1 96.88 243 PRO B C 1
ATOM 6003 O O . PRO B 1 243 ? 16.547 -1.764 9.43 1 96.88 243 PRO B O 1
ATOM 6006 N N . LEU B 1 244 ? 18.031 -3.436 9.414 1 98 244 LEU B N 1
ATOM 6007 C CA . LEU B 1 244 ? 18.578 -3.039 8.125 1 98 244 LEU B CA 1
ATOM 6008 C C . LEU B 1 244 ? 17.688 -3.518 6.984 1 98 244 LEU B C 1
ATOM 6010 O O . LEU B 1 244 ? 17.828 -3.053 5.852 1 98 244 LEU B O 1
ATOM 6014 N N . ILE B 1 245 ? 16.797 -4.465 7.262 1 98.69 245 ILE B N 1
ATOM 6015 C CA . ILE B 1 245 ? 15.852 -4.941 6.258 1 98.69 245 ILE B CA 1
ATOM 6016 C C . ILE B 1 245 ? 14.602 -4.059 6.262 1 98.69 245 ILE B C 1
ATOM 6018 O O . ILE B 1 245 ? 13.992 -3.84 7.312 1 98.69 245 ILE B O 1
ATOM 6022 N N . ASN B 1 246 ? 14.25 -3.592 5.098 1 98.31 246 ASN B N 1
ATOM 6023 C CA . ASN B 1 246 ? 13.102 -2.699 5.004 1 98.31 246 ASN B CA 1
ATOM 6024 C C . ASN B 1 246 ? 11.844 -3.447 4.57 1 98.31 246 ASN B C 1
ATOM 6026 O O . ASN B 1 246 ? 10.758 -3.211 5.109 1 98.31 246 ASN B O 1
ATOM 6030 N N . ASP B 1 247 ? 11.945 -4.238 3.545 1 98.62 247 ASP B N 1
ATOM 6031 C CA . ASP B 1 247 ? 10.836 -5.02 3.002 1 98.62 247 ASP B CA 1
ATOM 6032 C C . ASP B 1 247 ? 11.172 -6.512 2.988 1 98.62 247 ASP B C 1
ATOM 6034 O O . ASP B 1 247 ? 12.336 -6.887 2.799 1 98.62 247 ASP B O 1
ATOM 6038 N N . ILE B 1 248 ? 10.211 -7.312 3.172 1 98.69 248 ILE B N 1
ATOM 6039 C CA . ILE B 1 248 ? 10.375 -8.75 2.951 1 98.69 248 ILE B CA 1
ATOM 6040 C C . ILE B 1 248 ? 9.305 -9.242 1.985 1 98.69 248 ILE B C 1
ATOM 6042 O O . ILE B 1 248 ? 8.102 -9.133 2.264 1 98.69 248 ILE B O 1
ATOM 6046 N N . PHE B 1 249 ? 9.719 -9.664 0.841 1 97.88 249 PHE B N 1
ATOM 6047 C CA . PHE B 1 249 ? 8.859 -10.312 -0.147 1 97.88 249 PHE B CA 1
ATOM 6048 C C . PHE B 1 249 ? 8.672 -11.789 0.18 1 97.88 249 PHE B C 1
ATOM 6050 O O . PHE B 1 249 ? 9.602 -12.586 0.026 1 97.88 249 PHE B O 1
ATOM 6057 N N . TYR B 1 250 ? 7.504 -12.172 0.599 1 96.88 250 TYR B N 1
ATOM 6058 C CA . TYR B 1 250 ? 7.234 -13.5 1.144 1 96.88 250 TYR B CA 1
ATOM 6059 C C . TYR B 1 250 ? 6.219 -14.25 0.287 1 96.88 250 TYR B C 1
ATOM 6061 O O . TYR B 1 250 ? 5.082 -13.797 0.13 1 96.88 250 TYR B O 1
ATOM 6069 N N . ILE B 1 251 ? 6.578 -15.312 -0.28 1 96.12 251 ILE B N 1
ATOM 6070 C CA . ILE B 1 251 ? 5.691 -16.203 -1.013 1 96.12 251 ILE B CA 1
ATOM 6071 C C . ILE B 1 251 ? 5.488 -17.5 -0.218 1 96.12 251 ILE B C 1
ATOM 6073 O O . ILE B 1 251 ? 6.457 -18.188 0.126 1 96.12 251 ILE B O 1
ATOM 6077 N N . GLY B 1 252 ? 4.281 -17.875 0.12 1 94.12 252 GLY B N 1
ATOM 6078 C CA . GLY B 1 252 ? 4.035 -19.062 0.92 1 94.12 252 GLY B CA 1
ATOM 6079 C C . GLY B 1 252 ? 2.57 -19.266 1.249 1 94.12 252 GLY B C 1
ATOM 6080 O O . GLY B 1 252 ? 1.694 -18.734 0.562 1 94.12 252 GLY B O 1
ATOM 6081 N N . GLY B 1 253 ? 2.314 -20.094 2.234 1 94.44 253 GLY B N 1
ATOM 6082 C CA . GLY B 1 253 ? 0.951 -20.359 2.662 1 94.44 253 GLY B CA 1
ATOM 6083 C C . GLY B 1 253 ? 0.331 -19.219 3.439 1 94.44 253 GLY B C 1
ATOM 6084 O O . GLY B 1 253 ? 1.036 -18.469 4.113 1 94.44 253 GLY B O 1
ATOM 6085 N N . SER B 1 254 ? -0.982 -19.172 3.426 1 94.88 254 SER B N 1
ATOM 6086 C CA . SER B 1 254 ? -1.703 -18.031 3.984 1 94.88 254 SER B CA 1
ATOM 6087 C C . SER B 1 254 ? -1.64 -18.016 5.508 1 94.88 254 SER B C 1
ATOM 6089 O O . SER B 1 254 ? -1.48 -16.969 6.125 1 94.88 254 SER B O 1
ATOM 6091 N N . GLN B 1 255 ? -1.764 -19.141 6.121 1 94.25 255 GLN B N 1
ATOM 6092 C CA . GLN B 1 255 ? -1.754 -19.188 7.578 1 94.25 255 GLN B CA 1
ATOM 6093 C C . GLN B 1 255 ? -0.452 -18.641 8.141 1 94.25 255 GLN B C 1
ATOM 6095 O O . GLN B 1 255 ? -0.471 -17.734 8.977 1 94.25 255 GLN B O 1
ATOM 6100 N N . GLU B 1 256 ? 0.613 -19.125 7.637 1 94.62 256 GLU B N 1
ATOM 6101 C CA . GLU B 1 256 ? 1.918 -18.656 8.078 1 94.62 256 GLU B CA 1
ATOM 6102 C C . GLU B 1 256 ? 2.178 -17.234 7.59 1 94.62 256 GLU B C 1
ATOM 6104 O O . GLU B 1 256 ? 2.768 -16.422 8.305 1 94.62 256 GLU B O 1
ATOM 6109 N N . GLY B 1 257 ? 1.741 -17 6.418 1 96.69 257 GLY B N 1
ATOM 6110 C CA . GLY B 1 257 ? 1.959 -15.688 5.828 1 96.69 257 GLY B CA 1
ATOM 6111 C C . GLY B 1 257 ? 1.296 -14.562 6.609 1 96.69 257 GLY B C 1
ATOM 6112 O O . GLY B 1 257 ? 1.87 -13.484 6.762 1 96.69 257 GLY B O 1
ATOM 6113 N N . LEU B 1 258 ? 0.103 -14.766 7.145 1 97 258 LEU B N 1
ATOM 6114 C CA . LEU B 1 258 ? -0.626 -13.734 7.883 1 97 258 LEU B CA 1
ATOM 6115 C C . LEU B 1 258 ? -0 -13.508 9.258 1 97 258 LEU B C 1
ATOM 6117 O O . LEU B 1 258 ? 0.028 -12.375 9.75 1 97 258 LEU B O 1
ATOM 6121 N N . ARG B 1 259 ? 0.498 -14.539 9.852 1 95.94 259 ARG B N 1
ATOM 6122 C CA . ARG B 1 259 ? 1.265 -14.383 11.086 1 95.94 259 ARG B CA 1
ATOM 6123 C C . ARG B 1 259 ? 2.547 -13.602 10.836 1 95.94 259 ARG B C 1
ATOM 6125 O O . ARG B 1 259 ? 2.91 -12.727 11.633 1 95.94 259 ARG B O 1
ATOM 6132 N N . PHE B 1 260 ? 3.17 -13.977 9.75 1 96.62 260 PHE B N 1
ATOM 6133 C CA . PHE B 1 260 ? 4.379 -13.281 9.32 1 96.62 260 PHE B CA 1
ATOM 6134 C C . PHE B 1 260 ? 4.105 -11.797 9.109 1 96.62 260 PHE B C 1
ATOM 6136 O O . PHE B 1 260 ? 4.914 -10.953 9.5 1 96.62 260 PHE B O 1
ATOM 6143 N N . GLU B 1 261 ? 2.982 -11.469 8.547 1 97.75 261 GLU B N 1
ATOM 6144 C CA . GLU B 1 261 ? 2.586 -10.078 8.336 1 97.75 261 GLU B CA 1
ATOM 6145 C C . GLU B 1 261 ? 2.57 -9.305 9.648 1 97.75 261 GLU B C 1
ATOM 6147 O O . GLU B 1 261 ? 3.133 -8.211 9.734 1 97.75 261 GLU B O 1
ATOM 6152 N N . GLN B 1 262 ? 1.969 -9.859 10.664 1 97.31 262 GLN B N 1
ATOM 6153 C CA . GLN B 1 262 ? 1.875 -9.219 11.969 1 97.31 262 GLN B CA 1
ATOM 6154 C C . GLN B 1 262 ? 3.26 -8.992 12.57 1 97.31 262 GLN B C 1
ATOM 6156 O O . GLN B 1 262 ? 3.527 -7.926 13.133 1 97.31 262 GLN B O 1
ATOM 6161 N N . GLN B 1 263 ? 4.133 -9.953 12.375 1 97.62 263 GLN B N 1
ATOM 6162 C CA . GLN B 1 263 ? 5.488 -9.828 12.906 1 97.62 263 GLN B CA 1
ATOM 6163 C C . GLN B 1 263 ? 6.254 -8.719 12.203 1 97.62 263 GLN B C 1
ATOM 6165 O O . GLN B 1 263 ? 6.965 -7.941 12.852 1 97.62 263 GLN B O 1
ATOM 6170 N N . CYS B 1 264 ? 6.133 -8.695 10.898 1 98 264 CYS B N 1
ATOM 6171 C CA . CYS B 1 264 ? 6.812 -7.66 10.133 1 98 264 CYS B CA 1
ATOM 6172 C C . CYS B 1 264 ? 6.379 -6.273 10.594 1 98 264 CYS B C 1
ATOM 6174 O O . CYS B 1 264 ? 7.215 -5.414 10.867 1 98 264 CYS B O 1
ATOM 6176 N N . VAL B 1 265 ? 5.059 -6.051 10.711 1 97.38 265 VAL B N 1
ATOM 6177 C CA . VAL B 1 265 ? 4.508 -4.754 11.086 1 97.38 265 VAL B CA 1
ATOM 6178 C C . VAL B 1 265 ? 4.973 -4.375 12.484 1 97.38 265 VAL B C 1
ATOM 6180 O O . VAL B 1 265 ? 5.328 -3.221 12.742 1 97.38 265 VAL B O 1
ATOM 6183 N N . ALA B 1 266 ? 5.035 -5.316 13.367 1 96.25 266 ALA B N 1
ATOM 6184 C CA . ALA B 1 266 ? 5.484 -5.078 14.734 1 96.25 266 ALA B CA 1
ATOM 6185 C C . ALA B 1 266 ? 6.938 -4.609 14.766 1 96.25 266 ALA B C 1
ATOM 6187 O O . ALA B 1 266 ? 7.344 -3.887 15.68 1 96.25 266 ALA B O 1
ATOM 6188 N N . HIS B 1 267 ? 7.695 -5.012 13.734 1 96.81 267 HIS B N 1
ATOM 6189 C CA . HIS B 1 267 ? 9.102 -4.645 13.664 1 96.81 267 HIS B CA 1
ATOM 6190 C C . HIS B 1 267 ? 9.328 -3.48 12.711 1 96.81 267 HIS B C 1
ATOM 6192 O O . HIS B 1 267 ? 10.469 -3.162 12.367 1 96.81 267 HIS B O 1
ATOM 6198 N N . GLY B 1 268 ? 8.266 -2.914 12.18 1 95.19 268 GLY B N 1
ATOM 6199 C CA . GLY B 1 268 ? 8.344 -1.748 11.32 1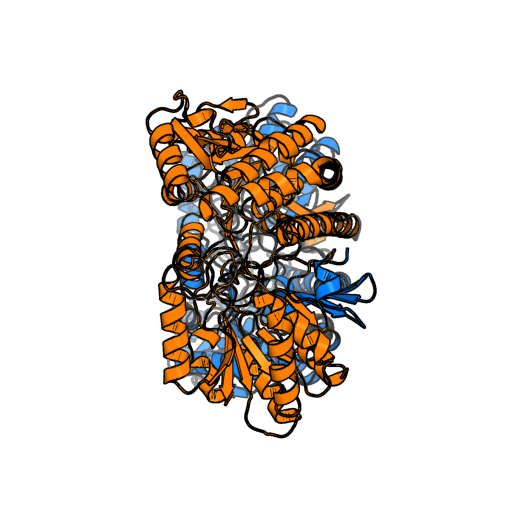 95.19 268 GLY B CA 1
ATOM 6200 C C . GLY B 1 268 ? 8.789 -2.086 9.906 1 95.19 268 GLY B C 1
ATOM 6201 O O . GLY B 1 268 ? 9.336 -1.236 9.203 1 95.19 268 GLY B O 1
ATOM 6202 N N . LYS B 1 269 ? 8.641 -3.34 9.5 1 96.81 269 LYS B N 1
ATOM 6203 C CA . LYS B 1 269 ? 9 -3.795 8.156 1 96.81 269 LYS B CA 1
ATOM 6204 C C . LYS B 1 269 ? 7.766 -3.951 7.277 1 96.81 269 LYS B C 1
ATOM 6206 O O . LYS B 1 269 ? 6.703 -4.355 7.754 1 96.81 269 LYS B O 1
ATOM 6211 N N . LYS B 1 270 ? 7.922 -3.641 6.07 1 98.06 270 LYS B N 1
ATOM 6212 C CA . LYS B 1 270 ? 6.844 -3.82 5.102 1 98.06 270 LYS B CA 1
ATOM 6213 C C . LYS B 1 270 ? 6.816 -5.25 4.566 1 98.06 270 LYS B C 1
ATOM 6215 O O . LYS B 1 270 ? 7.73 -5.672 3.857 1 98.06 270 LYS B O 1
ATOM 6220 N N . PRO B 1 271 ? 5.781 -6.047 4.875 1 98 271 PRO B N 1
ATOM 6221 C CA . PRO B 1 271 ? 5.613 -7.363 4.254 1 98 271 PRO B CA 1
ATOM 6222 C C . PRO B 1 271 ? 4.961 -7.285 2.875 1 98 271 PRO B C 1
ATOM 6224 O O . PRO B 1 271 ? 3.918 -6.645 2.717 1 98 271 PRO B O 1
ATOM 6227 N N . ILE B 1 272 ? 5.535 -7.789 1.886 1 97.75 272 ILE B N 1
ATOM 6228 C CA . ILE B 1 272 ? 4.934 -7.984 0.571 1 97.75 272 ILE B CA 1
ATOM 6229 C C . ILE B 1 272 ? 4.559 -9.453 0.385 1 97.75 272 ILE B C 1
ATOM 6231 O O . ILE B 1 272 ? 5.426 -10.297 0.173 1 97.75 272 ILE B O 1
ATOM 6235 N N . LEU B 1 273 ? 3.264 -9.719 0.401 1 97.56 273 LEU B N 1
ATOM 6236 C CA . LEU B 1 273 ? 2.779 -11.086 0.532 1 97.56 273 LEU B CA 1
ATOM 6237 C C . LEU B 1 273 ? 2.262 -11.609 -0.803 1 97.56 273 LEU B C 1
ATOM 6239 O O . LEU B 1 273 ? 1.522 -10.914 -1.504 1 97.56 273 LEU B O 1
ATOM 6243 N N . GLU B 1 274 ? 2.715 -12.695 -1.189 1 96.94 274 GLU B N 1
ATOM 6244 C CA . GLU B 1 274 ? 2.17 -13.547 -2.238 1 96.94 274 GLU B CA 1
ATOM 6245 C C . GLU B 1 274 ? 1.805 -14.93 -1.694 1 96.94 274 GLU B C 1
ATOM 6247 O O . GLU B 1 274 ? 2.613 -15.852 -1.748 1 96.94 274 GLU B O 1
ATOM 6252 N N . LEU B 1 275 ? 0.569 -15.047 -1.22 1 96.69 275 LEU B N 1
ATOM 6253 C CA . LEU B 1 275 ? 0.163 -16.25 -0.507 1 96.69 275 LEU B CA 1
ATOM 6254 C C . LEU B 1 275 ? -0.797 -17.078 -1.351 1 96.69 275 LEU B C 1
ATOM 6256 O O . LEU B 1 275 ? -0.832 -16.953 -2.576 1 96.69 275 LEU B O 1
ATOM 6260 N N . ALA B 1 276 ? -1.443 -17.969 -0.712 1 94.88 276 ALA B N 1
ATOM 6261 C CA . ALA B 1 276 ? -2.281 -18.938 -1.419 1 94.88 276 ALA B CA 1
ATOM 6262 C C . ALA B 1 276 ? -3.412 -18.234 -2.168 1 94.88 276 ALA B C 1
ATOM 6264 O O . ALA B 1 276 ? -3.873 -17.172 -1.753 1 94.88 276 ALA B O 1
ATOM 6265 N N . GLY B 1 277 ? -3.637 -18.906 -3.219 1 93.69 277 GLY B N 1
ATOM 6266 C CA . GLY B 1 277 ? -4.852 -18.547 -3.932 1 93.69 277 GLY B CA 1
ATOM 6267 C C . GLY B 1 277 ? -5.965 -19.562 -3.773 1 93.69 277 GLY B C 1
ATOM 6268 O O . GLY B 1 277 ? -5.777 -20.594 -3.131 1 93.69 277 GLY B O 1
ATOM 6269 N N . ASN B 1 278 ? -7.203 -19.375 -4.066 1 96.94 278 ASN B N 1
ATOM 6270 C CA . ASN B 1 278 ? -8.375 -20.203 -4.293 1 96.94 278 ASN B CA 1
ATOM 6271 C C . ASN B 1 278 ? -9.219 -19.688 -5.457 1 96.94 278 ASN B C 1
ATOM 6273 O O . ASN B 1 278 ? -10.367 -19.281 -5.266 1 96.94 278 ASN B O 1
ATOM 6277 N N . ASP B 1 279 ? -8.508 -19.844 -6.578 1 97.69 279 ASP B N 1
ATOM 6278 C CA . ASP B 1 279 ? -8.945 -19.141 -7.781 1 97.69 279 ASP B CA 1
ATOM 6279 C C . ASP B 1 279 ? -10.195 -19.781 -8.375 1 97.69 279 ASP B C 1
ATOM 6281 O O . ASP B 1 279 ? -10.289 -21.016 -8.438 1 97.69 279 ASP B O 1
ATOM 6285 N N . GLY B 1 280 ? -11.141 -18.969 -8.875 1 98.25 280 GLY B N 1
ATOM 6286 C CA . GLY B 1 280 ? -12.375 -19.484 -9.453 1 98.25 280 GLY B CA 1
ATOM 6287 C C . GLY B 1 280 ? -12.484 -19.25 -10.945 1 98.25 280 GLY B C 1
ATOM 6288 O O . GLY B 1 280 ? -12.023 -18.219 -11.445 1 98.25 280 GLY B O 1
ATOM 6289 N N . ILE B 1 281 ? -13.086 -20.188 -11.633 1 98.88 281 ILE B N 1
ATOM 6290 C CA . ILE B 1 281 ? -13.516 -20.016 -13.016 1 98.88 281 ILE B CA 1
ATOM 6291 C C . ILE B 1 281 ? -15.047 -20.031 -13.086 1 98.88 281 ILE B C 1
ATOM 6293 O O . ILE B 1 281 ? -15.68 -20.969 -12.586 1 98.88 281 ILE B O 1
ATOM 6297 N N . VAL B 1 282 ? -15.57 -19.031 -13.625 1 98.94 282 VAL B N 1
ATOM 6298 C CA . VAL B 1 282 ? -17.016 -18.984 -13.875 1 98.94 282 VAL B CA 1
ATOM 6299 C C . VAL B 1 282 ? -17.281 -19.25 -15.359 1 98.94 282 VAL B C 1
ATOM 6301 O O . VAL B 1 282 ? -16.688 -18.609 -16.219 1 98.94 282 VAL B O 1
ATOM 6304 N N . VAL B 1 283 ? -18.141 -20.203 -15.633 1 98.94 283 VAL B N 1
ATOM 6305 C CA . VAL B 1 283 ? -18.531 -20.531 -17 1 98.94 283 VAL B CA 1
ATOM 6306 C C . VAL B 1 283 ? -20.016 -20.25 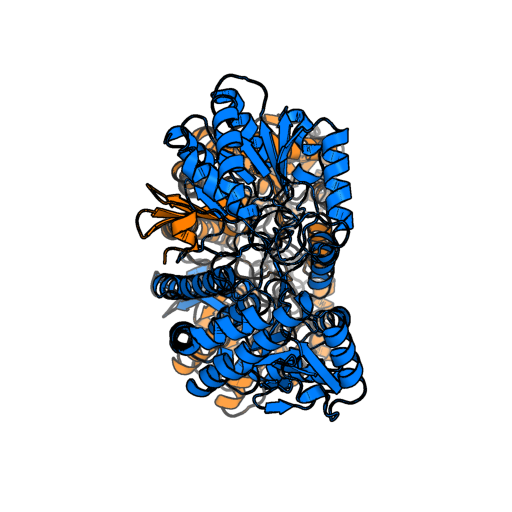-17.188 1 98.94 283 VAL B C 1
ATOM 6308 O O . VAL B 1 283 ? -20.875 -20.953 -16.656 1 98.94 283 VAL B O 1
ATOM 6311 N N . TRP B 1 284 ? -20.328 -19.266 -18 1 98.88 284 TRP B N 1
ATOM 6312 C CA . TRP B 1 284 ? -21.703 -18.859 -18.266 1 98.88 284 TRP B CA 1
ATOM 6313 C C . TRP B 1 284 ? -22.297 -19.688 -19.406 1 98.88 284 TRP B C 1
ATOM 6315 O O . TRP B 1 284 ? -21.594 -20.469 -20.047 1 98.88 284 TRP B O 1
ATOM 6325 N N . LYS B 1 285 ? -23.594 -19.562 -19.719 1 98.62 285 LYS B N 1
ATOM 6326 C CA . LYS B 1 285 ? -24.344 -20.453 -20.594 1 98.62 285 LYS B CA 1
ATOM 6327 C C . LYS B 1 285 ? -23.891 -20.312 -22.047 1 98.62 285 LYS B C 1
ATOM 6329 O O . LYS B 1 285 ? -24.031 -21.25 -22.828 1 98.62 285 LYS B O 1
ATOM 6334 N N . ASP B 1 286 ? -23.328 -19.141 -22.375 1 98.44 286 ASP B N 1
ATOM 6335 C CA . ASP B 1 286 ? -22.953 -18.891 -23.766 1 98.44 286 ASP B CA 1
ATOM 6336 C C . ASP B 1 286 ? -21.438 -19.047 -23.953 1 98.44 286 ASP B C 1
ATOM 6338 O O . ASP B 1 286 ? -20.891 -18.609 -24.969 1 98.44 286 ASP B O 1
ATOM 6342 N N . ALA B 1 287 ? -20.719 -19.641 -23.016 1 98.31 287 ALA B N 1
ATOM 6343 C CA . ALA B 1 287 ? -19.266 -19.812 -23.062 1 98.31 287 ALA B CA 1
ATOM 6344 C C . ALA B 1 287 ? -18.859 -20.734 -24.203 1 98.31 287 ALA B C 1
ATOM 6346 O O . ALA B 1 287 ? -19.656 -21.578 -24.625 1 98.31 287 ALA B O 1
ATOM 6347 N N . ASP B 1 288 ? -17.688 -20.516 -24.75 1 98.38 288 ASP B N 1
ATOM 6348 C CA . ASP B 1 288 ? -17.047 -21.562 -25.531 1 98.38 288 ASP B CA 1
ATOM 6349 C C . ASP B 1 288 ? -16.609 -22.734 -24.656 1 98.38 288 ASP B C 1
ATOM 6351 O O . ASP B 1 288 ? -15.609 -22.641 -23.938 1 98.38 288 ASP B O 1
ATOM 6355 N N . VAL B 1 289 ? -17.297 -23.781 -24.734 1 98.5 289 VAL B N 1
ATOM 6356 C CA . VAL B 1 289 ? -17.156 -24.906 -23.812 1 98.5 289 VAL B CA 1
ATOM 6357 C C . VAL B 1 289 ? -15.766 -25.531 -23.969 1 98.5 289 VAL B C 1
ATOM 6359 O O . VAL B 1 289 ? -15.125 -25.906 -22.984 1 98.5 289 VAL B O 1
ATOM 6362 N N . LYS B 1 290 ? -15.312 -25.625 -25.188 1 98.44 290 LYS B N 1
ATOM 6363 C CA . LYS B 1 290 ? -14.008 -26.219 -25.438 1 98.44 290 LYS B CA 1
ATOM 6364 C C . LYS B 1 290 ? -12.898 -25.406 -24.781 1 98.44 290 LYS B C 1
ATOM 6366 O O . LYS B 1 290 ? -12.047 -25.953 -24.078 1 98.44 290 LYS B O 1
ATOM 6371 N N . TRP B 1 291 ? -12.906 -24.125 -24.984 1 98.56 291 TRP B N 1
ATOM 6372 C CA . TRP B 1 291 ? -11.859 -23.266 -24.453 1 98.56 291 TRP B CA 1
ATOM 6373 C C . TRP B 1 291 ? -11.984 -23.125 -22.938 1 98.56 291 TRP B C 1
ATOM 6375 O O . TRP B 1 291 ? -10.977 -23.062 -22.219 1 98.56 291 TRP B O 1
ATOM 6385 N N . ALA B 1 292 ? -13.227 -23.047 -22.438 1 98.75 292 ALA B N 1
ATOM 6386 C CA . ALA B 1 292 ? -13.414 -23.047 -20.984 1 98.75 292 ALA B CA 1
ATOM 6387 C C . ALA B 1 292 ? -12.82 -24.297 -20.359 1 98.75 292 ALA B C 1
ATOM 6389 O O . ALA B 1 292 ? -12.18 -24.234 -19.312 1 98.75 292 ALA B O 1
ATOM 6390 N N . ALA B 1 293 ? -13.023 -25.422 -21.016 1 98.88 293 ALA B N 1
ATOM 6391 C CA . ALA B 1 293 ? -12.461 -26.672 -20.531 1 98.88 293 ALA B CA 1
ATOM 6392 C C . ALA B 1 293 ? -10.938 -26.641 -20.531 1 98.88 293 ALA B C 1
ATOM 6394 O O . ALA B 1 293 ? -10.297 -27.125 -19.609 1 98.88 293 ALA B O 1
ATOM 6395 N N . GLU B 1 294 ? -10.375 -26.094 -21.609 1 98.5 294 GLU B N 1
ATOM 6396 C CA . GLU B 1 294 ? -8.922 -25.938 -21.656 1 98.5 294 GLU B CA 1
ATOM 6397 C C . GLU B 1 294 ? -8.422 -25.141 -20.453 1 98.5 294 GLU B C 1
ATOM 6399 O O . GLU B 1 294 ? -7.434 -25.516 -19.812 1 98.5 294 GLU B O 1
ATOM 6404 N N . ALA B 1 295 ? -9.109 -24.047 -20.141 1 98.62 295 ALA B N 1
ATOM 6405 C CA . ALA B 1 295 ? -8.719 -23.219 -19.016 1 98.62 295 ALA B CA 1
ATOM 6406 C C . ALA B 1 295 ? -8.828 -24 -17.703 1 98.62 295 ALA B C 1
ATOM 6408 O O . ALA B 1 295 ? -7.98 -23.859 -16.812 1 98.62 295 ALA B O 1
ATOM 6409 N N . ILE B 1 296 ? -9.844 -24.766 -17.547 1 98.88 296 ILE B N 1
ATOM 6410 C CA . ILE B 1 296 ? -10.055 -25.562 -16.344 1 98.88 296 ILE B CA 1
ATOM 6411 C C . ILE B 1 296 ? -8.914 -26.578 -16.188 1 98.88 296 ILE B C 1
ATOM 6413 O O . ILE B 1 296 ? -8.43 -26.797 -15.078 1 98.88 296 ILE B O 1
ATOM 6417 N N . THR B 1 297 ? -8.43 -27.141 -17.312 1 98.56 297 THR B N 1
ATOM 6418 C CA . THR B 1 297 ? -7.395 -28.172 -17.25 1 98.56 297 THR B CA 1
ATOM 6419 C C . THR B 1 297 ? -6.074 -27.578 -16.766 1 98.56 297 THR B C 1
ATOM 6421 O O . THR B 1 297 ? -5.176 -28.312 -16.344 1 98.56 297 THR B O 1
ATOM 6424 N N . GLU B 1 298 ? -5.914 -26.266 -16.828 1 98.44 298 GLU B N 1
ATOM 6425 C CA . GLU B 1 298 ? -4.719 -25.641 -16.281 1 98.44 298 GLU B CA 1
ATOM 6426 C C . GLU B 1 298 ? -4.555 -25.953 -14.789 1 98.44 298 GLU B C 1
ATOM 6428 O O . GLU B 1 298 ? -3.453 -25.859 -14.25 1 98.44 298 GLU B O 1
ATOM 6433 N N . SER B 1 299 ? -5.625 -26.344 -14.109 1 98.56 299 SER B N 1
ATOM 6434 C CA . SER B 1 299 ? -5.594 -26.688 -12.688 1 98.56 299 SER B CA 1
ATOM 6435 C C . SER B 1 299 ? -4.711 -27.906 -12.438 1 98.56 299 SER B C 1
ATOM 6437 O O . SER B 1 299 ? -4.262 -28.125 -11.305 1 98.56 299 SER B O 1
ATOM 6439 N N . PHE B 1 300 ? -4.402 -28.688 -13.492 1 98.69 300 PHE B N 1
ATOM 6440 C CA . PHE B 1 300 ? -3.686 -29.938 -13.312 1 98.69 300 PHE B CA 1
ATOM 6441 C C . PHE B 1 300 ? -2.203 -29.766 -13.617 1 98.69 300 PHE B C 1
ATOM 6443 O O . PHE B 1 300 ? -1.393 -30.641 -13.305 1 98.69 300 PHE B O 1
ATOM 6450 N N . TYR B 1 301 ? -1.866 -28.656 -14.344 1 98.12 301 TYR B N 1
ATOM 6451 C CA . TYR B 1 301 ? -0.468 -28.406 -14.688 1 98.12 301 TYR B CA 1
ATOM 6452 C C . TYR B 1 301 ? 0.401 -28.375 -13.438 1 98.12 301 TYR B C 1
ATOM 6454 O O . TYR B 1 301 ? 0.018 -27.797 -12.422 1 98.12 301 TYR B O 1
ATOM 6462 N N . GLY B 1 302 ? 1.525 -29.109 -13.5 1 97.56 302 GLY B N 1
ATOM 6463 C CA . GLY B 1 302 ? 2.387 -29.219 -12.328 1 97.56 302 GLY B CA 1
ATOM 6464 C C . GLY B 1 302 ? 1.729 -29.922 -11.164 1 97.56 302 GLY B C 1
ATOM 6465 O O . GLY B 1 302 ? 2.08 -29.688 -10.008 1 97.56 302 GLY B O 1
ATOM 6466 N N . SER B 1 303 ? 0.661 -30.719 -11.484 1 98.12 303 SER B N 1
ATOM 6467 C CA . SER B 1 303 ? -0.127 -31.438 -10.484 1 98.12 303 SER B CA 1
ATOM 6468 C C . SER B 1 303 ? -0.793 -30.469 -9.508 1 98.12 303 SER B C 1
ATOM 6470 O O . SER B 1 303 ? -0.91 -30.766 -8.32 1 98.12 303 SER B O 1
ATOM 6472 N N . GLY B 1 304 ? -1.083 -29.281 -10.023 1 97.25 304 GLY B N 1
ATOM 6473 C CA . GLY B 1 304 ? -1.78 -28.281 -9.219 1 97.25 304 GLY B CA 1
ATOM 6474 C C . GLY B 1 304 ? -0.862 -27.516 -8.289 1 97.25 304 GLY B C 1
ATOM 6475 O O . GLY B 1 304 ? -1.308 -26.625 -7.562 1 97.25 304 GLY B O 1
ATOM 6476 N N . GLN B 1 305 ? 0.462 -27.797 -8.305 1 96.31 305 GLN B N 1
ATOM 6477 C CA . GLN B 1 305 ? 1.416 -27.156 -7.406 1 96.31 305 GLN B CA 1
ATOM 6478 C C . GLN B 1 305 ? 1.888 -25.828 -7.961 1 96.31 305 GLN B C 1
ATOM 6480 O O . GLN B 1 305 ? 3.088 -25.547 -7.992 1 96.31 305 GLN B O 1
ATOM 6485 N N . ILE B 1 306 ? 0.991 -25.062 -8.477 1 95.19 306 ILE B N 1
ATOM 6486 C CA . ILE B 1 306 ? 1.144 -23.688 -8.969 1 95.19 306 ILE B CA 1
ATOM 6487 C C . ILE B 1 306 ? 0.1 -22.797 -8.312 1 95.19 306 ILE B C 1
ATOM 6489 O O . ILE B 1 306 ? -1.099 -23.078 -8.367 1 95.19 306 ILE B O 1
ATOM 6493 N N . CYS B 1 307 ? 0.504 -21.75 -7.754 1 93.25 307 CYS B N 1
ATOM 6494 C CA . CYS B 1 307 ? -0.362 -20.953 -6.895 1 93.25 307 CYS B CA 1
ATOM 6495 C C . CYS B 1 307 ? -1.504 -20.344 -7.691 1 93.25 307 CYS B C 1
ATOM 6497 O O . CYS B 1 307 ? -2.584 -20.094 -7.152 1 93.25 307 CYS B O 1
ATOM 6499 N N . MET B 1 308 ? -1.305 -20.094 -8.969 1 94.88 308 MET B N 1
ATOM 6500 C CA . MET B 1 308 ? -2.295 -19.312 -9.703 1 94.88 308 MET B CA 1
ATOM 6501 C C . MET B 1 308 ? -3.172 -20.219 -10.562 1 94.88 308 MET B C 1
ATOM 6503 O O . MET B 1 308 ? -3.855 -19.734 -11.469 1 94.88 308 MET B O 1
ATOM 6507 N N . VAL B 1 309 ? -3.156 -21.469 -10.406 1 97.31 309 VAL B N 1
ATOM 6508 C CA . VAL B 1 309 ? -4.055 -22.344 -11.156 1 97.31 309 VAL B CA 1
ATOM 6509 C C . VAL B 1 309 ? -5.465 -22.25 -10.586 1 97.31 309 VAL B C 1
ATOM 6511 O O . VAL B 1 309 ? -5.641 -21.922 -9.406 1 97.31 309 VAL B O 1
ATOM 6514 N N . PRO B 1 310 ? -6.473 -22.594 -11.391 1 98 310 PRO B N 1
ATOM 6515 C CA . PRO B 1 310 ? -7.832 -22.609 -10.859 1 98 310 PRO B CA 1
ATOM 6516 C C . PRO B 1 310 ? -8.031 -23.672 -9.773 1 98 310 PRO B C 1
ATOM 6518 O O . PRO B 1 310 ? -7.461 -24.766 -9.867 1 98 310 PRO B O 1
ATOM 6521 N N . ASN B 1 311 ? -8.898 -23.344 -8.836 1 98.31 311 ASN B N 1
ATOM 6522 C CA . ASN B 1 311 ? -9.125 -24.266 -7.723 1 98.31 311 ASN B CA 1
ATOM 6523 C C . ASN B 1 311 ? -10.586 -24.703 -7.656 1 98.31 311 ASN B C 1
ATOM 6525 O O . ASN B 1 311 ? -10.906 -25.703 -7.012 1 98.31 311 ASN B O 1
ATOM 6529 N N . TYR B 1 312 ? -11.531 -23.969 -8.273 1 98.81 312 TYR B N 1
ATOM 6530 C CA . TYR B 1 312 ? -12.914 -24.406 -8.406 1 98.81 312 TYR B CA 1
ATOM 6531 C C . TYR B 1 312 ? -13.562 -23.781 -9.633 1 98.81 312 TYR B C 1
ATOM 6533 O O . TYR B 1 312 ? -13.055 -22.797 -10.188 1 98.81 312 TYR B O 1
ATOM 6541 N N . VAL B 1 313 ? -14.68 -24.375 -10.031 1 98.94 313 VAL B N 1
ATOM 6542 C CA . VAL B 1 313 ? -15.43 -23.906 -11.188 1 98.94 313 VAL B CA 1
ATOM 6543 C C . VAL B 1 313 ? -16.891 -23.719 -10.812 1 98.94 313 VAL B C 1
ATOM 6545 O O . VAL B 1 313 ? -17.484 -24.547 -10.117 1 98.94 313 VAL B O 1
ATOM 6548 N N . LEU B 1 314 ? -17.438 -22.578 -11.156 1 98.94 314 LEU B N 1
ATOM 6549 C CA . LEU B 1 314 ? -18.891 -22.375 -11.195 1 98.94 314 LEU B CA 1
ATOM 6550 C C . LEU B 1 314 ? -19.406 -22.422 -12.633 1 98.94 314 LEU B C 1
ATOM 6552 O O . LEU B 1 314 ? -18.938 -21.688 -13.492 1 98.94 314 LEU B O 1
ATOM 6556 N N . VAL B 1 315 ? -20.375 -23.281 -12.898 1 98.94 315 VAL B N 1
ATOM 6557 C CA . VAL B 1 315 ? -20.828 -23.406 -14.273 1 98.94 315 VAL B CA 1
ATOM 6558 C C . VAL B 1 315 ? -22.359 -23.234 -14.328 1 98.94 315 VAL B C 1
ATOM 6560 O O . VAL B 1 315 ? -23.062 -23.75 -13.461 1 98.94 315 VAL B O 1
ATOM 6563 N N . HIS B 1 316 ? -22.812 -22.453 -15.281 1 98.88 316 HIS B N 1
ATOM 6564 C CA . HIS B 1 316 ? -24.25 -22.344 -15.539 1 98.88 316 HIS B CA 1
ATOM 6565 C C . HIS B 1 316 ? -24.875 -23.703 -15.805 1 98.88 316 HIS B C 1
ATOM 6567 O O . HIS B 1 316 ? -24.328 -24.5 -16.578 1 98.88 316 HIS B O 1
ATOM 6573 N N . PRO B 1 317 ? -26.016 -23.969 -15.242 1 98.56 317 PRO B N 1
ATOM 6574 C CA . PRO B 1 317 ? -26.609 -25.297 -15.352 1 98.56 317 PRO B CA 1
ATOM 6575 C C . PRO B 1 317 ? -26.875 -25.703 -16.797 1 98.56 317 PRO B C 1
ATOM 6577 O O . PRO B 1 317 ? -26.812 -26.891 -17.141 1 98.56 317 PRO B O 1
ATOM 6580 N N . GLU B 1 318 ? -27.109 -24.828 -17.672 1 98.56 318 GLU B N 1
ATOM 6581 C CA . GLU B 1 318 ? -27.484 -25.109 -19.047 1 98.56 318 GLU B CA 1
ATOM 6582 C C . GLU B 1 318 ? -26.312 -25.703 -19.828 1 98.56 318 GLU B C 1
ATOM 6584 O O . GLU B 1 318 ? -26.5 -26.344 -20.859 1 98.56 318 GLU B O 1
ATOM 6589 N N . VAL B 1 319 ? -25.062 -25.516 -19.375 1 98.75 319 VAL B N 1
ATOM 6590 C CA . VAL B 1 319 ? -23.922 -26.016 -20.125 1 98.75 319 VAL B CA 1
ATOM 6591 C C . VAL B 1 319 ? -23.062 -26.922 -19.25 1 98.75 319 VAL B C 1
ATOM 6593 O O . VAL B 1 319 ? -21.984 -27.344 -19.656 1 98.75 319 VAL B O 1
ATOM 6596 N N . ALA B 1 320 ? -23.531 -27.312 -18.125 1 98.81 320 ALA B N 1
ATOM 6597 C CA . ALA B 1 320 ? -22.766 -28.062 -17.125 1 98.81 320 ALA B CA 1
ATOM 6598 C C . ALA B 1 320 ? -22.375 -29.438 -17.672 1 98.81 320 ALA B C 1
ATOM 6600 O O . ALA B 1 320 ? -21.203 -29.812 -17.594 1 98.81 320 ALA B O 1
ATOM 6601 N N . GLU B 1 321 ? -23.359 -30.141 -18.25 1 98.75 321 GLU B N 1
ATOM 6602 C CA . GLU B 1 321 ? -23.078 -31.5 -18.734 1 98.75 321 GLU B CA 1
ATOM 6603 C C . GLU B 1 321 ? -22.062 -31.469 -19.875 1 98.75 321 GLU B C 1
ATOM 6605 O O . GLU B 1 321 ? -21.125 -32.281 -19.891 1 98.75 321 GLU B O 1
ATOM 6610 N N . ALA B 1 322 ? -22.266 -30.578 -20.797 1 98.81 322 ALA B N 1
ATOM 6611 C CA . ALA B 1 322 ? -21.344 -30.469 -21.906 1 98.81 322 ALA B CA 1
ATOM 6612 C C . ALA B 1 322 ? -19.938 -30.109 -21.438 1 98.81 322 ALA B C 1
ATOM 6614 O O . ALA B 1 322 ? -18.953 -30.656 -21.922 1 98.81 322 ALA B O 1
ATOM 6615 N N . LEU B 1 323 ? -19.828 -29.188 -20.469 1 98.94 323 LEU B N 1
ATOM 6616 C CA . LEU B 1 323 ? -18.531 -28.766 -19.953 1 98.94 323 LEU B CA 1
ATOM 6617 C C . LEU B 1 323 ? -17.828 -29.922 -19.234 1 98.94 323 LEU B C 1
ATOM 6619 O O . LEU B 1 323 ? -16.641 -30.156 -19.453 1 98.94 323 LEU B O 1
ATOM 6623 N N . ILE B 1 324 ? -18.547 -30.609 -18.375 1 98.88 324 ILE B N 1
ATOM 6624 C CA . ILE B 1 324 ? -17.969 -31.703 -17.594 1 98.88 324 ILE B CA 1
ATOM 6625 C C . ILE B 1 324 ? -17.453 -32.812 -18.531 1 98.88 324 ILE B C 1
ATOM 6627 O O . ILE B 1 324 ? -16.359 -33.312 -18.344 1 98.88 324 ILE B O 1
ATOM 6631 N N . ALA B 1 325 ? -18.266 -33.094 -19.547 1 98.81 325 ALA B N 1
ATOM 6632 C CA . ALA B 1 325 ? -17.859 -34.094 -20.516 1 98.81 325 ALA B CA 1
ATOM 6633 C C . ALA B 1 325 ? -16.578 -33.656 -21.25 1 98.81 325 ALA B C 1
ATOM 6635 O O . ALA B 1 325 ? -15.672 -34.469 -21.453 1 98.81 325 ALA B O 1
ATOM 6636 N N . GLU B 1 326 ? -16.562 -32.406 -21.609 1 98.81 326 GLU B N 1
ATOM 6637 C CA . GLU B 1 326 ? -15.406 -31.875 -22.344 1 98.81 326 GLU B CA 1
ATOM 6638 C C . GLU B 1 326 ? -14.164 -31.859 -21.453 1 98.81 326 GLU B C 1
ATOM 6640 O O . GLU B 1 326 ? -13.07 -32.219 -21.906 1 98.81 326 GLU B O 1
ATOM 6645 N N . VAL B 1 327 ? -14.281 -31.5 -20.203 1 98.88 327 VAL B N 1
ATOM 6646 C CA . VAL B 1 327 ? -13.156 -31.516 -19.266 1 98.88 327 VAL B CA 1
ATOM 6647 C C . VAL B 1 327 ? -12.633 -32.938 -19.125 1 98.88 327 VAL B C 1
ATOM 6649 O O . VAL B 1 327 ? -11.422 -33.156 -19.172 1 98.88 327 VAL B O 1
ATOM 6652 N N . LYS B 1 328 ? -13.562 -33.875 -18.938 1 98.69 328 LYS B N 1
ATOM 6653 C CA . LYS B 1 328 ? -13.188 -35.281 -18.812 1 98.69 328 LYS B CA 1
ATOM 6654 C C . LYS B 1 328 ? -12.383 -35.75 -20.016 1 98.69 328 LYS B C 1
ATOM 6656 O O . LYS B 1 328 ? -11.406 -36.5 -19.875 1 98.69 328 LYS B O 1
ATOM 6661 N N . GLU B 1 329 ? -12.805 -35.312 -21.156 1 98.56 329 GLU B N 1
ATOM 6662 C CA . GLU B 1 329 ? -12.109 -35.688 -22.391 1 98.56 329 GLU B CA 1
ATOM 6663 C C . GLU B 1 329 ? -10.703 -35.094 -22.438 1 98.56 329 GLU B C 1
ATOM 6665 O O . GLU B 1 329 ? -9.734 -35.812 -22.703 1 98.56 329 GLU B O 1
ATOM 6670 N N . GLN B 1 330 ? -10.539 -33.844 -22.109 1 98.12 330 GLN B N 1
ATOM 6671 C CA . GLN B 1 330 ? -9.266 -33.156 -22.234 1 98.12 330 GLN B CA 1
ATOM 6672 C C . GLN B 1 330 ? -8.281 -33.594 -21.172 1 98.12 330 GLN B C 1
ATOM 6674 O O . GLN B 1 330 ? -7.066 -33.594 -21.391 1 98.12 330 GLN B O 1
ATOM 6679 N N . VAL B 1 331 ? -8.75 -34.094 -20.094 1 97.56 331 VAL B N 1
ATOM 6680 C CA . VAL B 1 331 ? -7.926 -34.531 -18.984 1 97.56 331 VAL B CA 1
ATOM 6681 C C . VAL B 1 331 ? -7.117 -35.75 -19.422 1 97.56 331 VAL B C 1
ATOM 6683 O O . VAL B 1 331 ? -6.012 -36 -18.922 1 97.56 331 VAL B O 1
ATOM 6686 N N . LYS B 1 332 ? -7.617 -36.5 -20.406 1 95.88 332 LYS B N 1
ATOM 6687 C CA . LYS B 1 332 ? -6.973 -37.719 -20.891 1 95.88 332 LYS B CA 1
ATOM 6688 C C . LYS B 1 332 ? -5.594 -37.406 -21.469 1 95.88 332 LYS B C 1
ATOM 6690 O O . LYS B 1 332 ? -4.723 -38.281 -21.484 1 95.88 332 LYS B O 1
ATOM 6695 N N . GLY B 1 333 ? -5.418 -36.219 -21.875 1 94.81 333 GLY B N 1
ATOM 6696 C CA . GLY B 1 333 ? -4.156 -35.812 -22.484 1 94.81 333 GLY B CA 1
ATOM 6697 C C . GLY B 1 333 ? -3.113 -35.375 -21.469 1 94.81 333 GLY B C 1
ATOM 6698 O O . GLY B 1 333 ? -1.955 -35.156 -21.828 1 94.81 333 GLY B O 1
ATOM 6699 N N . ILE B 1 334 ? -3.463 -35.281 -20.219 1 97.38 334 ILE B N 1
ATOM 6700 C CA . ILE B 1 334 ? -2.557 -34.844 -19.172 1 97.38 334 ILE B CA 1
ATOM 6701 C C . ILE B 1 334 ? -1.977 -36.031 -18.438 1 97.38 334 ILE B C 1
ATOM 6703 O O . ILE B 1 334 ? -2.688 -36.719 -17.688 1 97.38 334 ILE B O 1
ATOM 6707 N N . ARG B 1 335 ? -0.698 -36.281 -18.594 1 95.12 335 ARG B N 1
ATOM 6708 C CA . ARG B 1 335 ? -0.142 -37.531 -18.125 1 95.12 335 ARG B CA 1
ATOM 6709 C C . ARG B 1 335 ? 1.14 -37.312 -17.328 1 95.12 335 ARG B C 1
ATOM 6711 O O . ARG B 1 335 ? 1.791 -36.281 -17.484 1 95.12 335 ARG B O 1
ATOM 6718 N N . PRO B 1 336 ? 1.492 -38.25 -16.469 1 96.5 336 PRO B N 1
ATOM 6719 C CA . PRO B 1 336 ? 2.803 -38.25 -15.812 1 96.5 336 PRO B CA 1
ATOM 6720 C C . PRO B 1 336 ? 3.932 -38.656 -16.75 1 96.5 336 PRO B C 1
ATOM 6722 O O . PRO B 1 336 ? 3.672 -39.125 -17.859 1 96.5 336 PRO B O 1
ATOM 6725 N N . GLY B 1 337 ? 5.098 -38.438 -16.375 1 96.31 337 GLY B N 1
ATOM 6726 C CA . GLY B 1 337 ? 6.273 -38.812 -17.141 1 96.31 337 GLY B CA 1
ATOM 6727 C C . GLY B 1 337 ? 7.551 -38.188 -16.625 1 96.31 337 GLY B C 1
ATOM 6728 O O . GLY B 1 337 ? 7.574 -37.656 -15.508 1 96.31 337 GLY B O 1
ATOM 6729 N N . LEU B 1 338 ? 8.562 -38.406 -17.391 1 96 338 LEU B N 1
ATOM 6730 C CA . LEU B 1 338 ? 9.836 -37.781 -17.062 1 96 338 LEU B CA 1
ATOM 6731 C C . LEU B 1 338 ? 9.82 -36.281 -17.406 1 96 338 LEU B C 1
ATOM 6733 O O . LEU B 1 338 ? 9.195 -35.875 -18.375 1 96 338 LEU B O 1
ATOM 6737 N N . PRO B 1 339 ? 10.508 -35.469 -16.625 1 95.75 339 PRO B N 1
ATOM 6738 C CA . PRO B 1 339 ? 10.406 -34.031 -16.766 1 95.75 339 PRO B CA 1
ATOM 6739 C C . PRO B 1 339 ? 10.898 -33.531 -18.125 1 95.75 339 PRO B C 1
ATOM 6741 O O . PRO B 1 339 ? 10.477 -32.469 -18.594 1 95.75 339 PRO B O 1
ATOM 6744 N N . GLU B 1 340 ? 11.727 -34.25 -18.797 1 95.75 340 GLU B N 1
ATOM 6745 C CA . GLU B 1 340 ? 12.297 -33.812 -20.062 1 95.75 340 GLU B CA 1
ATOM 6746 C C . GLU B 1 340 ? 11.367 -34.125 -21.234 1 95.75 340 GLU B C 1
ATOM 6748 O O . GLU B 1 340 ? 11.586 -33.656 -22.359 1 95.75 340 GLU B O 1
ATOM 6753 N N . GLU B 1 341 ? 10.328 -34.906 -20.953 1 96 341 GLU B N 1
ATOM 6754 C CA . GLU B 1 341 ? 9.406 -35.281 -22.016 1 96 341 GLU B CA 1
ATOM 6755 C C . GLU B 1 341 ? 8.453 -34.156 -22.375 1 96 341 GLU B C 1
ATOM 6757 O O . GLU B 1 341 ? 7.859 -33.531 -21.484 1 96 341 GLU B O 1
ATOM 6762 N N . GLU B 1 342 ? 8.211 -33.875 -23.594 1 94.12 342 GLU B N 1
ATOM 6763 C CA . GLU B 1 342 ? 7.5 -32.688 -24.094 1 94.12 342 GLU B CA 1
ATOM 6764 C C . GLU B 1 342 ? 6.016 -32.75 -23.75 1 94.12 342 GLU B C 1
ATOM 6766 O O . GLU B 1 342 ? 5.359 -31.719 -23.625 1 94.12 342 GLU B O 1
ATOM 6771 N N . ASP B 1 343 ? 5.418 -33.812 -23.562 1 92.06 343 ASP B N 1
ATOM 6772 C CA . ASP B 1 343 ? 3.971 -33.875 -23.391 1 92.06 343 ASP B CA 1
ATOM 6773 C C . ASP B 1 343 ? 3.607 -34.125 -21.922 1 92.06 343 ASP B C 1
ATOM 6775 O O . ASP B 1 343 ? 2.439 -34.344 -21.594 1 92.06 343 ASP B O 1
ATOM 6779 N N . VAL B 1 344 ? 4.582 -34.062 -21.062 1 96.69 344 VAL B N 1
ATOM 6780 C CA . VAL B 1 344 ? 4.348 -34.281 -19.641 1 96.69 344 VAL B CA 1
ATOM 6781 C C . VAL B 1 344 ? 3.98 -32.969 -18.953 1 96.69 344 VAL B C 1
ATOM 6783 O O . VAL B 1 344 ? 4.656 -31.953 -19.141 1 96.69 344 VAL B O 1
ATOM 6786 N N . LEU B 1 345 ? 2.891 -33.031 -18.188 1 97.56 345 LEU B N 1
ATOM 6787 C CA . LEU B 1 345 ? 2.416 -31.812 -17.516 1 97.56 345 LEU B CA 1
ATOM 6788 C C . LEU B 1 345 ? 2.223 -32.031 -16.031 1 97.56 345 LEU B C 1
ATOM 6790 O O . LEU B 1 345 ? 1.934 -31.109 -15.281 1 97.56 345 LEU B O 1
ATOM 6794 N N . LEU B 1 346 ? 2.34 -33.25 -15.547 1 97.88 346 LEU B N 1
ATOM 6795 C CA . LEU B 1 346 ? 2.215 -33.531 -14.125 1 97.88 346 LEU B CA 1
ATOM 6796 C C . LEU B 1 346 ? 3.584 -33.594 -13.461 1 97.88 346 LEU B C 1
ATOM 6798 O O . LEU B 1 346 ? 4.555 -34.062 -14.055 1 97.88 346 LEU B O 1
ATOM 6802 N N . SER B 1 347 ? 3.652 -33.094 -12.32 1 96.12 347 SER B N 1
ATOM 6803 C CA . SER B 1 347 ? 4.828 -33.219 -11.461 1 96.12 347 SER B CA 1
ATOM 6804 C C . SER B 1 347 ? 4.578 -34.188 -10.312 1 96.12 347 SER B C 1
ATOM 6806 O O . SER B 1 347 ? 3.434 -34.406 -9.914 1 96.12 347 SER B O 1
ATOM 6808 N N . PRO B 1 348 ? 5.66 -34.781 -9.82 1 94.25 348 PRO B N 1
ATOM 6809 C CA . PRO B 1 348 ? 5.477 -35.656 -8.672 1 94.25 348 PRO B CA 1
ATOM 6810 C C . PRO B 1 348 ? 4.93 -34.938 -7.445 1 94.25 348 PRO B C 1
ATOM 6812 O O . PRO B 1 348 ? 5.188 -33.75 -7.266 1 94.25 348 PRO B O 1
ATOM 6815 N N . VAL B 1 349 ? 4.145 -35.656 -6.727 1 94.12 349 VAL B N 1
ATOM 6816 C CA . VAL B 1 349 ? 3.598 -35.156 -5.469 1 94.12 349 VAL B CA 1
ATOM 6817 C C . VAL B 1 349 ? 4.16 -35.969 -4.305 1 94.12 349 VAL B C 1
ATOM 6819 O O . VAL B 1 349 ? 3.898 -37.156 -4.195 1 94.12 349 VAL B O 1
ATOM 6822 N N . ARG B 1 350 ? 4.945 -35.281 -3.414 1 82.06 350 ARG B N 1
ATOM 6823 C CA . ARG B 1 350 ? 5.68 -35.969 -2.352 1 82.06 350 ARG B CA 1
ATOM 6824 C C . ARG B 1 350 ? 4.734 -36.469 -1.258 1 82.06 350 ARG B C 1
ATOM 6826 O O . ARG B 1 350 ? 4.895 -37.562 -0.738 1 82.06 350 ARG B O 1
ATOM 6833 N N . ARG B 1 351 ? 3.842 -35.719 -0.756 1 85.31 351 ARG B N 1
ATOM 6834 C CA . ARG B 1 351 ? 2.869 -36.062 0.282 1 85.31 351 ARG B CA 1
ATOM 6835 C C . ARG B 1 351 ? 1.443 -35.969 -0.252 1 85.31 351 ARG B C 1
ATOM 6837 O O . ARG B 1 351 ? 0.904 -34.875 -0.399 1 85.31 351 ARG B O 1
ATOM 6844 N N . SER B 1 352 ? 0.896 -37.031 -0.376 1 95 352 SER B N 1
ATOM 6845 C CA . SER B 1 352 ? -0.387 -37.062 -1.071 1 95 352 SER B CA 1
ATOM 6846 C C . SER B 1 352 ? -1.531 -37.375 -0.117 1 95 352 SER B C 1
ATOM 6848 O O . SER B 1 352 ? -2.686 -37.469 -0.537 1 95 352 SER B O 1
ATOM 6850 N N . GLU B 1 353 ? -1.313 -37.531 1.195 1 96 353 GLU B N 1
ATOM 6851 C CA . GLU B 1 353 ? -2.336 -37.938 2.164 1 96 353 GLU B CA 1
ATOM 6852 C C . GLU B 1 353 ? -3.465 -36.906 2.213 1 96 353 GLU B C 1
ATOM 6854 O O . GLU B 1 353 ? -4.641 -37.281 2.291 1 96 353 GLU B O 1
ATOM 6859 N N . ARG B 1 354 ? -3.111 -35.688 2.193 1 96.94 354 ARG B N 1
ATOM 6860 C CA . ARG B 1 354 ? -4.125 -34.656 2.242 1 96.94 354 ARG B CA 1
ATOM 6861 C C . ARG B 1 354 ? -5.023 -34.688 1.011 1 96.94 354 ARG B C 1
ATOM 6863 O O . ARG B 1 354 ? -6.223 -34.438 1.099 1 96.94 354 ARG B O 1
ATOM 6870 N N . PHE B 1 355 ? -4.457 -35.125 -0.131 1 98.06 355 PHE B N 1
ATOM 6871 C CA . PHE B 1 355 ? -5.242 -35.281 -1.351 1 98.06 355 PHE B CA 1
ATOM 6872 C C . PHE B 1 355 ? -6.379 -36.281 -1.139 1 98.06 355 PHE B C 1
ATOM 6874 O O . PHE B 1 355 ? -7.539 -35.969 -1.424 1 98.06 355 PHE B O 1
ATOM 6881 N N . PHE B 1 356 ? -6.059 -37.312 -0.642 1 98.06 356 PHE B N 1
ATOM 6882 C CA . PHE B 1 356 ? -7.047 -38.375 -0.471 1 98.06 356 PHE B CA 1
ATOM 6883 C C . PHE B 1 356 ? -8.047 -38.031 0.618 1 98.06 356 PHE B C 1
ATOM 6885 O O . PHE B 1 356 ? -9.227 -38.375 0.537 1 98.06 356 PHE B O 1
ATOM 6892 N N . ARG B 1 357 ? -7.625 -37.312 1.637 1 98.38 357 ARG B N 1
ATOM 6893 C CA . ARG B 1 357 ? -8.547 -36.844 2.66 1 98.38 357 ARG B CA 1
ATOM 6894 C C . ARG B 1 357 ? -9.562 -35.875 2.068 1 98.38 357 ARG B C 1
ATOM 6896 O O . ARG B 1 357 ? -10.758 -35.938 2.363 1 98.38 357 ARG B O 1
ATOM 6903 N N . LEU B 1 358 ? -9.125 -34.969 1.262 1 98.56 358 LEU B N 1
ATOM 6904 C CA . LEU B 1 358 ? -10 -34 0.613 1 98.56 358 LEU B CA 1
ATOM 6905 C C . LEU B 1 358 ? -10.984 -34.688 -0.32 1 98.56 358 LEU B C 1
ATOM 6907 O O . LEU B 1 358 ? -12.172 -34.375 -0.325 1 98.56 358 LEU B O 1
ATOM 6911 N N . LEU B 1 359 ? -10.477 -35.625 -1.086 1 98.62 359 LEU B N 1
ATOM 6912 C CA . LEU B 1 359 ? -11.336 -36.375 -2.012 1 98.62 359 LEU B CA 1
ATOM 6913 C C . LEU B 1 359 ? -12.406 -37.156 -1.258 1 98.62 359 LEU B C 1
ATOM 6915 O O . LEU B 1 359 ? -13.586 -37.094 -1.62 1 98.62 359 LEU B O 1
ATOM 6919 N N . ARG B 1 360 ? -11.984 -37.812 -0.213 1 98.5 360 ARG B N 1
ATOM 6920 C CA . ARG B 1 360 ? -12.93 -38.594 0.596 1 98.5 360 ARG B CA 1
ATOM 6921 C C . ARG B 1 360 ? -14 -37.688 1.193 1 98.5 360 ARG B C 1
ATOM 6923 O O . ARG B 1 360 ? -15.188 -38 1.15 1 98.5 360 ARG B O 1
ATOM 6930 N N . GLN B 1 361 ? -13.562 -36.594 1.748 1 98.69 361 GLN B N 1
ATOM 6931 C CA . GLN B 1 361 ? -14.516 -35.625 2.318 1 98.69 361 GLN B CA 1
ATOM 6932 C C . GLN B 1 361 ? -15.516 -35.156 1.27 1 98.69 361 GLN B C 1
ATOM 6934 O O . GLN B 1 361 ? -16.719 -35.031 1.555 1 98.69 361 GLN B O 1
ATOM 6939 N N . ALA B 1 362 ? -15.086 -34.844 0.079 1 98.69 362 ALA B N 1
ATOM 6940 C CA . ALA B 1 362 ? -15.953 -34.406 -1.004 1 98.69 362 ALA B CA 1
ATOM 6941 C C . ALA B 1 362 ? -16.984 -35.469 -1.356 1 98.69 362 ALA B C 1
ATOM 6943 O O . ALA B 1 362 ? -18.172 -35.188 -1.473 1 98.69 362 ALA B O 1
ATOM 6944 N N . LEU B 1 363 ? -16.547 -36.719 -1.484 1 98.62 363 LEU B N 1
ATOM 6945 C CA . LEU B 1 363 ? -17.422 -37.812 -1.86 1 98.62 363 LEU B CA 1
ATOM 6946 C C . LEU B 1 363 ? -18.422 -38.125 -0.746 1 98.62 363 LEU B C 1
ATOM 6948 O O . LEU B 1 363 ? -19.609 -38.344 -1.007 1 98.62 363 LEU B O 1
ATOM 6952 N N . ASP B 1 364 ? -17.938 -38.094 0.468 1 98.44 364 ASP B N 1
ATOM 6953 C CA . ASP B 1 364 ? -18.797 -38.312 1.62 1 98.44 364 ASP B CA 1
ATOM 6954 C C . ASP B 1 364 ? -19.875 -37.25 1.72 1 98.44 364 ASP B C 1
ATOM 6956 O O . ASP B 1 364 ? -20.984 -37.531 2.18 1 98.44 364 ASP B O 1
ATOM 6960 N N . ASN B 1 365 ? -19.531 -36.094 1.288 1 98 365 ASN B N 1
ATOM 6961 C CA . ASN B 1 365 ? -20.469 -34.969 1.347 1 98 365 ASN B CA 1
ATOM 6962 C C . ASN B 1 365 ? -21.422 -34.969 0.147 1 98 365 ASN B C 1
ATOM 6964 O O . ASN B 1 365 ? -22.266 -34.094 0.02 1 98 365 ASN B O 1
ATOM 6968 N N . GLY B 1 366 ? -21.219 -35.875 -0.781 1 98 366 GLY B N 1
ATOM 6969 C CA . GLY B 1 366 ? -22.203 -36.031 -1.836 1 98 366 GLY B CA 1
ATOM 6970 C C . GLY B 1 366 ? -21.672 -35.688 -3.211 1 98 366 GLY B C 1
ATOM 6971 O O . GLY B 1 366 ? -22.422 -35.719 -4.195 1 98 366 GLY B O 1
ATOM 6972 N N . ALA B 1 367 ? -20.438 -35.344 -3.344 1 98.69 367 ALA B N 1
ATOM 6973 C CA . ALA B 1 367 ? -19.875 -35.062 -4.66 1 98.69 367 ALA B CA 1
ATOM 6974 C C . ALA B 1 367 ? -19.766 -36.344 -5.504 1 98.69 367 ALA B C 1
ATOM 6976 O O . ALA B 1 367 ? -19.703 -37.438 -4.961 1 98.69 367 ALA B O 1
ATOM 6977 N N . GLU B 1 368 ? -19.75 -36.156 -6.781 1 98.56 368 GLU B N 1
ATOM 6978 C CA . GLU B 1 368 ? -19.578 -37.25 -7.727 1 98.56 368 GLU B CA 1
ATOM 6979 C C . GLU B 1 368 ? -18.172 -37.219 -8.328 1 98.56 368 GLU B C 1
ATOM 6981 O O . GLU B 1 368 ? -17.703 -36.188 -8.805 1 98.56 368 GLU B O 1
ATOM 6986 N N . LEU B 1 369 ? -17.516 -38.344 -8.305 1 98.81 369 LEU B N 1
ATOM 6987 C CA . LEU B 1 369 ? -16.234 -38.469 -8.977 1 98.81 369 LEU B CA 1
ATOM 6988 C C . LEU B 1 369 ? -16.406 -38.531 -10.484 1 98.81 369 LEU B C 1
ATOM 6990 O O . LEU B 1 369 ? -17.016 -39.5 -10.992 1 98.81 369 LEU B O 1
ATOM 6994 N N . VAL B 1 370 ? -15.969 -37.625 -11.203 1 98.81 370 VAL B N 1
ATOM 6995 C CA . VAL B 1 370 ? -16.078 -37.562 -12.656 1 98.81 370 VAL B CA 1
ATOM 6996 C C . VAL B 1 370 ? -14.938 -38.344 -13.289 1 98.81 370 VAL B C 1
ATOM 6998 O O . VAL B 1 370 ? -15.156 -39.156 -14.203 1 98.81 370 VAL B O 1
ATOM 7001 N N . THR B 1 371 ? -13.727 -38.125 -12.852 1 98.44 371 THR B N 1
ATOM 7002 C CA . THR B 1 371 ? -12.562 -38.875 -13.328 1 98.44 371 THR B CA 1
ATOM 7003 C C . THR B 1 371 ? -11.414 -38.781 -12.336 1 98.44 371 THR B C 1
ATOM 7005 O O . THR B 1 371 ? -11.414 -37.906 -11.469 1 98.44 371 THR B O 1
ATOM 7008 N N . GLY B 1 372 ? -10.445 -39.688 -12.383 1 98.25 372 GLY B N 1
ATOM 7009 C CA . GLY B 1 372 ? -9.219 -39.656 -11.602 1 98.25 372 GLY B CA 1
ATOM 7010 C C . GLY B 1 372 ? -9.391 -40.219 -10.203 1 98.25 372 GLY B C 1
ATOM 7011 O O . GLY B 1 372 ? -10.117 -41.219 -10.016 1 98.25 372 GLY B O 1
ATOM 7012 N N . GLY B 1 373 ? -8.562 -39.75 -9.234 1 97.88 373 GLY B N 1
ATOM 7013 C CA . GLY B 1 373 ? -8.719 -40.094 -7.832 1 97.88 373 GLY B CA 1
ATOM 7014 C C . GLY B 1 373 ? -7.684 -41.094 -7.352 1 97.88 373 GLY B C 1
ATOM 7015 O O . GLY B 1 373 ? -7.75 -41.562 -6.215 1 97.88 373 GLY B O 1
ATOM 7016 N N . ASN B 1 374 ? -6.68 -41.375 -8.219 1 97.44 374 ASN B N 1
ATOM 7017 C CA . ASN B 1 374 ? -5.719 -42.375 -7.836 1 97.44 374 ASN B CA 1
ATOM 7018 C C . ASN B 1 374 ? -4.285 -41.875 -7.941 1 97.44 374 ASN B C 1
ATOM 7020 O O . ASN B 1 374 ? -4.031 -40.844 -8.586 1 97.44 374 ASN B O 1
ATOM 7024 N N . ARG B 1 375 ? -3.408 -42.656 -7.293 1 96.56 375 ARG B N 1
ATOM 7025 C CA . ARG B 1 375 ? -1.974 -42.5 -7.516 1 96.56 375 ARG B CA 1
ATOM 7026 C C . ARG B 1 375 ? -1.528 -43.281 -8.758 1 96.56 375 ARG B C 1
ATOM 7028 O O . ARG B 1 375 ? -2.092 -44.312 -9.078 1 96.56 375 ARG B O 1
ATOM 7035 N N . THR B 1 376 ? -0.512 -42.75 -9.383 1 96.19 376 THR B N 1
ATOM 7036 C CA . THR B 1 376 ? 0.008 -43.438 -10.547 1 96.19 376 THR B CA 1
ATOM 7037 C C . THR B 1 376 ? 1.534 -43.438 -10.555 1 96.19 376 THR B C 1
ATOM 7039 O O . THR B 1 376 ? 2.152 -42.562 -9.945 1 96.19 376 THR B O 1
ATOM 7042 N N . GLU B 1 377 ? 2.104 -44.375 -11.172 1 94.69 377 GLU B N 1
ATOM 7043 C CA . GLU B 1 377 ? 3.535 -44.406 -11.453 1 94.69 377 GLU B CA 1
ATOM 7044 C C . GLU B 1 377 ? 3.891 -43.469 -12.609 1 94.69 377 GLU B C 1
ATOM 7046 O O . GLU B 1 377 ? 3.01 -42.875 -13.219 1 94.69 377 GLU B O 1
ATOM 7051 N N . VAL B 1 378 ? 5.133 -43.438 -12.906 1 94.44 378 VAL B N 1
ATOM 7052 C CA . VAL B 1 378 ? 5.652 -42.531 -13.93 1 94.44 378 VAL B CA 1
ATOM 7053 C C . VAL B 1 378 ? 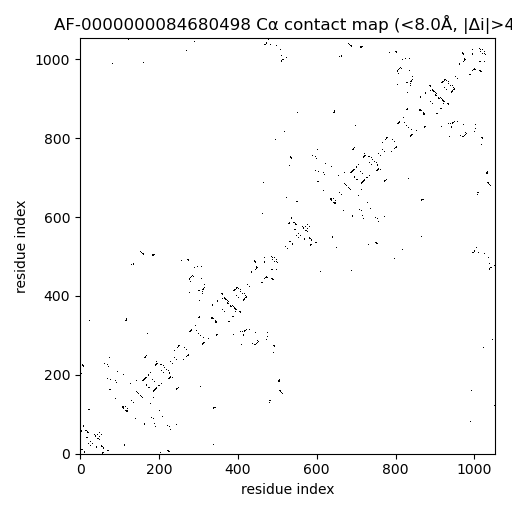5.055 -42.906 -15.289 1 94.44 378 VAL B C 1
ATOM 7055 O O . VAL B 1 378 ? 4.844 -42.031 -16.141 1 94.44 378 VAL B O 1
ATOM 7058 N N . ASP B 1 379 ? 4.672 -44.188 -15.5 1 93.88 379 ASP B N 1
ATOM 7059 C CA . ASP B 1 379 ? 4.141 -44.625 -16.781 1 93.88 379 ASP B CA 1
ATOM 7060 C C . ASP B 1 379 ? 2.619 -44.5 -16.828 1 93.88 379 ASP B C 1
ATOM 7062 O O . ASP B 1 379 ? 1.982 -44.938 -17.797 1 93.88 379 ASP B O 1
ATOM 7066 N N . GLY B 1 380 ? 2.057 -44.031 -15.75 1 94.75 380 GLY B N 1
ATOM 7067 C CA . GLY B 1 380 ? 0.622 -43.812 -15.727 1 94.75 380 GLY B CA 1
ATOM 7068 C C . GLY B 1 380 ? -0.159 -44.938 -15.086 1 94.75 380 GLY B C 1
ATOM 7069 O O . GLY B 1 380 ? -1.371 -44.812 -14.891 1 94.75 380 GLY B O 1
ATOM 7070 N N . THR B 1 381 ? 0.549 -46 -14.703 1 96.69 381 THR B N 1
ATOM 7071 C CA . THR B 1 381 ? -0.131 -47.125 -14.094 1 96.69 381 THR B CA 1
ATOM 7072 C C . THR B 1 381 ? -0.577 -46.781 -12.672 1 96.69 381 THR B C 1
ATOM 7074 O O . THR B 1 381 ? 0.206 -46.25 -11.875 1 96.69 381 THR B O 1
ATOM 7077 N N . VAL B 1 382 ? -1.809 -47.062 -12.375 1 96.69 382 VAL B N 1
ATOM 7078 C CA . VAL B 1 382 ? -2.334 -46.844 -11.031 1 96.69 382 VAL B CA 1
ATOM 7079 C C . VAL B 1 382 ? -1.596 -47.719 -10.031 1 96.69 382 VAL B C 1
ATOM 7081 O O . VAL B 1 382 ? -1.41 -48.906 -10.266 1 96.69 382 VAL B O 1
ATOM 7084 N N . SER B 1 383 ? -1.132 -47.094 -9.023 1 94.31 383 SER B N 1
ATOM 7085 C CA . SER B 1 383 ? -0.372 -47.812 -8 1 94.31 383 SER B CA 1
ATOM 7086 C C . SER B 1 383 ? -0.506 -47.125 -6.641 1 94.31 383 SER B C 1
ATOM 7088 O O . SER B 1 383 ? -0.583 -45.906 -6.559 1 94.31 383 SER B O 1
ATOM 7090 N N . GLU B 1 384 ? -0.443 -47.844 -5.633 1 92.56 384 GLU B N 1
ATOM 7091 C CA . GLU B 1 384 ? -0.54 -47.312 -4.281 1 92.56 384 GLU B CA 1
ATOM 7092 C C . GLU B 1 384 ? 0.744 -46.562 -3.891 1 92.56 384 GLU B C 1
ATOM 7094 O O . GLU B 1 384 ? 0.759 -45.812 -2.924 1 92.56 384 GLU B O 1
ATOM 7099 N N . THR B 1 385 ? 1.766 -46.812 -4.586 1 90.12 385 THR B N 1
ATOM 7100 C CA . THR B 1 385 ? 3.055 -46.25 -4.234 1 90.12 385 THR B CA 1
ATOM 7101 C C . THR B 1 385 ? 3.477 -45.188 -5.262 1 90.12 385 THR B C 1
ATOM 7103 O O . THR B 1 385 ? 4.57 -44.625 -5.168 1 90.12 385 THR B O 1
ATOM 7106 N N . GLY B 1 386 ? 2.619 -45.031 -6.262 1 93 386 GLY B N 1
ATOM 7107 C CA . GLY B 1 386 ? 2.941 -44.062 -7.289 1 93 386 GLY B CA 1
ATOM 7108 C C . GLY B 1 386 ? 3.184 -42.656 -6.734 1 93 386 GLY B C 1
ATOM 7109 O O . GLY B 1 386 ? 2.574 -42.281 -5.738 1 93 386 GLY B O 1
ATOM 7110 N N . VAL B 1 387 ? 4.02 -41.875 -7.395 1 93.75 387 VAL B N 1
ATOM 7111 C CA . VAL B 1 387 ? 4.41 -40.562 -6.871 1 93.75 387 VAL B CA 1
ATOM 7112 C C . VAL B 1 387 ? 3.66 -39.469 -7.613 1 93.75 387 VAL B C 1
ATOM 7114 O O . VAL B 1 387 ? 3.896 -38.281 -7.383 1 93.75 387 VAL B O 1
ATOM 7117 N N . PHE B 1 388 ? 2.805 -39.875 -8.57 1 97.06 388 PHE B N 1
ATOM 7118 C CA . PHE B 1 388 ? 1.946 -38.938 -9.266 1 97.06 388 PHE B CA 1
ATOM 7119 C C . PHE B 1 388 ? 0.492 -39.125 -8.844 1 97.06 388 PHE B C 1
ATOM 7121 O O . PHE B 1 388 ? 0.114 -40.156 -8.32 1 97.06 388 PHE B O 1
ATOM 7128 N N . LEU B 1 389 ? -0.236 -38.062 -8.969 1 98.25 389 LEU B N 1
ATOM 7129 C CA . LEU B 1 389 ? -1.682 -38.094 -8.773 1 98.25 389 LEU B CA 1
ATOM 7130 C C . LEU B 1 389 ? -2.412 -37.875 -10.094 1 98.25 389 LEU B C 1
ATOM 7132 O O . LEU B 1 389 ? -2.006 -37.031 -10.891 1 98.25 389 LEU B O 1
ATOM 7136 N N . GLN B 1 390 ? -3.424 -38.656 -10.312 1 98.12 390 GLN B N 1
ATOM 7137 C CA . GLN B 1 390 ? -4.246 -38.438 -11.5 1 98.12 390 GLN B CA 1
ATOM 7138 C C . GLN B 1 390 ? -4.973 -37.094 -11.422 1 98.12 390 GLN B C 1
ATOM 7140 O O . GLN B 1 390 ? -5.438 -36.688 -10.352 1 98.12 390 GLN B O 1
ATOM 7145 N N . PRO B 1 391 ? -5.023 -36.375 -12.609 1 98.62 391 PRO B N 1
ATOM 7146 C CA . PRO B 1 391 ? -5.996 -35.281 -12.641 1 98.62 391 PRO B CA 1
ATOM 7147 C C . PRO B 1 391 ? -7.391 -35.719 -12.203 1 98.62 391 PRO B C 1
ATOM 7149 O O . PRO B 1 391 ? -7.957 -36.656 -12.773 1 98.62 391 PRO B O 1
ATOM 7152 N N . THR B 1 392 ? -7.898 -35.062 -11.188 1 98.88 392 THR B N 1
ATOM 7153 C CA . THR B 1 392 ? -9.141 -35.5 -10.562 1 98.88 392 THR B CA 1
ATOM 7154 C C . THR B 1 392 ? -10.203 -34.406 -10.625 1 98.88 392 THR B C 1
ATOM 7156 O O . THR B 1 392 ? -9.938 -33.281 -10.258 1 98.88 392 THR B O 1
ATOM 7159 N N . VAL B 1 393 ? -11.375 -34.781 -11.164 1 98.94 393 VAL B N 1
ATOM 7160 C CA . VAL B 1 393 ? -12.508 -33.875 -11.281 1 98.94 393 VAL B CA 1
ATOM 7161 C C . VAL B 1 393 ? -13.688 -34.406 -10.469 1 98.94 393 VAL B C 1
ATOM 7163 O O . VAL B 1 393 ? -14.047 -35.594 -10.578 1 98.94 393 VAL B O 1
ATOM 7166 N N . VAL B 1 394 ? -14.242 -33.562 -9.602 1 98.88 394 VAL B N 1
ATOM 7167 C CA . VAL B 1 394 ? -15.469 -33.938 -8.898 1 98.88 394 VAL B CA 1
ATOM 7168 C C . VAL B 1 394 ? -16.578 -32.938 -9.219 1 98.88 394 VAL B C 1
ATOM 7170 O O . VAL B 1 394 ? -16.297 -31.75 -9.43 1 98.88 394 VAL B O 1
ATOM 7173 N N . ARG B 1 395 ? -17.734 -33.438 -9.312 1 98.81 395 ARG B N 1
ATOM 7174 C CA . ARG B 1 395 ? -18.922 -32.594 -9.469 1 98.81 395 ARG B CA 1
ATOM 7175 C C . ARG B 1 395 ? -19.578 -32.312 -8.125 1 98.81 395 ARG B C 1
ATOM 7177 O O . ARG B 1 395 ? -19.781 -33.219 -7.328 1 98.81 395 ARG B O 1
ATOM 7184 N N . VAL B 1 396 ? -19.875 -31.094 -7.824 1 98.81 396 VAL B N 1
ATOM 7185 C CA . VAL B 1 396 ? -20.578 -30.656 -6.625 1 98.81 396 VAL B CA 1
ATOM 7186 C C . VAL B 1 396 ? -21.875 -29.969 -7.016 1 98.81 396 VAL B C 1
ATOM 7188 O O . VAL B 1 396 ? -21.859 -28.906 -7.656 1 98.81 396 VAL B O 1
ATOM 7191 N N . ASP B 1 397 ? -23.016 -30.5 -6.621 1 98.19 397 ASP B N 1
ATOM 7192 C CA . ASP B 1 397 ? -24.312 -29.906 -6.949 1 98.19 397 ASP B CA 1
ATOM 7193 C C . ASP B 1 397 ? -24.781 -28.969 -5.836 1 98.19 397 ASP B C 1
ATOM 7195 O O . ASP B 1 397 ? -24.688 -29.312 -4.656 1 98.19 397 ASP B O 1
ATOM 7199 N N . GLY B 1 398 ? -25.219 -27.781 -6.258 1 97.62 398 GLY B N 1
ATOM 7200 C CA . GLY B 1 398 ? -25.734 -26.797 -5.312 1 97.62 398 GLY B CA 1
ATOM 7201 C C . GLY B 1 398 ? -24.719 -25.75 -4.926 1 97.62 398 GLY B C 1
ATOM 7202 O O . GLY B 1 398 ? -23.703 -26.062 -4.285 1 97.62 398 GLY B O 1
ATOM 7203 N N . LEU B 1 399 ? -25 -24.562 -5.191 1 97.19 399 LEU B N 1
ATOM 7204 C CA . LEU B 1 399 ? -24.094 -23.453 -4.902 1 97.19 399 LEU B CA 1
ATOM 7205 C C . LEU B 1 399 ? -24.109 -23.109 -3.418 1 97.19 399 LEU B C 1
ATOM 7207 O O . LEU B 1 399 ? -23.062 -22.797 -2.838 1 97.19 399 LEU B O 1
ATOM 7211 N N . ASP B 1 400 ? -25.234 -23.219 -2.729 1 93.62 400 ASP B N 1
ATOM 7212 C CA . ASP B 1 400 ? -25.438 -22.812 -1.342 1 93.62 400 ASP B CA 1
ATOM 7213 C C . ASP B 1 400 ? -24.594 -23.656 -0.391 1 93.62 400 ASP B C 1
ATOM 7215 O O . ASP B 1 400 ? -24.172 -23.188 0.667 1 93.62 400 ASP B O 1
ATOM 7219 N N . ARG B 1 401 ? -24.344 -24.891 -0.771 1 95.12 401 ARG B N 1
ATOM 7220 C CA . ARG B 1 401 ? -23.609 -25.781 0.112 1 95.12 401 ARG B CA 1
ATOM 7221 C C . ARG B 1 401 ? -22.172 -25.984 -0.387 1 95.12 401 ARG B C 1
ATOM 7223 O O . ARG B 1 401 ? -21.406 -26.75 0.193 1 95.12 401 ARG B O 1
ATOM 7230 N N . ALA B 1 402 ? -21.859 -25.375 -1.471 1 97.88 402 ALA B N 1
ATOM 7231 C CA . ALA B 1 402 ? -20.594 -25.641 -2.148 1 97.88 402 ALA B CA 1
ATOM 7232 C C . ALA B 1 402 ? -19.422 -25.422 -1.209 1 97.88 402 ALA B C 1
ATOM 7234 O O . ALA B 1 402 ? -18.453 -26.203 -1.208 1 97.88 402 ALA B O 1
ATOM 7235 N N . ARG B 1 403 ? -19.484 -24.438 -0.312 1 97.31 403 ARG B N 1
ATOM 7236 C CA . ARG B 1 403 ? -18.344 -24.094 0.538 1 97.31 403 ARG B CA 1
ATOM 7237 C C . ARG B 1 403 ? -18.281 -25.016 1.752 1 97.31 403 ARG B C 1
ATOM 7239 O O . ARG B 1 403 ? -17.375 -24.891 2.588 1 97.31 403 ARG B O 1
ATOM 7246 N N . THR B 1 404 ? -19.188 -25.922 1.935 1 97.75 404 THR B N 1
ATOM 7247 C CA . THR B 1 404 ? -19.047 -26.969 2.938 1 97.75 404 THR B CA 1
ATOM 7248 C C . THR B 1 404 ? -18.016 -28 2.496 1 97.75 404 THR B C 1
ATOM 7250 O O . THR B 1 404 ? -17.547 -28.812 3.305 1 97.75 404 THR B O 1
ATOM 7253 N N . TYR B 1 405 ? -17.703 -28.062 1.199 1 98.5 405 TYR B N 1
ATOM 7254 C CA . TYR B 1 405 ? -16.625 -28.891 0.667 1 98.5 405 TYR B CA 1
ATOM 7255 C C . TYR B 1 405 ? -15.281 -28.172 0.805 1 98.5 405 TYR B C 1
ATOM 7257 O O . TYR B 1 405 ? -15.086 -27.094 0.254 1 98.5 405 TYR B O 1
ATOM 7265 N N . ASP B 1 406 ? -14.297 -28.781 1.453 1 98.12 406 ASP B N 1
ATOM 7266 C CA . ASP B 1 406 ? -12.977 -28.172 1.646 1 98.12 406 ASP B CA 1
ATOM 7267 C C . ASP B 1 406 ? -12.289 -27.938 0.307 1 98.12 406 ASP B C 1
ATOM 7269 O O . ASP B 1 406 ? -11.562 -26.938 0.147 1 98.12 406 ASP B O 1
ATOM 7273 N N . VAL B 1 407 ? -12.578 -28.766 -0.703 1 98.38 407 VAL B N 1
ATOM 7274 C CA . VAL B 1 407 ? -11.953 -28.656 -2.016 1 98.38 407 VAL B CA 1
ATOM 7275 C C . VAL B 1 407 ? -12.43 -27.391 -2.721 1 98.38 407 VAL B C 1
ATOM 7277 O O . VAL B 1 407 ? -11.797 -26.938 -3.67 1 98.38 407 VAL B O 1
ATOM 7280 N N . VAL B 1 408 ? -13.609 -26.875 -2.287 1 98.69 408 VAL B N 1
ATOM 7281 C CA . VAL B 1 408 ? -14.133 -25.625 -2.859 1 98.69 408 VAL B CA 1
ATOM 7282 C C . VAL B 1 408 ? -13.68 -24.438 -2.012 1 98.69 408 VAL B C 1
ATOM 7284 O O . VAL B 1 408 ? -13.32 -23.391 -2.547 1 98.69 408 VAL B O 1
ATOM 7287 N N . ARG B 1 409 ? -13.602 -24.609 -0.73 1 97.44 409 ARG B N 1
ATOM 7288 C CA . ARG B 1 409 ? -13.43 -23.531 0.234 1 97.44 409 ARG B CA 1
ATOM 7289 C C . ARG B 1 409 ? -11.969 -23.125 0.342 1 97.44 409 ARG B C 1
ATOM 7291 O O . ARG B 1 409 ? -11.664 -21.953 0.601 1 97.44 409 ARG B O 1
ATOM 7298 N N . GLU B 1 410 ? -11.039 -24 0.098 1 96.31 410 GLU B N 1
ATOM 7299 C CA . GLU B 1 410 ? -9.625 -23.75 0.349 1 96.31 410 GLU B CA 1
ATOM 7300 C C . GLU B 1 410 ? -8.773 -24.141 -0.858 1 96.31 410 GLU B C 1
ATOM 7302 O O . GLU B 1 410 ? -9.164 -24.984 -1.655 1 96.31 410 GLU B O 1
ATOM 7307 N N . GLU B 1 411 ? -7.637 -23.484 -0.925 1 96.12 41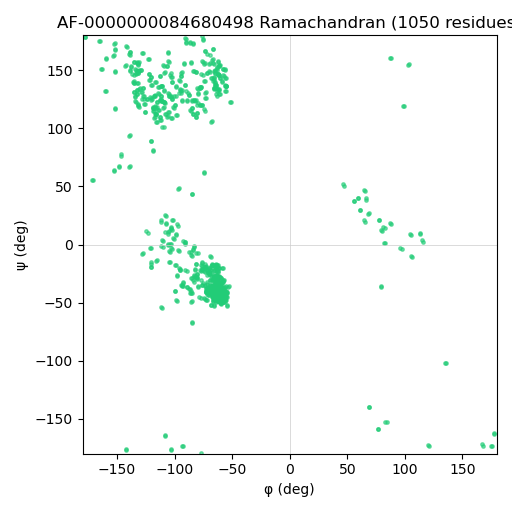1 GLU B N 1
ATOM 7308 C CA . GLU B 1 411 ? -6.648 -23.969 -1.884 1 96.12 411 GLU B CA 1
ATOM 7309 C C . GLU B 1 411 ? -6.184 -25.375 -1.539 1 96.12 411 GLU B C 1
ATOM 7311 O O . GLU B 1 411 ? -5.875 -25.672 -0.381 1 96.12 411 GLU B O 1
ATOM 7316 N N . THR B 1 412 ? -6.125 -26.219 -2.535 1 96.06 412 THR B N 1
ATOM 7317 C CA . THR B 1 412 ? -5.734 -27.609 -2.264 1 96.06 412 THR B CA 1
ATOM 7318 C C . THR B 1 412 ? -4.266 -27.828 -2.605 1 96.06 412 THR B C 1
ATOM 7320 O O . THR B 1 412 ? -3.564 -28.562 -1.904 1 96.06 412 THR B O 1
ATOM 7323 N N . PHE B 1 413 ? -3.852 -27.234 -3.697 1 96.31 413 PHE B N 1
ATOM 7324 C CA . PHE B 1 413 ? -2.492 -27.375 -4.199 1 96.31 413 PHE B CA 1
ATOM 7325 C C . PHE B 1 413 ? -2.25 -28.797 -4.695 1 96.31 413 PHE B C 1
ATOM 7327 O O . PHE B 1 413 ? -1.143 -29.328 -4.574 1 96.31 413 PHE B O 1
ATOM 7334 N N . PHE B 1 414 ? -3.309 -29.531 -5.137 1 98.12 414 PHE B N 1
ATOM 7335 C CA . PHE B 1 414 ? -3.326 -30.844 -5.773 1 98.12 414 PHE B CA 1
ATOM 7336 C C . PHE B 1 414 ? -4.027 -30.781 -7.125 1 98.12 414 PHE B C 1
ATOM 7338 O O . PHE B 1 414 ? -4.719 -29.797 -7.426 1 98.12 414 PHE B O 1
ATOM 7345 N N . PRO B 1 415 ? -3.766 -31.75 -7.992 1 98.44 415 PRO B N 1
ATOM 7346 C CA . PRO B 1 415 ? -4.508 -31.781 -9.258 1 98.44 415 PRO B CA 1
ATOM 7347 C C . PRO B 1 415 ? -5.949 -32.25 -9.078 1 98.44 415 PRO B C 1
ATOM 7349 O O . PRO B 1 415 ? -6.344 -33.281 -9.641 1 98.44 415 PRO B O 1
ATOM 7352 N N . LEU B 1 416 ? -6.695 -31.5 -8.32 1 98.75 416 LEU B N 1
ATOM 7353 C CA . LEU B 1 416 ? -8.07 -31.766 -7.926 1 98.75 416 LEU B CA 1
ATOM 7354 C C . LEU B 1 416 ? -8.945 -30.531 -8.133 1 98.75 416 LEU B C 1
ATOM 7356 O O . LEU B 1 416 ? -8.672 -29.469 -7.566 1 98.75 416 LEU B O 1
ATOM 7360 N N . ILE B 1 417 ? -10 -30.656 -8.977 1 98.81 417 ILE B N 1
ATOM 7361 C CA . ILE B 1 417 ? -10.812 -29.484 -9.258 1 98.81 417 ILE B CA 1
ATOM 7362 C C . ILE B 1 417 ? -12.297 -29.828 -9.094 1 98.81 417 ILE B C 1
ATOM 7364 O O . ILE B 1 417 ? -12.781 -30.781 -9.695 1 98.81 417 ILE B O 1
ATOM 7368 N N . PRO B 1 418 ? -13.008 -29.203 -8.195 1 98.94 418 PRO B N 1
ATOM 7369 C CA . PRO B 1 418 ? -14.469 -29.312 -8.117 1 98.94 418 PRO B CA 1
ATOM 7370 C C . PRO B 1 418 ? -15.188 -28.422 -9.141 1 98.94 418 PRO B C 1
ATOM 7372 O O . PRO B 1 418 ? -14.797 -27.266 -9.336 1 98.94 418 PRO B O 1
ATOM 7375 N N . ILE B 1 419 ? -16.141 -28.953 -9.805 1 98.94 419 ILE B N 1
ATOM 7376 C CA . ILE B 1 419 ? -17.062 -28.203 -10.648 1 98.94 419 ILE B CA 1
ATOM 7377 C C . ILE B 1 419 ? -18.422 -28.094 -9.969 1 98.94 419 ILE B C 1
ATOM 7379 O O . ILE B 1 419 ? -19.125 -29.094 -9.828 1 98.94 419 ILE B O 1
ATOM 7383 N N . VAL B 1 420 ? -18.734 -26.922 -9.562 1 98.94 420 VAL B N 1
ATOM 7384 C CA . VAL B 1 420 ? -19.969 -26.641 -8.836 1 98.94 420 VAL B CA 1
ATOM 7385 C C . VAL B 1 420 ? -21.094 -26.297 -9.82 1 98.94 420 VAL B C 1
ATOM 7387 O O . VAL B 1 420 ? -20.953 -25.391 -10.641 1 98.94 420 VAL B O 1
ATOM 7390 N N . VAL B 1 421 ? -22.172 -27.031 -9.75 1 98.81 421 VAL B N 1
ATOM 7391 C CA . VAL B 1 421 ? -23.344 -26.797 -10.578 1 98.81 421 VAL B CA 1
ATOM 7392 C C . VAL B 1 421 ? -24.516 -26.328 -9.711 1 98.81 421 VAL B C 1
ATOM 7394 O O . VAL B 1 421 ? -25.094 -27.109 -8.945 1 98.81 421 VAL B O 1
ATOM 7397 N N . PRO B 1 422 ? -24.828 -25.078 -9.828 1 98.5 422 PRO B N 1
ATOM 7398 C CA . PRO B 1 422 ? -25.969 -24.578 -9.047 1 98.5 422 PRO B CA 1
ATOM 7399 C C . PRO B 1 422 ? -27.297 -25.172 -9.492 1 98.5 422 PRO B C 1
ATOM 7401 O O . PRO B 1 422 ? -27.391 -25.734 -10.586 1 98.5 422 PRO B O 1
ATOM 7404 N N . ASP B 1 423 ? -28.312 -24.938 -8.648 1 97.5 423 ASP B N 1
ATOM 7405 C CA . ASP B 1 423 ? -29.672 -25.266 -9.047 1 97.5 423 ASP B CA 1
ATOM 7406 C C . ASP B 1 423 ? -30.156 -24.328 -10.164 1 97.5 423 ASP B C 1
ATOM 7408 O O . ASP B 1 423 ? -29.75 -23.172 -10.234 1 97.5 423 ASP B O 1
ATOM 7412 N N . ARG B 1 424 ? -31.047 -24.922 -11.039 1 96.94 424 ARG B N 1
ATOM 7413 C CA . ARG B 1 424 ? -31.578 -24.109 -12.125 1 96.94 424 ARG B CA 1
ATOM 7414 C C . ARG B 1 424 ? -32.375 -22.922 -11.57 1 96.94 424 ARG B C 1
ATOM 7416 O O . ARG B 1 424 ? -33.062 -23.047 -10.562 1 96.94 424 ARG B O 1
ATOM 7423 N N . ASP B 1 425 ? -32.125 -21.797 -12.086 1 97.19 425 ASP B N 1
ATOM 7424 C CA . ASP B 1 425 ? -32.812 -20.547 -11.789 1 97.19 425 ASP B CA 1
ATOM 7425 C C . ASP B 1 425 ? -32.781 -19.594 -12.984 1 97.19 425 ASP B C 1
ATOM 7427 O O . ASP B 1 425 ? -32.219 -19.938 -14.031 1 97.19 425 ASP B O 1
ATOM 7431 N N . ASN B 1 426 ? -33.5 -18.453 -12.898 1 97.56 426 ASN B N 1
ATOM 7432 C CA . ASN B 1 426 ? -33.375 -17.5 -13.984 1 97.56 426 ASN B CA 1
ATOM 7433 C C . ASN B 1 426 ? -31.984 -16.891 -14.047 1 97.56 426 ASN B C 1
ATOM 7435 O O . ASN B 1 426 ? -31.25 -16.906 -13.055 1 97.56 426 ASN B O 1
ATOM 7439 N N . ASP B 1 427 ? -31.594 -16.344 -15.203 1 97.88 427 ASP B N 1
ATOM 7440 C CA . ASP B 1 427 ? -30.234 -15.906 -15.492 1 97.88 427 ASP B CA 1
ATOM 7441 C C . ASP B 1 427 ? -29.828 -14.766 -14.562 1 97.88 427 ASP B C 1
ATOM 7443 O O . ASP B 1 427 ? -28.688 -14.711 -14.117 1 97.88 427 ASP B O 1
ATOM 7447 N N . ASP B 1 428 ? -30.703 -13.867 -14.258 1 97.44 428 ASP B N 1
ATOM 7448 C CA . ASP B 1 428 ? -30.391 -12.727 -13.398 1 97.44 428 ASP B CA 1
ATOM 7449 C C . ASP B 1 428 ? -30.031 -13.188 -11.984 1 97.44 428 ASP B C 1
ATOM 7451 O O . ASP B 1 428 ? -29.062 -12.711 -11.391 1 97.44 428 ASP B O 1
ATOM 7455 N N . ALA B 1 429 ? -30.828 -14.062 -11.5 1 97.75 429 ALA B N 1
ATOM 7456 C CA . ALA B 1 429 ? -30.594 -14.602 -10.164 1 97.75 429 ALA B CA 1
ATOM 7457 C C . ALA B 1 429 ? -29.281 -15.375 -10.109 1 97.75 429 ALA B C 1
ATOM 7459 O O . ALA B 1 429 ? -28.516 -15.273 -9.141 1 97.75 429 ALA B O 1
ATOM 7460 N N . LEU B 1 430 ? -29 -16.172 -11.141 1 98.31 430 LEU B N 1
ATOM 7461 C CA . LEU B 1 430 ? -27.75 -16.938 -11.211 1 98.31 430 LEU B CA 1
ATOM 7462 C C . LEU B 1 430 ? -26.547 -16.016 -11.297 1 98.31 430 LEU B C 1
ATOM 7464 O O . LEU B 1 430 ? -25.516 -16.25 -10.656 1 98.31 430 LEU B O 1
ATOM 7468 N N . LEU B 1 431 ? -26.703 -14.992 -12.094 1 98.19 431 LEU B N 1
ATOM 7469 C CA . LEU B 1 431 ? -25.609 -14.023 -12.227 1 98.19 431 LEU B CA 1
ATOM 7470 C C . LEU B 1 431 ? -25.281 -13.391 -10.883 1 98.19 431 LEU B C 1
ATOM 7472 O O . LEU B 1 431 ? -24.109 -13.305 -10.5 1 98.19 431 LEU B O 1
ATOM 7476 N N . GLU B 1 432 ? -26.266 -13.016 -10.156 1 96.75 432 GLU B N 1
ATOM 7477 C CA . GLU B 1 432 ? -26.078 -12.445 -8.828 1 96.75 432 GLU B CA 1
ATOM 7478 C C . GLU B 1 432 ? -25.422 -13.445 -7.879 1 96.75 432 GLU B C 1
ATOM 7480 O O . GLU B 1 432 ? -24.516 -13.102 -7.121 1 96.75 432 GLU B O 1
ATOM 7485 N N . ALA B 1 433 ? -25.891 -14.633 -7.949 1 98 433 ALA B N 1
ATOM 7486 C CA . ALA B 1 433 ? -25.359 -15.68 -7.082 1 98 433 ALA B CA 1
ATOM 7487 C C . ALA B 1 433 ? -23.891 -15.93 -7.375 1 98 433 ALA B C 1
ATOM 7489 O O . ALA B 1 433 ? -23.078 -16.094 -6.449 1 98 433 ALA B O 1
ATOM 7490 N N . PHE B 1 434 ? -23.484 -16 -8.648 1 98.5 434 PHE B N 1
ATOM 7491 C CA . PHE B 1 434 ? -22.094 -16.203 -9.031 1 98.5 434 PHE B CA 1
ATOM 7492 C C . PHE B 1 434 ? -21.219 -15.055 -8.547 1 98.5 434 PHE B C 1
ATOM 7494 O O . PHE B 1 434 ? -20.141 -15.273 -8 1 98.5 434 PHE B O 1
ATOM 7501 N N . LEU B 1 435 ? -21.734 -13.82 -8.703 1 96.94 435 LEU B N 1
ATOM 7502 C CA . LEU B 1 435 ? -21 -12.641 -8.258 1 96.94 435 LEU B CA 1
ATOM 7503 C C . LEU B 1 435 ? -20.766 -12.68 -6.754 1 96.94 435 LEU B C 1
ATOM 7505 O O . LEU B 1 435 ? -19.641 -12.453 -6.293 1 96.94 435 LEU B O 1
ATOM 7509 N N . GLN B 1 436 ? -21.812 -12.969 -6.066 1 96.06 436 GLN B N 1
ATOM 7510 C CA . GLN B 1 436 ? -21.703 -13.055 -4.613 1 96.06 436 GLN B CA 1
ATOM 7511 C C . GLN B 1 436 ? -20.719 -14.133 -4.195 1 96.06 436 GLN B C 1
ATOM 7513 O O . GLN B 1 436 ? -19.906 -13.922 -3.283 1 96.06 436 GLN B O 1
ATOM 7518 N N . PHE B 1 437 ? -20.781 -15.258 -4.832 1 98 437 PHE B N 1
ATOM 7519 C CA . PHE B 1 437 ? -19.906 -16.375 -4.504 1 98 437 PHE B CA 1
ATOM 7520 C C . PHE B 1 437 ? -18.438 -16 -4.738 1 98 437 PHE B C 1
ATOM 7522 O O . PHE B 1 437 ? -17.594 -16.25 -3.881 1 98 437 PHE B O 1
ATOM 7529 N N . VAL B 1 438 ? -18.094 -15.391 -5.844 1 97.94 438 VAL B N 1
ATOM 7530 C CA . VAL B 1 438 ? -16.734 -15 -6.199 1 97.94 438 VAL B CA 1
ATOM 7531 C C . VAL B 1 438 ? -16.234 -13.938 -5.227 1 97.94 438 VAL B C 1
ATOM 7533 O O . VAL B 1 438 ? -15.125 -14.055 -4.699 1 97.94 438 VAL B O 1
ATOM 7536 N N . ASN B 1 439 ? -17.031 -13 -4.867 1 96 439 ASN B N 1
ATOM 7537 C CA . ASN B 1 439 ? -16.625 -11.867 -4.039 1 96 439 ASN B CA 1
ATOM 7538 C C . ASN B 1 439 ? -16.484 -12.273 -2.574 1 96 439 ASN B C 1
ATOM 7540 O O . ASN B 1 439 ? -15.789 -11.602 -1.805 1 96 439 ASN B O 1
ATOM 7544 N N . SER B 1 440 ? -17.141 -13.375 -2.201 1 94.81 440 SER B N 1
ATOM 7545 C CA . SER B 1 440 ? -17.094 -13.789 -0.802 1 94.81 440 SER B CA 1
ATOM 7546 C C . SER B 1 440 ? -15.938 -14.75 -0.55 1 94.81 440 SER B C 1
ATOM 7548 O O . SER B 1 440 ? -15.789 -15.266 0.56 1 94.81 440 SER B O 1
ATOM 7550 N N . ASN B 1 441 ? -15.148 -15.016 -1.595 1 96.69 441 ASN B N 1
ATOM 7551 C CA . ASN B 1 441 ? -13.961 -15.852 -1.431 1 96.69 441 ASN B CA 1
ATOM 7552 C C . ASN B 1 441 ? -12.969 -15.227 -0.452 1 96.69 441 ASN B C 1
ATOM 7554 O O . ASN B 1 441 ? -12.602 -14.062 -0.598 1 96.69 441 ASN B O 1
ATOM 7558 N N . ASP B 1 442 ? -12.5 -16 0.547 1 95.75 442 ASP B N 1
ATOM 7559 C CA . ASP B 1 442 ? -11.562 -15.492 1.541 1 95.75 442 ASP B CA 1
ATOM 7560 C C . ASP B 1 442 ? -10.203 -15.188 0.912 1 95.75 442 ASP B C 1
ATOM 7562 O O . ASP B 1 442 ? -9.43 -14.391 1.444 1 95.75 442 ASP B O 1
ATOM 7566 N N . TYR B 1 443 ? -9.906 -15.906 -0.158 1 96.94 443 TYR B N 1
ATOM 7567 C CA . TYR B 1 443 ? -8.695 -15.672 -0.946 1 96.94 443 TYR B CA 1
ATOM 7568 C C . TYR B 1 443 ? -8.969 -14.672 -2.062 1 96.94 443 TYR B C 1
ATOM 7570 O O . TYR B 1 443 ? -10.078 -14.148 -2.184 1 96.94 443 TYR B O 1
ATOM 7578 N N . GLY B 1 444 ? -7.934 -14.305 -2.863 1 96.88 444 GLY B N 1
ATOM 7579 C CA . GLY B 1 444 ? -8.195 -13.375 -3.949 1 96.88 444 GLY B CA 1
ATOM 7580 C C . GLY B 1 444 ? -7.02 -13.203 -4.887 1 96.88 444 GLY B C 1
ATOM 7581 O O . GLY B 1 444 ? -6.598 -12.078 -5.168 1 96.88 444 GLY B O 1
ATOM 7582 N N . LEU B 1 445 ? -6.496 -14.281 -5.457 1 97.44 445 LEU B N 1
ATOM 7583 C CA . LEU B 1 445 ? -5.391 -14.172 -6.402 1 97.44 445 LEU B CA 1
ATOM 7584 C C . LEU B 1 445 ? -5.902 -13.883 -7.809 1 97.44 445 LEU B C 1
ATOM 7586 O O . LEU B 1 445 ? -5.723 -12.773 -8.32 1 97.44 445 LEU B O 1
ATOM 7590 N N . ARG B 1 446 ? -6.625 -14.898 -8.406 1 97.44 446 ARG B N 1
ATOM 7591 C CA . ARG B 1 446 ? -7.172 -14.734 -9.75 1 97.44 446 ARG B CA 1
ATOM 7592 C C . ARG B 1 446 ? -8.578 -15.312 -9.844 1 97.44 446 ARG B C 1
ATOM 7594 O O . ARG B 1 446 ? -8.93 -16.234 -9.102 1 97.44 446 ARG B O 1
ATOM 7601 N N . ASN B 1 447 ? -9.344 -14.695 -10.711 1 98.12 447 ASN B N 1
ATOM 7602 C CA . ASN B 1 447 ? -10.625 -15.242 -11.156 1 98.12 447 ASN B CA 1
ATOM 7603 C C . ASN B 1 447 ? -10.742 -15.211 -12.68 1 98.12 447 ASN B C 1
ATOM 7605 O O . ASN B 1 447 ? -10.055 -14.445 -13.344 1 98.12 447 ASN B O 1
ATOM 7609 N N . SER B 1 448 ? -11.578 -16.047 -13.195 1 98.62 448 SER B N 1
ATOM 7610 C CA . SER B 1 448 ? -11.828 -16.078 -14.633 1 98.62 448 SER B CA 1
ATOM 7611 C C . SER B 1 448 ? -13.32 -16.156 -14.93 1 98.62 448 SER B C 1
ATOM 7613 O O . SER B 1 448 ? -14.102 -16.672 -14.125 1 98.62 448 SER B O 1
ATOM 7615 N N . LEU B 1 449 ? -13.664 -15.594 -16.078 1 98.88 449 LEU B N 1
ATOM 7616 C CA . LEU B 1 449 ? -15.016 -15.672 -16.625 1 98.88 449 LEU B CA 1
ATOM 7617 C C . LEU B 1 449 ? -14.984 -16.109 -18.078 1 98.88 449 LEU B C 1
ATOM 7619 O O . LEU B 1 449 ? -14.188 -15.602 -18.875 1 98.88 449 LEU B O 1
ATOM 7623 N N . TRP B 1 450 ? -15.82 -17.031 -18.406 1 98.88 450 TRP B N 1
ATOM 7624 C CA . TRP B 1 450 ? -16.047 -17.422 -19.797 1 98.88 450 TRP B CA 1
ATOM 7625 C C . TRP B 1 450 ? -17.484 -17.125 -20.219 1 98.88 450 TRP B C 1
ATOM 7627 O O . TRP B 1 450 ? -18.422 -17.703 -19.672 1 98.88 450 TRP B O 1
ATOM 7637 N N . SER B 1 451 ? -17.656 -16.234 -21.062 1 98.81 451 SER B N 1
ATOM 7638 C CA . SER B 1 451 ? -18.953 -15.797 -21.594 1 98.81 451 SER B CA 1
ATOM 7639 C C . SER B 1 451 ? -18.781 -14.992 -22.875 1 98.81 451 SER B C 1
ATOM 7641 O O . SER B 1 451 ? -17.781 -14.297 -23.047 1 98.81 451 SER B O 1
ATOM 7643 N N . ARG B 1 452 ? -19.734 -15 -23.797 1 97.38 452 ARG B N 1
ATOM 7644 C CA . ARG B 1 452 ? -19.75 -14.172 -24.984 1 97.38 452 ARG B CA 1
ATOM 7645 C C . ARG B 1 452 ? -20.719 -13 -24.828 1 97.38 452 ARG B C 1
ATOM 7647 O O . ARG B 1 452 ? -20.812 -12.148 -25.719 1 97.38 452 ARG B O 1
ATOM 7654 N N . SER B 1 453 ? -21.375 -12.984 -23.719 1 98 453 SER B N 1
ATOM 7655 C CA . SER B 1 453 ? -22.344 -11.922 -23.453 1 98 453 SER B CA 1
ATOM 7656 C C . SER B 1 453 ? -21.656 -10.656 -22.969 1 98 453 SER B C 1
ATOM 7658 O O . SER B 1 453 ? -21.047 -10.656 -21.891 1 98 453 SER B O 1
ATOM 7660 N N . ASP B 1 454 ? -21.844 -9.594 -23.719 1 97.38 454 ASP B N 1
ATOM 7661 C CA . ASP B 1 454 ? -21.281 -8.312 -23.312 1 97.38 454 ASP B CA 1
ATOM 7662 C C . ASP B 1 454 ? -21.828 -7.891 -21.953 1 97.38 454 ASP B C 1
ATOM 7664 O O . ASP B 1 454 ? -21.109 -7.34 -21.125 1 97.38 454 ASP B O 1
ATOM 7668 N N . HIS B 1 455 ? -23.094 -8.172 -21.75 1 97.38 455 HIS B N 1
ATOM 7669 C CA . HIS B 1 455 ? -23.75 -7.809 -20.5 1 97.38 455 HIS B CA 1
ATOM 7670 C C . HIS B 1 455 ? -23.094 -8.531 -19.312 1 97.38 455 HIS B C 1
ATOM 7672 O O . HIS B 1 455 ? -22.766 -7.902 -18.297 1 97.38 455 HIS B O 1
ATOM 7678 N N . VAL B 1 456 ? -22.875 -9.812 -19.422 1 98.38 456 VAL B N 1
ATOM 7679 C CA . VAL B 1 456 ? -22.281 -10.617 -18.344 1 98.38 456 VAL B CA 1
ATOM 7680 C C . VAL B 1 456 ? -20.844 -10.188 -18.109 1 98.38 456 VAL B C 1
ATOM 7682 O O . VAL B 1 456 ? -20.422 -9.984 -16.953 1 98.38 456 VAL B O 1
ATOM 7685 N N . ILE B 1 457 ? -20.078 -10 -19.203 1 98.38 457 ILE B N 1
ATOM 7686 C CA . ILE B 1 457 ? -18.672 -9.609 -19.125 1 98.38 457 ILE B CA 1
ATOM 7687 C C . ILE B 1 457 ? -18.547 -8.258 -18.422 1 98.38 457 ILE B C 1
ATOM 7689 O O . ILE B 1 457 ? -17.797 -8.117 -17.469 1 98.38 457 ILE B O 1
ATOM 7693 N N . GLU B 1 458 ? -19.328 -7.312 -18.844 1 96.44 458 GLU B N 1
ATOM 7694 C CA . GLU B 1 458 ? -19.266 -5.977 -18.266 1 96.44 458 GLU B CA 1
ATOM 7695 C C . GLU B 1 458 ? -19.656 -6.004 -16.781 1 96.44 458 GLU B C 1
ATOM 7697 O O . GLU B 1 458 ? -19.062 -5.309 -15.969 1 96.44 458 GLU B O 1
ATOM 7702 N N . THR B 1 459 ? -20.703 -6.785 -16.5 1 96.12 459 THR B N 1
ATOM 7703 C CA . THR B 1 459 ? -21.156 -6.898 -15.117 1 96.12 459 THR B CA 1
ATOM 7704 C C . THR B 1 459 ? -20.047 -7.457 -14.227 1 96.12 459 THR B C 1
ATOM 7706 O O . THR B 1 459 ? -19.781 -6.926 -13.148 1 96.12 459 THR B O 1
ATOM 7709 N N . PHE B 1 460 ? -19.344 -8.484 -14.664 1 96.69 460 PHE B N 1
ATOM 7710 C CA . PHE B 1 460 ? -18.25 -9.078 -13.891 1 96.69 460 PHE B CA 1
ATOM 7711 C C . PHE B 1 460 ? -17.109 -8.102 -13.727 1 96.69 460 PHE B C 1
ATOM 7713 O O . PHE B 1 460 ? -16.562 -7.945 -12.633 1 96.69 460 PHE B O 1
ATOM 7720 N N . VAL B 1 461 ? -16.703 -7.449 -14.766 1 96.38 461 VAL B N 1
ATOM 7721 C CA . VAL B 1 461 ? -15.594 -6.508 -14.727 1 96.38 461 VAL B CA 1
ATOM 7722 C C . VAL B 1 461 ? -15.898 -5.379 -13.75 1 96.38 461 VAL B C 1
ATOM 7724 O O . VAL B 1 461 ? -15.023 -4.941 -13 1 96.38 461 VAL B O 1
ATOM 7727 N N . ARG B 1 462 ? -17.156 -5.016 -13.656 1 92.88 462 ARG B N 1
ATOM 7728 C CA . ARG B 1 462 ? -17.562 -3.881 -12.836 1 92.88 462 ARG B CA 1
ATOM 7729 C C . ARG B 1 462 ? -17.75 -4.293 -11.383 1 92.88 462 ARG B C 1
ATOM 7731 O O . ARG B 1 462 ? -17.484 -3.506 -10.469 1 92.88 462 ARG B O 1
ATOM 7738 N N . ARG B 1 463 ? -18.141 -5.547 -11.188 1 94.25 463 ARG B N 1
ATOM 7739 C CA . ARG B 1 463 ? -18.688 -5.836 -9.867 1 94.25 463 ARG B CA 1
ATOM 7740 C C . ARG B 1 463 ? -17.812 -6.848 -9.125 1 94.25 463 ARG B C 1
ATOM 7742 O O . ARG B 1 463 ? -17.969 -7.039 -7.918 1 94.25 463 ARG B O 1
ATOM 7749 N N . VAL B 1 464 ? -16.906 -7.52 -9.812 1 96.25 464 VAL B N 1
ATOM 7750 C CA . VAL B 1 464 ? -15.984 -8.406 -9.102 1 96.25 464 VAL B CA 1
ATOM 7751 C C . VAL B 1 464 ? -14.844 -7.594 -8.5 1 96.25 464 VAL B C 1
ATOM 7753 O O . VAL B 1 464 ? -14 -7.062 -9.227 1 96.25 464 VAL B O 1
ATOM 7756 N N . VAL B 1 465 ? -14.836 -7.574 -7.176 1 95.75 465 VAL B N 1
ATOM 7757 C CA . VAL B 1 465 ? -13.836 -6.789 -6.461 1 95.75 465 VAL B CA 1
ATOM 7758 C C . VAL B 1 465 ? -12.766 -7.715 -5.887 1 95.75 465 VAL B C 1
ATOM 7760 O O . VAL B 1 465 ? -11.695 -7.258 -5.469 1 95.75 465 VAL B O 1
ATOM 7763 N N . ASN B 1 466 ? -13.102 -8.984 -5.871 1 96.25 466 ASN B N 1
ATOM 7764 C CA . ASN B 1 466 ? -12.164 -9.992 -5.375 1 96.25 466 ASN B CA 1
ATOM 7765 C C . ASN B 1 466 ? -11.094 -10.312 -6.41 1 96.25 466 ASN B C 1
ATOM 7767 O O . ASN B 1 466 ? -11.383 -10.438 -7.598 1 96.25 466 ASN B O 1
ATOM 7771 N N . GLY B 1 467 ? -9.836 -10.367 -5.887 1 96.81 467 GLY B N 1
ATOM 7772 C CA . GLY B 1 467 ? -8.773 -10.898 -6.727 1 96.81 467 GLY B CA 1
ATOM 7773 C C . GLY B 1 467 ? -7.879 -9.82 -7.309 1 96.81 467 GLY B C 1
ATOM 7774 O O . GLY B 1 467 ? -8.32 -8.688 -7.516 1 96.81 467 GLY B O 1
ATOM 7775 N N . GLY B 1 468 ? -6.68 -10.195 -7.617 1 97.75 468 GLY B N 1
ATOM 7776 C CA . GLY B 1 468 ? -5.727 -9.312 -8.266 1 97.75 468 GLY B CA 1
ATOM 7777 C C . GLY B 1 468 ? -5.867 -9.289 -9.773 1 97.75 468 GLY B C 1
ATOM 7778 O O . GLY B 1 468 ? -5.555 -8.281 -10.414 1 97.75 468 GLY B O 1
ATOM 7779 N N . LEU B 1 469 ? -6.348 -10.422 -10.359 1 98.12 469 LEU B N 1
ATOM 7780 C CA . LEU B 1 469 ? -6.527 -10.5 -11.805 1 98.12 469 LEU B CA 1
ATOM 7781 C C . LEU B 1 469 ? -7.875 -11.133 -12.148 1 98.12 469 LEU B C 1
ATOM 7783 O O . LEU B 1 469 ? -8.305 -12.086 -11.5 1 98.12 469 LEU B O 1
ATOM 7787 N N . LEU B 1 470 ? -8.508 -10.602 -13.109 1 98.31 470 LEU B N 1
ATOM 7788 C CA . LEU B 1 470 ? -9.695 -11.18 -13.727 1 98.31 470 LEU B CA 1
ATOM 7789 C C . LEU B 1 470 ? -9.453 -11.492 -15.195 1 98.31 470 LEU B C 1
ATOM 7791 O O . LEU B 1 470 ? -9.234 -10.578 -16 1 98.31 470 LEU B O 1
ATOM 7795 N N . LYS B 1 471 ? -9.477 -12.742 -15.539 1 98.38 471 LYS B N 1
ATOM 7796 C CA . LYS B 1 471 ? -9.289 -13.211 -16.906 1 98.38 471 LYS B CA 1
ATOM 7797 C C . LYS B 1 471 ? -10.625 -13.555 -17.562 1 98.38 471 LYS B C 1
ATOM 7799 O O . LYS B 1 471 ? -11.32 -14.469 -17.109 1 98.38 471 LYS B O 1
ATOM 7804 N N . VAL B 1 472 ? -10.961 -12.852 -18.609 1 98.81 472 VAL B N 1
ATOM 7805 C CA . VAL B 1 472 ? -12.203 -13.109 -19.328 1 98.81 472 VAL B CA 1
ATOM 7806 C C . VAL B 1 472 ? -11.898 -13.734 -20.688 1 98.81 472 VAL B C 1
ATOM 7808 O O . VAL B 1 472 ? -11.234 -13.125 -21.531 1 98.81 472 VAL B O 1
ATOM 7811 N N . ASN B 1 473 ? -12.375 -14.953 -20.906 1 98.62 473 ASN B N 1
ATOM 7812 C CA . ASN B 1 473 ? -12.172 -15.688 -22.156 1 98.62 473 ASN B CA 1
ATOM 7813 C C . ASN B 1 473 ? -10.695 -15.812 -22.5 1 98.62 473 ASN B C 1
ATOM 7815 O O . ASN B 1 473 ? -10.312 -15.695 -23.672 1 98.62 473 ASN B O 1
ATOM 7819 N N . ASP B 1 474 ? -9.914 -15.992 -21.5 1 97.88 474 ASP B N 1
ATOM 7820 C CA . ASP B 1 474 ? -8.461 -16.047 -21.609 1 97.88 474 ASP B CA 1
ATOM 7821 C C . ASP B 1 474 ? -7.883 -17.141 -20.719 1 97.88 474 ASP B C 1
ATOM 7823 O O . ASP B 1 474 ? -8.578 -17.672 -19.859 1 97.88 474 ASP B O 1
ATOM 7827 N N . SER B 1 475 ? -6.617 -17.484 -21.031 1 97.69 475 SER B N 1
ATOM 7828 C CA . SER B 1 475 ? -5.934 -18.391 -20.109 1 97.69 475 SER B CA 1
ATOM 7829 C C . SER B 1 475 ? -5.938 -17.859 -18.688 1 97.69 475 SER B C 1
ATOM 7831 O O . SER B 1 475 ? -5.703 -16.656 -18.469 1 97.69 475 SER B O 1
ATOM 7833 N N . HIS B 1 476 ? -6.211 -18.734 -17.781 1 97.81 476 HIS B N 1
ATOM 7834 C CA . HIS B 1 476 ? -6.223 -18.359 -16.375 1 97.81 476 HIS B CA 1
ATOM 7835 C C . HIS B 1 476 ? -4.812 -18.047 -15.875 1 97.81 476 HIS B C 1
ATOM 7837 O O . HIS B 1 476 ? -4.605 -17.078 -15.141 1 97.81 476 HIS B O 1
ATOM 7843 N N . ILE B 1 477 ? -3.801 -18.766 -16.312 1 97.38 477 ILE B N 1
ATOM 7844 C CA . ILE B 1 477 ? -2.475 -18.688 -15.703 1 97.38 477 ILE B CA 1
ATOM 7845 C C . ILE B 1 477 ? -1.544 -17.891 -16.609 1 97.38 477 ILE B C 1
ATOM 7847 O O . ILE B 1 477 ? -0.413 -17.578 -16.219 1 97.38 477 ILE B O 1
ATOM 7851 N N . GLY B 1 478 ? -1.993 -17.516 -17.781 1 95.44 478 GLY B N 1
ATOM 7852 C CA . GLY B 1 478 ? -1.15 -16.781 -18.703 1 95.44 478 GLY B CA 1
ATOM 7853 C C . GLY B 1 478 ? -0.781 -15.398 -18.219 1 95.44 478 GLY B C 1
ATOM 7854 O O . GLY B 1 478 ? -1.598 -14.719 -17.594 1 95.44 478 GLY B O 1
ATOM 7855 N N . PHE B 1 479 ? 0.473 -15.031 -18.484 1 95.94 479 PHE B N 1
ATOM 7856 C CA . PHE B 1 479 ? 0.938 -13.68 -18.172 1 95.94 479 PHE B CA 1
ATOM 7857 C C . PHE B 1 479 ? 0.795 -12.766 -19.375 1 95.94 479 PHE B C 1
ATOM 7859 O O . PHE B 1 479 ? 0.869 -13.219 -20.531 1 95.94 479 PHE B O 1
ATOM 7866 N N . LEU B 1 480 ? 0.557 -11.555 -19.156 1 95.69 480 LEU B N 1
ATOM 7867 C CA . LEU B 1 480 ? 0.451 -10.531 -20.203 1 95.69 480 LEU B CA 1
ATOM 7868 C C . LEU B 1 480 ? 1.282 -9.305 -19.844 1 95.69 480 LEU B C 1
ATOM 7870 O O . LEU B 1 480 ? 1.41 -8.961 -18.672 1 95.69 480 LEU B O 1
ATOM 7874 N N . PRO B 1 481 ? 1.812 -8.656 -20.828 1 94.81 481 PRO B N 1
ATOM 7875 C CA . PRO B 1 481 ? 2.516 -7.41 -20.516 1 94.81 481 PRO B CA 1
ATOM 7876 C C . PRO B 1 481 ? 1.609 -6.367 -19.875 1 94.81 481 PRO B C 1
ATOM 7878 O O . PRO B 1 481 ? 0.388 -6.414 -20.031 1 94.81 481 PRO B O 1
ATOM 7881 N N . TYR B 1 482 ? 2.15 -5.512 -19.141 1 93.38 482 TYR B N 1
ATOM 7882 C CA . TYR B 1 482 ? 1.487 -4.379 -18.5 1 93.38 482 TYR B CA 1
ATOM 7883 C C . TYR B 1 482 ? 0.737 -4.816 -17.25 1 93.38 482 TYR B C 1
ATOM 7885 O O . TYR B 1 482 ? 0.678 -4.074 -16.266 1 93.38 482 TYR B O 1
ATOM 7893 N N . LEU B 1 483 ? 0.151 -5.996 -17.266 1 95.12 483 LEU B N 1
ATOM 7894 C CA . LEU B 1 483 ? -0.666 -6.43 -16.141 1 95.12 483 LEU B CA 1
ATOM 7895 C C . LEU B 1 483 ? 0.207 -6.98 -15.016 1 95.12 483 LEU B C 1
ATOM 7897 O O . LEU B 1 483 ? 1.281 -7.531 -15.266 1 95.12 483 LEU B O 1
ATOM 7901 N N . PRO B 1 484 ? -0.261 -6.793 -13.812 1 93.69 484 PRO B N 1
ATOM 7902 C CA . PRO B 1 484 ? 0.458 -7.438 -12.711 1 93.69 484 PRO B CA 1
ATOM 7903 C C . PRO B 1 484 ? 0.471 -8.961 -12.82 1 93.69 484 PRO B C 1
ATOM 7905 O O . PRO B 1 484 ? -0.405 -9.539 -13.461 1 93.69 484 PRO B O 1
ATOM 7908 N N . SER B 1 485 ? 1.465 -9.5 -12.25 1 86.62 485 SER B N 1
ATOM 7909 C CA . SER B 1 485 ? 1.629 -10.945 -12.398 1 86.62 485 SER B CA 1
ATOM 7910 C C . SER B 1 485 ? 1.076 -11.688 -11.188 1 86.62 485 SER B C 1
ATOM 7912 O O . SER B 1 485 ? 0.718 -12.867 -11.289 1 86.62 485 SER B O 1
ATOM 7914 N N . HIS B 1 486 ? 1.042 -11.078 -10.031 1 90.25 486 HIS B N 1
ATOM 7915 C CA . HIS B 1 486 ? 0.708 -11.727 -8.766 1 90.25 486 HIS B CA 1
ATOM 7916 C C . HIS B 1 486 ? -0.118 -10.805 -7.875 1 90.25 486 HIS B C 1
ATOM 7918 O O . HIS B 1 486 ? -0.658 -9.805 -8.344 1 90.25 486 HIS B O 1
ATOM 7924 N N . GLY B 1 487 ? -0.355 -11.328 -6.75 1 95.56 487 GLY B N 1
ATOM 7925 C CA . GLY B 1 487 ? -0.991 -10.508 -5.727 1 95.56 487 GLY B CA 1
ATOM 7926 C C . GLY B 1 487 ? -2.506 -10.539 -5.801 1 95.56 487 GLY B C 1
ATOM 7927 O O . GLY B 1 487 ? -3.076 -10.805 -6.859 1 95.56 487 GLY B O 1
ATOM 7928 N N . GLY B 1 488 ? -3.09 -10.195 -4.77 1 97.12 488 GLY B N 1
ATOM 7929 C CA . GLY B 1 488 ? -4.543 -10.148 -4.711 1 97.12 488 GLY B CA 1
ATOM 7930 C C . GLY B 1 488 ? -5.074 -9.812 -3.33 1 97.12 488 GLY B C 1
ATOM 7931 O O . GLY B 1 488 ? -4.309 -9.461 -2.432 1 97.12 488 GLY B O 1
ATOM 7932 N N . THR B 1 489 ? -6.352 -9.883 -3.166 1 97.19 489 THR B N 1
ATOM 7933 C CA . THR B 1 489 ? -7.047 -9.453 -1.959 1 97.19 489 THR B CA 1
ATOM 7934 C C . THR B 1 489 ? -7.164 -10.602 -0.96 1 97.19 489 THR B C 1
ATOM 7936 O O . THR B 1 489 ? -6.758 -11.727 -1.252 1 97.19 489 THR B O 1
ATOM 7939 N N . GLY B 1 490 ? -7.656 -10.297 0.206 1 96 490 GLY B N 1
ATOM 7940 C CA . GLY B 1 490 ? -7.98 -11.305 1.207 1 96 490 GLY B CA 1
ATOM 7941 C C . GLY B 1 490 ? -6.758 -11.992 1.782 1 96 490 GLY B C 1
ATOM 7942 O O . GLY B 1 490 ? -5.73 -11.344 2.018 1 96 490 GLY B O 1
ATOM 7943 N N . ARG B 1 491 ? -6.895 -13.297 1.969 1 96.75 491 ARG B N 1
ATOM 7944 C CA . ARG B 1 491 ? -5.816 -14.094 2.557 1 96.75 491 ARG B CA 1
ATOM 7945 C C . ARG B 1 491 ? -4.598 -14.117 1.642 1 96.75 491 ARG B C 1
ATOM 7947 O O . ARG B 1 491 ? -3.486 -14.414 2.088 1 96.75 491 ARG B O 1
ATOM 7954 N N . THR B 1 492 ? -4.832 -13.82 0.358 1 97.62 492 THR B N 1
ATOM 7955 C CA . THR B 1 492 ? -3.766 -13.883 -0.634 1 97.62 492 THR B CA 1
ATOM 7956 C C . THR B 1 492 ? -2.744 -12.773 -0.4 1 97.62 492 THR B C 1
ATOM 7958 O O . THR B 1 492 ? -1.537 -13 -0.506 1 97.62 492 THR B O 1
ATOM 7961 N N . GLY B 1 493 ? -3.186 -11.617 -0.097 1 97.56 493 GLY B N 1
ATOM 7962 C CA . GLY B 1 493 ? -2.273 -10.492 0.012 1 97.56 493 GLY B CA 1
ATOM 7963 C C . GLY B 1 493 ? -2.277 -9.852 1.388 1 97.56 493 GLY B C 1
ATOM 7964 O O . GLY B 1 493 ? -1.515 -8.914 1.646 1 97.56 493 GLY B O 1
ATOM 7965 N N . GLY B 1 494 ? -3.141 -10.344 2.311 1 97.19 494 GLY B N 1
ATOM 7966 C CA . GLY B 1 494 ? -3.234 -9.758 3.641 1 97.19 494 GLY B CA 1
ATOM 7967 C C . GLY B 1 494 ? -4.004 -8.453 3.668 1 97.19 494 GLY B C 1
ATOM 7968 O O . GLY B 1 494 ? -4.793 -8.172 2.766 1 97.19 494 GLY B O 1
ATOM 7969 N N . ALA B 1 495 ? -3.793 -7.664 4.652 1 96.38 495 ALA B N 1
ATOM 7970 C CA . ALA B 1 495 ? -4.574 -6.465 4.938 1 96.38 495 ALA B CA 1
ATOM 7971 C C . ALA B 1 495 ? -4.418 -5.43 3.832 1 96.38 495 ALA B C 1
ATOM 7973 O O . ALA B 1 495 ? -5.344 -4.664 3.553 1 96.38 495 ALA B O 1
ATOM 7974 N N . PHE B 1 496 ? -3.322 -5.43 3.148 1 96.31 496 PHE B N 1
ATOM 7975 C CA . PHE B 1 496 ? -3.023 -4.453 2.107 1 96.31 496 PHE B CA 1
ATOM 7976 C C . PHE B 1 496 ? -3.012 -5.113 0.733 1 96.31 496 PHE B C 1
ATOM 7978 O O . PHE B 1 496 ? -2.412 -4.59 -0.208 1 96.31 496 PHE B O 1
ATOM 7985 N N . GLY B 1 497 ? -3.646 -6.242 0.617 1 97.38 497 GLY B N 1
ATOM 7986 C CA . GLY B 1 497 ? -3.576 -7.062 -0.582 1 97.38 497 GLY B CA 1
ATOM 7987 C C . GLY B 1 497 ? -4.18 -6.391 -1.801 1 97.38 497 GLY B C 1
ATOM 7988 O O . GLY B 1 497 ? -5.266 -5.809 -1.722 1 97.38 497 GLY B O 1
ATOM 7989 N N . GLU B 1 498 ? -3.562 -6.477 -2.916 1 97.5 498 GLU B N 1
ATOM 7990 C CA . GLU B 1 498 ? -3.936 -6.023 -4.254 1 97.5 498 GLU B CA 1
ATOM 7991 C C . GLU B 1 498 ? -3.049 -6.66 -5.32 1 97.5 498 GLU B C 1
ATOM 7993 O O . GLU B 1 498 ? -2.148 -7.438 -5 1 97.5 498 GLU B O 1
ATOM 7998 N N . ALA B 1 499 ? -3.33 -6.422 -6.57 1 97.31 499 ALA B N 1
ATOM 7999 C CA . ALA B 1 499 ? -2.432 -6.887 -7.625 1 97.31 499 ALA B CA 1
ATOM 8000 C C . ALA B 1 499 ? -1.017 -6.355 -7.414 1 97.31 499 ALA B C 1
ATOM 8002 O O . ALA B 1 499 ? -0.834 -5.199 -7.02 1 97.31 499 ALA B O 1
ATOM 8003 N N . ASN B 1 500 ? -0.052 -7.176 -7.742 1 95.25 500 ASN B N 1
ATOM 8004 C CA . ASN B 1 500 ? 1.306 -6.871 -7.301 1 95.25 500 ASN B CA 1
ATOM 8005 C C . ASN B 1 500 ? 2.207 -6.5 -8.477 1 95.25 500 ASN B C 1
ATOM 8007 O O . ASN B 1 500 ? 2.318 -7.258 -9.438 1 95.25 500 ASN B O 1
ATOM 8011 N N . TYR B 1 501 ? 2.805 -5.383 -8.398 1 96.5 501 TYR B N 1
ATOM 8012 C CA . TYR B 1 501 ? 3.994 -4.965 -9.133 1 96.5 501 TYR B CA 1
ATOM 8013 C C . TYR B 1 501 ? 5.191 -4.828 -8.195 1 96.5 501 TYR B C 1
ATOM 8015 O O . TYR B 1 501 ? 5.359 -3.801 -7.539 1 96.5 501 TYR B O 1
ATOM 8023 N N . PRO B 1 502 ? 6.043 -5.812 -8.195 1 97.12 502 PRO B N 1
ATOM 8024 C CA . PRO B 1 502 ? 7.125 -5.793 -7.211 1 97.12 502 PRO B CA 1
ATOM 8025 C C . PRO B 1 502 ? 7.922 -4.492 -7.23 1 97.12 502 PRO B C 1
ATOM 8027 O O . PRO B 1 502 ? 8.336 -4.004 -6.176 1 97.12 502 PRO B O 1
ATOM 8030 N N . MET B 1 503 ? 8.125 -3.898 -8.422 1 97.81 503 MET B N 1
ATOM 8031 C CA . MET B 1 503 ? 8.852 -2.639 -8.523 1 97.81 503 MET B CA 1
ATOM 8032 C C . MET B 1 503 ? 8.133 -1.531 -7.758 1 97.81 503 MET B C 1
ATOM 8034 O O . MET B 1 503 ? 8.773 -0.742 -7.055 1 97.81 503 MET B O 1
ATOM 8038 N N . LEU B 1 504 ? 6.836 -1.512 -7.84 1 97.25 504 LEU B N 1
ATOM 8039 C CA . LEU B 1 504 ? 6.051 -0.481 -7.172 1 97.25 504 LEU B CA 1
ATOM 8040 C C . LEU B 1 504 ? 5.891 -0.795 -5.688 1 97.25 504 LEU B C 1
ATOM 8042 O O . LEU B 1 504 ? 5.953 0.107 -4.848 1 97.25 504 LEU B O 1
ATOM 8046 N N . LYS B 1 505 ? 5.754 -2.057 -5.34 1 97.31 505 LYS B N 1
ATOM 8047 C CA . LYS B 1 505 ? 5.523 -2.465 -3.955 1 97.31 505 LYS B CA 1
ATOM 8048 C C . LYS B 1 505 ? 6.781 -2.271 -3.109 1 97.31 505 LYS B C 1
ATOM 8050 O O . LYS B 1 505 ? 6.699 -2.168 -1.884 1 97.31 505 LYS B O 1
ATOM 8055 N N . THR B 1 506 ? 7.926 -2.232 -3.742 1 98.12 506 THR B N 1
ATOM 8056 C CA . THR B 1 506 ? 9.172 -2.084 -3.004 1 98.12 506 THR B CA 1
ATOM 8057 C C . THR B 1 506 ? 9.68 -0.646 -3.078 1 98.12 506 THR B C 1
ATOM 8059 O O . THR B 1 506 ? 10.883 -0.397 -2.965 1 98.12 506 THR B O 1
ATOM 8062 N N . SER B 1 507 ? 8.852 0.222 -3.354 1 98.06 507 SER B N 1
ATOM 8063 C CA . SER B 1 507 ? 9.094 1.66 -3.387 1 98.06 507 SER B CA 1
ATOM 8064 C C . SER B 1 507 ? 7.93 2.432 -2.771 1 98.06 507 SER B C 1
ATOM 8066 O O . SER B 1 507 ? 6.879 1.854 -2.477 1 98.06 507 SER B O 1
ATOM 8068 N N . HIS B 1 508 ? 8.117 3.682 -2.475 1 98.19 508 HIS B N 1
ATOM 8069 C CA . HIS B 1 508 ? 7.051 4.508 -1.915 1 98.19 508 HIS B CA 1
ATOM 8070 C C . HIS B 1 508 ? 6.93 5.832 -2.664 1 98.19 508 HIS B C 1
ATOM 8072 O O . HIS B 1 508 ? 7.926 6.371 -3.146 1 98.19 508 HIS B O 1
ATOM 8078 N N . VAL B 1 509 ? 5.766 6.375 -2.721 1 97.88 509 VAL B N 1
ATOM 8079 C CA . VAL B 1 509 ? 5.449 7.59 -3.459 1 97.88 509 VAL B CA 1
ATOM 8080 C C . VAL B 1 509 ? 5.926 8.812 -2.674 1 97.88 509 VAL B C 1
ATOM 8082 O O . VAL B 1 509 ? 5.75 8.883 -1.454 1 97.88 509 VAL B O 1
ATOM 8085 N N . GLN B 1 510 ? 6.535 9.727 -3.373 1 98.25 510 GLN B N 1
ATOM 8086 C CA . GLN B 1 510 ? 6.914 11.039 -2.85 1 98.25 510 GLN B CA 1
ATOM 8087 C C . GLN B 1 510 ? 6.559 12.148 -3.834 1 98.25 510 GLN B C 1
ATOM 8089 O O . GLN B 1 510 ? 6.801 12.016 -5.035 1 98.25 510 GLN B O 1
ATOM 8094 N N . GLY B 1 511 ? 5.918 13.18 -3.355 1 97.94 511 GLY B N 1
ATOM 8095 C CA . GLY B 1 511 ? 5.688 14.375 -4.145 1 97.94 511 GLY B CA 1
ATOM 8096 C C . GLY B 1 511 ? 6.738 15.445 -3.93 1 97.94 511 GLY B C 1
ATOM 8097 O O . GLY B 1 511 ? 7.234 15.617 -2.814 1 97.94 511 GLY B O 1
ATOM 8098 N N . VAL B 1 512 ? 7.066 16.172 -4.988 1 98.38 512 VAL B N 1
ATOM 8099 C CA . VAL B 1 512 ? 8.055 17.25 -4.918 1 98.38 512 VAL B CA 1
ATOM 8100 C C . VAL B 1 512 ? 7.512 18.5 -5.605 1 98.38 512 VAL B C 1
ATOM 8102 O O . VAL B 1 512 ? 6.906 18.406 -6.676 1 98.38 512 VAL B O 1
ATOM 8105 N N . SER B 1 513 ? 7.629 19.562 -5.016 1 98.25 513 SER B N 1
ATOM 8106 C CA . SER B 1 513 ? 7.402 20.875 -5.629 1 98.25 513 SER B CA 1
ATOM 8107 C C . SER B 1 513 ? 8.688 21.688 -5.676 1 98.25 513 SER B C 1
ATOM 8109 O O . SER B 1 513 ? 9.352 21.875 -4.652 1 98.25 513 SER B O 1
ATOM 8111 N N . ILE B 1 514 ? 9.086 22.094 -6.766 1 98.56 514 ILE B N 1
ATOM 8112 C CA . ILE B 1 514 ? 10.203 23 -6.949 1 98.56 514 ILE B CA 1
ATOM 8113 C C . ILE B 1 514 ? 9.695 24.344 -7.484 1 98.56 514 ILE B C 1
ATOM 8115 O O . ILE B 1 514 ? 9.273 24.438 -8.641 1 98.56 514 ILE B O 1
ATOM 8119 N N . ALA B 1 515 ? 9.758 25.328 -6.652 1 97.69 515 ALA B N 1
ATOM 8120 C CA . ALA B 1 515 ? 9.195 26.625 -7.02 1 97.69 515 ALA B CA 1
ATOM 8121 C C . ALA B 1 515 ? 10.297 27.625 -7.363 1 97.69 515 ALA B C 1
ATOM 8123 O O . ALA B 1 515 ? 11.461 27.438 -6.984 1 97.69 515 ALA B O 1
ATOM 8124 N N . ARG B 1 516 ? 9.852 28.641 -8.172 1 92.25 516 ARG B N 1
ATOM 8125 C CA . ARG B 1 516 ? 10.68 29.797 -8.477 1 92.25 516 ARG B CA 1
ATOM 8126 C C . ARG B 1 516 ? 9.953 31.094 -8.141 1 92.25 516 ARG B C 1
ATOM 8128 O O . ARG B 1 516 ? 8.836 31.328 -8.609 1 92.25 516 ARG B O 1
ATOM 8135 N N . ASP B 1 517 ? 10.531 31.859 -7.277 1 91.56 517 ASP B N 1
ATOM 8136 C CA . ASP B 1 517 ? 10.031 33.188 -6.945 1 91.56 517 ASP B CA 1
ATOM 8137 C C . ASP B 1 517 ? 8.664 33.125 -6.27 1 91.56 517 ASP B C 1
ATOM 8139 O O . ASP B 1 517 ? 7.73 33.812 -6.668 1 91.56 517 ASP B O 1
ATOM 8143 N N . VAL B 1 518 ? 8.539 32.25 -5.332 1 93.06 518 VAL B N 1
ATOM 8144 C CA . VAL B 1 518 ? 7.297 32.094 -4.59 1 93.06 518 VAL B CA 1
ATOM 8145 C C . VAL B 1 518 ? 7.523 32.438 -3.121 1 93.06 518 VAL B C 1
ATOM 8147 O O . VAL B 1 518 ? 8.375 31.859 -2.455 1 93.06 518 VAL B O 1
ATOM 8150 N N . SER B 1 519 ? 6.828 33.469 -2.688 1 95 519 SER B N 1
ATOM 8151 C CA . SER B 1 519 ? 6.785 33.75 -1.26 1 95 519 SER B CA 1
ATOM 8152 C C . SER B 1 519 ? 5.926 32.75 -0.508 1 95 519 SER B C 1
ATOM 8154 O O . SER B 1 519 ? 4.762 32.531 -0.854 1 95 519 SER B O 1
ATOM 8156 N N . PRO B 1 520 ? 6.5 32.094 0.563 1 96.19 520 PRO B N 1
ATOM 8157 C CA . PRO B 1 520 ? 5.68 31.172 1.336 1 96.19 520 PRO B CA 1
ATOM 8158 C C . PRO B 1 520 ? 4.426 31.828 1.909 1 96.19 520 PRO B C 1
ATOM 8160 O O . PRO B 1 520 ? 3.346 31.234 1.89 1 96.19 520 PRO B O 1
ATOM 8163 N N . TYR B 1 521 ? 4.551 33.031 2.324 1 95.44 521 TYR B N 1
ATOM 8164 C CA . TYR B 1 521 ? 3.416 33.75 2.898 1 95.44 521 TYR B CA 1
ATOM 8165 C C . TYR B 1 521 ? 2.322 33.969 1.859 1 95.44 521 TYR B C 1
ATOM 8167 O O . TYR B 1 521 ? 1.144 33.75 2.131 1 95.44 521 TYR B O 1
ATOM 8175 N N . ASP B 1 522 ? 2.678 34.344 0.664 1 93.31 522 ASP B N 1
ATOM 8176 C CA . ASP B 1 522 ? 1.712 34.562 -0.408 1 93.31 522 ASP B CA 1
ATOM 8177 C C . ASP B 1 522 ? 1.098 33.25 -0.873 1 93.31 522 ASP B C 1
ATOM 8179 O O . ASP B 1 522 ? -0.079 33.219 -1.237 1 93.31 522 ASP B O 1
ATOM 8183 N N . ALA B 1 523 ? 1.901 32.25 -0.84 1 92.62 523 ALA B N 1
ATOM 8184 C CA . ALA B 1 523 ? 1.42 30.922 -1.254 1 92.62 523 ALA B CA 1
ATOM 8185 C C . ALA B 1 523 ? 0.332 30.422 -0.311 1 92.62 523 ALA B C 1
ATOM 8187 O O . ALA B 1 523 ? -0.604 29.734 -0.74 1 92.62 523 ALA B O 1
ATOM 8188 N N . VAL B 1 524 ? 0.427 30.703 0.958 1 92.5 524 VAL B N 1
ATOM 8189 C CA . VAL B 1 524 ? -0.491 30.188 1.97 1 92.5 524 VAL B CA 1
ATOM 8190 C C . VAL B 1 524 ? -1.701 31.109 2.086 1 92.5 524 VAL B C 1
ATOM 8192 O O . VAL B 1 524 ? -2.84 30.641 2.164 1 92.5 524 VAL B O 1
ATOM 8195 N N . PHE B 1 525 ? -1.48 32.469 1.988 1 92.06 525 PHE B N 1
ATOM 8196 C CA . PHE B 1 525 ? -2.551 33.406 2.348 1 92.06 525 PHE B CA 1
ATOM 8197 C C . PHE B 1 525 ? -2.92 34.281 1.163 1 92.06 525 PHE B C 1
ATOM 8199 O O . PHE B 1 525 ? -3.895 35.031 1.225 1 92.06 525 PHE B O 1
ATOM 8206 N N . GLY B 1 526 ? -2.076 34.375 0.101 1 77.12 526 GLY B N 1
ATOM 8207 C CA . GLY B 1 526 ? -2.281 35.312 -0.984 1 77.12 526 GLY B CA 1
ATOM 8208 C C . GLY B 1 526 ? -3.305 34.844 -2 1 77.12 526 GLY B C 1
ATOM 8209 O O . GLY B 1 526 ? -3.529 35.5 -3.016 1 77.12 526 GLY B O 1
ATOM 8210 N N . ALA B 1 527 ? -3.83 33.625 -1.959 1 54.62 527 ALA B N 1
ATOM 8211 C CA . ALA B 1 527 ? -4.793 33.25 -2.992 1 54.62 527 ALA B CA 1
ATOM 8212 C C . ALA B 1 527 ? -6.172 33.844 -2.689 1 54.62 527 ALA B C 1
ATOM 8214 O O . ALA B 1 527 ? -6.512 34.094 -1.528 1 54.62 527 ALA B O 1
#

Organism: Streptomyces collinus (strain DSM 40733 / Tue 365) (NCBI:txid1214242)

Secondary structure (DSSP, 8-state):
-EEE-EEETTEEE--SSEEEEEPHHHHHH-HHHHHHHHHHHHH-TTSGGGGSTTEEEEEEPP-HHHHHHHHHHHHHHHHHHHHS-HHHHHHHHHHHHHHHHHTHHHHHHHHHHTT--HHHHHHHHHHHHHHTSHHHHHHHHHHHEEEEEETTEEEEEEEEE-SEEEEE--SSSHHHHHTTHHHHHHHT-EEEEEEEGGG-HHHHHIIIIIIHHHHHHTTPPTTSEEEEEE-HHHHHHHHHH-TT--EEEEES-HHHHHHHHHHHHHTT-EEEEE----EEEEE-TTS-HHHHHHHHHGGGGGGG-STTSEEEEEE-GGGHHHHHHHHHHHHTT-B---TTSTTB-----S--HHHHHHHHHHHHTT-EEEE--SEE-TTS-B-TT-SEE--EEEEEE-STTGGGSHHHHS---SSEEEEEEPPP--HHHHHHHHHHHHHT-S--SEEEEE---HHHHHHHHHH--SSSEEEESS-SS---TTS--EE-SGGGTGGG--EE-HHHHTEEEEEEEEESS--HHHHHH--/-EEE-EEETTEEE--SSEEEEEPHHHHHH-HHHHHHHHHHHHH-TTSGGGGSTTEEEEEEPP-HHHHHHHHHHHHHHHHHHHHS-HHHHHHHHHHHHHHHHHTHHHHHHHHHHTT--HHHHHHHHHHHHHHTSHHHHHHHHHHHEEEEEETTEEEEEEEEE-SEEEEE--SSSHHHHHTTHHHHHHHT-EEEEEEEGGG-HHHHHIIIIIIHHHHHHTTPPTTSEEEEEE-HHHHHHHHHH-TT--EEEEES-HHHHHHHHHHHHHTT-EEEEE----EEEEE-TTS-HHHHHHHHHGGGGGGG-STTSEEEEEE-GGGHHHHHHHHHHHHTT-B---TT-TTB-----S--HHHHHHHHHHHHTT-EEEE--SEE-TTS-B-TT-SEE--EEEEEE-STTGGGSHHHHS---SSEEEEEEPPP--HHHHHHHHHHHHHT-S--SEEEEE---HHHHHHHHHH--SSSEEEESS-SS---TTS--EE-SGGGTGGG--EE-HHHHTEEEEEEEEESS--HHHHHH--

Sequence (1054 aa):
MKSYDLYIAGKDVAGDGWVYTVSGRSLLEDVFTSVSLKRTLEQDPESEAAQHPYVVGRCAIADDSAIDLATQAAAAAAPDWRAVPLERRMRLGTRFREELIKHQDEFLRMLVAESHPVKLARWELSCLLQIYAPGSLRWYMKQMRVEKEYNGRKLILHRQPDGVVAFNPPQNAPLPSAALCVLALMAGNAVVVRAPRSIALSTMWLLRDIVAPLLEEIDAPAGVLNAVCSNPKQTMDRWIADPLINDIFYIGGSQEGLRFEQQCVAHGKKPILELAGNDGIVVWKDADVKWAAEAITESFYGSGQICMVPNYVLVHPEVAEALIAEVKEQVKGIRPGLPEEEDVLLSPVRRSERFFRLLRQALDNGAELVTGGNRTEVDGTVSETGVFLQPTVVRVDGLDRARTYDVVREETFFPLIPIVVPDRDNDDALLEAFLQFVNSNDYGLRNSLWSRSDHVIETFVRRVVNGGLLKVNDSHIGFLPYLPSHGGTGRTGGAFGEANYPMLKTSHVQGVSIARDVSPYDAVFGAMKSYDLYIAGKDVAGDGWVYTVSGRSLLEDVFTSVSLKRTLEQDPESEAAQHPYVVGRCAIADDSAIDLATQAAAAAAPDWRAVPLERRMRLGTRFREELIKHQDEFLRMLVAESHPVKLARWELSCLLQIYAPGSLRWYMKQMRVEKEYNGRKLILHRQPDGVVAFNPPQNAPLPSAALCVLALMAGNAVVVRAPRSIALSTMWLLRDIVAPLLEEIDAPAGVLNAVCSNPKQTMDRWIADPLINDIFYIGGSQEGLRFEQQCVAHGKKPILELAGNDGIVVWKDADVKWAAEAITESFYGSGQICMVPNYVLVHPEVAEALIAEVKEQVKGIRPGLPEEEDVLLSPVRRSERFFRLLRQALDNGAELVTGGNRTEVDGTVSETGVFLQPTVVRVDGLDRARTYDVVREETFFPLIPIVVPDRDNDDALLEAFLQFVNSNDYGLRNSLWSRSDHVIETFVRRVVNGGLLKVNDSHIGFLPYLPSHGGTGRTGGAFGEANYPMLKTSHVQGVSIARDVSPYDAVFGA

InterPro domains:
  IPR015590 Aldehyde dehydrogenase domain [PF00171] (55-493)
  IPR016161 Aldehyde/histidinol dehydrogenase [SSF53720] (55-510)
  IPR016162 Aldehyde dehydrogenase, N-terminal [G3DSA:3.40.605.10] (55-493)
  IPR016163 Aldehyde dehydrogenase, C-terminal [G3DSA:3.40.309.10] (277-480)
  IPR050740 Aldehyde Dehydrogenase Superfamily [PTHR43353] (53-506)

pLDDT: mean 96.05, std 4.05, range [54.56, 98.94]

Solvent-accessible surface area (backbone atoms only — not comparable to full-atom values): 51228 Å² total; per-residue (Å²): 108,54,74,40,57,21,34,39,48,75,35,79,38,86,45,76,51,65,40,73,42,56,29,33,54,38,53,72,75,36,47,65,61,45,54,49,43,52,53,48,36,65,74,35,70,83,39,75,62,62,69,37,86,48,39,50,30,38,36,21,26,42,50,73,67,53,52,52,49,26,49,51,28,8,50,69,16,14,68,62,41,39,60,50,54,60,74,63,34,48,46,51,46,55,52,49,39,51,49,48,63,74,39,41,68,60,52,39,50,38,38,24,35,70,42,32,21,37,48,53,36,51,34,52,50,51,38,52,46,22,63,38,23,71,65,17,48,52,48,51,53,56,69,40,45,48,76,47,79,54,96,66,22,49,35,36,43,31,49,34,40,64,37,20,36,34,38,39,37,36,82,76,47,28,41,71,49,50,55,48,51,54,39,29,40,35,42,20,22,5,30,37,37,43,23,39,66,92,57,29,61,43,30,48,46,45,47,59,71,50,49,46,54,54,38,54,74,71,65,50,52,56,4,32,56,15,42,38,23,39,57,65,69,64,50,50,55,50,50,57,69,36,85,62,44,34,32,38,39,41,40,50,53,36,73,63,46,53,54,47,41,51,53,24,46,75,59,58,19,27,64,45,46,39,31,38,23,53,12,40,33,37,35,44,68,64,31,61,49,69,44,50,26,44,32,56,53,48,15,29,43,47,25,12,53,44,67,65,32,50,25,28,31,43,33,31,59,87,37,37,68,63,33,53,53,47,34,60,58,58,50,72,68,60,36,52,44,53,25,81,38,76,70,20,38,36,28,76,47,94,76,54,67,65,56,54,52,46,51,48,52,35,45,74,72,66,32,42,81,71,45,64,79,44,32,12,30,58,86,55,48,76,34,95,78,29,44,29,64,38,60,22,36,31,39,34,78,31,60,91,58,41,64,76,30,63,53,58,63,39,60,74,59,40,23,54,37,39,40,32,33,39,70,87,68,59,68,68,61,48,51,51,50,53,51,52,56,57,50,65,43,64,33,10,26,41,35,30,40,26,57,72,46,65,68,60,52,52,50,46,70,60,62,55,62,48,18,7,31,37,22,27,38,40,33,64,71,50,66,50,54,69,46,59,83,44,26,1,21,43,51,7,19,39,45,79,23,23,34,35,46,58,36,60,72,47,30,32,42,30,27,34,39,40,41,59,92,49,49,19,61,45,66,51,66,60,114,107,52,75,39,58,22,34,38,47,76,35,79,36,86,44,77,51,62,40,73,42,55,29,32,57,38,53,72,76,35,47,65,61,48,54,50,43,51,54,48,34,65,73,34,70,84,40,75,61,62,68,36,86,50,39,51,30,35,35,21,26,42,50,73,66,52,52,52,47,26,48,53,28,8,48,69,16,13,67,63,42,40,60,49,53,61,74,64,34,47,46,50,45,54,52,47,40,51,49,48,63,74,40,40,69,59,51,39,50,40,38,25,35,70,40,32,22,37,48,54,36,51,34,52,50,52,37,51,47,22,64,38,23,71,65,17,49,53,48,51,53,56,69,39,46,47,76,47,77,54,95,65,21,48,34,35,43,31,50,35,40,64,36,18,36,33,38,40,37,35,83,78,46,29,42,70,50,49,56,47,51,54,38,28,40,35,44,20,22,6,30,37,36,44,21,38,63,93,58,30,62,44,30,48,46,46,48,60,70,49,48,45,54,52,39,53,72,71,65,50,52,56,5,32,58,14,41,38,23,39,56,66,71,65,49,50,56,50,52,57,69,36,84,64,43,35,31,38,41,42,41,48,52,34,75,62,45,53,55,48,41,50,52,23,45,73,59,58,19,27,64,44,45,39,29,38,24,52,14,40,34,38,37,43,68,65,30,59,50,69,45,50,26,44,32,56,53,46,17,29,43,47,25,13,52,44,65,65,31,49,26,29,32,43,32,33,58,87,37,36,67,63,32,53,52,45,33,60,57,58,50,71,65,59,36,51,44,53,26,80,39,74,70,18,39,35,29,77,46,93,77,54,66,65,55,55,51,46,50,48,51,35,44,74,73,65,32,42,82,73,45,62,80,46,32,13,32,58,87,54,49,76,33,95,79,29,44,29,63,39,59,22,35,32,39,34,79,31,60,92,57,39,63,78,30,62,53,58,62,37,61,75,61,41,22,52,36,38,40,32,31,39,71,89,69,59,69,69,60,49,52,50,50,52,51,51,54,57,48,65,44,62,33,10,26,40,34,31,40,26,57,72,45,65,67,59,51,53,49,46,70,60,62,56,64,48,16,7,31,38,21,27,38,41,35,64,70,52,65,50,56,69,48,58,84,44,25,1,21,43,50,7,18,40,44,79,23,24,34,34,47,59,35,60,73,48,30,33,42,30,26,33,40,41,40,60,94,48,50,18,60,46,64,51,67,62,117

Radius of gyration: 31.01 Å; Cα contacts (8 Å, |Δi|>4): 2546; chains: 2; bounding box: 68×89×64 Å

Nearest PDB structures (foldseek):
  3i44-assembly1_A-2  TM=8.511E-01  e=2.674E-35  Bartonella henselae
  6rts-assembly1_A  TM=8.412E-01  e=3.080E-33  Streptomyces clavuligerus
  4zvx-assembly1_A  TM=8.525E-01  e=5.327E-33  Homo sapiens
  4x0u-assembly2_C-2  TM=8.559E-01  e=1.187E-31  Homo sapiens
  4x0u-assembly1_A-3  TM=8.564E-01  e=1.340E-31  Homo sapiens

Foldseek 3Di:
DAEAAWAFQLDRDAAPAKFWFFFQQCCQVPVPLRVVLRVVCRVPVPDPSCVDPRTPYMYGAHDLVQLVRLLVLQQVQQVVLQPPDLVLLLVLLVQLLVLCVVCVVVQLVLVLRLFAFSQVSVQLSVQSNQCSPPLQSVLLVVQAWDWDDDDFKIKIKGWGFQEEEEEDADPLDQQSSLVLVSLSSSLRYAYEYEAESSRRRNNSCCVPVRNSVSCVVSPRGGSSYTYHYYDPVSSLVSLLQDPSHAEYEDEEALVVLQVSCVSNVVSNHHYFFFHAFAEEEEEELAFPLLLSLVQLQQCCFQQNQDRQHHQEYEYEQNCQVVNLVNNLVVLVQAAAARSHDNSHGYTFAADCVLVLVLVVQCVVVPKAWSDFRFAARRVRHGDPPHRTGRQTEIEAEALVCQCVRVSNQGRSSGSYYYYYYHDDDDPVVVLVSVLVSQQPRQGAAEYEYGHPDPVSVVCCVPRRPGHQYYHYSDRRQHHHHPGANTWTDHSRGHPPTHRDDPSNSSIDIDMDIDRDPDDPVCVVPVD/DAEAAWAFQLDRDAAPAKFWFFFQQCCQVPVPLRVVLRVVCRVPVPDPSCVDPRTDYMYGAHDLVQLVRLLVLQQVQLVVLQPPDLVLLLVLLVQLLVLCVVCVVVQLVLVNRLFAFSQVSVQLSVQSNQCSPPLQSVLLVVQAWDWDDDDQKIKIKGWGFQEEEEEDADSLDQQSSLVLVSLSSSLRYAYEYEAESSRRRNNSCCQPVRNSVSCVVSPRGGSSYTYHYYDPVSSLVSLLQDPSHAEYEDEEALVVLQVSCVSNVVSNHHYFFFHAFAEEEEEELAFPLLLSLVQLQQCCFQQNQDRQHHQEYEYEQNCQVVNLVNNLVVLVQAAAARSHDNSHGYTFAADCVLVLVLVVQCVVVPKAWSDFNFAARRVRHGDPPHRTGRQTEIEAEALVCQCVRVSNQDRDSGSYYYYYYHDDDDPVVVLVSVLVSQQPRQGAAEYEYGDPDPVSVVCCVPRRPGHQYYHYSDRRQHHHHPGANTWTDHSRGHPPTHRDDPSNSSIDIDMDIDRDPDDPVCVVPVD